Protein AF-A0A2B4RUG5-F1 (afdb_monomer)

Structure (mmCIF, N/CA/C/O backbone):
data_AF-A0A2B4RUG5-F1
#
_entry.id   AF-A0A2B4RUG5-F1
#
loop_
_atom_site.group_PDB
_atom_site.id
_atom_site.type_symbol
_atom_site.label_atom_id
_atom_site.label_alt_id
_atom_site.label_comp_id
_atom_site.label_asym_id
_atom_site.label_entity_id
_atom_site.label_seq_id
_atom_site.pdbx_PDB_ins_code
_atom_site.Cartn_x
_atom_site.Cartn_y
_atom_site.Cartn_z
_atom_site.occupancy
_atom_site.B_iso_or_equiv
_atom_site.auth_seq_id
_atom_site.auth_comp_id
_atom_site.auth_asym_id
_atom_site.auth_atom_id
_atom_site.pdbx_PDB_model_num
ATOM 1 N N . MET A 1 1 ? -8.613 -20.017 -27.153 1.00 46.03 1 MET A N 1
ATOM 2 C CA . MET A 1 1 ? -9.731 -19.204 -26.640 1.00 46.03 1 MET A CA 1
ATOM 3 C C . MET A 1 1 ? -10.917 -20.117 -26.547 1.00 46.03 1 MET A C 1
ATOM 5 O O . MET A 1 1 ? -11.247 -20.748 -27.547 1.00 46.03 1 MET A O 1
ATOM 9 N N . ASP A 1 2 ? -11.508 -20.179 -25.363 1.00 71.00 2 ASP A N 1
ATOM 10 C CA . ASP A 1 2 ? -12.310 -21.331 -24.962 1.00 71.00 2 ASP A CA 1
ATOM 11 C C . ASP A 1 2 ? -13.822 -21.094 -25.121 1.00 71.00 2 ASP A C 1
ATOM 13 O O . ASP A 1 2 ? -14.625 -21.973 -24.858 1.00 71.00 2 ASP A O 1
ATOM 17 N N . GLY A 1 3 ? -14.227 -19.924 -25.627 1.00 76.19 3 GLY A N 1
ATOM 18 C CA . GLY A 1 3 ? -15.633 -19.641 -25.939 1.00 76.19 3 GLY A CA 1
ATOM 19 C C . GLY A 1 3 ? -16.507 -19.273 -24.736 1.00 76.19 3 GLY A C 1
ATOM 20 O O . GLY A 1 3 ? -17.714 -19.441 -24.802 1.00 76.19 3 GLY A O 1
ATOM 21 N N . GLU A 1 4 ? -15.949 -18.739 -23.644 1.00 75.88 4 GLU A N 1
ATOM 22 C CA . GLU A 1 4 ? -16.747 -18.389 -22.450 1.00 75.88 4 GLU A CA 1
ATOM 23 C C . GLU A 1 4 ? -17.849 -17.346 -22.729 1.00 75.88 4 GLU A C 1
ATOM 25 O O . GLU A 1 4 ? -18.941 -17.408 -22.164 1.00 75.88 4 GLU A O 1
ATOM 30 N N . GLY A 1 5 ? -17.582 -16.402 -23.637 1.00 72.62 5 GLY A N 1
ATOM 31 C CA . GLY A 1 5 ? -18.569 -15.435 -24.115 1.00 72.62 5 GLY A CA 1
ATOM 32 C C . GLY A 1 5 ? -19.349 -15.910 -25.355 1.00 72.62 5 GLY A C 1
ATOM 33 O O . GLY A 1 5 ? -18.863 -16.751 -26.112 1.00 72.62 5 GLY A O 1
ATOM 34 N N . PRO A 1 6 ? -20.517 -15.308 -25.646 1.00 83.94 6 PRO A N 1
ATOM 35 C CA . PRO A 1 6 ? -21.197 -14.291 -24.844 1.00 83.94 6 PRO A CA 1
ATOM 36 C C . PRO A 1 6 ? -21.925 -14.884 -23.626 1.00 83.94 6 PRO A C 1
ATOM 38 O O . PRO A 1 6 ? -22.330 -16.052 -23.628 1.00 83.94 6 PRO A O 1
ATOM 41 N N . ALA A 1 7 ? -22.150 -14.034 -22.616 1.00 86.94 7 ALA A N 1
ATOM 42 C CA . ALA A 1 7 ? -23.112 -14.319 -21.556 1.00 86.94 7 ALA A CA 1
ATOM 43 C C . ALA A 1 7 ? -24.501 -14.552 -22.172 1.00 86.94 7 ALA A C 1
ATOM 45 O O . ALA A 1 7 ? -24.895 -13.873 -23.126 1.00 86.94 7 ALA A O 1
ATOM 46 N N . ARG A 1 8 ? -25.226 -15.539 -21.646 1.00 90.88 8 ARG A N 1
ATOM 47 C CA . ARG A 1 8 ? -26.496 -16.010 -22.204 1.00 90.88 8 ARG A CA 1
ATOM 48 C C . ARG A 1 8 ? -27.425 -16.472 -21.096 1.00 90.88 8 ARG A C 1
ATOM 50 O O . ARG A 1 8 ? -26.985 -17.082 -20.125 1.00 90.88 8 ARG A O 1
ATOM 57 N N . GLU A 1 9 ? -28.707 -16.183 -21.260 1.00 94.00 9 GLU A N 1
ATOM 58 C CA . GLU A 1 9 ? -29.734 -16.607 -20.318 1.00 94.00 9 GLU A CA 1
ATOM 59 C C . GLU A 1 9 ? -30.165 -18.044 -20.627 1.00 94.00 9 GLU A C 1
ATOM 61 O O . GLU A 1 9 ? -30.500 -18.381 -21.767 1.00 94.00 9 GLU A O 1
ATOM 66 N N . VAL A 1 10 ? -30.136 -18.901 -19.607 1.00 96.00 10 VAL A N 1
ATOM 67 C CA . VAL A 1 10 ? -30.484 -20.316 -19.728 1.00 96.00 10 VAL A CA 1
ATOM 68 C C . VAL A 1 10 ? -31.455 -20.697 -18.623 1.00 96.00 10 VAL A C 1
ATOM 70 O O . VAL A 1 10 ? -31.195 -20.459 -17.444 1.00 96.00 10 VAL A O 1
ATOM 73 N N . LYS A 1 11 ? -32.554 -21.344 -19.000 1.00 97.12 11 LYS A N 1
ATOM 74 C CA . LYS A 1 11 ? -33.492 -21.960 -18.064 1.00 97.12 11 LYS A CA 1
ATOM 75 C C . LYS A 1 11 ? -33.178 -23.443 -17.906 1.00 97.12 11 LYS A C 1
ATOM 77 O O . LYS A 1 11 ? -33.114 -24.175 -18.893 1.00 97.12 11 LYS A O 1
ATOM 82 N N . ILE A 1 12 ? -33.022 -23.874 -16.658 1.00 97.38 12 ILE A N 1
ATOM 83 C CA . ILE A 1 12 ? -32.727 -25.256 -16.270 1.00 97.38 12 ILE A CA 1
ATOM 84 C C . ILE A 1 12 ? -33.898 -25.797 -15.444 1.00 97.38 12 ILE A C 1
ATOM 86 O O . ILE A 1 12 ? -34.373 -25.133 -14.522 1.00 97.38 12 ILE A O 1
ATOM 90 N N . ASN A 1 13 ? -34.392 -26.982 -15.800 1.00 97.75 13 ASN A N 1
ATOM 91 C CA . ASN A 1 13 ? -35.421 -27.693 -15.040 1.00 97.75 13 ASN A CA 1
ATOM 92 C C . ASN A 1 13 ? -34.823 -28.308 -13.768 1.00 97.75 13 ASN A C 1
ATOM 94 O O . ASN A 1 13 ? -33.616 -28.485 -13.674 1.00 97.75 13 ASN A O 1
ATOM 98 N N . SER A 1 14 ? -35.656 -28.688 -12.797 1.00 97.06 14 SER A N 1
ATOM 99 C CA . SER A 1 14 ? -35.183 -29.401 -11.604 1.00 97.06 14 SER A CA 1
ATOM 100 C C . SER A 1 14 ? -34.505 -30.728 -11.966 1.00 97.06 14 SER A C 1
ATOM 102 O O . SER A 1 14 ? -35.029 -31.502 -12.768 1.00 97.06 14 SER A O 1
ATOM 104 N N . PHE A 1 15 ? -33.360 -30.997 -11.344 1.00 97.69 15 PHE A N 1
ATOM 105 C CA . PHE A 1 15 ? -32.566 -32.212 -11.518 1.00 97.69 15 PHE A CA 1
ATOM 106 C C . PHE A 1 15 ? -31.810 -32.534 -10.219 1.00 97.69 15 PHE A C 1
ATOM 108 O O . PHE A 1 15 ? -31.753 -31.702 -9.311 1.00 97.69 15 PHE A O 1
ATOM 115 N N . TYR A 1 16 ? -31.241 -33.736 -10.133 1.00 97.69 16 TYR A N 1
ATOM 116 C CA . TYR A 1 16 ? -30.339 -34.132 -9.050 1.00 97.69 16 TYR A CA 1
ATOM 117 C C . TYR A 1 16 ? -28.888 -34.054 -9.527 1.00 97.69 16 TYR A C 1
ATOM 119 O O . TYR A 1 16 ? -28.594 -34.451 -10.654 1.00 97.69 16 TYR A O 1
ATOM 127 N N . MET A 1 17 ? -28.004 -33.573 -8.657 1.00 97.94 17 MET A N 1
ATOM 128 C CA . MET A 1 17 ? -26.554 -33.580 -8.845 1.00 97.94 17 MET A CA 1
ATOM 129 C C . MET A 1 17 ? -25.923 -34.368 -7.700 1.00 97.94 17 MET A C 1
ATOM 131 O O . MET A 1 17 ? -26.399 -34.274 -6.565 1.00 97.94 17 MET A O 1
ATOM 135 N N . ASP A 1 18 ? -24.870 -35.126 -7.993 1.00 97.62 18 ASP A N 1
ATOM 136 C CA . ASP A 1 18 ? -24.087 -35.768 -6.942 1.00 97.62 18 ASP A CA 1
ATOM 137 C C . ASP A 1 18 ? -23.413 -34.706 -6.067 1.00 97.62 18 ASP A C 1
ATOM 139 O O . ASP A 1 18 ? -22.948 -33.676 -6.548 1.00 97.62 18 ASP A O 1
ATOM 143 N N . VAL A 1 19 ? -23.419 -34.945 -4.756 1.00 98.12 19 VAL A N 1
ATOM 144 C CA . VAL A 1 19 ? -22.899 -34.004 -3.749 1.00 98.12 19 VAL A CA 1
ATOM 145 C C . VAL A 1 19 ? -21.374 -33.869 -3.833 1.00 98.12 19 VAL A C 1
ATOM 147 O O . VAL A 1 19 ? -20.826 -32.819 -3.493 1.00 98.12 19 VAL A O 1
ATOM 150 N N . TYR A 1 20 ? -20.715 -34.932 -4.288 1.00 98.38 20 TYR A N 1
ATOM 151 C CA . TYR A 1 20 ? -19.272 -35.105 -4.328 1.00 98.38 20 TYR A CA 1
ATOM 152 C C . TYR A 1 20 ? -18.837 -35.569 -5.720 1.00 98.38 20 TYR A C 1
ATOM 154 O O . TYR A 1 20 ? -19.605 -36.222 -6.432 1.00 98.38 20 TYR A O 1
ATOM 162 N N . GLU A 1 21 ? -17.578 -35.311 -6.066 1.00 98.38 21 GLU A N 1
ATOM 163 C CA . GLU A 1 21 ? -16.895 -36.047 -7.130 1.00 98.38 21 GLU A CA 1
ATOM 164 C C . GLU A 1 21 ? -16.941 -37.557 -6.823 1.00 98.38 21 GLU A C 1
ATOM 166 O O . GLU A 1 21 ? -16.910 -37.966 -5.660 1.00 98.38 21 GLU A O 1
ATOM 171 N N . THR A 1 22 ? -16.982 -38.407 -7.854 1.00 98.00 22 THR A N 1
ATOM 172 C CA . THR A 1 22 ? -16.937 -39.864 -7.652 1.00 98.00 22 THR A CA 1
ATOM 173 C C . THR A 1 22 ? -15.615 -40.268 -7.005 1.00 98.00 22 THR A C 1
ATOM 175 O O . THR A 1 22 ? -14.540 -40.007 -7.546 1.00 98.00 22 THR A O 1
ATOM 178 N N . SER A 1 23 ? -15.691 -40.940 -5.860 1.00 98.38 23 SER A N 1
ATOM 179 C CA . SER A 1 23 ? -14.510 -41.381 -5.116 1.00 98.38 23 SER A CA 1
ATOM 180 C C . SER A 1 23 ? -13.891 -42.665 -5.680 1.00 98.38 23 SER A C 1
ATOM 182 O O . SER A 1 23 ? -14.543 -43.458 -6.368 1.00 98.38 23 SER A O 1
ATOM 184 N N . ASN A 1 24 ? -12.629 -42.923 -5.328 1.00 98.31 24 ASN A N 1
ATOM 185 C CA . ASN A 1 24 ? -11.965 -44.199 -5.605 1.00 98.31 24 ASN A CA 1
ATOM 186 C C . ASN A 1 24 ? -12.746 -45.401 -5.039 1.00 98.31 24 ASN A C 1
ATOM 188 O O . ASN A 1 24 ? -12.816 -46.439 -5.693 1.00 98.31 24 ASN A O 1
ATOM 192 N N . ALA A 1 25 ? -13.360 -45.266 -3.859 1.00 97.75 25 ALA A N 1
ATOM 193 C CA . ALA A 1 25 ? -14.169 -46.315 -3.238 1.00 97.75 25 ALA A CA 1
ATOM 194 C C . ALA A 1 25 ? -15.439 -46.640 -4.033 1.00 97.75 25 ALA A C 1
ATOM 196 O O . ALA A 1 25 ? -15.745 -47.811 -4.267 1.00 97.75 25 ALA A O 1
ATOM 197 N N . GLU A 1 26 ? -16.168 -45.619 -4.482 1.00 97.38 26 GLU A N 1
ATOM 198 C CA . GLU A 1 26 ? -17.372 -45.812 -5.295 1.00 97.38 26 GLU A CA 1
ATOM 199 C C . GLU A 1 26 ? -17.035 -46.417 -6.658 1.00 97.38 26 GLU A C 1
ATOM 201 O O . GLU A 1 26 ? -17.712 -47.340 -7.120 1.00 97.38 26 GLU A O 1
ATOM 206 N N . PHE A 1 27 ? -15.955 -45.948 -7.286 1.00 97.62 27 PHE A N 1
ATOM 207 C CA . PHE A 1 27 ? -15.513 -46.495 -8.562 1.00 97.62 27 PHE A CA 1
ATOM 208 C C . PHE A 1 27 ? -14.991 -47.932 -8.426 1.00 97.62 27 PHE A C 1
ATOM 210 O O . PHE A 1 27 ? -15.267 -48.774 -9.282 1.00 97.62 27 PHE A O 1
ATOM 217 N N . GLU A 1 28 ? -14.305 -48.262 -7.327 1.00 97.38 28 GLU A N 1
ATOM 218 C CA . GLU A 1 28 ? -13.903 -49.638 -7.034 1.00 97.38 28 GLU A CA 1
ATOM 219 C C . GLU A 1 28 ? -15.112 -50.558 -6.846 1.00 97.38 28 GLU A C 1
ATOM 221 O O . GLU A 1 28 ? -15.101 -51.699 -7.314 1.00 97.38 28 GLU A O 1
ATOM 226 N N . PHE A 1 29 ? -16.183 -50.064 -6.226 1.00 96.00 29 PHE A N 1
ATOM 227 C CA . PHE A 1 29 ? -17.422 -50.819 -6.109 1.00 96.00 29 PHE A CA 1
ATOM 228 C C . PHE A 1 29 ? -18.042 -51.105 -7.487 1.00 96.00 29 PHE A C 1
ATOM 230 O O . PHE A 1 29 ? -18.396 -52.252 -7.768 1.00 96.00 29 PHE A O 1
ATOM 237 N N . PHE A 1 30 ? -18.092 -50.123 -8.389 1.00 96.94 30 PHE A N 1
ATOM 238 C CA . PHE A 1 30 ? -18.498 -50.341 -9.784 1.00 96.94 30 PHE A CA 1
ATOM 239 C C . PHE A 1 30 ? -17.611 -51.374 -10.493 1.00 96.94 30 PHE A C 1
ATOM 241 O O . PHE A 1 30 ? -18.121 -52.322 -11.098 1.00 96.94 30 PHE A O 1
ATOM 248 N N . PHE A 1 31 ? -16.290 -51.230 -10.380 1.00 95.50 31 PHE A N 1
ATOM 249 C CA . PHE A 1 31 ? -15.317 -52.139 -10.979 1.00 95.50 31 PHE A CA 1
ATOM 250 C C . PHE A 1 31 ? -15.530 -53.583 -10.506 1.00 95.50 31 PHE A C 1
ATOM 252 O O . PHE A 1 31 ? -15.640 -54.495 -11.326 1.00 95.50 31 PHE A O 1
ATOM 259 N N . ASN A 1 32 ? -15.658 -53.794 -9.194 1.00 95.50 32 ASN A N 1
ATOM 260 C CA . ASN A 1 32 ? -15.821 -55.123 -8.605 1.00 95.50 32 ASN A CA 1
ATOM 261 C C . ASN A 1 32 ? -17.137 -55.802 -9.021 1.00 95.50 32 ASN A C 1
ATOM 263 O O . ASN A 1 32 ? -17.173 -57.023 -9.144 1.00 95.50 32 ASN A O 1
ATOM 267 N N . ASN A 1 33 ? -18.205 -55.032 -9.255 1.00 96.44 33 ASN A N 1
ATOM 268 C CA . ASN A 1 33 ? -19.509 -55.579 -9.647 1.00 96.44 33 ASN A CA 1
ATOM 269 C C . ASN A 1 33 ? -19.644 -55.844 -11.153 1.00 96.44 33 ASN A C 1
ATOM 271 O O . ASN A 1 33 ? -20.484 -56.646 -11.558 1.00 96.44 33 ASN A O 1
ATOM 275 N N . THR A 1 34 ? -18.860 -55.166 -11.989 1.00 96.25 34 THR A N 1
ATOM 276 C CA . THR A 1 34 ? -19.032 -55.207 -13.452 1.00 96.25 34 THR A CA 1
ATOM 277 C C . THR A 1 34 ? -17.859 -55.839 -14.193 1.00 96.25 34 THR A C 1
ATOM 279 O O . THR A 1 34 ? -18.019 -56.245 -15.343 1.00 96.25 34 THR A O 1
ATOM 282 N N . GLY A 1 35 ? -16.681 -55.914 -13.567 1.00 94.69 35 GLY A N 1
ATOM 283 C CA . GLY A 1 35 ? -15.435 -56.271 -14.246 1.00 94.69 35 GLY A CA 1
ATOM 284 C C . GLY A 1 35 ? -15.023 -55.249 -15.312 1.00 94.69 35 GLY A C 1
ATOM 285 O O . GLY A 1 35 ? -14.332 -55.610 -16.265 1.00 94.69 35 GLY A O 1
ATOM 286 N N . TYR A 1 36 ? -15.494 -54.001 -15.204 1.00 96.56 36 TYR A N 1
ATOM 287 C CA . TYR A 1 36 ? -15.239 -52.956 -16.190 1.00 96.56 36 TYR A CA 1
ATOM 288 C C . TYR A 1 36 ? -13.742 -52.640 -16.310 1.00 96.56 36 TYR A C 1
ATOM 290 O O . TYR A 1 36 ? -13.056 -52.482 -15.309 1.00 96.56 36 TYR A O 1
ATOM 298 N N . VAL A 1 37 ? -13.250 -52.504 -17.542 1.00 96.62 37 VAL A N 1
ATOM 299 C CA . VAL A 1 37 ? -11.856 -52.137 -17.843 1.00 96.62 37 VAL A CA 1
ATOM 300 C C . VAL A 1 37 ? -11.850 -50.736 -18.442 1.00 96.62 37 VAL A C 1
ATOM 302 O O . VAL A 1 37 ? -12.497 -50.520 -19.478 1.00 96.62 37 VAL A O 1
ATOM 305 N N . THR A 1 38 ? -11.137 -49.799 -17.811 1.00 97.50 38 THR A N 1
ATOM 306 C CA . THR A 1 38 ? -11.113 -48.398 -18.257 1.00 97.50 38 THR A CA 1
ATOM 307 C C . THR A 1 38 ? -10.365 -48.223 -19.574 1.00 97.50 38 THR A C 1
ATOM 309 O O . THR A 1 38 ? -9.627 -49.106 -20.022 1.00 97.50 38 THR A O 1
ATOM 312 N N . GLU A 1 39 ? -10.547 -47.082 -20.239 1.00 95.12 39 GLU A N 1
ATOM 313 C CA . GLU A 1 39 ? -9.800 -46.798 -21.469 1.00 95.12 39 GLU A CA 1
ATOM 314 C C . GLU A 1 39 ? -8.289 -46.703 -21.220 1.00 95.12 39 GLU A C 1
ATOM 316 O O . GLU A 1 39 ? -7.522 -47.249 -22.008 1.00 95.12 39 GLU A O 1
ATOM 321 N N . ALA A 1 40 ? -7.855 -46.121 -20.097 1.00 94.56 40 ALA A N 1
ATOM 322 C CA . ALA A 1 40 ? -6.440 -46.088 -19.713 1.00 94.56 40 ALA A CA 1
ATOM 323 C C . ALA A 1 40 ? -5.841 -47.502 -19.584 1.00 94.56 40 ALA A C 1
ATOM 325 O O . ALA A 1 40 ? -4.743 -47.767 -20.072 1.00 94.56 40 ALA A O 1
ATOM 326 N N . GLU A 1 41 ? -6.585 -48.448 -19.000 1.00 94.88 41 GLU A N 1
ATOM 327 C CA . GLU A 1 41 ? -6.157 -49.850 -18.903 1.00 94.88 41 GLU A CA 1
ATOM 328 C C . GLU A 1 41 ? -6.083 -50.536 -20.278 1.00 94.88 41 GLU A C 1
ATOM 330 O O . GLU A 1 41 ? -5.180 -51.338 -20.514 1.00 94.88 41 GLU A O 1
ATOM 335 N N . LYS A 1 42 ? -6.992 -50.206 -21.207 1.00 95.06 42 LYS A N 1
ATOM 336 C CA . LYS A 1 42 ? -6.987 -50.742 -22.583 1.00 95.06 42 LYS A CA 1
ATOM 337 C C . LYS A 1 42 ? -5.854 -50.171 -23.432 1.00 95.06 42 LYS A C 1
ATOM 339 O O . LYS A 1 42 ? -5.261 -50.910 -24.214 1.00 95.06 42 LYS A O 1
ATOM 344 N N . PHE A 1 43 ? -5.576 -48.874 -23.305 1.00 92.75 43 PHE A N 1
ATOM 345 C CA . PHE A 1 43 ? -4.472 -48.218 -24.006 1.00 92.75 43 PHE A CA 1
ATOM 346 C C . PHE A 1 43 ? -3.114 -48.622 -23.423 1.00 92.75 43 PHE A C 1
ATOM 348 O O . PHE A 1 43 ? -2.144 -48.751 -24.166 1.00 92.75 43 PHE A O 1
ATOM 355 N N . GLY A 1 44 ? -3.061 -48.901 -22.118 1.00 91.31 44 GLY A N 1
ATOM 356 C CA . GLY A 1 44 ? -1.857 -49.335 -21.415 1.00 91.31 44 GLY A CA 1
ATOM 357 C C . GLY A 1 44 ? -1.008 -48.188 -20.864 1.00 91.31 44 GLY A C 1
ATOM 358 O O . GLY A 1 44 ? 0.054 -48.447 -20.293 1.00 91.31 44 GLY A O 1
ATOM 359 N N . ASP A 1 45 ? -1.462 -46.943 -20.993 1.00 91.44 45 ASP A N 1
ATOM 360 C CA . ASP A 1 45 ? -0.847 -45.750 -20.417 1.00 91.44 45 ASP A CA 1
ATOM 361 C C . ASP A 1 45 ? -1.884 -44.648 -20.141 1.00 91.44 45 ASP A C 1
ATOM 363 O O . ASP A 1 45 ? -3.028 -44.698 -20.600 1.00 91.44 45 ASP A O 1
ATOM 367 N N . SER A 1 46 ? -1.476 -43.659 -19.345 1.00 92.56 46 SER A N 1
ATOM 368 C CA . SER A 1 46 ? -2.206 -42.408 -19.150 1.00 92.56 46 SER A CA 1
ATOM 369 C C . SER A 1 46 ? -1.236 -41.274 -18.813 1.00 92.56 46 SER A C 1
ATOM 371 O O . SER A 1 46 ? -0.124 -41.500 -18.337 1.00 92.56 46 SER A O 1
ATOM 373 N N . PHE A 1 47 ? -1.670 -40.029 -19.018 1.00 89.00 47 PHE A N 1
ATOM 374 C CA . PHE A 1 47 ? -0.889 -38.844 -18.660 1.00 89.00 47 PHE A CA 1
ATOM 375 C C . PHE A 1 47 ? -0.819 -38.617 -17.145 1.00 89.00 47 PHE A C 1
ATOM 377 O O . PHE A 1 47 ? -1.849 -38.645 -16.470 1.00 89.00 47 PHE A O 1
ATOM 384 N N . VAL A 1 48 ? 0.388 -38.343 -16.641 1.00 91.00 48 VAL A N 1
ATOM 385 C CA . VAL A 1 48 ? 0.688 -38.019 -15.236 1.00 91.00 48 VAL A CA 1
ATOM 386 C C . VAL A 1 48 ? 1.533 -36.743 -15.172 1.00 91.00 48 VAL A C 1
ATOM 388 O O . VAL A 1 48 ? 2.386 -36.506 -16.033 1.00 91.00 48 VAL A O 1
ATOM 391 N N . LEU A 1 49 ? 1.286 -35.905 -14.161 1.00 87.69 49 LEU A N 1
ATOM 392 C CA . LEU A 1 49 ? 2.072 -34.699 -13.908 1.00 87.69 49 LEU A CA 1
ATOM 393 C C . LEU A 1 49 ? 3.505 -35.071 -13.512 1.00 87.69 49 LEU A C 1
ATOM 395 O O . LEU A 1 49 ? 3.712 -35.831 -12.569 1.00 87.69 49 LEU A O 1
ATOM 399 N N . GLU A 1 50 ? 4.492 -34.468 -14.169 1.00 85.94 50 GLU A N 1
ATOM 400 C CA . GLU A 1 50 ? 5.919 -34.750 -13.995 1.00 85.94 50 GLU A CA 1
ATOM 401 C C . GLU A 1 50 ? 6.374 -34.744 -12.527 1.00 85.94 50 GLU A C 1
ATOM 403 O O . GLU A 1 50 ? 7.127 -35.623 -12.111 1.00 85.94 50 GLU A O 1
ATOM 408 N N . GLY A 1 51 ? 5.890 -33.789 -11.725 1.00 85.50 51 GLY A N 1
ATOM 409 C CA . GLY A 1 51 ? 6.228 -33.666 -10.303 1.00 85.50 51 GLY A CA 1
ATOM 410 C C . GLY A 1 51 ? 5.683 -34.786 -9.405 1.00 85.50 51 GLY A C 1
ATOM 411 O O . GLY A 1 51 ? 6.056 -34.855 -8.236 1.00 85.50 51 GLY A O 1
ATOM 412 N N . LYS A 1 52 ? 4.805 -35.654 -9.921 1.00 87.94 52 LYS A N 1
ATOM 413 C CA . LYS A 1 52 ? 4.203 -36.782 -9.190 1.00 87.94 52 LYS A CA 1
ATOM 414 C C . LYS A 1 52 ? 4.782 -38.143 -9.577 1.00 87.94 52 LYS A C 1
ATOM 416 O O . LYS A 1 52 ? 4.485 -39.129 -8.915 1.00 87.94 52 LYS A O 1
ATOM 421 N N . ILE A 1 53 ? 5.621 -38.204 -10.608 1.00 90.06 53 ILE A N 1
ATOM 422 C CA . ILE A 1 53 ? 6.199 -39.454 -11.112 1.00 90.06 53 ILE A CA 1
ATOM 423 C C . ILE A 1 53 ? 7.474 -39.782 -10.328 1.00 90.06 53 ILE A C 1
ATOM 425 O O . ILE A 1 53 ? 8.303 -38.902 -10.072 1.00 90.06 53 ILE A O 1
ATOM 429 N N . SER A 1 54 ? 7.661 -41.054 -9.967 1.00 89.56 54 SER A N 1
ATOM 430 C CA . SER A 1 54 ? 8.895 -41.513 -9.326 1.00 89.56 54 SER A CA 1
ATOM 431 C C . SER A 1 54 ? 10.111 -41.329 -10.241 1.00 89.56 54 SER A C 1
ATOM 433 O O . SER A 1 54 ? 10.020 -41.326 -11.474 1.00 89.56 54 SER A O 1
ATOM 435 N N . LYS A 1 55 ? 11.300 -41.173 -9.646 1.00 87.88 55 LYS A N 1
ATOM 436 C CA . LYS A 1 55 ? 12.538 -40.978 -10.420 1.00 87.88 55 LYS A CA 1
ATOM 437 C C . LYS A 1 55 ? 12.842 -42.182 -11.309 1.00 87.88 55 LYS A C 1
ATOM 439 O O . LYS A 1 55 ? 13.454 -42.018 -12.359 1.00 87.88 55 LYS A O 1
ATOM 444 N N . GLU A 1 56 ? 12.445 -43.370 -10.877 1.00 87.31 56 GLU A N 1
ATOM 445 C CA . GLU A 1 56 ? 12.636 -44.644 -11.554 1.00 87.31 56 GLU A CA 1
ATOM 446 C C . GLU A 1 56 ? 11.809 -44.707 -12.837 1.00 87.31 56 GLU A C 1
ATOM 448 O O . GLU A 1 56 ? 12.384 -44.914 -13.901 1.00 87.31 56 GLU A O 1
ATOM 453 N N . ILE A 1 57 ? 10.503 -44.429 -12.764 1.00 86.31 57 ILE A N 1
ATOM 454 C CA . ILE A 1 57 ? 9.616 -44.413 -13.938 1.00 86.31 57 ILE A CA 1
ATOM 455 C C . ILE A 1 57 ? 10.018 -43.308 -14.916 1.00 86.31 57 ILE A C 1
ATOM 457 O O . ILE A 1 57 ? 10.035 -43.514 -16.129 1.00 86.31 57 ILE A O 1
ATOM 461 N N . LYS A 1 58 ? 10.372 -42.127 -14.397 1.00 86.44 58 LYS A N 1
ATOM 462 C CA . LYS A 1 58 ? 10.685 -40.955 -15.220 1.00 86.44 58 LYS A CA 1
ATOM 463 C C . LYS A 1 58 ? 11.881 -41.169 -16.159 1.00 86.44 58 LYS A C 1
ATOM 465 O O . LYS A 1 58 ? 11.915 -40.562 -17.225 1.00 86.44 58 LYS A O 1
ATOM 470 N N . LYS A 1 59 ? 12.850 -42.019 -15.792 1.00 84.19 59 LYS A N 1
ATOM 471 C CA . LYS A 1 59 ? 14.050 -42.298 -16.611 1.00 84.19 59 LYS A CA 1
ATOM 472 C C . LYS A 1 59 ? 13.719 -42.888 -17.982 1.00 84.19 59 LYS A C 1
ATOM 474 O O . LYS A 1 59 ? 14.427 -42.593 -18.940 1.00 84.19 59 LYS A O 1
ATOM 479 N N . ASP A 1 60 ? 12.646 -43.669 -18.060 1.00 78.88 60 ASP A N 1
ATOM 480 C CA . ASP A 1 60 ? 12.266 -44.421 -19.259 1.00 78.88 60 ASP A CA 1
ATOM 481 C C . ASP A 1 60 ? 11.265 -43.659 -20.151 1.00 78.88 60 ASP A C 1
ATOM 483 O O . ASP A 1 60 ? 10.769 -44.197 -21.145 1.00 78.88 60 ASP A O 1
ATOM 487 N N . ILE A 1 61 ? 10.952 -42.399 -19.813 1.00 82.38 61 ILE A N 1
ATOM 488 C CA . ILE A 1 61 ? 10.023 -41.551 -20.565 1.00 82.38 61 ILE A CA 1
ATOM 489 C C . ILE A 1 61 ? 10.803 -40.481 -21.333 1.00 82.38 61 ILE A C 1
ATOM 491 O O . ILE A 1 61 ? 11.471 -39.625 -20.758 1.00 82.38 61 ILE A O 1
ATOM 495 N N . HIS A 1 62 ? 10.678 -40.505 -22.661 1.00 74.88 62 HIS A N 1
ATOM 496 C CA . HIS A 1 62 ? 11.332 -39.549 -23.569 1.00 74.88 62 HIS A CA 1
ATOM 497 C C . HIS A 1 62 ? 10.338 -38.701 -24.376 1.00 74.88 62 HIS A C 1
ATOM 499 O O . HIS A 1 62 ? 10.737 -37.955 -25.267 1.00 74.88 62 HIS A O 1
ATOM 505 N N . GLN A 1 63 ? 9.040 -38.838 -24.099 1.00 69.62 63 GLN A N 1
ATOM 506 C CA . GLN A 1 63 ? 7.961 -38.142 -24.798 1.00 69.62 63 GLN A CA 1
ATOM 507 C C . GLN A 1 63 ? 7.130 -37.349 -23.788 1.00 69.62 63 GLN A C 1
ATOM 509 O O . GLN A 1 63 ? 6.871 -37.831 -22.690 1.00 69.62 63 GLN A O 1
ATOM 514 N N . ALA A 1 64 ? 6.707 -36.147 -24.170 1.00 72.94 64 ALA A N 1
ATOM 515 C CA . ALA A 1 64 ? 5.846 -35.275 -23.377 1.00 72.94 64 ALA A CA 1
ATOM 516 C C . ALA A 1 64 ? 4.779 -34.645 -24.278 1.00 72.94 64 ALA A C 1
ATOM 518 O O . ALA A 1 64 ? 4.946 -34.578 -25.501 1.00 72.94 64 ALA A O 1
ATOM 519 N N . VAL A 1 65 ? 3.687 -34.158 -23.690 1.00 63.62 65 VAL A N 1
ATOM 520 C CA . VAL A 1 65 ? 2.669 -33.419 -24.448 1.00 63.62 65 VAL A CA 1
ATOM 521 C C . VAL A 1 65 ? 3.260 -32.086 -24.911 1.00 63.62 65 VAL A C 1
ATOM 523 O O . VAL A 1 65 ? 3.615 -31.246 -24.093 1.00 63.62 65 VAL A O 1
ATOM 526 N N . ALA A 1 66 ? 3.334 -31.858 -26.226 1.00 44.34 66 ALA A N 1
ATOM 527 C CA . ALA A 1 66 ? 3.981 -30.666 -26.792 1.00 44.34 66 ALA A CA 1
ATOM 528 C C . ALA A 1 66 ? 3.399 -29.338 -26.267 1.00 44.34 66 ALA A C 1
ATOM 530 O O . ALA A 1 66 ? 4.138 -28.388 -26.035 1.00 44.34 66 ALA A O 1
ATOM 531 N N . ALA A 1 67 ? 2.082 -29.282 -26.048 1.00 39.59 67 ALA A N 1
ATOM 532 C CA . ALA A 1 67 ? 1.402 -28.100 -25.518 1.00 39.59 67 ALA A CA 1
ATOM 533 C C . ALA A 1 67 ? 1.529 -27.937 -23.988 1.00 39.59 67 ALA A C 1
ATOM 535 O O . ALA A 1 67 ? 1.171 -26.891 -23.459 1.00 39.59 67 ALA A O 1
ATOM 536 N N . ALA A 1 68 ? 1.999 -28.965 -23.274 1.00 58.19 68 ALA A N 1
ATOM 537 C CA . ALA A 1 68 ? 2.130 -28.971 -21.820 1.00 58.19 68 ALA A CA 1
ATOM 538 C C . ALA A 1 68 ? 3.220 -29.981 -21.397 1.00 58.19 68 ALA A C 1
ATOM 540 O O . ALA A 1 68 ? 2.893 -31.106 -21.009 1.00 58.19 68 ALA A O 1
ATOM 541 N N . PRO A 1 69 ? 4.515 -29.607 -21.482 1.00 75.00 69 PRO A N 1
ATOM 542 C CA . PRO A 1 69 ? 5.644 -30.534 -21.319 1.00 75.00 69 PRO A CA 1
ATOM 543 C C . PRO A 1 69 ? 5.715 -31.246 -19.961 1.00 75.00 69 PRO A C 1
ATOM 545 O O . PRO A 1 69 ? 6.364 -32.279 -19.837 1.00 75.00 69 PRO A O 1
ATOM 548 N N . TRP A 1 70 ? 5.024 -30.720 -18.950 1.00 80.88 70 TRP A N 1
ATOM 549 C CA . TRP A 1 70 ? 4.889 -31.331 -17.628 1.00 80.88 70 TRP A CA 1
ATOM 550 C C . TRP A 1 70 ? 3.911 -32.521 -17.587 1.00 80.88 70 TRP A C 1
ATOM 552 O O . TRP A 1 70 ? 3.770 -33.139 -16.536 1.00 80.88 70 TRP A O 1
ATOM 562 N N . TRP A 1 71 ? 3.226 -32.860 -18.686 1.00 78.12 71 TRP A N 1
ATOM 563 C CA . TRP A 1 71 ? 2.414 -34.077 -18.803 1.00 78.12 71 TRP A CA 1
ATOM 564 C C . TRP A 1 71 ? 3.181 -35.180 -19.529 1.00 78.12 71 TRP A C 1
ATOM 566 O O . TRP A 1 71 ? 3.485 -35.063 -20.721 1.00 78.12 71 TRP A O 1
ATOM 576 N N . LEU A 1 72 ? 3.442 -36.274 -18.815 1.00 86.81 72 LEU A N 1
ATOM 577 C CA . LEU A 1 72 ? 4.180 -37.426 -19.323 1.00 86.81 72 LEU A CA 1
ATOM 578 C C . LEU A 1 72 ? 3.248 -38.642 -19.484 1.00 86.81 72 LEU A C 1
ATOM 580 O O . LEU A 1 72 ? 2.476 -38.922 -18.565 1.00 86.81 72 LEU A O 1
ATOM 584 N N . PRO A 1 73 ? 3.292 -39.372 -20.615 1.00 88.38 73 PRO A N 1
ATOM 585 C CA . PRO A 1 73 ? 2.551 -40.618 -20.785 1.00 88.38 73 PRO A CA 1
ATOM 586 C C . PRO A 1 73 ? 3.241 -41.739 -19.995 1.00 88.38 73 PRO A C 1
ATOM 588 O O . PRO A 1 73 ? 4.332 -42.191 -20.348 1.00 88.38 73 PRO A O 1
ATOM 591 N N . VAL A 1 74 ? 2.617 -42.185 -18.905 1.00 91.12 74 VAL A N 1
ATOM 592 C CA . VAL A 1 74 ? 3.167 -43.215 -18.018 1.00 91.12 74 VAL A CA 1
ATOM 593 C C . VAL A 1 74 ? 2.508 -44.557 -18.314 1.00 91.12 74 VAL A C 1
ATOM 595 O O . VAL A 1 74 ? 1.302 -44.735 -18.127 1.00 91.12 74 VAL A O 1
ATOM 598 N N . LYS A 1 75 ? 3.311 -45.538 -18.740 1.00 92.06 75 LYS A N 1
ATOM 599 C CA . LYS A 1 75 ? 2.838 -46.910 -18.963 1.00 92.06 75 LYS A CA 1
ATOM 600 C C . LYS A 1 75 ? 2.337 -47.535 -17.669 1.00 92.06 75 LYS A C 1
ATOM 602 O O . LYS A 1 75 ? 3.021 -47.500 -16.650 1.00 92.06 75 LYS A O 1
ATOM 607 N N . GLY A 1 76 ? 1.158 -48.143 -17.725 1.00 93.25 76 GLY A N 1
ATOM 608 C CA . GLY A 1 76 ? 0.501 -48.753 -16.575 1.00 93.25 76 GLY A CA 1
ATOM 609 C C . GLY A 1 76 ? -0.024 -47.751 -15.543 1.00 93.25 76 GLY A C 1
ATOM 610 O O . GLY A 1 76 ? -0.358 -48.180 -14.438 1.00 93.25 76 GLY A O 1
ATOM 611 N N . ALA A 1 77 ? -0.098 -46.455 -15.875 1.00 95.50 77 ALA A N 1
ATOM 612 C CA . ALA A 1 77 ? -0.866 -45.494 -15.093 1.00 95.50 77 ALA A CA 1
ATOM 613 C C . ALA A 1 77 ? -2.359 -45.627 -15.419 1.00 95.50 77 ALA A C 1
ATOM 615 O O . ALA A 1 77 ? -2.769 -45.547 -16.575 1.00 95.50 77 ALA A O 1
ATOM 616 N N . TYR A 1 78 ? -3.164 -45.849 -14.387 1.00 96.94 78 TYR A N 1
ATOM 617 C CA . TYR A 1 78 ? -4.624 -45.936 -14.455 1.00 96.94 78 TYR A CA 1
ATOM 618 C C . TYR A 1 78 ? -5.206 -45.665 -13.064 1.00 96.94 78 TYR A C 1
ATOM 620 O O . TYR A 1 78 ? -4.465 -45.426 -12.115 1.00 96.94 78 TYR A O 1
ATOM 628 N N . TRP A 1 79 ? -6.527 -45.726 -12.910 1.00 97.12 79 TRP A N 1
ATOM 629 C CA . TRP A 1 79 ? -7.206 -45.269 -11.696 1.00 97.12 79 TRP A CA 1
ATOM 630 C C . TRP A 1 79 ? -6.718 -45.918 -10.380 1.00 97.12 79 TRP A C 1
ATOM 632 O O . TRP A 1 79 ? -6.595 -45.208 -9.389 1.00 97.12 79 TRP A O 1
ATOM 642 N N . LYS A 1 80 ? -6.343 -47.214 -10.342 1.00 96.25 80 LYS A N 1
ATOM 643 C CA . LYS A 1 80 ? -5.765 -47.836 -9.119 1.00 96.25 80 LYS A CA 1
ATOM 644 C C . LYS A 1 80 ? -4.299 -47.476 -8.873 1.00 96.25 80 LYS A C 1
ATOM 646 O O . LYS A 1 80 ? -3.803 -47.687 -7.764 1.00 96.25 80 LYS A O 1
ATOM 651 N N . LYS A 1 81 ? -3.603 -47.000 -9.905 1.00 97.00 81 LYS A N 1
ATOM 652 C CA . LYS A 1 81 ? -2.167 -46.702 -9.932 1.00 97.00 81 LYS A CA 1
ATOM 653 C C . LYS A 1 81 ? -1.905 -45.363 -10.644 1.00 97.00 81 LYS A C 1
ATOM 655 O O . LYS A 1 81 ? -1.314 -45.355 -11.727 1.00 97.00 81 LYS A O 1
ATOM 660 N N . PRO A 1 82 ? -2.396 -44.241 -10.099 1.00 95.38 82 PRO A N 1
ATOM 661 C CA . PRO A 1 82 ? -2.503 -42.998 -10.858 1.00 95.38 82 PRO A CA 1
ATOM 662 C C . PRO A 1 82 ? -1.157 -42.312 -11.139 1.00 95.38 82 PRO A C 1
ATOM 664 O O . PRO A 1 82 ? -1.041 -41.591 -12.121 1.00 95.38 82 PRO A O 1
ATOM 667 N N . GLU A 1 83 ? -0.095 -42.576 -10.371 1.00 95.56 83 GLU A N 1
ATOM 668 C CA . GLU A 1 83 ? 1.248 -42.053 -10.687 1.00 95.56 83 GLU A CA 1
ATOM 669 C C . GLU A 1 83 ? 2.126 -43.038 -11.482 1.00 95.56 83 GLU A C 1
ATOM 671 O O . GLU A 1 83 ? 3.253 -42.707 -11.851 1.00 95.56 83 GLU A O 1
ATOM 676 N N . GLY A 1 84 ? 1.608 -44.234 -11.786 1.00 93.81 84 GLY A N 1
ATOM 677 C CA . GLY A 1 84 ? 2.330 -45.301 -12.480 1.00 93.81 84 GLY A CA 1
ATOM 678 C C . GLY A 1 84 ? 2.415 -46.611 -11.686 1.00 93.81 84 GLY A C 1
ATOM 679 O O . GLY A 1 84 ? 1.848 -46.715 -10.595 1.00 93.81 84 GLY A O 1
ATOM 680 N N . PRO A 1 85 ? 3.092 -47.649 -12.218 1.00 93.62 85 PRO A N 1
ATOM 681 C CA . PRO A 1 85 ? 3.021 -49.024 -11.710 1.00 93.62 85 PRO A CA 1
ATOM 682 C C . PRO A 1 85 ? 3.426 -49.244 -10.245 1.00 93.62 85 PRO A C 1
ATOM 684 O O . PRO A 1 85 ? 3.029 -50.266 -9.671 1.00 93.62 85 PRO A O 1
ATOM 687 N N . ASP A 1 86 ? 4.200 -48.327 -9.669 1.00 93.69 86 ASP A N 1
ATOM 688 C CA . ASP A 1 86 ? 4.692 -48.316 -8.287 1.00 93.69 86 ASP A CA 1
ATOM 689 C C . ASP A 1 86 ? 3.779 -47.550 -7.306 1.00 93.69 86 ASP A C 1
ATOM 691 O O . ASP A 1 86 ? 4.005 -47.593 -6.099 1.00 93.69 86 ASP A O 1
ATOM 695 N N . SER A 1 87 ? 2.721 -46.904 -7.801 1.00 95.44 87 SER A N 1
ATOM 696 C CA . SER A 1 87 ? 1.734 -46.174 -6.996 1.00 95.44 87 SER A CA 1
ATOM 697 C C . SER A 1 87 ? 0.501 -47.017 -6.638 1.00 95.44 87 SER A C 1
ATOM 699 O O . SER A 1 87 ? 0.257 -48.085 -7.211 1.00 95.44 87 SER A O 1
ATOM 701 N N . HIS A 1 88 ? -0.302 -46.541 -5.676 1.00 95.56 88 HIS A N 1
ATOM 702 C CA . HIS A 1 88 ? -1.581 -47.155 -5.298 1.00 95.56 88 HIS A CA 1
ATOM 703 C C . HIS A 1 88 ? -2.594 -46.154 -4.717 1.00 95.56 88 HIS A C 1
ATOM 705 O O . HIS A 1 88 ? -2.230 -45.066 -4.273 1.00 95.56 88 HIS A O 1
ATOM 711 N N . ILE A 1 89 ? -3.871 -46.542 -4.644 1.00 97.12 89 ILE A N 1
ATOM 712 C CA . ILE A 1 89 ? -4.967 -45.733 -4.063 1.00 97.12 89 ILE A CA 1
ATOM 713 C C . ILE A 1 89 ? -5.341 -46.064 -2.608 1.00 97.12 89 ILE A C 1
ATOM 715 O O . ILE A 1 89 ? -6.242 -45.438 -2.066 1.00 97.12 89 ILE A O 1
ATOM 719 N N . ARG A 1 90 ? -4.655 -47.015 -1.957 1.00 95.06 90 ARG A N 1
ATOM 720 C CA . ARG A 1 90 ? -5.045 -47.552 -0.633 1.00 95.06 90 ARG A CA 1
ATOM 721 C C . ARG A 1 90 ? -5.280 -46.488 0.445 1.00 95.06 90 ARG A C 1
ATOM 723 O O . ARG A 1 90 ? -6.230 -46.618 1.205 1.00 95.06 90 ARG A O 1
ATOM 730 N N . ASP A 1 91 ? -4.466 -45.436 0.456 1.00 94.69 91 ASP A N 1
ATOM 731 C CA . ASP A 1 91 ? -4.538 -44.358 1.453 1.00 94.69 91 ASP A CA 1
ATOM 732 C C . ASP A 1 91 ? -5.354 -43.143 0.975 1.00 94.69 91 ASP A C 1
ATOM 734 O O . ASP A 1 91 ? -5.268 -42.070 1.559 1.00 94.69 91 ASP A O 1
ATOM 738 N N . ARG A 1 92 ? -6.112 -43.289 -0.120 1.00 96.19 92 ARG A N 1
ATOM 739 C CA . ARG A 1 92 ? -6.900 -42.217 -0.755 1.00 96.19 92 ARG A CA 1
ATOM 740 C C . ARG A 1 92 ? -8.200 -42.739 -1.370 1.00 96.19 92 ARG A C 1
ATOM 742 O O . ARG A 1 92 ? -8.607 -42.336 -2.461 1.00 96.19 92 ARG A O 1
ATOM 749 N N . MET A 1 93 ? -8.837 -43.690 -0.692 1.00 98.00 93 MET A N 1
ATOM 750 C CA . MET A 1 93 ? -10.100 -44.288 -1.145 1.00 98.00 93 MET A CA 1
ATOM 751 C C . MET A 1 93 ? -11.257 -43.275 -1.177 1.00 98.00 93 MET A C 1
ATOM 753 O O . MET A 1 93 ? -12.189 -43.430 -1.958 1.00 98.00 93 MET A O 1
ATOM 757 N N . ASP A 1 94 ? -11.165 -42.220 -0.375 1.00 97.81 94 ASP A N 1
ATOM 758 C CA . ASP A 1 94 ? -12.084 -41.084 -0.275 1.00 97.81 94 ASP A CA 1
ATOM 759 C C . ASP A 1 94 ? -11.695 -39.884 -1.162 1.00 97.81 94 ASP A C 1
ATOM 761 O O . ASP A 1 94 ? -12.372 -38.859 -1.141 1.00 97.81 94 ASP A O 1
ATOM 765 N N . HIS A 1 95 ? -10.628 -39.990 -1.958 1.00 98.50 95 HIS A N 1
ATOM 766 C CA . HIS A 1 95 ? -10.257 -38.993 -2.971 1.00 98.50 95 HIS A CA 1
ATOM 767 C C . HIS A 1 95 ? -10.989 -39.255 -4.297 1.00 98.50 95 HIS A C 1
ATOM 769 O O . HIS A 1 95 ? -11.408 -40.396 -4.536 1.00 98.50 95 HIS A O 1
ATOM 775 N N . PRO A 1 96 ? -11.108 -38.247 -5.187 1.00 98.44 96 PRO A N 1
ATOM 776 C CA . PRO A 1 96 ? -11.729 -38.440 -6.490 1.00 98.44 96 PRO A CA 1
ATOM 777 C C . PRO A 1 96 ? -10.957 -39.469 -7.317 1.00 98.44 96 PRO A C 1
ATOM 779 O O . PRO A 1 96 ? -9.719 -39.511 -7.304 1.00 98.44 96 PRO A O 1
ATOM 782 N N . VAL A 1 97 ? -11.696 -40.297 -8.051 1.00 98.00 97 VAL A N 1
ATOM 783 C CA . VAL A 1 97 ? -11.107 -41.240 -9.001 1.00 98.00 97 VAL A CA 1
ATOM 784 C C . VAL A 1 97 ? -10.493 -40.484 -10.185 1.00 98.00 97 VAL A C 1
ATOM 786 O O . VAL A 1 97 ? -11.103 -39.581 -10.755 1.00 98.00 97 VAL A O 1
ATOM 789 N N . LEU A 1 98 ? -9.266 -40.846 -10.565 1.00 97.19 98 LEU A N 1
ATOM 790 C CA . LEU A 1 98 ? -8.519 -40.229 -11.670 1.00 97.19 98 LEU A CA 1
ATOM 791 C C . LEU A 1 98 ? -8.309 -41.217 -12.826 1.00 97.19 98 LEU A C 1
ATOM 793 O O . LEU A 1 98 ? -8.585 -42.406 -12.699 1.00 97.19 98 LEU A O 1
ATOM 797 N N . HIS A 1 99 ? -7.783 -40.734 -13.958 1.00 95.94 99 HIS A N 1
ATOM 798 C CA . HIS A 1 99 ? -7.541 -41.539 -15.173 1.00 95.94 99 HIS A CA 1
ATOM 799 C C . HIS A 1 99 ? -8.807 -42.201 -15.736 1.00 95.94 99 HIS A C 1
ATOM 801 O O . HIS A 1 99 ? -8.762 -43.299 -16.292 1.00 95.94 99 HIS A O 1
ATOM 807 N N . ILE A 1 100 ? -9.937 -41.509 -15.585 1.00 97.12 100 ILE A N 1
ATOM 808 C CA . ILE A 1 100 ? -11.248 -41.911 -16.086 1.00 97.12 100 ILE A CA 1
ATOM 809 C C . ILE A 1 100 ? -11.558 -41.082 -17.334 1.00 97.12 100 ILE A C 1
ATOM 811 O O . ILE A 1 100 ? -11.608 -39.847 -17.296 1.00 97.12 100 ILE A O 1
ATOM 815 N N . SER A 1 101 ? -11.738 -41.763 -18.464 1.00 94.56 101 SER A N 1
ATOM 816 C CA . SER A 1 101 ? -12.175 -41.122 -19.705 1.00 94.56 101 SER A CA 1
ATOM 817 C C . SER A 1 101 ? -13.641 -40.687 -19.619 1.00 94.56 101 SER A C 1
ATOM 819 O O . SER A 1 101 ? -14.393 -41.092 -18.729 1.00 94.56 101 SER A O 1
ATOM 821 N N . TRP A 1 102 ? -14.095 -39.916 -20.606 1.00 97.81 102 TRP A N 1
ATOM 822 C CA . TRP A 1 102 ? -15.518 -39.605 -20.734 1.00 97.81 102 TRP A CA 1
ATOM 823 C C . TRP A 1 102 ? -16.381 -40.873 -20.882 1.00 97.81 102 TRP A C 1
ATOM 825 O O . TRP A 1 102 ? -17.468 -40.952 -20.311 1.00 97.81 102 TRP A O 1
ATOM 835 N N . ASN A 1 103 ? -15.896 -41.885 -21.612 1.00 95.56 103 ASN A N 1
ATOM 836 C CA . ASN A 1 103 ? -16.618 -43.144 -21.810 1.00 95.56 103 ASN A CA 1
ATOM 837 C C . ASN A 1 103 ? -16.752 -43.931 -20.501 1.00 95.56 103 ASN A C 1
ATOM 839 O O . ASN A 1 103 ? -17.827 -44.457 -20.205 1.00 95.56 103 ASN A O 1
ATOM 843 N N . ASP A 1 104 ? -15.685 -43.955 -19.703 1.00 97.69 104 ASP A N 1
ATOM 844 C CA . ASP A 1 104 ? -15.662 -44.604 -18.393 1.00 97.69 104 ASP A CA 1
ATOM 845 C C . ASP A 1 104 ? -16.637 -43.922 -17.423 1.00 97.69 104 ASP A C 1
ATOM 847 O O . ASP A 1 104 ? -17.428 -44.598 -16.763 1.00 97.69 104 ASP A O 1
ATOM 851 N N . ALA A 1 105 ? -16.658 -42.586 -17.405 1.00 97.81 105 ALA A N 1
ATOM 852 C CA . ALA A 1 105 ? -17.586 -41.814 -16.583 1.00 97.81 105 ALA A CA 1
ATOM 853 C C . ALA A 1 105 ? -19.054 -42.070 -16.979 1.00 97.81 105 ALA A C 1
ATOM 855 O O . ALA A 1 105 ? -19.911 -42.287 -16.123 1.00 97.81 105 ALA A O 1
ATOM 856 N N . VAL A 1 106 ? -19.359 -42.130 -18.282 1.00 97.75 106 VAL A N 1
ATOM 857 C CA . VAL A 1 106 ? -20.709 -42.467 -18.767 1.00 97.75 106 VAL A CA 1
ATOM 858 C C . VAL A 1 106 ? -21.114 -43.890 -18.383 1.00 97.75 106 VAL A C 1
ATOM 860 O O . VAL A 1 106 ? -22.272 -44.106 -18.019 1.00 97.75 106 VAL A O 1
ATOM 863 N N . ALA A 1 107 ? -20.203 -44.861 -18.477 1.00 97.56 107 ALA A N 1
ATOM 864 C CA . ALA A 1 107 ? -20.471 -46.243 -18.085 1.00 97.56 107 ALA A CA 1
ATOM 865 C C . ALA A 1 107 ? -20.783 -46.348 -16.585 1.00 97.56 107 ALA A C 1
ATOM 867 O O . ALA A 1 107 ? -21.783 -46.969 -16.217 1.00 97.56 107 ALA A O 1
ATOM 868 N N . PHE A 1 108 ? -19.992 -45.671 -15.749 1.00 97.56 108 PHE A N 1
ATOM 869 C CA . PHE A 1 108 ? -20.210 -45.586 -14.307 1.00 97.56 108 PHE A CA 1
ATOM 870 C C . PHE A 1 108 ? -21.570 -44.960 -13.969 1.00 97.56 108 PHE A C 1
ATOM 872 O O . PHE A 1 108 ? -22.374 -45.571 -13.264 1.00 97.56 108 PHE A O 1
ATOM 879 N N . CYS A 1 109 ? -21.883 -43.786 -14.534 1.00 97.44 109 CYS A N 1
ATOM 880 C CA . CYS A 1 109 ? -23.164 -43.127 -14.285 1.00 97.44 109 CYS A CA 1
ATOM 881 C C . CYS A 1 109 ? -24.344 -44.009 -14.708 1.00 97.44 109 CYS A C 1
ATOM 883 O O . CYS A 1 109 ? -25.296 -44.142 -13.948 1.00 97.44 109 CYS A O 1
ATOM 885 N N . LYS A 1 110 ? -24.281 -44.648 -15.885 1.00 97.25 110 LYS A N 1
ATOM 886 C CA . LYS A 1 110 ? -25.350 -45.543 -16.358 1.00 97.25 110 LYS A CA 1
ATOM 887 C C . LYS A 1 110 ? -25.564 -46.735 -15.433 1.00 97.25 110 LYS A C 1
ATOM 889 O O . LYS A 1 110 ? -26.708 -47.114 -15.208 1.00 97.25 110 LYS A O 1
ATOM 894 N N . TRP A 1 111 ? -24.484 -47.324 -14.922 1.00 96.62 111 TRP A N 1
ATOM 895 C CA . TRP A 1 111 ? -24.565 -48.432 -13.974 1.00 96.62 111 TRP A CA 1
ATOM 896 C C . TRP A 1 111 ? -25.260 -48.017 -12.670 1.00 96.62 111 TRP A C 1
ATOM 898 O O . TRP A 1 111 ? -26.069 -48.775 -12.148 1.00 96.62 111 TRP A O 1
ATOM 908 N N . GLY A 1 112 ? -25.020 -46.791 -12.202 1.00 94.56 112 GLY A N 1
ATOM 909 C CA . GLY A 1 112 ? -25.710 -46.214 -11.047 1.00 94.56 112 GLY A CA 1
ATOM 910 C C . GLY A 1 112 ? -27.102 -45.634 -11.333 1.00 94.56 112 GLY A C 1
ATOM 911 O O . GLY A 1 112 ? -27.599 -44.891 -10.494 1.00 94.56 112 GLY A O 1
ATOM 912 N N . GLU A 1 113 ? -27.702 -45.896 -12.502 1.00 96.88 113 GLU A N 1
ATOM 913 C CA . GLU A 1 113 ? -28.972 -45.293 -12.963 1.00 96.88 113 GLU A CA 1
ATOM 914 C C . GLU A 1 113 ? -28.962 -43.746 -13.016 1.00 96.88 113 GLU A C 1
ATOM 916 O O . GLU A 1 113 ? -29.991 -43.078 -12.918 1.00 96.88 113 GLU A O 1
ATOM 921 N N . LYS A 1 114 ? -27.779 -43.160 -13.218 1.00 97.56 114 LYS A N 1
ATOM 922 C CA . LYS A 1 114 ? -27.521 -41.719 -13.355 1.00 97.56 114 LYS A CA 1
ATOM 923 C C . LYS A 1 114 ? -27.087 -41.363 -14.785 1.00 97.56 114 LYS A C 1
ATOM 925 O O . LYS A 1 114 ? -27.058 -42.186 -15.703 1.00 97.56 114 LYS A O 1
ATOM 930 N N . ARG A 1 115 ? -26.706 -40.100 -14.985 1.00 98.25 115 ARG A N 1
ATOM 931 C CA . ARG A 1 115 ? -26.042 -39.584 -16.192 1.00 98.25 115 ARG A CA 1
ATOM 932 C C . ARG A 1 115 ? -25.044 -38.491 -15.818 1.00 98.25 115 ARG A C 1
ATOM 934 O O . ARG A 1 115 ? -25.181 -37.888 -14.759 1.00 98.25 115 ARG A O 1
ATOM 941 N N . LEU A 1 116 ? -24.115 -38.188 -16.724 1.00 98.44 116 LEU A N 1
ATOM 942 C CA . LEU A 1 116 ? -23.337 -36.952 -16.631 1.00 98.44 116 LEU A CA 1
ATOM 943 C C . LEU A 1 116 ? -24.263 -35.721 -16.729 1.00 98.44 116 LEU A C 1
ATOM 945 O O . LEU A 1 116 ? -25.276 -35.776 -17.449 1.00 98.44 116 LEU A O 1
ATOM 949 N N . PRO A 1 117 ? -23.926 -34.616 -16.045 1.00 98.38 117 PRO A N 1
ATOM 950 C CA . PRO A 1 117 ? -24.649 -33.360 -16.188 1.00 98.38 117 PRO A CA 1
ATOM 951 C C . PRO A 1 117 ? -24.377 -32.736 -17.557 1.00 98.38 117 PRO A C 1
ATOM 953 O O . PRO A 1 117 ? -23.333 -32.990 -18.169 1.00 98.38 117 PRO A O 1
ATOM 956 N N . THR A 1 118 ? -25.293 -31.898 -18.041 1.00 98.44 118 THR A N 1
ATOM 957 C CA . THR A 1 118 ? -24.946 -30.992 -19.144 1.00 98.44 118 THR A CA 1
ATOM 958 C C . THR A 1 118 ? -24.013 -29.887 -18.645 1.00 98.44 118 THR A C 1
ATOM 960 O O . THR A 1 118 ? -23.954 -29.615 -17.444 1.00 98.44 118 THR A O 1
ATOM 963 N N . GLU A 1 119 ? -23.299 -29.209 -19.544 1.00 98.00 119 GLU A N 1
ATOM 964 C CA . GLU A 1 119 ? -22.449 -28.067 -19.173 1.00 98.00 119 GLU A CA 1
ATOM 965 C C . GLU A 1 119 ? -23.256 -27.000 -18.415 1.00 98.00 119 GLU A C 1
ATOM 967 O O . GLU A 1 119 ? -22.806 -26.462 -17.402 1.00 98.00 119 GLU A O 1
ATOM 972 N N . ALA A 1 120 ? -24.470 -26.712 -18.888 1.00 97.44 120 ALA A N 1
ATOM 973 C CA . ALA A 1 120 ? -25.323 -25.696 -18.289 1.00 97.44 120 ALA A CA 1
ATOM 974 C C . ALA A 1 120 ? -25.888 -26.123 -16.923 1.00 97.44 120 ALA A C 1
ATOM 976 O O . ALA A 1 120 ? -25.978 -25.291 -16.022 1.00 97.44 120 ALA A O 1
ATOM 977 N N . GLU A 1 121 ? -26.231 -27.404 -16.745 1.00 98.44 121 GLU A N 1
ATOM 978 C CA . GLU A 1 121 ? -26.604 -27.957 -15.435 1.00 98.44 121 GLU A CA 1
ATOM 979 C C . GLU A 1 121 ? -25.438 -27.868 -14.447 1.00 98.44 121 GLU A C 1
ATOM 981 O O . GLU A 1 121 ? -25.625 -27.428 -13.312 1.00 98.44 121 GLU A O 1
ATOM 986 N N . TRP A 1 122 ? -24.231 -28.227 -14.893 1.00 98.62 122 TRP A N 1
ATOM 987 C CA . TRP A 1 122 ? -23.018 -28.158 -14.086 1.00 98.62 122 TRP A CA 1
ATOM 988 C C . TRP A 1 122 ? -22.715 -26.723 -13.642 1.00 98.62 122 TRP A C 1
ATOM 990 O O . TRP A 1 122 ? -22.503 -26.468 -12.458 1.00 98.62 122 TRP A O 1
ATOM 1000 N N . GLU A 1 123 ? -22.762 -25.751 -14.559 1.00 97.62 123 GLU A N 1
ATOM 1001 C CA . GLU A 1 123 ? -22.469 -24.355 -14.219 1.00 97.62 123 GLU A CA 1
ATOM 1002 C C . GLU A 1 123 ? -23.548 -23.744 -13.314 1.00 97.62 123 GLU A C 1
ATOM 1004 O O . GLU A 1 123 ? -23.226 -23.016 -12.371 1.00 97.62 123 GLU A O 1
ATOM 1009 N N . TYR A 1 124 ? -24.821 -24.082 -13.541 1.00 97.44 124 TYR A N 1
ATOM 1010 C CA . TYR A 1 124 ? -25.916 -23.696 -12.652 1.00 97.44 124 TYR A CA 1
ATOM 1011 C C . TYR A 1 124 ? -25.708 -24.241 -11.230 1.00 97.44 124 TYR A C 1
ATOM 1013 O O . TYR A 1 124 ? -25.814 -23.492 -10.253 1.00 97.44 124 TYR A O 1
ATOM 1021 N N . ALA A 1 125 ? -25.358 -25.525 -11.119 1.00 97.88 125 ALA A N 1
ATOM 1022 C CA . ALA A 1 125 ? -25.069 -26.192 -9.856 1.00 97.88 125 ALA A CA 1
ATOM 1023 C C . ALA A 1 125 ? -23.851 -25.580 -9.146 1.00 97.88 125 ALA A C 1
ATOM 1025 O O . ALA A 1 125 ? -23.918 -25.301 -7.950 1.00 97.88 125 ALA A O 1
ATOM 1026 N N . CYS A 1 126 ? -22.777 -25.289 -9.886 1.00 97.62 126 CYS A N 1
ATOM 1027 C CA . CYS A 1 126 ? -21.574 -24.639 -9.371 1.00 97.62 126 CYS A CA 1
ATOM 1028 C C . CYS A 1 126 ? -21.885 -23.242 -8.810 1.00 97.62 126 CYS A C 1
ATOM 1030 O O . CYS A 1 126 ? -21.481 -22.917 -7.693 1.00 97.62 126 CYS A O 1
ATOM 1032 N N . ARG A 1 127 ? -22.654 -22.423 -9.542 1.00 95.94 127 ARG A N 1
ATOM 1033 C CA . ARG A 1 127 ? -23.013 -21.054 -9.128 1.00 95.94 127 ARG A CA 1
ATOM 1034 C C . ARG A 1 127 ? -23.951 -21.008 -7.923 1.00 95.94 127 ARG A C 1
ATOM 1036 O O . ARG A 1 127 ? -23.944 -20.011 -7.203 1.00 95.94 127 ARG A O 1
ATOM 1043 N N . ALA A 1 128 ? -24.765 -22.040 -7.704 1.00 95.56 128 ALA A N 1
ATOM 1044 C CA . ALA A 1 128 ? -25.627 -22.197 -6.529 1.00 95.56 128 ALA A CA 1
ATOM 1045 C C . ALA A 1 128 ? -26.441 -20.939 -6.152 1.00 95.56 128 ALA A C 1
ATOM 1047 O O . ALA A 1 128 ? -26.485 -20.500 -4.998 1.00 95.56 128 ALA A O 1
ATOM 1048 N N . GLY A 1 129 ? -27.060 -20.312 -7.157 1.00 91.31 129 GLY A N 1
ATOM 1049 C CA . GLY A 1 129 ? -27.877 -19.104 -6.996 1.00 91.31 129 GLY A CA 1
ATOM 1050 C C . GLY A 1 129 ? -27.098 -17.783 -6.921 1.00 91.31 129 GLY A C 1
ATOM 1051 O O . GLY A 1 129 ? -27.709 -16.734 -6.724 1.00 91.31 129 GLY A O 1
ATOM 1052 N N . LEU A 1 130 ? -25.771 -17.795 -7.079 1.00 91.50 130 LEU A N 1
ATOM 1053 C CA . LEU A 1 130 ? -24.974 -16.580 -7.245 1.00 91.50 130 LEU A CA 1
ATOM 1054 C C . LEU A 1 130 ? -24.978 -16.125 -8.709 1.00 91.50 130 LEU A C 1
ATOM 1056 O O . LEU A 1 130 ? -24.629 -16.880 -9.615 1.00 91.50 130 LEU A O 1
ATOM 1060 N N . GLN A 1 131 ? -25.335 -14.861 -8.928 1.00 90.56 131 GLN A N 1
ATOM 1061 C CA . GLN A 1 131 ? -25.299 -14.232 -10.245 1.00 90.56 131 GLN A CA 1
ATOM 1062 C C . GLN A 1 131 ? -23.957 -13.534 -10.472 1.00 90.56 131 GLN A C 1
ATOM 1064 O O . GLN A 1 131 ? -23.495 -12.786 -9.606 1.00 90.56 131 GLN A O 1
ATOM 1069 N N . ASP A 1 132 ? -23.364 -13.793 -11.639 1.00 85.00 132 ASP A N 1
ATOM 1070 C CA . ASP A 1 132 ? -22.162 -13.121 -12.149 1.00 85.00 132 ASP A CA 1
ATOM 1071 C C . ASP A 1 132 ? -21.006 -13.058 -11.132 1.00 85.00 132 ASP A C 1
ATOM 1073 O O . ASP A 1 132 ? -20.453 -12.005 -10.803 1.00 85.00 132 ASP A O 1
ATOM 1077 N N . LYS A 1 133 ? -20.703 -14.220 -10.539 1.00 84.44 133 LYS A N 1
ATOM 1078 C CA . LYS A 1 133 ? -19.551 -14.412 -9.648 1.00 84.44 133 LYS A CA 1
ATOM 1079 C C . LYS A 1 133 ? -18.501 -15.301 -10.293 1.00 84.44 133 LYS A C 1
ATOM 1081 O O . LYS A 1 133 ? -18.850 -16.201 -11.059 1.00 84.44 133 LYS A O 1
ATOM 1086 N N . LEU A 1 134 ? -17.239 -15.028 -9.957 1.00 79.00 134 LEU A N 1
ATOM 1087 C CA . LEU A 1 134 ? -16.075 -15.775 -10.445 1.00 79.00 134 LEU A CA 1
ATOM 1088 C C . LEU A 1 134 ? -16.030 -17.197 -9.872 1.00 79.00 134 LEU A C 1
ATOM 1090 O O . LEU A 1 134 ? -15.761 -18.142 -10.601 1.00 79.00 134 LEU A O 1
ATOM 1094 N N . TYR A 1 135 ? -16.328 -17.346 -8.580 1.00 88.94 135 TYR A N 1
ATOM 1095 C CA . TYR A 1 135 ? -16.303 -18.617 -7.858 1.00 88.94 135 TYR A CA 1
ATOM 1096 C C . TYR A 1 135 ? -17.676 -18.943 -7.259 1.00 88.94 135 TYR A C 1
ATOM 1098 O O . TYR A 1 135 ? -18.511 -18.056 -7.047 1.00 88.94 135 TYR A O 1
ATOM 1106 N N . SER A 1 136 ? -17.884 -20.209 -6.889 1.00 92.31 136 SER A N 1
ATOM 1107 C CA . SER A 1 136 ? -19.113 -20.700 -6.239 1.00 92.31 136 SER A CA 1
ATOM 1108 C C . SER A 1 136 ? -19.376 -20.081 -4.854 1.00 92.31 136 SER A C 1
ATOM 1110 O O . SER A 1 136 ? -20.476 -20.198 -4.312 1.00 92.31 136 SER A O 1
ATOM 1112 N N . TRP A 1 137 ? -18.393 -19.368 -4.294 1.00 91.81 137 TRP A N 1
ATOM 1113 C CA . TRP A 1 137 ? -18.474 -18.647 -3.018 1.00 91.81 137 TRP A CA 1
ATOM 1114 C C . TRP A 1 137 ? -18.309 -17.120 -3.135 1.00 91.81 137 TRP A C 1
ATOM 1116 O O . TRP A 1 137 ? -18.370 -16.432 -2.114 1.00 91.81 137 TRP A O 1
ATOM 1126 N N . GLY A 1 138 ? -18.112 -16.561 -4.337 1.00 87.75 138 GLY A N 1
ATOM 1127 C CA . GLY A 1 138 ? -17.955 -15.115 -4.552 1.00 87.75 138 GLY A CA 1
ATOM 1128 C C . GLY A 1 138 ? -16.832 -14.752 -5.526 1.00 87.75 138 GLY A C 1
ATOM 1129 O O . GLY A 1 138 ? -16.496 -15.526 -6.408 1.00 87.75 138 GLY A O 1
ATOM 1130 N N . ASN A 1 139 ? -16.255 -13.553 -5.382 1.00 81.44 139 ASN A N 1
ATOM 1131 C CA . ASN A 1 139 ? -15.221 -13.041 -6.301 1.00 81.44 139 ASN A CA 1
ATOM 1132 C C . ASN A 1 139 ? -13.794 -13.103 -5.742 1.00 81.44 139 ASN A C 1
ATOM 1134 O O . ASN A 1 139 ? -12.836 -12.864 -6.471 1.00 81.44 139 ASN A O 1
ATOM 1138 N N . LYS A 1 140 ? -13.633 -13.416 -4.453 1.00 76.44 140 LYS A N 1
ATOM 1139 C CA . LYS A 1 140 ? -12.316 -13.598 -3.835 1.00 76.44 140 LYS A CA 1
ATOM 1140 C C . LYS A 1 140 ? -11.963 -15.082 -3.830 1.00 76.44 140 LYS A C 1
ATOM 1142 O O . LYS A 1 140 ? -12.788 -15.900 -3.433 1.00 76.44 140 LYS A O 1
ATOM 1147 N N . LEU A 1 141 ? -10.738 -15.407 -4.245 1.00 78.75 141 LEU A N 1
ATOM 1148 C CA . LEU A 1 141 ? -10.242 -16.787 -4.272 1.00 78.75 141 LEU A CA 1
ATOM 1149 C C . LEU A 1 141 ? -10.196 -17.387 -2.857 1.00 78.75 141 LEU A C 1
ATOM 1151 O O . LEU A 1 141 ? -10.718 -18.473 -2.636 1.00 78.75 141 LEU A O 1
ATOM 1155 N N . LYS A 1 142 ? -9.644 -16.636 -1.893 1.00 83.81 142 LYS A N 1
ATOM 1156 C CA . LYS A 1 142 ? -9.715 -16.952 -0.459 1.00 83.81 142 LYS A CA 1
ATOM 1157 C C . LYS A 1 142 ? -10.873 -16.190 0.185 1.00 83.81 142 LYS A C 1
ATOM 1159 O O . LYS A 1 142 ? -11.007 -14.980 -0.029 1.00 83.81 142 LYS A O 1
ATOM 1164 N N . LYS A 1 143 ? -11.683 -16.871 0.994 1.00 81.69 143 LYS A N 1
ATOM 1165 C CA . LYS A 1 143 ? -12.763 -16.255 1.775 1.00 81.69 143 LYS A CA 1
ATOM 1166 C C . LYS A 1 143 ? -12.314 -16.154 3.227 1.00 81.69 143 LYS A C 1
ATOM 1168 O O . LYS A 1 143 ? -11.914 -17.152 3.811 1.00 81.69 143 LYS A O 1
ATOM 1173 N N . ASP A 1 144 ? -12.316 -14.940 3.773 1.00 81.12 144 ASP A N 1
ATOM 1174 C CA . ASP A 1 144 ? -11.869 -14.660 5.146 1.00 81.12 144 ASP A CA 1
ATOM 1175 C C . ASP A 1 144 ? -10.443 -15.176 5.439 1.00 81.12 144 ASP A C 1
ATOM 1177 O O . ASP A 1 144 ? -10.125 -15.613 6.536 1.00 81.12 144 ASP A O 1
ATOM 1181 N N . GLY A 1 145 ? -9.570 -15.145 4.421 1.00 77.81 145 GLY A N 1
ATOM 1182 C CA . GLY A 1 145 ? -8.196 -15.656 4.498 1.00 77.81 145 GLY A CA 1
ATOM 1183 C C . GLY A 1 145 ? -8.056 -17.171 4.305 1.00 77.81 145 GLY A C 1
ATOM 1184 O O . GLY A 1 145 ? -6.935 -17.649 4.159 1.00 77.81 145 GLY A O 1
ATOM 1185 N N . HIS A 1 146 ? -9.159 -17.915 4.224 1.00 85.62 146 HIS A N 1
ATOM 1186 C CA . HIS A 1 146 ? -9.165 -19.368 4.064 1.00 85.62 146 HIS A CA 1
ATOM 1187 C C . HIS A 1 146 ? -9.274 -19.794 2.595 1.00 85.62 146 HIS A C 1
ATOM 1189 O O . HIS A 1 146 ? -9.986 -19.174 1.798 1.00 85.62 146 HIS A O 1
ATOM 1195 N N . HIS A 1 147 ? -8.576 -20.876 2.242 1.00 91.00 147 HIS A N 1
ATOM 1196 C CA . HIS A 1 147 ? -8.741 -21.549 0.955 1.00 91.00 147 HIS A CA 1
ATOM 1197 C C . HIS A 1 147 ? -10.112 -22.224 0.884 1.00 91.00 147 HIS A C 1
ATOM 1199 O O . HIS A 1 147 ? -10.566 -22.834 1.850 1.00 91.00 147 HIS A O 1
ATOM 1205 N N . MET A 1 148 ? -10.766 -22.092 -0.267 1.00 94.38 148 MET A N 1
ATOM 1206 C CA . MET A 1 148 ? -12.129 -22.584 -0.502 1.00 94.38 148 MET A CA 1
ATOM 1207 C C . MET A 1 148 ? -12.187 -23.727 -1.522 1.00 94.38 148 MET A C 1
ATOM 1209 O O . MET A 1 148 ? -13.252 -24.289 -1.742 1.00 94.38 148 MET A O 1
ATOM 1213 N N . ALA A 1 149 ? -11.052 -24.044 -2.140 1.00 95.75 149 ALA A N 1
ATOM 1214 C CA . ALA A 1 149 ? -10.877 -25.107 -3.114 1.00 95.75 149 ALA A CA 1
ATOM 1215 C C . ALA A 1 149 ? -9.415 -25.558 -3.122 1.00 95.75 149 ALA A C 1
ATOM 1217 O O . ALA A 1 149 ? -8.523 -24.764 -2.807 1.00 95.75 149 ALA A O 1
ATOM 1218 N N . ASN A 1 150 ? -9.202 -26.803 -3.543 1.00 97.06 150 ASN A N 1
ATOM 1219 C CA . ASN A 1 150 ? -7.887 -27.381 -3.787 1.00 97.06 150 ASN A CA 1
ATOM 1220 C C . ASN A 1 150 ? -7.349 -26.931 -5.153 1.00 97.06 150 ASN A C 1
ATOM 1222 O O . ASN A 1 150 ? -7.914 -27.287 -6.191 1.00 97.06 150 ASN A O 1
ATOM 1226 N N . THR A 1 151 ? -6.279 -26.147 -5.162 1.00 93.56 151 THR A N 1
ATOM 1227 C CA . THR A 1 151 ? -5.648 -25.576 -6.365 1.00 93.56 151 THR A CA 1
ATOM 1228 C C . THR A 1 151 ? -4.134 -25.514 -6.155 1.00 93.56 151 THR A C 1
ATOM 1230 O O . THR A 1 151 ? -3.655 -25.794 -5.070 1.00 93.56 151 THR A O 1
ATOM 1233 N N . TRP A 1 152 ? -3.341 -25.113 -7.143 1.00 89.19 152 TRP A N 1
ATOM 1234 C CA . TRP A 1 152 ? -1.898 -24.996 -6.931 1.00 89.19 152 TRP A CA 1
ATOM 1235 C C . TRP A 1 152 ? -1.588 -23.739 -6.114 1.00 89.19 152 TRP A C 1
ATOM 1237 O O . TRP A 1 152 ? -2.215 -22.692 -6.316 1.00 89.19 152 TRP A O 1
ATOM 1247 N N . GLN A 1 153 ? -0.566 -23.791 -5.259 1.00 86.88 153 GLN A N 1
ATOM 1248 C CA . GLN A 1 153 ? 0.077 -22.595 -4.704 1.00 86.88 153 GLN A CA 1
ATOM 1249 C C . GLN A 1 153 ? 1.589 -22.658 -4.895 1.00 86.88 153 GLN A C 1
ATOM 1251 O O . GLN A 1 153 ? 2.214 -23.683 -4.662 1.00 86.88 153 GLN A O 1
ATOM 1256 N N . GLY A 1 154 ? 2.199 -21.555 -5.323 1.00 78.50 154 GLY A N 1
ATOM 1257 C CA . GLY A 1 154 ? 3.640 -21.489 -5.573 1.00 78.50 154 GLY A CA 1
ATOM 1258 C C . GLY A 1 154 ? 3.968 -21.432 -7.062 1.00 78.50 154 GLY A C 1
ATOM 1259 O O . GLY A 1 154 ? 3.204 -20.898 -7.860 1.00 78.50 154 GLY A O 1
ATOM 1260 N N . ARG A 1 155 ? 5.136 -21.944 -7.458 1.00 75.19 155 ARG A N 1
ATOM 1261 C CA . ARG A 1 155 ? 5.633 -21.823 -8.836 1.00 75.19 155 ARG A CA 1
ATOM 1262 C C . ARG A 1 155 ? 5.282 -23.058 -9.657 1.00 75.19 155 ARG A C 1
ATOM 1264 O O . ARG A 1 155 ? 6.086 -23.992 -9.746 1.00 75.19 155 ARG A O 1
ATOM 1271 N N . PHE A 1 156 ? 4.107 -23.054 -10.276 1.00 75.38 156 PHE A N 1
ATOM 1272 C CA . PHE A 1 156 ? 3.701 -24.092 -11.226 1.00 75.38 156 PHE A CA 1
ATOM 1273 C C . PHE A 1 156 ? 4.688 -24.187 -12.413 1.00 75.38 156 PHE A C 1
ATOM 1275 O O . PHE A 1 156 ? 5.178 -23.153 -12.861 1.00 75.38 156 PHE A O 1
ATOM 1282 N N . PRO A 1 157 ? 5.009 -25.384 -12.945 1.00 74.06 157 PRO A N 1
ATOM 1283 C CA . PRO A 1 157 ? 4.667 -26.728 -12.455 1.00 74.06 157 PRO A CA 1
ATOM 1284 C C . PRO A 1 157 ? 5.695 -27.295 -11.451 1.00 74.06 157 PRO A C 1
ATOM 1286 O O . PRO A 1 157 ? 5.688 -28.487 -11.159 1.00 74.06 157 PRO A O 1
ATOM 1289 N N . THR A 1 158 ? 6.633 -26.474 -10.967 1.00 75.19 158 THR A N 1
ATOM 1290 C CA . THR A 1 158 ? 7.852 -26.936 -10.273 1.00 75.19 158 THR A CA 1
ATOM 1291 C C . THR A 1 158 ? 7.747 -27.041 -8.752 1.00 75.19 158 THR A C 1
ATOM 1293 O O . THR A 1 158 ? 8.342 -27.944 -8.171 1.00 75.19 158 THR A O 1
ATOM 1296 N N . VAL A 1 159 ? 7.048 -26.112 -8.097 1.00 79.44 159 VAL A N 1
ATOM 1297 C CA . VAL A 1 159 ? 6.952 -26.029 -6.634 1.00 79.44 159 VAL A CA 1
ATOM 1298 C C . VAL A 1 159 ? 5.504 -25.783 -6.245 1.00 79.44 159 VAL A C 1
ATOM 1300 O O . VAL A 1 159 ? 4.971 -24.708 -6.525 1.00 79.44 159 VAL A O 1
ATOM 1303 N N . ASP A 1 160 ? 4.911 -26.778 -5.594 1.00 85.38 160 ASP A N 1
ATOM 1304 C CA . ASP A 1 160 ? 3.619 -26.680 -4.924 1.00 85.38 160 ASP A CA 1
ATOM 1305 C C . ASP A 1 160 ? 3.853 -26.547 -3.416 1.00 85.38 160 ASP A C 1
ATOM 1307 O O . ASP A 1 160 ? 4.468 -27.424 -2.802 1.00 85.38 160 ASP A O 1
ATOM 1311 N N . SER A 1 161 ? 3.427 -25.432 -2.824 1.00 85.31 161 SER A N 1
ATOM 1312 C CA . SER A 1 161 ? 3.593 -25.181 -1.394 1.00 85.31 161 SER A CA 1
ATOM 1313 C C . SER A 1 161 ? 2.564 -25.909 -0.530 1.00 85.31 161 SER A C 1
ATOM 1315 O O . SER A 1 161 ? 2.776 -25.974 0.680 1.00 85.31 161 SER A O 1
ATOM 1317 N N . GLY A 1 162 ? 1.467 -26.419 -1.110 1.00 89.50 162 GLY A N 1
ATOM 1318 C CA . GLY A 1 162 ? 0.378 -27.066 -0.370 1.00 89.50 162 GLY A CA 1
ATOM 1319 C C . GLY A 1 162 ? -0.244 -26.163 0.702 1.00 89.50 162 GLY A C 1
ATOM 1320 O O . GLY A 1 162 ? -0.524 -26.624 1.808 1.00 89.50 162 GLY A O 1
ATOM 1321 N N . GLU A 1 163 ? -0.401 -24.863 0.415 1.00 88.50 163 GLU A N 1
ATOM 1322 C CA . GLU A 1 163 ? -0.919 -23.875 1.381 1.00 88.50 163 GLU A CA 1
ATOM 1323 C C . GLU A 1 163 ? -2.394 -24.145 1.725 1.00 88.50 163 GLU A C 1
ATOM 1325 O O . GLU A 1 163 ? -2.841 -23.872 2.839 1.00 88.50 163 GLU A O 1
ATOM 1330 N N . ASP A 1 164 ? -3.141 -24.726 0.785 1.00 91.81 164 ASP A N 1
ATOM 1331 C CA . ASP A 1 164 ? -4.516 -25.186 0.983 1.00 91.81 164 ASP A CA 1
ATOM 1332 C C . ASP A 1 164 ? -4.631 -26.533 1.723 1.00 91.81 164 ASP A C 1
ATOM 1334 O O . ASP A 1 164 ? -5.741 -26.976 2.025 1.00 91.81 164 ASP A O 1
ATOM 1338 N N . GLY A 1 165 ? -3.493 -27.148 2.064 1.00 95.25 165 GLY A N 1
ATOM 1339 C CA . GLY A 1 165 ? -3.391 -28.421 2.770 1.00 95.25 165 GLY A CA 1
ATOM 1340 C C . GLY A 1 165 ? -3.116 -29.632 1.877 1.00 95.25 165 GLY A C 1
ATOM 1341 O O . GLY A 1 165 ? -2.845 -30.705 2.419 1.00 95.25 165 GLY A O 1
ATOM 1342 N N . TYR A 1 166 ? -3.136 -29.494 0.545 1.00 94.56 166 TYR A N 1
ATOM 1343 C CA . TYR A 1 166 ? -3.000 -30.619 -0.383 1.00 94.56 166 TYR A CA 1
ATOM 1344 C C . TYR A 1 166 ? -2.073 -30.276 -1.555 1.00 94.56 166 TYR A C 1
ATOM 1346 O O . TYR A 1 166 ? -2.250 -29.282 -2.233 1.00 94.56 166 TYR A O 1
ATOM 1354 N N . SER A 1 167 ? -1.088 -31.135 -1.843 1.00 88.94 167 SER A N 1
ATOM 1355 C CA . SER A 1 167 ? -0.226 -30.974 -3.038 1.00 88.94 167 SER A CA 1
ATOM 1356 C C . SER A 1 167 ? -0.702 -31.777 -4.258 1.00 88.94 167 SER A C 1
ATOM 1358 O O . SER A 1 167 ? -0.012 -31.907 -5.269 1.00 88.94 167 SER A O 1
ATOM 1360 N N . GLY A 1 168 ? -1.820 -32.478 -4.113 1.00 91.38 168 GLY A N 1
ATOM 1361 C CA . GLY A 1 168 ? -2.404 -33.402 -5.080 1.00 91.38 168 GLY A CA 1
ATOM 1362 C C . GLY A 1 168 ? -3.915 -33.339 -4.940 1.00 91.38 168 GLY A C 1
ATOM 1363 O O . GLY A 1 168 ? -4.440 -32.303 -4.556 1.00 91.38 168 GLY A O 1
ATOM 1364 N N . THR A 1 169 ? -4.633 -34.433 -5.176 1.00 96.62 169 THR A N 1
ATOM 1365 C CA . THR A 1 169 ? -6.062 -34.456 -4.837 1.00 96.62 169 THR A CA 1
ATOM 1366 C C . THR A 1 169 ? -6.276 -34.379 -3.323 1.00 96.62 169 THR A C 1
ATOM 1368 O O . THR A 1 169 ? -5.420 -34.789 -2.540 1.00 96.62 169 THR A O 1
ATOM 1371 N N . ALA A 1 170 ? -7.438 -33.875 -2.930 1.00 97.94 170 ALA A N 1
ATOM 1372 C CA . ALA A 1 170 ? -7.980 -33.870 -1.580 1.00 97.94 170 ALA A CA 1
ATOM 1373 C C . ALA A 1 170 ? -9.165 -34.855 -1.501 1.00 97.94 170 ALA A C 1
ATOM 1375 O O . ALA A 1 170 ? -9.732 -35.194 -2.551 1.00 97.94 170 ALA A O 1
ATOM 1376 N N . PRO A 1 171 ? -9.580 -35.289 -0.294 1.00 98.56 171 PRO A N 1
ATOM 1377 C CA . PRO A 1 171 ? -10.820 -36.038 -0.115 1.00 98.56 171 PRO A CA 1
ATOM 1378 C C . PRO A 1 171 ? -12.006 -35.314 -0.756 1.00 98.56 171 PRO A C 1
ATOM 1380 O O . PRO A 1 171 ? -12.094 -34.087 -0.686 1.00 98.56 171 PRO A O 1
ATOM 1383 N N . VAL A 1 172 ? -12.957 -36.051 -1.328 1.00 98.19 172 VAL A N 1
ATOM 1384 C CA . VAL A 1 172 ? -14.108 -35.458 -2.042 1.00 98.19 172 VAL A CA 1
ATOM 1385 C C . VAL A 1 172 ? -15.018 -34.621 -1.129 1.00 98.19 172 VAL A C 1
ATOM 1387 O O . VAL A 1 172 ? -15.796 -33.799 -1.606 1.00 98.19 172 VAL A O 1
ATOM 1390 N N . THR A 1 173 ? -14.887 -34.783 0.191 1.00 97.38 173 THR A N 1
ATOM 1391 C CA . THR A 1 173 ? -15.585 -34.016 1.235 1.00 97.38 173 THR A CA 1
ATOM 1392 C C . THR A 1 173 ? -14.798 -32.802 1.743 1.00 97.38 173 THR A C 1
ATOM 1394 O O . THR A 1 173 ? -15.239 -32.140 2.685 1.00 97.38 173 THR A O 1
ATOM 1397 N N . ALA A 1 174 ? -13.601 -32.546 1.210 1.00 95.38 174 ALA A N 1
ATOM 1398 C CA . ALA A 1 174 ? -12.770 -31.418 1.613 1.00 95.38 174 ALA A CA 1
ATOM 1399 C C . ALA A 1 174 ? -13.376 -30.083 1.152 1.00 95.38 174 ALA A C 1
ATOM 1401 O O . ALA A 1 174 ? -14.127 -30.035 0.181 1.00 95.38 174 ALA A O 1
ATOM 1402 N N . PHE A 1 175 ? -12.985 -29.007 1.843 1.00 97.06 175 PHE A N 1
ATOM 1403 C CA . PHE A 1 175 ? -13.458 -27.631 1.648 1.00 97.06 175 PHE A CA 1
ATOM 1404 C C . PHE A 1 175 ? -14.962 -27.421 1.927 1.00 97.06 175 PHE A C 1
ATOM 1406 O O . PHE A 1 175 ? -15.733 -28.374 2.031 1.00 97.06 175 PHE A O 1
ATOM 1413 N N . PRO A 1 176 ? -15.410 -26.172 2.151 1.00 96.25 176 PRO A N 1
ATOM 1414 C CA . PRO A 1 176 ? -16.823 -25.903 2.405 1.00 96.25 176 PRO A CA 1
ATOM 1415 C C . PRO A 1 176 ? -17.697 -26.140 1.160 1.00 96.25 176 PRO A C 1
ATOM 1417 O O . PRO A 1 176 ? -17.294 -25.754 0.061 1.00 96.25 176 PRO A O 1
ATOM 1420 N N . PRO A 1 177 ? -18.924 -26.671 1.315 1.00 97.25 177 PRO A N 1
ATOM 1421 C CA . PRO A 1 177 ? -19.852 -26.802 0.200 1.00 97.25 177 PRO A CA 1
ATOM 1422 C C . PRO A 1 177 ? -20.381 -25.444 -0.273 1.00 97.25 177 PRO A C 1
ATOM 1424 O O . PRO A 1 177 ? -20.446 -24.470 0.487 1.00 97.25 177 PRO A O 1
ATOM 1427 N N . ASN A 1 178 ? -20.849 -25.391 -1.521 1.00 96.38 178 ASN A N 1
ATOM 1428 C CA . ASN A 1 178 ? -21.612 -24.252 -2.026 1.00 96.38 178 ASN A CA 1
ATOM 1429 C C . ASN A 1 178 ? -23.042 -24.216 -1.435 1.00 96.38 178 ASN A C 1
ATOM 1431 O O . ASN A 1 178 ? -23.443 -25.074 -0.647 1.00 96.38 178 ASN A O 1
ATOM 1435 N N . LYS A 1 179 ? -23.858 -23.221 -1.813 1.00 95.50 179 LYS A N 1
ATOM 1436 C CA . LYS A 1 179 ? -25.219 -23.048 -1.255 1.00 95.50 179 LYS A CA 1
ATOM 1437 C C . LYS A 1 179 ? -26.188 -24.198 -1.556 1.00 95.50 179 LYS A C 1
ATOM 1439 O O . LYS A 1 179 ? -27.212 -24.294 -0.886 1.00 95.50 179 LYS A O 1
ATOM 1444 N N . PHE A 1 180 ? -25.897 -25.032 -2.551 1.00 97.25 180 PHE A N 1
ATOM 1445 C CA . PHE A 1 180 ? -26.683 -26.226 -2.868 1.00 97.25 180 PHE A CA 1
ATOM 1446 C C . PHE A 1 180 ? -26.172 -27.477 -2.140 1.00 97.25 180 PHE A C 1
ATOM 1448 O O . PHE A 1 180 ? -26.748 -28.546 -2.304 1.00 97.25 180 PHE A O 1
ATOM 1455 N N . GLY A 1 181 ? -25.133 -27.348 -1.308 1.00 97.50 181 GLY A N 1
ATOM 1456 C CA . GLY A 1 181 ? -24.534 -28.461 -0.577 1.00 97.50 181 GLY A CA 1
ATOM 1457 C C . GLY A 1 181 ? -23.472 -29.224 -1.367 1.00 97.50 181 GLY A C 1
ATOM 1458 O O . GLY A 1 181 ? -23.020 -30.249 -0.880 1.00 97.50 181 GLY A O 1
ATOM 1459 N N . LEU A 1 182 ? -23.072 -28.747 -2.552 1.00 98.25 182 LEU A N 1
ATOM 1460 C CA . LEU A 1 182 ? -22.123 -29.434 -3.433 1.00 98.25 182 LEU A CA 1
ATOM 1461 C C . LEU A 1 182 ? -20.679 -29.070 -3.079 1.00 98.25 182 LEU A C 1
ATOM 1463 O O . LEU A 1 182 ? -20.377 -27.892 -2.855 1.00 98.25 182 LEU A O 1
ATOM 1467 N N . TYR A 1 183 ? -19.799 -30.065 -3.056 1.00 98.25 183 TYR A N 1
ATOM 1468 C CA . TYR A 1 183 ? -18.388 -29.931 -2.693 1.00 98.25 183 TYR A CA 1
ATOM 1469 C C . TYR A 1 183 ? -17.495 -29.937 -3.930 1.00 98.25 183 TYR A C 1
ATOM 1471 O O . TYR A 1 183 ? -17.858 -30.509 -4.948 1.00 98.25 183 TYR A O 1
ATOM 1479 N N . ASN A 1 184 ? -16.328 -29.297 -3.829 1.00 97.12 184 ASN A N 1
ATOM 1480 C CA . ASN A 1 184 ? -15.243 -29.353 -4.819 1.00 97.12 184 ASN A CA 1
ATOM 1481 C C . ASN A 1 184 ? -15.613 -29.056 -6.287 1.00 97.12 184 ASN A C 1
ATOM 1483 O O . ASN A 1 184 ? -14.791 -29.276 -7.160 1.00 97.12 184 ASN A O 1
ATOM 1487 N N . MET A 1 185 ? -16.758 -28.405 -6.547 1.00 97.31 185 MET A N 1
ATOM 1488 C CA . MET A 1 185 ? -17.169 -27.945 -7.889 1.00 97.31 185 MET A CA 1
ATOM 1489 C C . MET A 1 185 ? -16.119 -27.062 -8.597 1.00 97.31 185 MET A C 1
ATOM 1491 O O . MET A 1 185 ? -16.235 -26.779 -9.783 1.00 97.31 185 MET A O 1
ATOM 1495 N N . LEU A 1 186 ? -15.141 -26.522 -7.865 1.00 96.12 186 LEU A N 1
ATOM 1496 C CA . LEU A 1 186 ? -13.990 -25.809 -8.407 1.00 96.12 186 LEU A CA 1
ATOM 1497 C C . LEU A 1 186 ? -12.724 -26.373 -7.757 1.00 96.12 186 LEU A C 1
ATOM 1499 O O . LEU A 1 186 ? -12.685 -26.515 -6.535 1.00 96.12 186 LEU A O 1
ATOM 1503 N N . GLY A 1 187 ? -11.676 -26.607 -8.548 1.00 95.19 187 GLY A N 1
ATOM 1504 C CA . GLY A 1 187 ? -10.432 -27.212 -8.064 1.00 95.19 187 GLY A CA 1
ATOM 1505 C C . GLY A 1 187 ? -10.498 -28.740 -7.991 1.00 95.19 187 GLY A C 1
ATOM 1506 O O . GLY A 1 187 ? -11.247 -29.357 -8.726 1.00 95.19 187 GLY A O 1
ATOM 1507 N N . ASN A 1 188 ? -9.651 -29.345 -7.158 1.00 97.31 188 ASN A N 1
ATOM 1508 C CA . ASN A 1 188 ? -9.527 -30.794 -6.951 1.00 97.31 188 ASN A CA 1
ATOM 1509 C C . ASN A 1 188 ? -9.321 -31.606 -8.250 1.00 97.31 188 ASN A C 1
ATOM 1511 O O . ASN A 1 188 ? -8.177 -31.681 -8.712 1.00 97.31 188 ASN A O 1
ATOM 1515 N N . ALA A 1 189 ? -10.358 -32.170 -8.873 1.00 96.62 189 ALA A N 1
ATOM 1516 C CA . ALA A 1 189 ? -10.275 -32.813 -10.181 1.00 96.62 189 ALA A CA 1
ATOM 1517 C C . ALA A 1 189 ? -11.127 -32.092 -11.243 1.00 96.62 189 ALA A C 1
ATOM 1519 O O . ALA A 1 189 ? -12.157 -31.494 -10.967 1.00 96.62 189 ALA A O 1
ATOM 1520 N N . TRP A 1 190 ? -10.704 -32.191 -12.508 1.00 93.25 190 TRP A N 1
ATOM 1521 C CA . TRP A 1 190 ? -11.555 -31.763 -13.620 1.00 93.25 190 TRP A CA 1
ATOM 1522 C C . TRP A 1 190 ? -12.767 -32.689 -13.740 1.00 93.25 190 TRP A C 1
ATOM 1524 O O . TRP A 1 190 ? -12.609 -33.910 -13.755 1.00 93.25 190 TRP A O 1
ATOM 1534 N N . GLU A 1 191 ? -13.948 -32.114 -13.955 1.00 97.88 191 GLU A N 1
ATOM 1535 C CA . GLU A 1 191 ? -15.197 -32.872 -14.035 1.00 97.88 191 GLU A CA 1
ATOM 1536 C C . GLU A 1 191 ? -15.727 -32.952 -15.474 1.00 97.88 191 GLU A C 1
ATOM 1538 O O . GLU A 1 191 ? -15.854 -31.939 -16.170 1.00 97.88 191 GLU A O 1
ATOM 1543 N N . TRP A 1 192 ? -16.047 -34.167 -15.936 1.00 98.19 192 TRP A N 1
ATOM 1544 C CA . TRP A 1 192 ? -16.641 -34.403 -17.254 1.00 98.19 192 TRP A CA 1
ATOM 1545 C C . TRP A 1 192 ? -18.116 -33.994 -17.301 1.00 98.19 192 TRP A C 1
ATOM 1547 O O . TRP A 1 192 ? -18.888 -34.276 -16.389 1.00 98.19 192 TRP A O 1
ATOM 1557 N N . THR A 1 193 ? -18.539 -33.427 -18.431 1.00 98.25 193 THR A N 1
ATOM 1558 C CA . THR A 1 193 ? -19.955 -33.145 -18.723 1.00 98.25 193 THR A CA 1
ATOM 1559 C C . THR A 1 193 ? -20.399 -33.871 -19.997 1.00 98.25 193 THR A C 1
ATOM 1561 O O . THR A 1 193 ? -19.590 -34.453 -20.726 1.00 98.25 193 THR A O 1
ATOM 1564 N N . GLN A 1 194 ? -21.700 -33.903 -20.274 1.00 97.44 194 GLN A N 1
ATOM 1565 C CA . GLN A 1 194 ? -22.255 -34.647 -21.406 1.00 97.44 194 GLN A CA 1
ATOM 1566 C C . GLN A 1 194 ? -21.941 -34.003 -22.776 1.00 97.44 194 GLN A C 1
ATOM 1568 O O . GLN A 1 194 ? -21.859 -34.705 -23.798 1.00 97.44 194 GLN A O 1
ATOM 1573 N N . ASP A 1 195 ? -21.763 -32.686 -22.793 1.00 97.44 195 ASP A N 1
ATOM 1574 C CA . ASP A 1 195 ? -21.756 -31.832 -23.977 1.00 97.44 195 ASP A CA 1
ATOM 1575 C C . ASP A 1 195 ? -20.510 -32.021 -24.854 1.00 97.44 195 ASP A C 1
ATOM 1577 O O . ASP A 1 195 ? -19.402 -32.315 -24.396 1.00 97.44 195 ASP A O 1
ATOM 1581 N N . TRP A 1 196 ? -20.697 -31.836 -26.160 1.00 96.12 196 TRP A N 1
ATOM 1582 C CA . TRP A 1 196 ? -19.591 -31.659 -27.098 1.00 96.12 196 TRP A CA 1
ATOM 1583 C C . TRP A 1 196 ? -19.027 -30.238 -26.995 1.00 96.12 196 TRP A C 1
ATOM 1585 O O . TRP A 1 196 ? -19.774 -29.270 -26.887 1.00 96.12 196 TRP A O 1
ATOM 1595 N N . TRP A 1 197 ? -17.707 -30.104 -27.071 1.00 91.06 197 TRP A N 1
ATOM 1596 C CA . TRP A 1 197 ? -17.020 -28.821 -27.005 1.00 91.06 197 TRP A CA 1
ATOM 1597 C C . TRP A 1 197 ? -17.217 -28.001 -28.285 1.00 91.06 197 TRP A C 1
ATOM 1599 O O . TRP A 1 197 ? -17.066 -28.499 -29.404 1.00 91.06 197 TRP A O 1
ATOM 1609 N N . SER A 1 198 ? -17.514 -26.714 -28.120 1.00 86.88 198 SER A N 1
ATOM 1610 C CA . SER A 1 198 ? -17.541 -25.705 -29.179 1.00 86.88 198 SER A CA 1
ATOM 1611 C C . SER A 1 198 ? -17.231 -24.354 -28.560 1.00 86.88 198 SER A C 1
ATOM 1613 O O . SER A 1 198 ? -17.631 -24.105 -27.436 1.00 86.88 198 SER A O 1
ATOM 1615 N N . ILE A 1 199 ? -16.580 -23.475 -29.319 1.00 84.56 199 ILE A N 1
ATOM 1616 C CA . ILE A 1 199 ? -16.305 -22.087 -28.913 1.00 84.56 199 ILE A CA 1
ATOM 1617 C C . ILE A 1 199 ? -17.337 -21.092 -29.466 1.00 84.56 199 ILE A C 1
ATOM 1619 O O . ILE A 1 199 ? -17.198 -19.879 -29.318 1.00 84.56 199 ILE A O 1
ATOM 1623 N N . ARG A 1 200 ? -18.327 -21.591 -30.217 1.00 83.00 200 ARG A N 1
ATOM 1624 C CA . ARG A 1 200 ? -19.364 -20.789 -30.875 1.00 83.00 200 ARG A CA 1
ATOM 1625 C C . ARG A 1 200 ? -20.670 -20.949 -30.114 1.00 83.00 200 ARG A C 1
ATOM 1627 O O . ARG A 1 200 ? -21.329 -21.981 -30.249 1.00 83.00 200 ARG A O 1
ATOM 1634 N N . HIS A 1 201 ? -21.054 -19.911 -29.377 1.00 84.38 201 HIS A N 1
ATOM 1635 C CA . HIS A 1 201 ? -22.306 -19.868 -28.624 1.00 84.38 201 HIS A CA 1
ATOM 1636 C C . HIS A 1 201 ? -23.181 -18.698 -29.071 1.00 84.38 201 HIS A C 1
ATOM 1638 O O . HIS A 1 201 ? -22.691 -17.638 -29.460 1.00 84.38 201 HIS A O 1
ATOM 1644 N N . SER A 1 202 ? -24.495 -18.905 -29.013 1.00 82.56 202 SER A N 1
ATOM 1645 C CA . SER A 1 202 ? -25.492 -17.859 -29.229 1.00 82.56 202 SER A CA 1
ATOM 1646 C C . SER A 1 202 ? -25.826 -17.159 -27.911 1.00 82.56 202 SER A C 1
ATOM 1648 O O . SER A 1 202 ? -25.861 -17.804 -26.864 1.00 82.56 202 SER A O 1
ATOM 1650 N N . SER A 1 203 ? -26.119 -15.858 -27.974 1.00 84.12 203 SER A N 1
ATOM 1651 C CA . SER A 1 203 ? -26.661 -15.076 -26.855 1.00 84.12 203 SER A CA 1
ATOM 1652 C C . SER A 1 203 ? -28.173 -15.249 -26.660 1.00 84.12 203 SER A C 1
ATOM 1654 O O . SER A 1 203 ? -28.727 -14.708 -25.706 1.00 84.12 203 SER A O 1
ATOM 1656 N N . HIS A 1 204 ? -28.861 -15.971 -27.553 1.00 88.69 204 HIS A N 1
ATOM 1657 C CA . HIS A 1 204 ? -30.297 -16.211 -27.427 1.00 88.69 204 HIS A CA 1
ATOM 1658 C C . HIS A 1 204 ? -30.623 -17.075 -26.207 1.00 88.69 204 HIS A C 1
ATOM 1660 O O . HIS A 1 204 ? -29.863 -17.980 -25.855 1.00 88.69 204 HIS A O 1
ATOM 1666 N N . PHE A 1 205 ? -31.790 -16.805 -25.620 1.00 92.56 205 PHE A N 1
ATOM 1667 C CA . PHE A 1 205 ? -32.368 -17.592 -24.537 1.00 92.56 205 PHE A CA 1
ATOM 1668 C C . PHE A 1 205 ? -32.496 -19.071 -24.926 1.00 92.56 205 PHE A C 1
ATOM 1670 O O . PHE A 1 205 ? -32.916 -19.393 -26.042 1.00 92.56 205 PHE A O 1
ATOM 1677 N N . GLN A 1 206 ? -32.149 -19.967 -24.000 1.00 93.81 206 GLN A N 1
ATOM 1678 C CA . GLN A 1 206 ? -32.194 -21.418 -24.200 1.00 93.81 206 GLN A CA 1
ATOM 1679 C C . GLN A 1 206 ? -32.844 -22.124 -23.006 1.00 93.81 206 GLN A C 1
ATOM 1681 O O . GLN A 1 206 ? -32.662 -21.722 -21.858 1.00 93.81 206 GLN A O 1
ATOM 1686 N N . GLU A 1 207 ? -33.552 -23.224 -23.266 1.00 96.56 207 GLU A N 1
ATOM 1687 C CA . GLU A 1 207 ? -34.089 -24.109 -22.226 1.00 96.56 207 GLU A CA 1
ATOM 1688 C C . GLU A 1 207 ? -33.371 -25.466 -22.268 1.00 96.56 207 GLU A C 1
ATOM 1690 O O . GLU A 1 207 ? -33.371 -26.132 -23.302 1.00 96.56 207 GLU A O 1
ATOM 1695 N N . ASN A 1 208 ? -32.775 -25.879 -21.144 1.00 96.00 208 ASN A N 1
ATOM 1696 C CA . ASN A 1 208 ? -32.054 -27.149 -20.960 1.00 96.00 208 ASN A CA 1
ATOM 1697 C C . ASN A 1 208 ? -31.100 -27.514 -22.123 1.00 96.00 208 ASN A C 1
ATOM 1699 O O . ASN A 1 208 ? -31.245 -28.586 -22.726 1.00 96.00 208 ASN A O 1
ATOM 1703 N N . PRO A 1 209 ? -30.141 -26.637 -22.480 1.00 96.50 209 PRO A N 1
ATOM 1704 C CA . PRO A 1 209 ? -29.239 -26.882 -23.596 1.00 96.50 209 PRO A CA 1
ATOM 1705 C C . PRO A 1 209 ? -28.350 -28.107 -23.342 1.00 96.50 209 PRO A C 1
ATOM 1707 O O . PRO A 1 209 ? -27.976 -28.401 -22.206 1.00 96.50 209 PRO A O 1
ATOM 1710 N N . LYS A 1 210 ? -28.020 -28.811 -24.430 1.00 95.00 210 LYS A N 1
ATOM 1711 C CA . LYS A 1 210 ? -27.214 -30.050 -24.445 1.00 95.00 210 LYS A CA 1
ATOM 1712 C C . LYS A 1 210 ? -25.951 -29.923 -25.307 1.00 95.00 210 LYS A C 1
ATOM 1714 O O . LYS A 1 210 ? -25.424 -30.924 -25.798 1.00 95.00 210 LYS A O 1
ATOM 1719 N N . GLY A 1 211 ? -25.545 -28.682 -25.574 1.00 92.94 211 GLY A N 1
ATOM 1720 C CA . GLY A 1 211 ? -24.423 -28.373 -26.448 1.00 92.94 211 GLY A CA 1
ATOM 1721 C C . GLY A 1 211 ? -24.713 -28.670 -27.928 1.00 92.94 211 GLY A C 1
ATOM 1722 O O . GLY A 1 211 ? -25.858 -28.925 -28.318 1.00 92.94 211 GLY A O 1
ATOM 1723 N N . PRO A 1 212 ? -23.691 -28.595 -28.794 1.00 92.69 212 PRO A N 1
ATOM 1724 C CA . PRO A 1 212 ? -23.813 -28.937 -30.205 1.00 92.69 212 PRO A CA 1
ATOM 1725 C C . PRO A 1 212 ? -24.030 -30.445 -30.404 1.00 92.69 212 PRO A C 1
ATOM 1727 O O . PRO A 1 212 ? -23.551 -31.274 -29.634 1.00 92.69 212 PRO A O 1
ATOM 1730 N N . ALA A 1 213 ? -24.707 -30.814 -31.496 1.00 91.25 213 ALA A N 1
ATOM 1731 C CA . ALA A 1 213 ? -25.039 -32.211 -31.797 1.00 91.25 213 ALA A CA 1
ATOM 1732 C C . ALA A 1 213 ? -23.808 -33.111 -32.047 1.00 91.25 213 ALA A C 1
ATOM 1734 O O . ALA A 1 213 ? -23.889 -34.328 -31.884 1.00 91.25 213 ALA A O 1
ATOM 1735 N N . SER A 1 214 ? -22.671 -32.528 -32.435 1.00 90.69 214 SER A N 1
ATOM 1736 C CA . SER A 1 214 ? -21.425 -33.239 -32.735 1.00 90.69 214 SER A CA 1
ATOM 1737 C C . SER A 1 214 ? -20.204 -32.377 -32.419 1.00 90.69 214 SER A C 1
ATOM 1739 O O . SER A 1 214 ? -20.256 -31.159 -32.590 1.00 90.69 214 SER A O 1
ATOM 1741 N N . GLY A 1 215 ? -19.089 -33.011 -32.063 1.00 90.00 215 GLY A N 1
ATOM 1742 C CA . GLY A 1 215 ? -17.797 -32.366 -31.837 1.00 90.00 215 GLY A CA 1
ATOM 1743 C C . GLY A 1 215 ? -16.657 -33.382 -31.875 1.00 90.00 215 GLY A C 1
ATOM 1744 O O . GLY A 1 215 ? -16.885 -34.560 -32.146 1.00 90.00 215 GLY A O 1
ATOM 1745 N N . ARG A 1 216 ? -15.430 -32.913 -31.634 1.00 86.31 216 ARG A N 1
ATOM 1746 C CA . ARG A 1 216 ? -14.249 -33.782 -31.466 1.00 86.31 216 ARG A CA 1
ATOM 1747 C C . ARG A 1 216 ? -13.944 -34.047 -29.995 1.00 86.31 216 ARG A C 1
ATOM 1749 O O . ARG A 1 216 ? -13.639 -35.177 -29.642 1.00 86.31 216 ARG A O 1
ATOM 1756 N N . ASP A 1 217 ? -14.110 -33.027 -29.160 1.00 87.50 217 ASP A N 1
ATOM 1757 C CA . ASP A 1 217 ? -13.763 -33.056 -27.740 1.00 87.50 217 ASP A CA 1
ATOM 1758 C C . ASP A 1 217 ? -15.011 -32.909 -26.869 1.00 87.50 217 ASP A C 1
ATOM 1760 O O . ASP A 1 217 ? -16.005 -32.305 -27.282 1.00 87.50 217 ASP A O 1
ATOM 1764 N N . LYS A 1 218 ? -14.966 -33.451 -25.654 1.00 95.25 218 LYS A N 1
ATOM 1765 C CA . LYS A 1 218 ? -16.030 -33.306 -24.655 1.00 95.25 218 LYS A CA 1
ATOM 1766 C C . LYS A 1 218 ? -15.723 -32.168 -23.693 1.00 95.25 218 LYS A C 1
ATOM 1768 O O . LYS A 1 218 ? -14.561 -31.898 -23.393 1.00 95.25 218 LYS A O 1
ATOM 1773 N N . VAL A 1 219 ? -16.769 -31.500 -23.218 1.00 92.62 219 VAL A N 1
ATOM 1774 C CA . VAL A 1 219 ? -16.639 -30.400 -22.260 1.00 92.62 219 VAL A CA 1
ATOM 1775 C C . VAL A 1 219 ? -16.256 -30.963 -20.884 1.00 92.62 219 VAL A C 1
ATOM 1777 O O . VAL A 1 219 ? -16.877 -31.910 -20.388 1.00 92.62 219 VAL A O 1
ATOM 1780 N N . LYS A 1 220 ? -15.260 -30.339 -20.252 1.00 91.31 220 LYS A N 1
ATOM 1781 C CA . LYS A 1 220 ? -14.889 -30.529 -18.844 1.00 91.31 220 LYS A CA 1
ATOM 1782 C C . LYS A 1 220 ? -14.890 -29.179 -18.126 1.00 91.31 220 LYS A C 1
ATOM 1784 O O . LYS A 1 220 ? -14.604 -28.162 -18.759 1.00 91.31 220 LYS A O 1
ATOM 1789 N N . LYS A 1 221 ? -15.215 -29.150 -16.835 1.00 95.56 221 LYS A N 1
ATOM 1790 C CA . LYS A 1 221 ? -15.362 -27.915 -16.040 1.00 95.56 221 LYS A CA 1
ATOM 1791 C C . LYS A 1 221 ? -14.657 -28.050 -14.676 1.00 95.56 221 LYS A C 1
ATOM 1793 O O . LYS A 1 221 ? -14.139 -29.116 -14.356 1.00 95.56 221 LYS A O 1
ATOM 1798 N N . GLY A 1 222 ? -14.591 -26.955 -13.916 1.00 93.50 222 GLY A N 1
ATOM 1799 C CA . GLY A 1 222 ? -14.127 -26.942 -12.517 1.00 93.50 222 GLY A CA 1
ATOM 1800 C C . GLY A 1 222 ? -12.681 -26.499 -12.296 1.00 93.50 222 GLY A C 1
ATOM 1801 O O . GLY A 1 222 ? -12.401 -25.730 -11.375 1.00 93.50 222 GLY A O 1
ATOM 1802 N N . GLY A 1 223 ? -11.760 -26.915 -13.162 1.00 91.06 223 GLY A N 1
ATOM 1803 C CA . GLY A 1 223 ? -10.331 -26.803 -12.864 1.00 91.06 223 GLY A CA 1
ATOM 1804 C C . GLY A 1 223 ? -9.840 -28.009 -12.061 1.00 91.06 223 GLY A C 1
ATOM 1805 O O . GLY A 1 223 ? -10.473 -29.050 -12.068 1.00 91.06 223 GLY A O 1
ATOM 1806 N N . SER A 1 224 ? -8.671 -27.911 -11.430 1.00 93.00 224 SER A N 1
ATOM 1807 C CA . SER A 1 224 ? -8.091 -29.007 -10.634 1.00 93.00 224 SER A CA 1
ATOM 1808 C C . SER A 1 224 ? -7.100 -28.471 -9.601 1.00 93.00 224 SER A C 1
ATOM 1810 O O . SER A 1 224 ? -6.772 -27.281 -9.632 1.00 93.00 224 SER A O 1
ATOM 1812 N N . TYR A 1 225 ? -6.530 -29.359 -8.783 1.00 91.75 225 TYR A N 1
ATOM 1813 C CA . TYR A 1 225 ? -5.409 -29.067 -7.879 1.00 91.75 225 TYR A CA 1
ATOM 1814 C C . TYR A 1 225 ? -4.181 -28.470 -8.597 1.00 91.75 225 TYR A C 1
ATOM 1816 O O . TYR A 1 225 ? -3.286 -27.923 -7.972 1.00 91.75 225 TYR A O 1
ATOM 1824 N N . MET A 1 226 ? -4.122 -28.544 -9.930 1.00 86.81 226 MET A N 1
ATOM 1825 C CA . MET A 1 226 ? -3.034 -27.985 -10.735 1.00 86.81 226 MET A CA 1
ATOM 1826 C C . MET A 1 226 ? -3.276 -26.544 -11.198 1.00 86.81 226 MET A C 1
ATOM 1828 O O . MET A 1 226 ? -2.377 -25.920 -11.758 1.00 86.81 226 MET A O 1
ATOM 1832 N N . CYS A 1 227 ? -4.489 -26.013 -11.038 1.00 83.12 227 CYS A N 1
ATOM 1833 C CA . CYS A 1 227 ? -4.806 -24.661 -11.486 1.00 83.12 227 CYS A CA 1
ATOM 1834 C C . CYS A 1 227 ? -4.106 -23.641 -10.586 1.00 83.12 227 CYS A C 1
ATOM 1836 O O . CYS A 1 227 ? -4.288 -23.677 -9.377 1.00 83.12 227 CYS A O 1
ATOM 1838 N N . HIS A 1 228 ? -3.347 -22.707 -11.156 1.00 72.38 228 HIS A N 1
ATOM 1839 C CA . HIS A 1 228 ? -2.725 -21.617 -10.407 1.00 72.38 228 HIS A CA 1
ATOM 1840 C C . HIS A 1 228 ? -3.191 -20.266 -10.948 1.00 72.38 228 HIS A C 1
ATOM 1842 O O . HIS A 1 228 ? -3.359 -20.101 -12.156 1.00 72.38 228 HIS A O 1
ATOM 1848 N N . ASN A 1 229 ? -3.348 -19.279 -10.067 1.00 61.78 229 ASN A N 1
ATOM 1849 C CA . ASN A 1 229 ? -3.562 -17.895 -10.474 1.00 61.78 229 ASN A CA 1
ATOM 1850 C C . ASN A 1 229 ? -2.209 -17.180 -10.551 1.00 61.78 229 ASN A C 1
ATOM 1852 O O . ASN A 1 229 ? -1.676 -16.756 -9.525 1.00 61.78 229 ASN A O 1
ATOM 1856 N N . VAL A 1 230 ? -1.626 -17.056 -11.744 1.00 54.00 230 VAL A N 1
ATOM 1857 C CA . VAL A 1 230 ? -0.491 -16.149 -11.940 1.00 54.00 230 VAL A CA 1
ATOM 1858 C C . VAL A 1 230 ? -0.860 -15.109 -12.986 1.00 54.00 230 VAL A C 1
ATOM 1860 O O . VAL A 1 230 ? -1.091 -15.428 -14.143 1.00 54.00 230 VAL A O 1
ATOM 1863 N N . THR A 1 231 ? -0.913 -13.844 -12.588 1.00 66.19 231 THR A N 1
ATOM 1864 C CA . THR A 1 231 ? -0.876 -12.736 -13.554 1.00 66.19 231 THR A CA 1
ATOM 1865 C C . THR A 1 231 ? 0.276 -11.806 -13.234 1.00 66.19 231 THR A C 1
ATOM 1867 O O . THR A 1 231 ? 1.049 -11.469 -14.117 1.00 66.19 231 THR A O 1
ATOM 1870 N N . LYS A 1 232 ? 0.477 -11.439 -11.962 1.00 79.25 232 LYS A N 1
ATOM 1871 C CA . LYS A 1 232 ? 1.552 -10.506 -11.602 1.00 79.25 232 LYS A CA 1
ATOM 1872 C C . LYS A 1 232 ? 2.974 -11.092 -11.738 1.00 79.25 232 LYS A C 1
ATOM 1874 O O . LYS A 1 232 ? 3.767 -10.444 -12.412 1.00 79.25 232 LYS A O 1
ATOM 1879 N N . PRO A 1 233 ? 3.330 -12.246 -11.134 1.00 82.12 233 PRO A N 1
ATOM 1880 C CA . PRO A 1 233 ? 4.659 -12.834 -11.340 1.00 82.12 233 PRO A CA 1
ATOM 1881 C C . PRO A 1 233 ? 4.950 -13.138 -12.815 1.00 82.12 233 PRO A C 1
ATOM 1883 O O . PRO A 1 233 ? 5.973 -12.698 -13.312 1.00 82.12 233 PRO A O 1
ATOM 1886 N N . ASP A 1 234 ? 4.001 -13.733 -13.542 1.00 84.56 234 ASP A N 1
ATOM 1887 C CA . ASP A 1 234 ? 4.138 -14.006 -14.980 1.00 84.56 234 ASP A CA 1
ATOM 1888 C C . ASP A 1 234 ? 4.381 -12.748 -15.818 1.00 84.56 234 ASP A C 1
ATOM 1890 O O . ASP A 1 234 ? 5.156 -12.779 -16.767 1.00 84.56 234 ASP A O 1
ATOM 1894 N N . VAL A 1 235 ? 3.726 -11.629 -15.489 1.00 88.62 235 VAL A N 1
ATOM 1895 C CA . VAL A 1 235 ? 3.961 -10.345 -16.167 1.00 88.62 235 VAL A CA 1
ATOM 1896 C C . VAL A 1 235 ? 5.369 -9.825 -15.880 1.00 88.62 235 VAL A C 1
ATOM 1898 O O . VAL A 1 235 ? 6.018 -9.311 -16.792 1.00 88.62 235 VAL A O 1
ATOM 1901 N N . ILE A 1 236 ? 5.845 -9.950 -14.637 1.00 89.81 236 ILE A N 1
ATOM 1902 C CA . ILE A 1 236 ? 7.200 -9.544 -14.241 1.00 89.81 236 ILE A CA 1
ATOM 1903 C C . ILE A 1 236 ? 8.237 -10.412 -14.963 1.00 89.81 236 ILE A C 1
ATOM 1905 O O . ILE A 1 236 ? 9.162 -9.869 -15.562 1.00 89.81 236 ILE A O 1
ATOM 1909 N N . ASP A 1 237 ? 8.049 -11.731 -14.964 1.00 88.81 237 ASP A N 1
ATOM 1910 C CA . ASP A 1 237 ? 8.932 -12.694 -15.624 1.00 88.81 237 ASP A CA 1
ATOM 1911 C C . ASP A 1 237 ? 8.960 -12.472 -17.144 1.00 88.81 237 ASP A C 1
ATOM 1913 O O . ASP A 1 237 ? 10.033 -12.413 -17.743 1.00 88.81 237 ASP A O 1
ATOM 1917 N N . ALA A 1 238 ? 7.795 -12.261 -17.768 1.00 91.00 238 ALA A N 1
ATOM 1918 C CA . ALA A 1 238 ? 7.682 -12.000 -19.203 1.00 91.00 238 ALA A CA 1
ATOM 1919 C C . ALA A 1 238 ? 8.292 -10.655 -19.626 1.00 91.00 238 ALA A C 1
ATOM 1921 O O . ALA A 1 238 ? 8.787 -10.534 -20.746 1.00 91.00 238 ALA A O 1
ATOM 1922 N N . SER A 1 239 ? 8.248 -9.644 -18.754 1.00 91.69 239 SER A N 1
ATOM 1923 C CA . SER A 1 239 ? 8.844 -8.324 -19.018 1.00 91.69 239 SER A CA 1
ATOM 1924 C C . SER A 1 239 ? 10.340 -8.271 -18.693 1.00 91.69 239 SER A C 1
ATOM 1926 O O . SER A 1 239 ? 11.044 -7.388 -19.175 1.00 91.69 239 SER A O 1
ATOM 1928 N N . GLY A 1 240 ? 10.827 -9.196 -17.864 1.00 91.94 240 GLY A N 1
ATOM 1929 C CA . GLY A 1 240 ? 12.211 -9.266 -17.411 1.00 91.94 240 GLY A CA 1
ATOM 1930 C C . GLY A 1 240 ? 12.652 -8.103 -16.514 1.00 91.94 240 GLY A C 1
ATOM 1931 O O . GLY A 1 240 ? 11.891 -7.188 -16.195 1.00 91.94 240 GLY A O 1
ATOM 1932 N N . SER A 1 241 ? 13.912 -8.129 -16.076 1.00 94.56 241 SER A N 1
ATOM 1933 C CA . SER A 1 241 ? 14.493 -7.117 -15.171 1.00 94.56 241 SER A CA 1
ATOM 1934 C C . SER A 1 241 ? 14.847 -5.779 -15.820 1.00 94.56 241 SER A C 1
ATOM 1936 O O . SER A 1 241 ? 15.070 -4.809 -15.098 1.00 94.56 241 SER A O 1
ATOM 1938 N N . LEU A 1 242 ? 14.910 -5.705 -17.153 1.00 96.25 242 LEU A N 1
ATOM 1939 C CA . LEU A 1 242 ? 15.288 -4.475 -17.863 1.00 96.25 242 LEU A CA 1
ATOM 1940 C C . LEU A 1 242 ? 14.102 -3.545 -18.131 1.00 96.25 242 LEU A C 1
ATOM 1942 O O . LEU A 1 242 ? 14.329 -2.368 -18.387 1.00 96.25 242 LEU A O 1
ATOM 1946 N N . GLN A 1 243 ? 12.863 -4.041 -18.037 1.00 95.12 243 GLN A N 1
ATOM 1947 C CA . GLN A 1 243 ? 11.642 -3.240 -18.109 1.00 95.12 243 GLN A CA 1
ATOM 1948 C C . GLN A 1 243 ? 10.995 -3.147 -16.723 1.00 95.12 243 GLN A C 1
ATOM 1950 O O . GLN A 1 243 ? 10.202 -3.991 -16.300 1.00 95.12 243 GLN A O 1
ATOM 1955 N N . VAL A 1 244 ? 11.333 -2.090 -15.988 1.00 93.94 244 VAL A N 1
ATOM 1956 C CA . VAL A 1 244 ? 11.010 -1.983 -14.560 1.00 93.94 244 VAL A CA 1
ATOM 1957 C C . VAL A 1 244 ? 9.570 -1.532 -14.277 1.00 93.94 244 VAL A C 1
ATOM 1959 O O . VAL A 1 244 ? 9.124 -1.586 -13.129 1.00 93.94 244 VAL A O 1
ATOM 1962 N N . CYS A 1 245 ? 8.801 -1.130 -15.296 1.00 90.06 245 CYS A N 1
ATOM 1963 C CA . CYS A 1 245 ? 7.416 -0.677 -15.116 1.00 90.06 245 CYS A CA 1
ATOM 1964 C C . CYS A 1 245 ? 6.390 -1.821 -14.969 1.00 90.06 245 CYS A C 1
ATOM 1966 O O . CYS A 1 245 ? 5.236 -1.572 -14.619 1.00 90.06 245 CYS A O 1
ATOM 1968 N N . ALA A 1 246 ? 6.807 -3.078 -15.164 1.00 84.25 246 ALA A N 1
ATOM 1969 C CA . ALA A 1 246 ? 5.953 -4.271 -15.131 1.00 84.25 246 ALA A CA 1
ATOM 1970 C C . ALA A 1 246 ? 5.532 -4.735 -13.718 1.00 84.25 246 ALA A C 1
ATOM 1972 O O . ALA A 1 246 ? 5.106 -5.871 -13.521 1.00 84.25 246 ALA A O 1
ATOM 1973 N N . GLY A 1 247 ? 5.642 -3.864 -12.709 1.00 82.56 247 GLY A N 1
ATOM 1974 C CA . GLY A 1 247 ? 5.270 -4.168 -11.324 1.00 82.56 247 GLY A CA 1
ATOM 1975 C C . GLY A 1 247 ? 6.424 -4.623 -10.426 1.00 82.56 247 GLY A C 1
ATOM 1976 O O . GLY A 1 247 ? 6.161 -5.093 -9.310 1.00 82.56 247 GLY A O 1
ATOM 1977 N N . HIS A 1 248 ? 7.672 -4.445 -10.879 1.00 87.31 248 HIS A N 1
ATOM 1978 C CA . HIS A 1 248 ? 8.876 -4.588 -10.058 1.00 87.31 248 HIS A CA 1
ATOM 1979 C C . HIS A 1 248 ? 8.810 -3.679 -8.827 1.00 87.31 248 HIS A C 1
ATOM 1981 O O . HIS A 1 248 ? 8.448 -2.501 -8.906 1.00 87.31 248 HIS A O 1
ATOM 1987 N N . ARG A 1 249 ? 9.167 -4.215 -7.657 1.00 86.12 249 ARG A N 1
ATOM 1988 C CA . ARG A 1 249 ? 9.180 -3.436 -6.410 1.00 86.12 249 ARG A CA 1
ATOM 1989 C C . ARG A 1 249 ? 10.304 -2.401 -6.471 1.00 86.12 249 ARG A C 1
ATOM 1991 O O . ARG A 1 249 ? 11.454 -2.773 -6.667 1.00 86.12 249 ARG A O 1
ATOM 1998 N N . SER A 1 250 ? 9.966 -1.124 -6.278 1.00 87.94 250 SER A N 1
ATOM 1999 C CA . SER A 1 250 ? 10.919 -0.001 -6.350 1.00 87.94 250 SER A CA 1
ATOM 2000 C C . SER A 1 250 ? 11.695 0.064 -7.678 1.00 87.94 250 SER A C 1
ATOM 2002 O O . SER A 1 250 ? 12.863 0.440 -7.700 1.00 87.94 250 SER A O 1
ATOM 2004 N N . GLY A 1 251 ? 11.045 -0.299 -8.791 1.00 92.62 251 GLY A N 1
ATOM 2005 C CA . GLY A 1 251 ? 11.679 -0.385 -10.109 1.00 92.62 251 GLY A CA 1
ATOM 2006 C C . GLY A 1 251 ? 12.326 0.917 -10.598 1.00 92.62 251 GLY A C 1
ATOM 2007 O O . GLY A 1 251 ? 13.451 0.885 -11.087 1.00 92.62 251 GLY A O 1
ATOM 2008 N N . SER A 1 252 ? 11.667 2.067 -10.419 1.00 94.19 252 SER A N 1
ATOM 2009 C CA . SER A 1 252 ? 12.235 3.372 -10.799 1.00 94.19 252 SER A CA 1
ATOM 2010 C C . SER A 1 252 ? 13.468 3.743 -9.971 1.00 94.19 252 SER A C 1
ATOM 2012 O O . SER A 1 252 ? 14.460 4.192 -10.536 1.00 94.19 252 SER A O 1
ATOM 2014 N N . GLU A 1 253 ? 13.442 3.499 -8.653 1.00 95.88 253 GLU A N 1
ATOM 2015 C CA . GLU A 1 253 ? 14.609 3.684 -7.777 1.00 95.88 253 GLU A CA 1
ATOM 2016 C C . GLU A 1 253 ? 15.779 2.811 -8.265 1.00 95.88 253 GLU A C 1
ATOM 2018 O O . GLU A 1 253 ? 16.890 3.304 -8.433 1.00 95.88 253 GLU A O 1
ATOM 2023 N N . ALA A 1 254 ? 15.522 1.534 -8.577 1.00 96.69 254 ALA A N 1
ATOM 2024 C CA . ALA A 1 254 ? 16.544 0.615 -9.081 1.00 96.69 254 ALA A CA 1
ATOM 2025 C C . ALA A 1 254 ? 17.140 1.062 -10.426 1.00 96.69 254 ALA A C 1
ATOM 2027 O O . ALA A 1 254 ? 18.353 0.989 -10.605 1.00 96.69 254 ALA A O 1
ATOM 2028 N N . ALA A 1 255 ? 16.309 1.546 -11.355 1.00 96.81 255 ALA A N 1
ATOM 2029 C CA . ALA A 1 255 ? 16.769 2.072 -12.637 1.00 96.81 255 ALA A CA 1
ATOM 2030 C C . ALA A 1 255 ? 17.701 3.280 -12.453 1.00 96.81 255 ALA A C 1
ATOM 2032 O O . ALA A 1 255 ? 18.778 3.307 -13.046 1.00 96.81 255 ALA A O 1
ATOM 2033 N N . ILE A 1 256 ? 17.335 4.223 -11.575 1.00 97.06 256 ILE A N 1
ATOM 2034 C CA . ILE A 1 256 ? 18.154 5.405 -11.268 1.00 97.06 256 ILE A CA 1
ATOM 2035 C C . ILE A 1 256 ? 19.498 4.998 -10.659 1.00 97.06 256 ILE A C 1
ATOM 2037 O O . ILE A 1 256 ? 20.542 5.448 -11.133 1.00 97.06 256 ILE A O 1
ATOM 2041 N N . HIS A 1 257 ? 19.481 4.133 -9.638 1.00 97.62 257 HIS A N 1
ATOM 2042 C CA . HIS A 1 257 ? 20.701 3.667 -8.971 1.00 97.62 257 HIS A CA 1
ATOM 2043 C C . HIS A 1 257 ? 21.636 2.954 -9.952 1.00 97.62 257 HIS A C 1
ATOM 2045 O O . HIS A 1 257 ? 22.821 3.273 -10.007 1.00 97.62 257 HIS A O 1
ATOM 2051 N N . ALA A 1 258 ? 21.094 2.055 -10.781 1.00 97.38 258 ALA A N 1
ATOM 2052 C CA . ALA A 1 258 ? 21.869 1.313 -11.770 1.00 97.38 258 ALA A CA 1
ATOM 2053 C C . ALA A 1 258 ? 22.469 2.221 -12.853 1.00 97.38 258 ALA A C 1
ATOM 2055 O O . ALA A 1 258 ? 23.649 2.096 -13.169 1.00 97.38 258 ALA A O 1
ATOM 2056 N N . MET A 1 259 ? 21.686 3.146 -13.422 1.00 96.44 259 MET A N 1
ATOM 2057 C CA . MET A 1 259 ? 22.172 4.030 -14.490 1.00 96.44 259 MET A CA 1
ATOM 2058 C C . MET A 1 259 ? 23.222 5.018 -13.993 1.00 96.44 259 MET A C 1
ATOM 2060 O O . MET A 1 259 ? 24.167 5.321 -14.721 1.00 96.44 259 MET A O 1
ATOM 2064 N N . ARG A 1 260 ? 23.096 5.482 -12.746 1.00 95.38 260 ARG A N 1
ATOM 2065 C CA . ARG A 1 260 ? 24.122 6.305 -12.110 1.00 95.38 260 ARG A CA 1
ATOM 2066 C C . ARG A 1 260 ? 25.416 5.524 -11.907 1.00 95.38 260 ARG A C 1
ATOM 2068 O O . ARG A 1 260 ? 26.464 6.013 -12.303 1.00 95.38 260 ARG A O 1
ATOM 2075 N N . GLU A 1 261 ? 25.340 4.318 -11.345 1.00 96.06 261 GLU A N 1
ATOM 2076 C CA . GLU A 1 261 ? 26.512 3.452 -11.151 1.00 96.06 261 GLU A CA 1
ATOM 2077 C C . GLU A 1 261 ? 27.220 3.158 -12.483 1.00 96.06 261 GLU A C 1
ATOM 2079 O O . GLU A 1 261 ? 28.427 3.352 -12.601 1.00 96.06 261 GLU A O 1
ATOM 2084 N N . LEU A 1 262 ? 26.457 2.799 -13.521 1.00 96.69 262 LEU A N 1
ATOM 2085 C CA . LEU A 1 262 ? 26.994 2.524 -14.855 1.00 96.69 262 LEU A CA 1
ATOM 2086 C C . LEU A 1 262 ? 27.668 3.739 -15.502 1.00 96.69 262 LEU A C 1
ATOM 2088 O O . LEU A 1 262 ? 28.653 3.571 -16.216 1.00 96.69 262 LEU A O 1
ATOM 2092 N N . PHE A 1 263 ? 27.149 4.951 -15.293 1.00 95.81 263 PHE A N 1
ATOM 2093 C CA . PHE A 1 263 ? 27.738 6.161 -15.871 1.00 95.81 263 PHE A CA 1
ATOM 2094 C C . PHE A 1 263 ? 29.082 6.534 -15.228 1.00 95.81 263 PHE A C 1
ATOM 2096 O O . PHE A 1 263 ? 29.974 7.044 -15.909 1.00 95.81 263 PHE A O 1
ATOM 2103 N N . GLU A 1 264 ? 29.255 6.231 -13.940 1.00 93.81 264 GLU A N 1
ATOM 2104 C CA . GLU A 1 264 ? 30.514 6.464 -13.222 1.00 93.81 264 GLU A CA 1
ATOM 2105 C C . GLU A 1 264 ? 31.634 5.505 -13.662 1.00 93.81 264 GLU A C 1
ATOM 2107 O O . GLU A 1 264 ? 32.808 5.819 -13.483 1.00 93.81 264 GLU A O 1
ATOM 2112 N N . HIS A 1 265 ? 31.319 4.359 -14.278 1.00 94.12 265 HIS A N 1
ATOM 2113 C CA . HIS A 1 265 ? 32.343 3.422 -14.744 1.00 94.12 265 HIS A CA 1
ATOM 2114 C C . HIS A 1 265 ? 33.268 4.038 -15.813 1.00 94.12 265 HIS A C 1
ATOM 2116 O O . HIS A 1 265 ? 32.820 4.735 -16.726 1.00 94.12 265 HIS A O 1
ATOM 2122 N N . ASP A 1 266 ? 34.565 3.716 -15.758 1.00 88.69 266 ASP A N 1
ATOM 2123 C CA . ASP A 1 266 ? 35.587 4.237 -16.686 1.00 88.69 266 ASP A CA 1
ATOM 2124 C C . ASP A 1 266 ? 35.346 3.851 -18.153 1.00 88.69 266 ASP A C 1
ATOM 2126 O O . ASP A 1 266 ? 35.754 4.564 -19.067 1.00 88.69 266 ASP A O 1
ATOM 2130 N N . ASN A 1 267 ? 34.682 2.719 -18.393 1.00 90.12 267 ASN A N 1
ATOM 2131 C CA . ASN A 1 267 ? 34.339 2.235 -19.731 1.00 90.12 267 ASN A CA 1
ATOM 2132 C C . ASN A 1 267 ? 33.034 2.833 -20.287 1.00 90.12 267 ASN A C 1
ATOM 2134 O O . ASN A 1 267 ? 32.659 2.517 -21.418 1.00 90.12 267 ASN A O 1
ATOM 2138 N N . SER A 1 268 ? 32.344 3.668 -19.509 1.00 94.94 268 SER A N 1
ATOM 2139 C CA . SER A 1 268 ? 31.170 4.408 -19.952 1.00 94.94 268 SER A CA 1
ATOM 2140 C C . SER A 1 268 ? 31.562 5.834 -20.325 1.00 94.94 268 SER A C 1
ATOM 2142 O O . SER A 1 268 ? 32.139 6.568 -19.523 1.00 94.94 268 SER A O 1
ATOM 2144 N N . ASP A 1 269 ? 31.247 6.225 -21.556 1.00 97.12 269 ASP A N 1
ATOM 2145 C CA . ASP A 1 269 ? 31.483 7.574 -22.072 1.00 97.12 269 ASP A CA 1
ATOM 2146 C C . ASP A 1 269 ? 30.221 8.443 -21.983 1.00 97.12 269 ASP A C 1
ATOM 2148 O O . ASP A 1 269 ? 30.316 9.672 -21.878 1.00 97.12 269 ASP A O 1
ATOM 2152 N N . ALA A 1 270 ? 29.044 7.816 -22.092 1.00 97.25 270 ALA A N 1
ATOM 2153 C CA . ALA A 1 270 ? 27.780 8.513 -22.266 1.00 97.25 270 ALA A CA 1
ATOM 2154 C C . ALA A 1 270 ? 26.557 7.711 -21.801 1.00 97.25 270 ALA A C 1
ATOM 2156 O O . ALA A 1 270 ? 26.546 6.478 -21.818 1.00 97.25 270 ALA A O 1
ATOM 2157 N N . VAL A 1 271 ? 25.491 8.446 -21.481 1.00 97.94 271 VAL A N 1
ATOM 2158 C CA . VAL A 1 271 ? 24.131 7.939 -21.263 1.00 97.94 271 VAL A CA 1
ATOM 2159 C C . VAL A 1 271 ? 23.184 8.637 -22.233 1.00 97.94 271 VAL A C 1
ATOM 2161 O O . VAL A 1 271 ? 23.113 9.862 -22.268 1.00 97.94 271 VAL A O 1
ATOM 2164 N N . LEU A 1 272 ? 22.422 7.865 -22.997 1.00 98.25 272 LEU A N 1
ATOM 2165 C CA . LEU A 1 272 ? 21.374 8.341 -23.889 1.00 98.25 272 LEU A CA 1
ATOM 2166 C C . LEU A 1 272 ? 20.001 8.118 -23.251 1.00 98.25 272 LEU A C 1
ATOM 2168 O O . LEU A 1 272 ? 19.611 6.981 -22.995 1.00 98.25 272 LEU A O 1
ATOM 2172 N N . LEU A 1 273 ? 19.273 9.209 -23.026 1.00 97.88 273 LEU A N 1
ATOM 2173 C CA . LEU A 1 273 ? 17.891 9.225 -22.554 1.00 97.88 273 LEU A CA 1
ATOM 2174 C C . LEU A 1 273 ? 16.944 9.371 -23.747 1.00 97.88 273 LEU A C 1
ATOM 2176 O O . LEU A 1 273 ? 17.066 10.329 -24.520 1.00 97.88 273 LEU A O 1
ATOM 2180 N N . ILE A 1 274 ? 16.001 8.440 -23.880 1.00 97.00 274 ILE A N 1
ATOM 2181 C CA . ILE A 1 274 ? 15.022 8.410 -24.967 1.00 97.00 274 ILE A CA 1
ATOM 2182 C C . ILE A 1 274 ? 13.672 8.944 -24.499 1.00 97.00 274 ILE A C 1
ATOM 2184 O O . ILE A 1 274 ? 13.187 8.563 -23.441 1.00 97.00 274 ILE A O 1
ATOM 2188 N N . ASP A 1 275 ? 13.052 9.772 -25.339 1.00 92.50 275 ASP A N 1
ATOM 2189 C CA . ASP A 1 275 ? 11.654 10.197 -25.223 1.00 92.50 275 ASP A CA 1
ATOM 2190 C C . ASP A 1 275 ? 10.915 9.712 -26.479 1.00 92.50 275 ASP A C 1
ATOM 2192 O O . ASP A 1 275 ? 11.289 10.053 -27.610 1.00 92.50 275 ASP A O 1
ATOM 2196 N N . ALA A 1 276 ? 9.911 8.853 -26.297 1.00 91.94 276 ALA A N 1
ATOM 2197 C CA . ALA A 1 276 ? 9.145 8.281 -27.398 1.00 91.94 276 ALA A CA 1
ATOM 2198 C C . ALA A 1 276 ? 7.868 9.087 -27.672 1.00 91.94 276 ALA A C 1
ATOM 2200 O O . ALA A 1 276 ? 7.137 9.514 -26.780 1.00 91.94 276 ALA A O 1
ATOM 2201 N N . SER A 1 277 ? 7.536 9.262 -28.949 1.00 91.12 277 SER A N 1
ATOM 2202 C CA . SER A 1 277 ? 6.349 10.015 -29.346 1.00 91.12 277 SER A CA 1
ATOM 2203 C C . SER A 1 277 ? 5.073 9.203 -29.141 1.00 91.12 277 SER A C 1
ATOM 2205 O O . SER A 1 277 ? 4.822 8.222 -29.844 1.00 91.12 277 SER A O 1
ATOM 2207 N N . ASN A 1 278 ? 4.208 9.694 -28.247 1.00 86.56 278 ASN A N 1
ATOM 2208 C CA . ASN A 1 278 ? 2.837 9.204 -28.077 1.00 86.56 278 ASN A CA 1
ATOM 2209 C C . ASN A 1 278 ? 2.772 7.697 -27.749 1.00 86.56 278 ASN A C 1
ATOM 2211 O O . ASN A 1 278 ? 1.898 6.981 -28.227 1.00 86.56 278 ASN A O 1
ATOM 2215 N N . ALA A 1 279 ? 3.718 7.222 -26.939 1.00 84.19 279 ALA A N 1
ATOM 2216 C CA . ALA A 1 279 ? 4.105 5.818 -26.845 1.00 84.19 279 ALA A CA 1
ATOM 2217 C C . ALA A 1 279 ? 2.933 4.843 -26.601 1.00 84.19 279 ALA A C 1
ATOM 2219 O O . ALA A 1 279 ? 2.719 3.919 -27.384 1.00 84.19 279 ALA A O 1
ATOM 2220 N N . PHE A 1 280 ? 2.097 5.104 -25.589 1.00 87.62 280 PHE A N 1
ATOM 2221 C CA . PHE A 1 280 ? 0.941 4.254 -25.266 1.00 87.62 280 PHE A CA 1
ATOM 2222 C C . PHE A 1 280 ? -0.070 4.170 -26.409 1.00 87.62 280 PHE A C 1
ATOM 2224 O O . PHE A 1 280 ? -0.595 3.096 -26.672 1.00 87.62 280 PHE A O 1
ATOM 2231 N N . ASN A 1 281 ? -0.323 5.276 -27.107 1.00 89.50 281 ASN A N 1
ATOM 2232 C CA . ASN A 1 281 ? -1.298 5.328 -28.197 1.00 89.50 281 ASN A CA 1
ATOM 2233 C C . ASN A 1 281 ? -0.715 4.840 -29.536 1.00 89.50 281 ASN A C 1
ATOM 2235 O O . ASN A 1 281 ? -1.476 4.484 -30.432 1.00 89.50 281 ASN A O 1
ATOM 2239 N N . SER A 1 282 ? 0.613 4.854 -29.679 1.00 92.06 282 SER A N 1
ATOM 2240 C CA . SER A 1 282 ? 1.327 4.465 -30.900 1.00 92.06 282 SER A CA 1
ATOM 2241 C C . SER A 1 282 ? 1.711 2.986 -30.937 1.00 92.06 282 SER A C 1
ATOM 2243 O O . SER A 1 282 ? 2.045 2.505 -32.016 1.00 92.06 282 SER A O 1
ATOM 2245 N N . LEU A 1 283 ? 1.680 2.273 -29.799 1.00 93.94 283 LEU A N 1
ATOM 2246 C CA . LEU A 1 283 ? 2.045 0.854 -29.720 1.00 93.94 283 LEU A CA 1
ATOM 2247 C C . LEU A 1 283 ? 1.288 0.045 -30.782 1.00 93.94 283 LEU A C 1
ATOM 2249 O O . LEU A 1 283 ? 0.059 0.073 -30.814 1.00 93.94 283 LEU A O 1
ATOM 2253 N N . ASN A 1 284 ? 2.015 -0.710 -31.608 1.00 95.00 284 ASN A N 1
ATOM 2254 C CA . ASN A 1 284 ? 1.404 -1.547 -32.634 1.00 95.00 284 ASN A CA 1
ATOM 2255 C C . ASN A 1 284 ? 0.600 -2.656 -31.955 1.00 95.00 284 ASN A C 1
ATOM 2257 O O . ASN A 1 284 ? 1.167 -3.597 -31.391 1.00 95.00 284 ASN A O 1
ATOM 2261 N N . ARG A 1 285 ? -0.728 -2.554 -32.004 1.00 93.56 285 ARG A N 1
ATOM 2262 C CA . ARG A 1 285 ? -1.596 -3.416 -31.202 1.00 93.56 285 ARG A CA 1
ATOM 2263 C C . ARG A 1 285 ? -1.572 -4.866 -31.673 1.00 93.56 285 ARG A C 1
ATOM 2265 O O . ARG A 1 285 ? -1.614 -5.783 -30.855 1.00 93.56 285 ARG A O 1
ATOM 2272 N N . ALA A 1 286 ? -1.475 -5.088 -32.981 1.00 93.00 286 ALA A N 1
ATOM 2273 C CA . ALA A 1 286 ? -1.389 -6.433 -33.536 1.00 93.00 286 ALA A CA 1
ATOM 2274 C C . ALA A 1 286 ? -0.094 -7.133 -33.093 1.00 93.00 286 ALA A C 1
ATOM 2276 O O . ALA A 1 286 ? -0.136 -8.279 -32.639 1.00 93.00 286 ALA A O 1
ATOM 2277 N N . ALA A 1 287 ? 1.040 -6.427 -33.160 1.00 94.50 287 ALA A N 1
ATOM 2278 C CA . ALA A 1 287 ? 2.319 -6.934 -32.670 1.00 94.50 287 ALA A CA 1
ATOM 2279 C C . ALA A 1 287 ? 2.293 -7.158 -31.151 1.00 94.50 287 ALA A C 1
ATOM 2281 O O . ALA A 1 287 ? 2.727 -8.206 -30.683 1.00 94.50 287 ALA A O 1
ATOM 2282 N N . ALA A 1 288 ? 1.719 -6.224 -30.391 1.00 93.94 288 ALA A N 1
ATOM 2283 C CA . ALA A 1 288 ? 1.562 -6.322 -28.942 1.00 93.94 288 ALA A CA 1
ATOM 2284 C C . ALA A 1 288 ? 0.790 -7.581 -28.519 1.00 93.94 288 ALA A C 1
ATOM 2286 O O . ALA A 1 288 ? 1.263 -8.373 -27.703 1.00 93.94 288 ALA A O 1
ATOM 2287 N N . LEU A 1 289 ? -0.381 -7.812 -29.123 1.00 93.56 289 LEU A N 1
ATOM 2288 C CA . LEU A 1 289 ? -1.211 -8.983 -28.836 1.00 93.56 289 LEU A CA 1
ATOM 2289 C C . LEU A 1 289 ? -0.533 -10.295 -29.241 1.00 93.56 289 LEU A C 1
ATOM 2291 O O . LEU A 1 289 ? -0.659 -11.290 -28.526 1.00 93.56 289 LEU A O 1
ATOM 2295 N N . HIS A 1 290 ? 0.210 -10.298 -30.351 1.00 93.56 290 HIS A N 1
ATOM 2296 C CA . HIS A 1 290 ? 1.019 -11.448 -30.744 1.00 93.56 290 HIS A CA 1
ATOM 2297 C C . HIS A 1 290 ? 2.128 -11.732 -29.724 1.00 93.56 290 HIS A C 1
ATOM 2299 O O . HIS A 1 290 ? 2.226 -12.853 -29.226 1.00 93.56 290 HIS A O 1
ATOM 2305 N N . ASN A 1 291 ? 2.914 -10.712 -29.370 1.00 92.88 291 ASN A N 1
ATOM 2306 C CA . ASN A 1 291 ? 4.020 -10.824 -28.423 1.00 92.88 291 ASN A CA 1
ATOM 2307 C C . ASN A 1 291 ? 3.532 -11.340 -27.071 1.00 92.88 291 ASN A C 1
ATOM 2309 O O . ASN A 1 291 ? 4.138 -12.244 -26.516 1.00 92.88 291 ASN A O 1
ATOM 2313 N N . ILE A 1 292 ? 2.403 -10.847 -26.568 1.00 90.38 292 ILE A N 1
ATOM 2314 C CA . ILE A 1 292 ? 1.830 -11.331 -25.305 1.00 90.38 292 ILE A CA 1
ATOM 2315 C C . ILE A 1 292 ? 1.338 -12.768 -25.413 1.00 90.38 292 ILE A C 1
ATOM 2317 O O . ILE A 1 292 ? 1.546 -13.542 -24.483 1.00 90.38 292 ILE A O 1
ATOM 2321 N N . GLY A 1 293 ? 0.739 -13.149 -26.544 1.00 87.94 293 GLY A N 1
ATOM 2322 C CA . GLY A 1 293 ? 0.363 -14.538 -26.804 1.00 87.94 293 GLY A CA 1
ATOM 2323 C C . GLY A 1 293 ? 1.539 -15.513 -26.700 1.00 87.94 293 GLY A C 1
ATOM 2324 O O . GLY A 1 293 ? 1.334 -16.667 -26.333 1.00 87.94 293 GLY A O 1
ATOM 2325 N N . VAL A 1 294 ? 2.757 -15.044 -26.987 1.00 87.81 294 VAL A N 1
ATOM 2326 C CA . VAL A 1 294 ? 3.994 -15.831 -26.895 1.00 87.81 294 VAL A CA 1
ATOM 2327 C C . VAL A 1 294 ? 4.653 -15.705 -25.518 1.00 87.81 294 VAL A C 1
ATOM 2329 O O . VAL A 1 294 ? 5.024 -16.712 -24.923 1.00 87.81 294 VAL A O 1
ATOM 2332 N N . LEU A 1 295 ? 4.818 -14.480 -25.021 1.00 87.81 295 LEU A N 1
ATOM 2333 C CA . LEU A 1 295 ? 5.659 -14.161 -23.865 1.00 87.81 295 LEU A CA 1
ATOM 2334 C C . LEU A 1 295 ? 4.928 -14.282 -22.529 1.00 87.81 295 LEU A C 1
ATOM 2336 O O . LEU A 1 295 ? 5.553 -14.613 -21.529 1.00 87.81 295 LEU A O 1
ATOM 2340 N N . CYS A 1 296 ? 3.620 -14.018 -22.493 1.00 87.50 296 CYS A N 1
ATOM 2341 C CA . CYS A 1 296 ? 2.828 -14.082 -21.265 1.00 87.50 296 CYS A CA 1
ATOM 2342 C C . CYS A 1 296 ? 1.447 -14.714 -21.530 1.00 87.50 296 CYS A C 1
ATOM 2344 O O . CYS A 1 296 ? 0.417 -14.025 -21.494 1.00 87.50 296 CYS A O 1
ATOM 2346 N N . PRO A 1 297 ? 1.393 -16.035 -21.809 1.00 82.50 297 PRO A N 1
ATOM 2347 C CA . PRO A 1 297 ? 0.149 -16.716 -22.168 1.00 82.50 297 PRO A CA 1
ATOM 2348 C C . PRO A 1 297 ? -0.958 -16.593 -21.113 1.00 82.50 297 PRO A C 1
ATOM 2350 O O . PRO A 1 297 ? -2.138 -16.614 -21.464 1.00 82.50 297 PRO A O 1
ATOM 2353 N N . SER A 1 298 ? -0.598 -16.422 -19.836 1.00 80.06 298 SER A N 1
ATOM 2354 C CA . SER A 1 298 ? -1.547 -16.319 -18.722 1.00 80.06 298 SER A CA 1
ATOM 2355 C C . SER A 1 298 ? -2.461 -15.099 -18.800 1.00 80.06 298 SER A C 1
ATOM 2357 O O . SER A 1 298 ? -3.628 -15.195 -18.422 1.00 80.06 298 SER A O 1
ATOM 2359 N N . ILE A 1 299 ? -1.990 -13.974 -19.351 1.00 83.94 299 ILE A N 1
ATOM 2360 C CA . ILE A 1 299 ? -2.826 -12.779 -19.563 1.00 83.94 299 ILE A CA 1
ATOM 2361 C C . ILE A 1 299 ? -3.324 -12.639 -21.004 1.00 83.94 299 ILE A C 1
ATOM 2363 O O . ILE A 1 299 ? -4.178 -11.792 -21.274 1.00 83.94 299 ILE A O 1
ATOM 2367 N N . ALA A 1 300 ? -2.812 -13.447 -21.938 1.00 84.75 300 ALA A N 1
ATOM 2368 C CA . ALA A 1 300 ? -3.047 -13.272 -23.368 1.00 84.75 300 ALA A CA 1
ATOM 2369 C C . ALA A 1 300 ? -4.531 -13.305 -23.737 1.00 84.75 300 ALA A C 1
ATOM 2371 O O . ALA A 1 300 ? -4.994 -12.444 -24.479 1.00 84.75 300 ALA A O 1
ATOM 2372 N N . THR A 1 301 ? -5.301 -14.243 -23.181 1.00 81.12 301 THR A N 1
ATOM 2373 C CA . THR A 1 301 ? -6.747 -14.331 -23.442 1.00 81.12 301 THR A CA 1
ATOM 2374 C C . THR A 1 301 ? -7.472 -13.048 -23.042 1.00 81.12 301 THR A C 1
ATOM 2376 O O . THR A 1 301 ? -8.275 -12.527 -23.818 1.00 81.12 301 THR A O 1
ATOM 2379 N N . TYR A 1 302 ? -7.168 -12.516 -21.856 1.00 82.94 302 TYR A N 1
ATOM 2380 C CA . TYR A 1 302 ? -7.775 -11.280 -21.372 1.00 82.94 302 TYR A CA 1
ATOM 2381 C C . TYR A 1 302 ? -7.339 -10.085 -22.227 1.00 82.94 302 TYR A C 1
ATOM 2383 O O . TYR A 1 302 ? -8.189 -9.364 -22.742 1.00 82.94 302 TYR A O 1
ATOM 2391 N N . ALA A 1 303 ? -6.034 -9.931 -22.476 1.00 87.50 303 ALA A N 1
ATOM 2392 C CA . ALA A 1 303 ? -5.496 -8.862 -23.314 1.00 87.50 303 ALA A CA 1
ATOM 2393 C C . ALA A 1 303 ? -6.113 -8.868 -24.722 1.00 87.50 303 ALA A C 1
ATOM 2395 O O . ALA A 1 303 ? -6.597 -7.841 -25.189 1.00 87.50 303 ALA A O 1
ATOM 2396 N N . ILE A 1 304 ? -6.170 -10.031 -25.377 1.00 87.31 304 ILE A N 1
ATOM 2397 C CA . ILE A 1 304 ? -6.754 -10.183 -26.714 1.00 87.31 304 ILE A CA 1
ATOM 2398 C C . ILE A 1 304 ? -8.236 -9.817 -26.693 1.00 87.31 304 ILE A C 1
ATOM 2400 O O . ILE A 1 304 ? -8.682 -9.074 -27.558 1.00 87.31 304 ILE A O 1
ATOM 2404 N N . ASN A 1 305 ? -9.013 -10.285 -25.718 1.00 85.19 305 ASN A N 1
ATOM 2405 C CA . ASN A 1 305 ? -10.438 -9.957 -25.662 1.00 85.19 305 ASN A CA 1
ATOM 2406 C C . ASN A 1 305 ? -10.704 -8.470 -25.451 1.00 85.19 305 ASN A C 1
ATOM 2408 O O . ASN A 1 305 ? -11.639 -7.942 -26.054 1.00 85.19 305 ASN A O 1
ATOM 2412 N N . THR A 1 306 ? -9.873 -7.812 -24.648 1.00 85.56 306 THR A N 1
ATOM 2413 C CA . THR A 1 306 ? -9.984 -6.381 -24.364 1.00 85.56 306 THR A CA 1
ATOM 2414 C C . THR A 1 306 ? -9.567 -5.526 -25.560 1.00 85.56 306 THR A C 1
ATOM 2416 O O . THR A 1 306 ? -10.223 -4.532 -25.855 1.00 85.56 306 THR A O 1
ATOM 2419 N N . TYR A 1 307 ? -8.510 -5.917 -26.278 1.00 88.62 307 TYR A N 1
ATOM 2420 C CA . TYR A 1 307 ? -7.837 -5.046 -27.247 1.00 88.62 307 TYR A CA 1
ATOM 2421 C C . TYR A 1 307 ? -8.012 -5.447 -28.723 1.00 88.62 307 TYR A C 1
ATOM 2423 O O . TYR A 1 307 ? -7.721 -4.640 -29.602 1.00 88.62 307 TYR A O 1
ATOM 2431 N N . ARG A 1 308 ? -8.496 -6.654 -29.050 1.00 87.12 308 ARG A N 1
ATOM 2432 C CA . ARG A 1 308 ? -8.589 -7.122 -30.455 1.00 87.12 308 ARG A CA 1
ATOM 2433 C C . ARG A 1 308 ? -9.465 -6.252 -31.356 1.00 87.12 308 ARG A C 1
ATOM 2435 O O . ARG A 1 308 ? -9.195 -6.172 -32.548 1.00 87.12 308 ARG A O 1
ATOM 2442 N N . GLU A 1 309 ? -10.501 -5.626 -30.800 1.00 88.69 309 GLU A N 1
ATOM 2443 C CA . GLU A 1 309 ? -11.389 -4.733 -31.544 1.00 88.69 309 GLU A CA 1
ATOM 2444 C C . GLU A 1 309 ? -11.011 -3.264 -31.307 1.00 88.69 309 GLU A C 1
ATOM 2446 O O . GLU A 1 309 ? -10.536 -2.912 -30.223 1.00 88.69 309 GLU A O 1
ATOM 2451 N N . PRO A 1 310 ? -11.251 -2.366 -32.279 1.00 89.06 310 PRO A N 1
ATOM 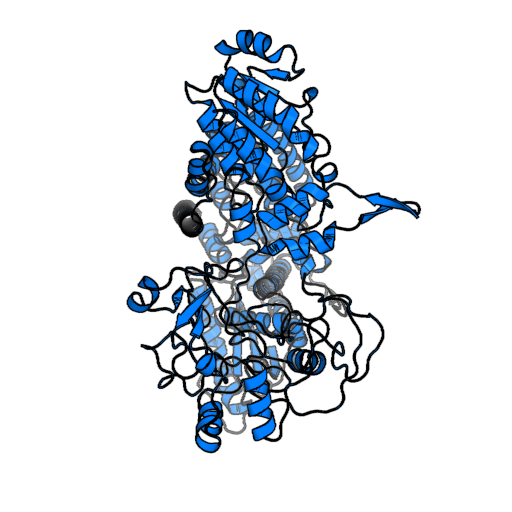2452 C CA . PRO A 1 310 ? -11.050 -0.940 -32.072 1.00 89.06 310 PRO A CA 1
ATOM 2453 C C . PRO A 1 310 ? -11.891 -0.392 -30.909 1.00 89.06 310 PRO A C 1
ATOM 2455 O O . PRO A 1 310 ? -13.115 -0.544 -30.883 1.00 89.06 310 PRO A O 1
ATOM 2458 N N . ALA A 1 311 ? -11.244 0.304 -29.972 1.00 86.56 311 ALA A N 1
ATOM 2459 C CA . ALA A 1 311 ? -11.916 0.915 -28.832 1.00 86.56 311 ALA A CA 1
ATOM 2460 C C . ALA A 1 311 ? -12.709 2.154 -29.272 1.00 86.56 311 ALA A C 1
ATOM 2462 O O . ALA A 1 311 ? -12.218 2.972 -30.055 1.00 86.56 311 ALA A O 1
ATOM 2463 N N . ARG A 1 312 ? -13.931 2.310 -28.755 1.00 88.50 312 ARG A N 1
ATOM 2464 C CA . ARG A 1 312 ? -14.788 3.474 -29.020 1.00 88.50 312 ARG A CA 1
ATOM 2465 C C . ARG A 1 312 ? -14.425 4.597 -28.053 1.00 88.50 312 ARG A C 1
ATOM 2467 O O . ARG A 1 312 ? -14.561 4.435 -26.844 1.00 88.50 312 ARG A O 1
ATOM 2474 N N . LEU A 1 313 ? -13.977 5.726 -28.586 1.00 87.12 313 LEU A N 1
ATOM 2475 C CA . LEU A 1 313 ? -13.644 6.925 -27.824 1.00 87.12 313 LEU A CA 1
ATOM 2476 C C . LEU A 1 313 ? -14.732 7.973 -28.045 1.00 87.12 313 LEU A C 1
ATOM 2478 O O . LEU A 1 313 ? -15.029 8.330 -29.186 1.00 87.12 313 LEU A O 1
ATOM 2482 N N . PHE A 1 314 ? -15.312 8.477 -26.959 1.00 88.44 314 PHE A N 1
ATOM 2483 C CA . PHE A 1 314 ? -16.353 9.501 -27.004 1.00 88.44 314 PHE A CA 1
ATOM 2484 C C . PHE A 1 314 ? -15.747 10.872 -26.721 1.00 88.44 314 PHE A C 1
ATOM 2486 O O . PHE A 1 314 ? -15.169 11.101 -25.659 1.00 88.44 314 PHE A O 1
ATOM 2493 N N . ILE A 1 315 ? -15.895 11.790 -27.670 1.00 87.38 315 ILE A N 1
ATOM 2494 C CA . ILE A 1 315 ? -15.466 13.178 -27.524 1.00 87.38 315 ILE A CA 1
ATOM 2495 C C . ILE A 1 315 ? -16.624 13.986 -26.937 1.00 87.38 315 ILE A C 1
ATOM 2497 O O . ILE A 1 315 ? -17.787 13.816 -27.319 1.00 87.38 315 ILE A O 1
ATOM 2501 N N . ILE A 1 316 ? -16.301 14.904 -26.023 1.00 84.94 316 ILE A N 1
ATOM 2502 C CA . ILE A 1 316 ? -17.250 15.894 -25.503 1.00 84.94 316 ILE A CA 1
ATOM 2503 C C . ILE A 1 316 ? -17.883 16.634 -26.692 1.00 84.94 316 ILE A C 1
ATOM 2505 O O . ILE A 1 316 ? -17.182 17.252 -27.487 1.00 84.94 316 ILE A O 1
ATOM 2509 N N . GLY A 1 317 ? -19.210 16.548 -26.820 1.00 84.06 317 GLY A N 1
ATOM 2510 C CA . GLY A 1 317 ? -19.945 17.041 -27.993 1.00 84.06 317 GLY A CA 1
ATOM 2511 C C . GLY A 1 317 ? -20.566 15.946 -28.869 1.00 84.06 317 GLY A C 1
ATOM 2512 O O . GLY A 1 317 ? -21.233 16.271 -29.845 1.00 84.06 317 GLY A O 1
ATOM 2513 N N . GLY A 1 318 ? -20.404 14.665 -28.512 1.00 85.75 318 GLY A N 1
ATOM 2514 C CA . GLY A 1 318 ? -21.154 13.545 -29.103 1.00 85.75 318 GLY A CA 1
ATOM 2515 C C . GLY A 1 318 ? -20.496 12.883 -30.315 1.00 85.75 318 GLY A C 1
ATOM 2516 O O . GLY A 1 318 ? -21.108 12.021 -30.943 1.00 85.75 318 GLY A O 1
ATOM 2517 N N . GLN A 1 319 ? -19.260 13.259 -30.648 1.00 92.06 319 GLN A N 1
ATOM 2518 C CA . GLN A 1 319 ? -18.493 12.624 -31.718 1.00 92.06 319 GLN A CA 1
ATOM 2519 C C . GLN A 1 319 ? -17.825 11.335 -31.214 1.00 92.06 319 GLN A C 1
ATOM 2521 O O . GLN A 1 319 ? -17.354 11.272 -30.078 1.00 92.06 319 GLN A O 1
ATOM 2526 N N . GLU A 1 320 ? -17.764 10.312 -32.066 1.00 90.94 320 GLU A N 1
ATOM 2527 C CA . GLU A 1 320 ? -17.128 9.025 -31.767 1.00 90.94 320 GLU A CA 1
ATOM 2528 C C . GLU A 1 320 ? -15.889 8.825 -32.653 1.00 90.94 320 GLU A C 1
ATOM 2530 O O . GLU A 1 320 ? -15.955 9.001 -33.871 1.00 90.94 320 GLU A O 1
ATOM 2535 N N . LEU A 1 321 ? -14.768 8.428 -32.045 1.00 89.50 321 LEU A N 1
ATOM 2536 C CA . LEU A 1 321 ? -13.566 7.950 -32.731 1.00 89.50 321 LEU A CA 1
ATOM 2537 C C . LEU A 1 321 ? -13.339 6.468 -32.430 1.00 89.50 321 LEU A C 1
ATOM 2539 O O . LEU A 1 321 ? -13.738 5.964 -31.381 1.00 89.50 321 LEU A O 1
ATOM 2543 N N . ARG A 1 322 ? -12.652 5.769 -33.336 1.00 89.44 322 ARG A N 1
ATOM 2544 C CA . ARG A 1 322 ? -12.218 4.383 -33.129 1.00 89.44 322 ARG A CA 1
ATOM 2545 C C . ARG A 1 322 ? -10.702 4.327 -33.002 1.00 89.44 322 ARG A C 1
ATOM 2547 O O . ARG A 1 322 ? -9.998 4.748 -33.913 1.00 89.44 322 ARG A O 1
ATOM 2554 N N . SER A 1 323 ? -10.211 3.804 -31.883 1.00 88.50 323 SER A N 1
ATOM 2555 C CA . SER A 1 323 ? -8.785 3.579 -31.639 1.00 88.50 323 SER A CA 1
ATOM 2556 C C . SER A 1 323 ? -8.413 2.147 -32.020 1.00 88.50 323 SER A C 1
ATOM 2558 O O . SER A 1 323 ? -8.797 1.195 -31.333 1.00 88.50 323 SER A O 1
ATOM 2560 N N . SER A 1 324 ? -7.655 1.999 -33.107 1.00 89.31 324 SER A N 1
ATOM 2561 C CA . SER A 1 324 ? -7.160 0.705 -33.607 1.00 89.31 324 SER A CA 1
ATOM 2562 C C . SER A 1 324 ? -5.738 0.366 -33.145 1.00 89.31 324 SER A C 1
ATOM 2564 O O . SER A 1 324 ? -5.363 -0.798 -33.185 1.00 89.31 324 SER A O 1
ATOM 2566 N N . GLU A 1 325 ? -4.980 1.359 -32.677 1.00 90.06 325 GLU A N 1
ATOM 2567 C CA . GLU A 1 325 ? -3.600 1.217 -32.195 1.00 90.06 325 GLU A CA 1
ATOM 2568 C C . GLU A 1 325 ? -3.484 1.606 -30.722 1.00 90.06 325 GLU A C 1
ATOM 2570 O O . GLU A 1 325 ? -4.375 2.248 -30.154 1.00 90.06 325 GLU A O 1
ATOM 2575 N N . GLY A 1 326 ? -2.392 1.195 -30.093 1.00 89.44 326 GLY A N 1
ATOM 2576 C CA . GLY A 1 326 ? -2.085 1.556 -28.725 1.00 89.44 326 GLY A CA 1
ATOM 2577 C C . GLY A 1 326 ? -2.845 0.765 -27.669 1.00 89.44 326 GLY A C 1
ATOM 2578 O O . GLY A 1 326 ? -3.685 -0.098 -27.955 1.00 89.44 326 GLY A O 1
ATOM 2579 N N . THR A 1 327 ? -2.538 1.103 -26.425 1.00 87.75 327 THR A N 1
ATOM 2580 C CA . THR A 1 327 ? -3.217 0.657 -25.214 1.00 87.75 327 THR A CA 1
ATOM 2581 C C . THR A 1 327 ? -4.157 1.762 -24.717 1.00 87.75 327 THR A C 1
ATOM 2583 O O . THR A 1 327 ? -4.024 2.931 -25.084 1.00 87.75 327 THR A O 1
ATOM 2586 N N . THR A 1 328 ? -5.152 1.421 -23.897 1.00 84.75 328 THR A N 1
ATOM 2587 C CA . THR A 1 328 ? -6.099 2.412 -23.377 1.00 84.75 328 THR A CA 1
ATOM 2588 C C . THR A 1 328 ? -5.524 3.022 -22.105 1.00 84.75 328 THR A C 1
ATOM 2590 O O . THR A 1 328 ? -5.454 2.365 -21.072 1.00 84.75 328 THR A O 1
ATOM 2593 N N . GLN A 1 329 ? -5.097 4.287 -22.161 1.00 79.69 329 GLN A N 1
ATOM 2594 C CA . GLN A 1 329 ? -4.579 4.980 -20.978 1.00 79.69 329 GLN A CA 1
ATOM 2595 C C . GLN A 1 329 ? -5.636 5.022 -19.864 1.00 79.69 329 GLN A C 1
ATOM 2597 O O . GLN A 1 329 ? -6.763 5.464 -20.079 1.00 79.69 329 GLN A O 1
ATOM 2602 N N . GLY A 1 330 ? -5.257 4.552 -18.674 1.00 76.44 330 GLY A N 1
ATOM 2603 C CA . GLY A 1 330 ? -6.162 4.382 -17.534 1.00 76.44 330 GLY A CA 1
ATOM 2604 C C . GLY A 1 330 ? -6.728 2.966 -17.379 1.00 76.44 330 GLY A C 1
ATOM 2605 O O . GLY A 1 330 ? -7.275 2.666 -16.320 1.00 76.44 330 GLY A O 1
ATOM 2606 N N . ASP A 1 331 ? -6.557 2.080 -18.366 1.00 83.19 331 ASP A N 1
ATOM 2607 C CA . ASP A 1 331 ? -6.814 0.647 -18.191 1.00 83.19 331 ASP A CA 1
ATOM 2608 C C . ASP A 1 331 ? -5.742 0.037 -17.263 1.00 83.19 331 ASP A C 1
ATOM 2610 O O . ASP A 1 331 ? -4.544 0.186 -17.539 1.00 83.19 331 ASP A O 1
ATOM 2614 N N . PRO A 1 332 ? -6.132 -0.681 -16.191 1.00 79.38 332 PRO A N 1
ATOM 2615 C CA . PRO A 1 332 ? -5.205 -1.416 -15.331 1.00 79.38 332 PRO A CA 1
ATOM 2616 C C . PRO A 1 332 ? -4.218 -2.343 -16.064 1.00 79.38 332 PRO A C 1
ATOM 2618 O O . PRO A 1 332 ? -3.125 -2.579 -15.552 1.00 79.38 332 PRO A O 1
ATOM 2621 N N . LEU A 1 333 ? -4.567 -2.861 -17.248 1.00 84.56 333 LEU A N 1
ATOM 2622 C CA . LEU A 1 333 ? -3.709 -3.745 -18.045 1.00 84.56 333 LEU A CA 1
ATOM 2623 C C . LEU A 1 333 ? -2.701 -2.990 -18.926 1.00 84.56 333 LEU A C 1
ATOM 2625 O O . LEU A 1 333 ? -1.722 -3.587 -19.375 1.00 84.56 333 LEU A O 1
ATOM 2629 N N . ALA A 1 334 ? -2.911 -1.696 -19.186 1.00 88.25 334 ALA A N 1
ATOM 2630 C CA . ALA A 1 334 ? -2.171 -0.954 -20.208 1.00 88.25 334 ALA A CA 1
ATOM 2631 C C . ALA A 1 334 ? -0.650 -0.988 -19.996 1.00 88.25 334 ALA A C 1
ATOM 2633 O O . ALA A 1 334 ? 0.094 -1.187 -20.954 1.00 88.25 334 ALA A O 1
ATOM 2634 N N . MET A 1 335 ? -0.190 -0.847 -18.748 1.00 88.94 335 MET A N 1
ATOM 2635 C CA . MET A 1 335 ? 1.237 -0.887 -18.404 1.00 88.94 335 MET A CA 1
ATOM 2636 C C . MET A 1 335 ? 1.856 -2.261 -18.664 1.00 88.94 335 MET A C 1
ATOM 2638 O O . MET A 1 335 ? 2.920 -2.349 -19.268 1.00 88.94 335 MET A O 1
ATOM 2642 N N . SER A 1 336 ? 1.187 -3.335 -18.237 1.00 89.81 336 SER A N 1
ATOM 2643 C CA . SER A 1 336 ? 1.660 -4.710 -18.428 1.00 89.81 336 SER A CA 1
ATOM 2644 C C . SER A 1 336 ? 1.690 -5.089 -19.906 1.00 89.81 336 SER A C 1
ATOM 2646 O O . SER A 1 336 ? 2.682 -5.631 -20.385 1.00 89.81 336 SER A O 1
ATOM 2648 N N . LEU A 1 337 ? 0.626 -4.741 -20.637 1.00 90.06 337 LEU A N 1
ATOM 2649 C CA . LEU A 1 337 ? 0.524 -4.906 -22.085 1.00 90.06 337 LEU A CA 1
ATOM 2650 C C . LEU A 1 337 ? 1.697 -4.202 -22.777 1.00 90.06 337 LEU A C 1
ATOM 2652 O O . LEU A 1 337 ? 2.393 -4.818 -23.578 1.00 90.06 337 LEU A O 1
ATOM 2656 N N . TYR A 1 338 ? 1.957 -2.943 -22.425 1.00 91.69 338 TYR A N 1
ATOM 2657 C CA . TYR A 1 338 ? 3.043 -2.157 -23.002 1.00 91.69 338 TYR A CA 1
ATOM 2658 C C . TYR A 1 338 ? 4.427 -2.751 -22.696 1.00 91.69 338 TYR A C 1
ATOM 2660 O O . TYR A 1 338 ? 5.215 -2.978 -23.613 1.00 91.69 338 TYR A O 1
ATOM 2668 N N . ALA A 1 339 ? 4.695 -3.067 -21.426 1.00 92.94 339 ALA A N 1
ATOM 2669 C CA . ALA A 1 339 ? 5.966 -3.622 -20.965 1.00 92.94 339 ALA A CA 1
ATOM 2670 C C . ALA A 1 339 ? 6.347 -4.913 -21.706 1.00 92.94 339 ALA A C 1
ATOM 2672 O O . ALA A 1 339 ? 7.428 -4.996 -22.287 1.00 92.94 339 ALA A O 1
ATOM 2673 N N . ILE A 1 340 ? 5.432 -5.887 -21.747 1.00 93.88 340 ILE A N 1
ATOM 2674 C CA . ILE A 1 340 ? 5.666 -7.189 -22.389 1.00 93.88 340 ILE A CA 1
ATOM 2675 C C . ILE A 1 340 ? 5.823 -7.025 -23.903 1.00 93.88 340 ILE A C 1
ATOM 2677 O O . ILE A 1 340 ? 6.658 -7.679 -24.527 1.00 93.88 340 ILE A O 1
ATOM 2681 N N . SER A 1 341 ? 5.042 -6.129 -24.511 1.00 94.06 341 SER A N 1
ATOM 2682 C CA . SER A 1 341 ? 5.051 -5.932 -25.964 1.00 94.06 341 SER A CA 1
ATOM 2683 C C . SER A 1 341 ? 6.391 -5.438 -26.497 1.00 94.06 341 SER A C 1
ATOM 2685 O O . SER A 1 341 ? 6.743 -5.773 -27.629 1.00 94.06 341 SER A O 1
ATOM 2687 N N . LEU A 1 342 ? 7.140 -4.672 -25.699 1.00 94.62 342 LEU A N 1
ATOM 2688 C CA . LEU A 1 342 ? 8.457 -4.154 -26.072 1.00 94.62 342 LEU A CA 1
ATOM 2689 C C . LEU A 1 342 ? 9.610 -5.104 -25.747 1.00 94.62 342 LEU A C 1
ATOM 2691 O O . LEU A 1 342 ? 10.735 -4.852 -26.172 1.00 94.62 342 LEU A O 1
ATOM 2695 N N . GLN A 1 343 ? 9.364 -6.216 -25.061 1.00 95.06 343 GLN A N 1
ATOM 2696 C CA . GLN A 1 343 ? 10.436 -7.121 -24.663 1.00 95.06 343 GLN A CA 1
ATOM 2697 C C . GLN A 1 343 ? 11.279 -7.655 -25.844 1.00 95.06 343 GLN A C 1
ATOM 2699 O O . GLN A 1 343 ? 12.509 -7.655 -25.740 1.00 95.06 343 GLN A O 1
ATOM 2704 N N . PRO A 1 344 ? 10.701 -8.002 -27.018 1.00 95.25 344 PRO A N 1
ATOM 2705 C CA . PRO A 1 344 ? 11.501 -8.380 -28.185 1.00 95.25 344 PRO A CA 1
ATOM 2706 C C . PRO A 1 344 ? 12.437 -7.270 -28.685 1.00 95.25 344 PRO A C 1
ATOM 2708 O O . PRO A 1 344 ? 13.523 -7.569 -29.183 1.00 95.25 344 PRO A O 1
ATOM 2711 N N . LEU A 1 345 ? 12.044 -5.997 -28.543 1.00 96.75 345 LEU A N 1
ATOM 2712 C CA . LEU A 1 345 ? 12.896 -4.851 -28.877 1.00 96.75 345 LEU A CA 1
ATOM 2713 C C . LEU A 1 345 ? 14.094 -4.784 -27.931 1.00 96.75 345 LEU A C 1
ATOM 2715 O O . LEU A 1 345 ? 15.228 -4.706 -28.394 1.00 96.75 345 LEU A O 1
ATOM 2719 N N . ILE A 1 346 ? 13.845 -4.887 -26.624 1.00 96.88 346 ILE A N 1
ATOM 2720 C CA . ILE A 1 346 ? 14.880 -4.855 -25.582 1.00 96.88 346 ILE A CA 1
ATOM 2721 C C . ILE A 1 346 ? 15.912 -5.964 -25.824 1.00 96.88 346 ILE A C 1
ATOM 2723 O O . ILE A 1 346 ? 17.115 -5.692 -25.889 1.00 96.88 346 ILE A O 1
ATOM 2727 N N . THR A 1 347 ? 15.453 -7.203 -26.040 1.00 95.62 347 THR A N 1
ATOM 2728 C CA . THR A 1 347 ? 16.332 -8.343 -26.351 1.00 95.62 347 THR A CA 1
ATOM 2729 C C . THR A 1 347 ? 17.132 -8.111 -27.631 1.00 95.62 347 THR A C 1
ATOM 2731 O O . THR A 1 347 ? 18.328 -8.391 -27.684 1.00 95.62 347 THR A O 1
ATOM 2734 N N . ARG A 1 348 ? 16.500 -7.571 -28.677 1.00 96.44 348 ARG A N 1
ATOM 2735 C CA . ARG A 1 348 ? 17.177 -7.305 -29.948 1.00 96.44 348 ARG A CA 1
ATOM 2736 C C . ARG A 1 348 ? 18.287 -6.267 -29.804 1.00 96.44 348 ARG A C 1
ATOM 2738 O O . ARG A 1 348 ? 19.372 -6.471 -30.344 1.00 96.44 348 ARG A O 1
ATOM 2745 N N . LEU A 1 349 ? 18.034 -5.194 -29.065 1.00 97.69 349 LEU A N 1
ATOM 2746 C CA . LEU A 1 349 ? 19.028 -4.159 -28.788 1.00 97.69 349 LEU A CA 1
ATOM 2747 C C . LEU A 1 349 ? 20.224 -4.717 -28.012 1.00 97.69 349 LEU A C 1
ATOM 2749 O O . LEU A 1 349 ? 21.364 -4.405 -28.346 1.00 97.69 349 LEU A O 1
ATOM 2753 N N . GLN A 1 350 ? 19.967 -5.611 -27.055 1.00 95.62 350 GLN A N 1
ATOM 2754 C CA . GLN A 1 350 ? 21.003 -6.278 -26.267 1.00 95.62 350 GLN A CA 1
ATOM 2755 C C . GLN A 1 350 ? 21.925 -7.165 -27.120 1.00 95.62 350 GLN A C 1
ATOM 2757 O O . GLN A 1 350 ? 23.112 -7.284 -26.842 1.00 95.62 350 GLN A O 1
ATOM 2762 N N . VAL A 1 351 ? 21.393 -7.793 -28.173 1.00 96.19 351 VAL A N 1
ATOM 2763 C CA . VAL A 1 351 ? 22.197 -8.595 -29.114 1.00 96.19 351 VAL A CA 1
ATOM 2764 C C . VAL A 1 351 ? 23.038 -7.707 -30.036 1.00 96.19 351 VAL A C 1
ATOM 2766 O O . VAL A 1 351 ? 24.090 -8.125 -30.516 1.00 96.19 351 VAL A O 1
ATOM 2769 N N . LYS A 1 352 ? 22.558 -6.497 -30.334 1.00 97.31 352 LYS A N 1
ATOM 2770 C CA . LYS A 1 352 ? 23.140 -5.606 -31.344 1.00 97.31 352 LYS A CA 1
ATOM 2771 C C . LYS A 1 352 ? 24.186 -4.646 -30.800 1.00 97.31 352 LYS A C 1
ATOM 2773 O O . LYS A 1 352 ? 25.045 -4.223 -31.567 1.00 97.31 352 LYS A O 1
ATOM 2778 N N . SER A 1 353 ? 24.121 -4.313 -29.518 1.00 97.19 353 SER A N 1
ATOM 2779 C CA . SER A 1 353 ? 25.046 -3.391 -28.871 1.00 97.19 353 SER A CA 1
ATOM 2780 C C . SER A 1 353 ? 25.465 -3.906 -27.498 1.00 97.19 353 SER A C 1
ATOM 2782 O O . SER A 1 353 ? 24.670 -4.523 -26.794 1.00 97.19 353 SER A O 1
ATOM 2784 N N . ALA A 1 354 ? 26.706 -3.609 -27.105 1.00 96.19 354 ALA A N 1
ATOM 2785 C CA . ALA A 1 354 ? 27.194 -3.836 -25.748 1.00 96.19 354 ALA A CA 1
ATOM 2786 C C . ALA A 1 354 ? 26.741 -2.745 -24.755 1.00 96.19 354 ALA A C 1
ATOM 2788 O O . ALA A 1 354 ? 27.070 -2.823 -23.570 1.00 96.19 354 ALA A O 1
ATOM 2789 N N . ALA A 1 355 ? 25.997 -1.731 -25.216 1.00 97.38 355 ALA A N 1
ATOM 2790 C CA . ALA A 1 355 ? 25.430 -0.709 -24.350 1.00 97.38 355 ALA A CA 1
ATOM 2791 C C . ALA A 1 355 ? 24.496 -1.351 -23.318 1.00 97.38 355 ALA A C 1
ATOM 2793 O O . ALA A 1 355 ? 23.594 -2.123 -23.651 1.00 97.38 355 ALA A O 1
ATOM 2794 N N . SER A 1 356 ? 24.703 -0.996 -22.055 1.00 97.88 356 SER A N 1
ATOM 2795 C CA . SER A 1 356 ? 23.783 -1.364 -20.988 1.00 97.88 356 SER A CA 1
ATOM 2796 C C . SER A 1 356 ? 22.498 -0.566 -21.136 1.00 97.88 356 SER A C 1
ATOM 2798 O O . SER A 1 356 ? 22.545 0.629 -21.410 1.00 97.88 356 SER A O 1
ATOM 2800 N N . GLN A 1 357 ? 21.351 -1.203 -20.937 1.00 97.56 357 GLN A N 1
ATOM 2801 C CA . GLN A 1 357 ? 20.050 -0.559 -21.043 1.00 97.56 357 GLN A CA 1
ATOM 2802 C C . GLN A 1 357 ? 19.150 -0.824 -19.837 1.00 97.56 357 GLN A C 1
ATOM 2804 O O . GLN A 1 357 ? 19.301 -1.819 -19.127 1.00 97.56 357 GLN A O 1
ATOM 2809 N N . CYS A 1 358 ? 18.206 0.084 -19.614 1.00 97.00 358 CYS A N 1
ATOM 2810 C CA . CYS A 1 358 ? 17.097 -0.060 -18.676 1.00 97.00 358 CYS A CA 1
ATOM 2811 C C . CYS A 1 358 ? 15.928 0.790 -19.169 1.00 97.00 358 CYS A C 1
ATOM 2813 O O . CYS A 1 358 ? 16.129 1.822 -19.808 1.00 97.00 358 CYS A O 1
ATOM 2815 N N . TRP A 1 359 ? 14.717 0.332 -18.892 1.00 96.56 359 TRP A N 1
ATOM 2816 C CA . TRP A 1 359 ? 13.484 0.891 -19.413 1.00 96.56 359 TRP A CA 1
ATOM 2817 C C . TRP A 1 359 ? 12.483 1.073 -18.281 1.00 96.56 359 TRP A C 1
ATOM 2819 O O . TRP A 1 359 ? 12.281 0.169 -17.469 1.00 96.56 359 TRP A O 1
ATOM 2829 N N . TYR A 1 360 ? 11.813 2.221 -18.258 1.00 93.75 360 TYR A N 1
ATOM 2830 C CA . TYR A 1 360 ? 10.603 2.431 -17.475 1.00 93.75 360 TYR A CA 1
ATOM 2831 C C . TYR A 1 360 ? 9.483 2.826 -18.433 1.00 93.75 360 TYR A C 1
ATOM 2833 O O . TYR A 1 360 ? 9.381 3.972 -18.855 1.00 93.75 360 TYR A O 1
ATOM 2841 N N . ALA A 1 361 ? 8.642 1.858 -18.789 1.00 90.31 361 ALA A N 1
ATOM 2842 C CA . ALA A 1 361 ? 7.671 2.002 -19.865 1.00 90.31 361 ALA A CA 1
ATOM 2843 C C . ALA A 1 361 ? 8.364 2.447 -21.155 1.00 90.31 361 ALA A C 1
ATOM 2845 O O . ALA A 1 361 ? 9.136 1.668 -21.717 1.00 90.31 361 ALA A O 1
ATOM 2846 N N . ASP A 1 362 ? 8.065 3.650 -21.637 1.00 91.00 362 ASP A N 1
ATOM 2847 C CA . ASP A 1 362 ? 8.645 4.214 -22.841 1.00 91.00 362 ASP A CA 1
ATOM 2848 C C . ASP A 1 362 ? 9.959 4.969 -22.624 1.00 91.00 362 ASP A C 1
ATOM 2850 O O . ASP A 1 362 ? 10.703 5.135 -23.589 1.00 91.00 362 ASP A O 1
ATOM 2854 N N . ASP A 1 363 ? 10.286 5.347 -21.387 1.00 93.19 363 ASP A N 1
ATOM 2855 C CA . ASP A 1 363 ? 11.568 5.961 -21.043 1.00 93.19 363 ASP A CA 1
ATOM 2856 C C . ASP A 1 363 ? 12.678 4.902 -21.119 1.00 93.19 363 ASP A C 1
ATOM 2858 O O . ASP A 1 363 ? 12.913 4.150 -20.166 1.00 93.19 363 ASP A O 1
ATOM 2862 N N . ALA A 1 364 ? 13.353 4.826 -22.267 1.00 95.69 364 ALA A N 1
ATOM 2863 C CA . ALA A 1 364 ? 14.501 3.953 -22.486 1.00 95.69 364 ALA A CA 1
ATOM 2864 C C . ALA A 1 364 ? 15.811 4.691 -22.204 1.00 95.69 364 ALA A C 1
ATOM 2866 O O . ALA A 1 364 ? 15.973 5.864 -22.549 1.00 95.69 364 ALA A O 1
ATOM 2867 N N . ILE A 1 365 ? 16.767 3.987 -21.605 1.00 97.00 365 ILE A N 1
ATOM 2868 C CA . ILE A 1 365 ? 18.090 4.515 -21.291 1.00 97.00 365 ILE A CA 1
ATOM 2869 C C . ILE A 1 365 ? 19.139 3.548 -21.817 1.00 97.00 365 ILE A C 1
ATOM 2871 O O . ILE A 1 365 ? 19.058 2.358 -21.523 1.00 97.00 365 ILE A O 1
ATOM 2875 N N . GLY A 1 366 ? 20.118 4.062 -22.563 1.00 97.38 366 GLY A N 1
ATOM 2876 C CA . GLY A 1 366 ? 21.304 3.326 -23.007 1.00 97.38 366 GLY A CA 1
ATOM 2877 C C . GLY A 1 366 ? 22.581 3.958 -22.450 1.00 97.38 366 GLY A C 1
ATOM 2878 O O . GLY A 1 366 ? 22.726 5.173 -22.497 1.00 97.38 366 GLY A O 1
ATOM 2879 N N . CYS A 1 367 ? 23.510 3.165 -21.927 1.00 98.19 367 CYS A N 1
ATOM 2880 C CA . CYS A 1 367 ? 24.734 3.624 -21.265 1.00 98.19 367 CYS A CA 1
ATOM 2881 C C . CYS A 1 367 ? 25.944 2.791 -21.715 1.00 98.19 367 CYS A C 1
ATOM 2883 O O . CYS A 1 367 ? 25.854 1.565 -21.804 1.00 98.19 367 CYS A O 1
ATOM 2885 N N . GLY A 1 368 ? 27.076 3.437 -22.002 1.00 97.81 368 GLY A N 1
ATOM 2886 C CA . GLY A 1 368 ? 28.302 2.754 -22.425 1.00 97.81 368 GLY A CA 1
ATOM 2887 C C . GLY A 1 368 ? 29.255 3.649 -23.213 1.00 97.81 368 GLY A C 1
ATOM 2888 O O . GLY A 1 368 ? 29.228 4.875 -23.089 1.00 97.81 368 GLY A O 1
ATOM 2889 N N . SER A 1 369 ? 30.112 3.037 -24.036 1.00 98.12 369 SER A N 1
ATOM 2890 C CA . SER A 1 369 ? 30.993 3.777 -24.948 1.00 98.12 369 SER A CA 1
ATOM 2891 C C . SER A 1 369 ? 30.180 4.525 -26.015 1.00 98.12 369 SER A C 1
ATOM 2893 O O . SER A 1 369 ? 29.079 4.098 -26.377 1.00 98.12 369 SER A O 1
ATOM 2895 N N . LEU A 1 370 ? 30.715 5.617 -26.577 1.00 98.06 370 LEU A N 1
ATOM 2896 C CA . LEU A 1 370 ? 29.992 6.374 -27.617 1.00 98.06 370 LEU A CA 1
ATOM 2897 C C . LEU A 1 370 ? 29.607 5.504 -28.826 1.00 98.06 370 LEU A C 1
ATOM 2899 O O . LEU A 1 370 ? 28.533 5.690 -29.399 1.00 98.06 370 LEU A O 1
ATOM 2903 N N . GLY A 1 371 ? 30.464 4.550 -29.203 1.00 97.62 371 GLY A N 1
ATOM 2904 C CA . GLY A 1 371 ? 30.211 3.630 -30.314 1.00 97.62 371 GLY A CA 1
ATOM 2905 C C . GLY A 1 371 ? 29.087 2.636 -30.017 1.00 97.62 371 GLY A C 1
ATOM 2906 O O . GLY A 1 371 ? 28.206 2.430 -30.856 1.00 97.62 371 GLY A O 1
ATOM 2907 N N . ASP A 1 372 ? 29.070 2.069 -28.809 1.00 98.12 372 ASP A N 1
ATOM 2908 C CA . ASP A 1 372 ? 28.019 1.139 -28.388 1.00 98.12 372 ASP A CA 1
ATOM 2909 C C . ASP A 1 372 ? 26.670 1.852 -28.270 1.00 98.12 372 ASP A C 1
ATOM 2911 O O . ASP A 1 372 ? 25.661 1.365 -28.785 1.00 98.12 372 ASP A O 1
ATOM 2915 N N . VAL A 1 373 ? 26.647 3.043 -27.661 1.00 98.25 373 VAL A N 1
ATOM 2916 C CA . VAL A 1 373 ? 25.427 3.854 -27.530 1.00 98.25 373 VAL A CA 1
ATOM 2917 C C . VAL A 1 373 ? 24.898 4.278 -28.903 1.00 98.25 373 VAL A C 1
ATOM 2919 O O . VAL A 1 373 ? 23.691 4.215 -29.135 1.00 98.25 373 VAL A O 1
ATOM 2922 N N . LYS A 1 374 ? 25.774 4.641 -29.852 1.00 98.06 374 LYS A N 1
ATOM 2923 C CA . LYS A 1 374 ? 25.365 4.956 -31.231 1.00 98.06 374 LYS A CA 1
ATOM 2924 C C . LYS A 1 374 ? 24.770 3.741 -31.942 1.00 98.06 374 LYS A C 1
ATOM 2926 O O . LYS A 1 374 ? 23.711 3.857 -32.550 1.00 98.06 374 LYS A O 1
ATOM 2931 N N . THR A 1 375 ? 25.410 2.578 -31.819 1.00 98.38 375 THR A N 1
ATOM 2932 C CA . THR A 1 375 ? 24.918 1.317 -32.400 1.00 98.38 375 THR A CA 1
ATOM 2933 C C . THR A 1 375 ? 23.554 0.937 -31.822 1.00 98.38 375 THR A C 1
ATOM 2935 O O . THR A 1 375 ? 22.653 0.527 -32.553 1.00 98.38 375 THR A O 1
ATOM 2938 N N . TRP A 1 376 ? 23.383 1.119 -30.510 1.00 98.38 376 TRP A N 1
ATOM 2939 C CA . TRP A 1 376 ? 22.118 0.894 -29.816 1.00 98.38 376 TRP A CA 1
ATOM 2940 C C . TRP A 1 376 ? 21.018 1.839 -30.323 1.00 98.38 376 TRP A C 1
ATOM 2942 O O . TRP A 1 376 ? 19.928 1.384 -30.660 1.00 98.38 376 TRP A O 1
ATOM 2952 N N . TRP A 1 377 ? 21.317 3.136 -30.453 1.00 98.25 377 TRP A N 1
ATOM 2953 C CA . TRP A 1 377 ? 20.395 4.138 -30.998 1.00 98.25 377 TRP A CA 1
ATOM 2954 C C . TRP A 1 377 ? 19.972 3.841 -32.442 1.00 98.25 377 TRP A C 1
ATOM 2956 O O . TRP A 1 377 ? 18.785 3.903 -32.764 1.00 98.25 377 TRP A O 1
ATOM 2966 N N . ASP A 1 378 ? 20.921 3.497 -33.312 1.00 97.81 378 ASP A N 1
ATOM 2967 C CA . ASP A 1 378 ? 20.631 3.222 -34.721 1.00 97.81 378 ASP A CA 1
ATOM 2968 C C . ASP A 1 378 ? 19.718 2.004 -34.878 1.00 97.81 378 ASP A C 1
ATOM 2970 O O . ASP A 1 378 ? 18.756 2.033 -35.647 1.00 97.81 378 ASP A O 1
ATOM 2974 N N . GLU A 1 379 ? 19.964 0.947 -34.101 1.00 98.25 379 GLU A N 1
ATOM 2975 C CA . GLU A 1 379 ? 19.086 -0.219 -34.083 1.00 98.25 379 GLU A CA 1
ATOM 2976 C C . GLU A 1 379 ? 17.705 0.120 -33.501 1.00 98.25 379 GLU A C 1
ATOM 2978 O O . GLU A 1 379 ? 16.695 -0.358 -34.022 1.00 98.25 379 GLU A O 1
ATOM 2983 N N . LEU A 1 380 ? 17.632 0.971 -32.472 1.00 97.81 380 LEU A N 1
ATOM 2984 C CA . LEU A 1 380 ? 16.366 1.425 -31.891 1.00 97.81 380 LEU A CA 1
ATOM 2985 C C . LEU A 1 380 ? 15.514 2.188 -32.915 1.00 97.81 380 LEU A C 1
ATOM 2987 O O . LEU A 1 380 ? 14.310 1.945 -33.010 1.00 97.81 380 LEU A O 1
ATOM 2991 N N . MET A 1 381 ? 16.132 3.054 -33.721 1.00 97.31 381 MET A N 1
ATOM 2992 C CA . MET A 1 381 ? 15.453 3.814 -34.777 1.00 97.31 381 MET A CA 1
ATOM 2993 C C . MET A 1 381 ? 14.902 2.928 -35.900 1.00 97.31 381 MET A C 1
ATOM 2995 O O . MET A 1 381 ? 13.909 3.288 -36.533 1.00 97.31 381 MET A O 1
ATOM 2999 N N . VAL A 1 382 ? 15.513 1.766 -36.142 1.00 97.31 382 VAL A N 1
ATOM 3000 C CA . VAL A 1 382 ? 15.056 0.804 -37.157 1.00 97.31 382 VAL A CA 1
ATOM 3001 C C . VAL A 1 382 ? 14.001 -0.150 -36.594 1.00 97.31 382 VAL A C 1
ATOM 3003 O O . VAL A 1 382 ? 12.979 -0.397 -37.234 1.00 97.31 382 VAL A O 1
ATOM 3006 N N . SER A 1 383 ? 14.237 -0.691 -35.400 1.00 97.12 383 SER A N 1
ATOM 3007 C CA . SER A 1 383 ? 13.440 -1.787 -34.835 1.00 97.12 383 SER A CA 1
ATOM 3008 C C . SER A 1 383 ? 12.297 -1.338 -33.929 1.00 97.12 383 SER A C 1
ATOM 3010 O O . SER A 1 383 ? 11.358 -2.105 -33.719 1.00 97.12 383 SER A O 1
ATOM 3012 N N . GLY A 1 384 ? 12.340 -0.110 -33.411 1.00 96.62 384 GLY A N 1
ATOM 3013 C CA . GLY A 1 384 ? 11.268 0.466 -32.601 1.00 96.62 384 GLY A CA 1
ATOM 3014 C C . GLY A 1 384 ? 9.972 0.719 -33.385 1.00 96.62 384 GLY A C 1
ATOM 3015 O O . GLY A 1 384 ? 8.924 0.197 -32.986 1.00 96.62 384 GLY A O 1
ATOM 3016 N N . PRO A 1 385 ? 9.998 1.472 -34.508 1.00 96.25 385 PRO A N 1
ATOM 3017 C CA . PRO A 1 385 ? 8.780 1.902 -35.198 1.00 96.25 385 PRO A CA 1
ATOM 3018 C C . PRO A 1 385 ? 7.832 0.776 -35.641 1.00 96.25 385 PRO A C 1
ATOM 3020 O O . PRO A 1 385 ? 6.623 0.952 -35.489 1.00 96.25 385 PRO A O 1
ATOM 3023 N N . PRO A 1 386 ? 8.301 -0.402 -36.109 1.00 95.62 386 PRO A N 1
ATOM 3024 C CA . PRO A 1 386 ? 7.416 -1.533 -36.407 1.00 95.62 386 PRO A CA 1
ATOM 3025 C C . PRO A 1 386 ? 6.568 -2.007 -35.217 1.00 95.62 386 PRO A C 1
ATOM 3027 O O . PRO A 1 386 ? 5.466 -2.522 -35.411 1.00 95.62 386 PRO A O 1
ATOM 3030 N N . LEU A 1 387 ? 7.063 -1.818 -33.991 1.00 95.81 387 LEU A N 1
ATOM 3031 C CA . LEU A 1 387 ? 6.367 -2.145 -32.744 1.00 95.81 387 LEU A CA 1
ATOM 3032 C C . LEU A 1 387 ? 5.557 -0.964 -32.191 1.00 95.81 387 LEU A C 1
ATOM 3034 O O . LEU A 1 387 ? 4.914 -1.092 -31.153 1.00 95.81 387 LEU A O 1
ATOM 3038 N N . GLY A 1 388 ? 5.559 0.183 -32.873 1.00 94.38 388 GLY A N 1
ATOM 3039 C CA . GLY A 1 388 ? 4.910 1.405 -32.402 1.00 94.38 388 GLY A CA 1
ATOM 3040 C C . GLY A 1 388 ? 5.726 2.201 -31.381 1.00 94.38 388 GLY A C 1
ATOM 3041 O O . GLY A 1 388 ? 5.217 3.162 -30.807 1.00 94.38 388 GLY A O 1
ATOM 3042 N N . TYR A 1 389 ? 6.995 1.835 -31.167 1.00 96.50 389 TYR A N 1
ATOM 3043 C CA . TYR A 1 389 ? 7.932 2.609 -30.357 1.00 96.50 389 TYR A CA 1
ATOM 3044 C C . TYR A 1 389 ? 8.698 3.583 -31.254 1.00 96.50 389 TYR A C 1
ATOM 3046 O O . TYR A 1 389 ? 9.574 3.178 -32.013 1.00 96.50 389 TYR A O 1
ATOM 3054 N N . ILE A 1 390 ? 8.353 4.867 -31.205 1.00 95.81 390 ILE A N 1
ATOM 3055 C CA . ILE A 1 390 ? 8.886 5.871 -32.136 1.00 95.81 390 ILE A CA 1
ATOM 3056 C C . ILE A 1 390 ? 9.704 6.898 -31.344 1.00 95.81 390 ILE A C 1
ATOM 3058 O O . ILE A 1 390 ? 9.107 7.816 -30.772 1.00 95.81 390 ILE A O 1
ATOM 3062 N N . PRO A 1 391 ? 11.045 6.778 -31.293 1.00 95.44 391 PRO A N 1
ATOM 3063 C CA . PRO A 1 391 ? 11.882 7.766 -30.621 1.00 95.44 391 PRO A CA 1
ATOM 3064 C C . PRO A 1 391 ? 11.720 9.156 -31.244 1.00 95.44 391 PRO A C 1
ATOM 3066 O O . PRO A 1 391 ? 11.582 9.286 -32.462 1.00 95.44 391 PRO A O 1
ATOM 3069 N N . ASN A 1 392 ? 11.760 10.203 -30.419 1.00 95.25 392 ASN A N 1
ATOM 3070 C CA . ASN A 1 392 ? 11.787 11.592 -30.867 1.00 95.25 392 ASN A CA 1
ATOM 3071 C C . ASN A 1 392 ? 13.191 12.183 -30.670 1.00 95.25 392 ASN A C 1
ATOM 3073 O O . ASN A 1 392 ? 13.491 12.661 -29.574 1.00 95.25 392 ASN A O 1
ATOM 3077 N N . PRO A 1 393 ? 14.047 12.223 -31.710 1.00 95.56 393 PRO A N 1
ATOM 3078 C CA . PRO A 1 393 ? 15.441 12.628 -31.540 1.00 95.56 393 PRO A CA 1
ATOM 3079 C C . PRO A 1 393 ? 15.605 14.020 -30.917 1.00 95.56 393 PRO A C 1
ATOM 3081 O O . PRO A 1 393 ? 16.466 14.210 -30.066 1.00 95.56 393 PRO A O 1
ATOM 3084 N N . GLN A 1 394 ? 14.717 14.964 -31.249 1.00 95.00 394 GLN A N 1
ATOM 3085 C CA . GLN A 1 394 ? 14.753 16.337 -30.729 1.00 95.00 394 GLN A CA 1
ATOM 3086 C C . GLN A 1 394 ? 14.430 16.435 -29.233 1.00 95.00 394 GLN A C 1
ATOM 3088 O O . GLN A 1 394 ? 14.720 17.456 -28.608 1.00 95.00 394 GLN A O 1
ATOM 3093 N N . LYS A 1 395 ? 13.807 15.404 -28.658 1.00 94.50 395 LYS A N 1
ATOM 3094 C CA . LYS A 1 395 ? 13.528 15.303 -27.223 1.00 94.50 395 LYS A CA 1
ATOM 3095 C C . LYS A 1 395 ? 14.486 14.363 -26.497 1.00 94.50 395 LYS A C 1
ATOM 3097 O O . LYS A 1 395 ? 14.566 14.439 -25.274 1.00 94.50 395 LYS A O 1
ATOM 3102 N N . CYS A 1 396 ? 15.229 13.534 -27.226 1.00 97.06 396 CYS A N 1
ATOM 3103 C CA . CYS A 1 396 ? 16.283 12.695 -26.674 1.00 97.06 396 CYS A CA 1
ATOM 3104 C C . CYS A 1 396 ? 17.495 13.535 -26.243 1.00 97.06 396 CYS A C 1
ATOM 3106 O O . CYS A 1 396 ? 17.800 14.580 -26.833 1.00 97.06 396 CYS A O 1
ATOM 3108 N N . TRP A 1 397 ? 18.201 13.051 -25.221 1.00 98.00 397 TRP A N 1
ATOM 3109 C CA . TRP A 1 397 ? 19.387 13.703 -24.663 1.00 98.00 397 TRP A CA 1
ATOM 3110 C C . TRP A 1 397 ? 20.518 12.703 -24.452 1.00 98.00 397 TRP A C 1
ATOM 3112 O O . TRP A 1 397 ? 20.345 11.712 -23.749 1.00 98.00 397 TRP A O 1
ATOM 3122 N N . LEU A 1 398 ? 21.686 13.002 -25.011 1.00 98.19 398 LEU A N 1
ATOM 3123 C CA . LEU A 1 398 ? 22.940 12.311 -24.749 1.00 98.19 398 LEU A CA 1
ATOM 3124 C C . LEU A 1 398 ? 23.732 13.100 -23.698 1.00 98.19 398 LEU A C 1
ATOM 3126 O O . LEU A 1 398 ? 24.225 14.197 -23.968 1.00 98.19 398 LEU A O 1
ATOM 3130 N N . ILE A 1 399 ? 23.846 12.540 -22.498 1.00 98.06 399 ILE A N 1
ATOM 3131 C CA . ILE A 1 399 ? 24.711 13.043 -21.430 1.00 98.06 399 ILE A CA 1
ATOM 3132 C C . ILE A 1 399 ? 26.089 12.420 -21.635 1.00 98.06 399 ILE A C 1
ATOM 3134 O O . ILE A 1 399 ? 26.206 11.197 -21.667 1.00 98.06 399 ILE A O 1
ATOM 3138 N N . VAL A 1 400 ? 27.125 13.238 -21.782 1.00 97.38 400 VAL A N 1
ATOM 3139 C CA . VAL A 1 400 ? 28.489 12.780 -22.084 1.00 97.38 400 VAL A CA 1
ATOM 3140 C C . VAL A 1 400 ? 29.471 13.279 -21.041 1.00 97.38 400 VAL A C 1
ATOM 3142 O O . VAL A 1 400 ? 29.323 14.384 -20.518 1.00 97.38 400 VAL A O 1
ATOM 3145 N N . LYS A 1 401 ? 30.511 12.492 -20.759 1.00 95.31 401 LYS A N 1
ATOM 3146 C CA . LYS A 1 401 ? 31.631 12.985 -19.950 1.00 95.31 401 LYS A CA 1
ATOM 3147 C C . LYS A 1 401 ? 32.310 14.173 -20.662 1.00 95.31 401 LYS A C 1
ATOM 3149 O O . LYS A 1 401 ? 32.402 14.147 -21.896 1.00 95.31 401 LYS A O 1
ATOM 3154 N N . PRO A 1 402 ? 32.782 15.212 -19.944 1.00 94.88 402 PRO A N 1
ATOM 3155 C CA . PRO A 1 402 ? 33.331 16.429 -20.556 1.00 94.88 402 PRO A CA 1
ATOM 3156 C C . PRO A 1 402 ? 34.412 16.171 -21.616 1.00 94.88 402 PRO A C 1
ATOM 3158 O O . PRO A 1 402 ? 34.404 16.766 -22.692 1.00 94.88 402 PRO A O 1
ATOM 3161 N N . GLU A 1 403 ? 35.304 15.216 -21.368 1.00 94.81 403 GLU A N 1
ATOM 3162 C CA . GLU A 1 403 ? 36.383 14.820 -22.274 1.00 94.81 403 GLU A CA 1
ATOM 3163 C C . GLU A 1 403 ? 35.904 14.101 -23.551 1.00 94.81 403 GLU A C 1
ATOM 3165 O O . GLU A 1 403 ? 36.665 13.966 -24.513 1.00 94.81 403 GLU A O 1
ATOM 3170 N N . LYS A 1 404 ? 34.640 13.665 -23.594 1.00 96.56 404 LYS A N 1
ATOM 3171 C CA . LYS A 1 404 ? 34.007 12.965 -24.722 1.00 96.56 404 LYS A CA 1
ATOM 3172 C C . LYS A 1 404 ? 33.078 13.856 -25.547 1.00 96.56 404 LYS A C 1
ATOM 3174 O O . LYS A 1 404 ? 32.547 13.394 -26.556 1.00 96.56 404 LYS A O 1
ATOM 3179 N N . GLU A 1 405 ? 32.926 15.134 -25.192 1.00 96.62 405 GLU A N 1
ATOM 3180 C CA . GLU A 1 405 ? 31.982 16.049 -25.846 1.00 96.62 405 GLU A CA 1
ATOM 3181 C C . GLU A 1 405 ? 32.226 16.196 -27.353 1.00 96.62 405 GLU A C 1
ATOM 3183 O O . GLU A 1 405 ? 31.301 16.070 -28.159 1.00 96.62 405 GLU A O 1
ATOM 3188 N N . ARG A 1 406 ? 33.476 16.452 -27.756 1.00 97.06 406 ARG A N 1
ATOM 3189 C CA . ARG A 1 406 ? 33.816 16.631 -29.171 1.00 97.06 406 ARG A CA 1
ATOM 3190 C C . ARG A 1 406 ? 33.593 15.345 -29.987 1.00 97.06 406 ARG A C 1
ATOM 3192 O O . ARG A 1 406 ? 32.854 15.428 -30.968 1.00 97.06 406 ARG A O 1
ATOM 3199 N N . PRO A 1 407 ? 34.142 14.176 -29.596 1.00 97.00 407 PRO A N 1
ATOM 3200 C CA . PRO A 1 407 ? 33.836 12.912 -30.267 1.00 97.00 407 PRO A CA 1
ATOM 3201 C C . PRO A 1 407 ? 32.334 12.610 -30.342 1.00 97.00 407 PRO A C 1
ATOM 3203 O O . PRO A 1 407 ? 31.857 12.131 -31.367 1.00 97.00 407 PRO A O 1
ATOM 3206 N N . ALA A 1 408 ? 31.565 12.930 -29.297 1.00 96.88 408 ALA A N 1
ATOM 3207 C CA . ALA A 1 408 ? 30.121 12.722 -29.299 1.00 96.88 408 ALA A CA 1
ATOM 3208 C C . ALA A 1 408 ? 29.411 13.585 -30.351 1.00 96.88 408 ALA A C 1
ATOM 3210 O O . ALA A 1 408 ? 28.588 13.070 -31.1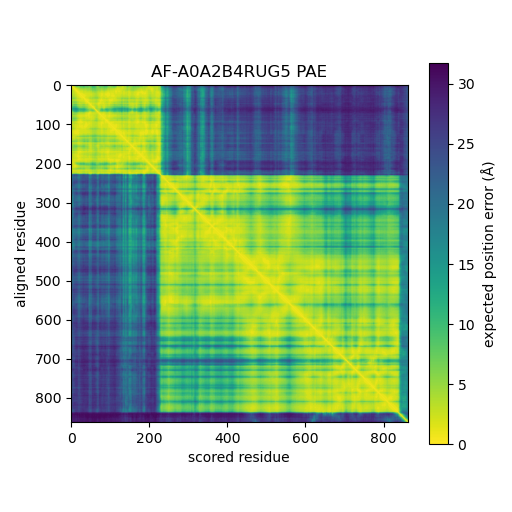06 1.00 96.88 408 ALA A O 1
ATOM 3211 N N . LYS A 1 409 ? 29.760 14.876 -30.458 1.00 96.75 409 LYS A N 1
ATOM 3212 C CA . LYS A 1 409 ? 29.209 15.773 -31.490 1.00 96.75 409 LYS A CA 1
ATOM 3213 C C . LYS A 1 409 ? 29.526 15.296 -32.905 1.00 96.75 409 LYS A C 1
ATOM 3215 O O . LYS A 1 409 ? 28.689 15.448 -33.787 1.00 96.75 409 LYS A O 1
ATOM 3220 N N . GLU A 1 410 ? 30.700 14.708 -33.119 1.00 96.50 410 GLU A N 1
ATOM 3221 C CA . GLU A 1 410 ? 31.082 14.132 -34.411 1.00 96.50 410 GLU A CA 1
ATOM 3222 C C . GLU A 1 410 ? 30.240 12.875 -34.723 1.00 96.50 410 GLU A C 1
ATOM 3224 O O . GLU A 1 410 ? 29.586 12.822 -35.766 1.00 96.50 410 GLU A O 1
ATOM 3229 N N . ILE A 1 411 ? 30.166 11.915 -33.790 1.00 97.19 411 ILE A N 1
ATOM 3230 C CA . ILE A 1 411 ? 29.459 10.627 -33.961 1.00 97.19 411 ILE A CA 1
ATOM 3231 C C . ILE A 1 411 ? 27.936 10.797 -34.105 1.00 97.19 411 ILE A C 1
ATOM 3233 O O . ILE A 1 411 ? 27.298 10.070 -34.869 1.00 97.19 411 ILE A O 1
ATOM 3237 N N . PHE A 1 412 ? 27.337 11.739 -33.375 1.00 96.94 412 PHE A N 1
ATOM 3238 C CA . PHE A 1 412 ? 25.883 11.943 -33.331 1.00 96.94 412 PHE A CA 1
ATOM 3239 C C . PHE A 1 412 ? 25.394 13.110 -34.203 1.00 96.94 412 PHE A C 1
ATOM 3241 O O . PHE A 1 412 ? 24.202 13.420 -34.180 1.00 96.94 412 PHE A O 1
ATOM 3248 N N . SER A 1 413 ? 26.271 13.724 -35.002 1.00 93.06 413 SER A N 1
ATOM 3249 C CA . SER A 1 413 ? 25.973 14.902 -35.836 1.00 93.06 413 SER A CA 1
ATOM 3250 C C . SER A 1 413 ? 24.728 14.756 -36.725 1.00 93.06 413 SER A C 1
ATOM 3252 O O . SER A 1 413 ? 23.967 15.709 -36.872 1.00 93.06 413 SER A O 1
ATOM 3254 N N . GLU A 1 414 ? 24.472 13.563 -37.266 1.00 92.25 414 GLU A N 1
ATOM 3255 C CA . GLU A 1 414 ? 23.340 13.294 -38.171 1.00 92.25 414 GLU A CA 1
ATOM 3256 C C . GLU A 1 414 ? 22.043 12.875 -37.453 1.00 92.25 414 GLU A C 1
ATOM 3258 O O . GLU A 1 414 ? 21.015 12.651 -38.090 1.00 92.25 414 GLU A O 1
ATOM 3263 N N . THR A 1 415 ? 22.060 12.748 -36.122 1.00 91.56 415 THR A N 1
ATOM 3264 C CA . THR A 1 415 ? 20.942 12.150 -35.365 1.00 91.56 415 THR A CA 1
ATOM 3265 C C . THR A 1 415 ? 19.893 13.151 -34.883 1.00 91.56 415 THR A C 1
ATOM 3267 O O . THR A 1 415 ? 18.792 12.737 -34.535 1.00 91.56 415 THR A O 1
ATOM 3270 N N . ASN A 1 416 ? 20.201 14.454 -34.862 1.00 94.06 416 ASN A N 1
ATOM 3271 C CA . ASN A 1 416 ? 19.396 15.509 -34.219 1.00 94.06 416 ASN A CA 1
ATOM 3272 C C . ASN A 1 416 ? 19.153 15.313 -32.704 1.00 94.06 416 ASN A C 1
ATOM 3274 O O . ASN A 1 416 ? 18.250 15.943 -32.153 1.00 94.06 416 ASN A O 1
ATOM 3278 N N . ILE A 1 417 ? 19.937 14.459 -32.034 1.00 96.81 417 ILE A N 1
ATOM 3279 C CA . ILE A 1 417 ? 19.900 14.294 -30.575 1.00 96.81 417 ILE A CA 1
ATOM 3280 C C . ILE A 1 417 ? 20.598 15.478 -29.896 1.00 96.81 417 ILE A C 1
ATOM 3282 O O . ILE A 1 417 ? 21.643 15.945 -30.352 1.00 96.81 417 ILE A O 1
ATOM 3286 N N . ASN A 1 418 ? 20.046 15.944 -28.774 1.00 97.62 418 ASN A N 1
ATOM 3287 C CA . ASN A 1 418 ? 20.687 16.971 -27.955 1.00 97.62 418 ASN A CA 1
ATOM 3288 C C . ASN A 1 418 ? 21.854 16.375 -27.156 1.00 97.62 418 ASN A C 1
ATOM 3290 O O . ASN A 1 418 ? 21.711 15.307 -26.569 1.00 97.62 418 ASN A O 1
ATOM 3294 N N . ILE A 1 419 ? 22.983 17.078 -27.073 1.00 97.62 419 ILE A N 1
ATOM 3295 C CA . ILE A 1 419 ? 24.174 16.625 -26.336 1.00 97.62 419 ILE A CA 1
ATOM 3296 C C . ILE A 1 419 ? 24.461 17.606 -25.199 1.00 97.62 419 ILE A C 1
ATOM 3298 O O . ILE A 1 419 ? 24.467 18.816 -25.423 1.00 97.62 419 ILE A O 1
ATOM 3302 N N . THR A 1 420 ? 24.714 17.094 -23.994 1.00 97.19 420 THR A N 1
ATOM 3303 C CA . THR A 1 420 ? 25.081 17.895 -22.817 1.00 97.19 420 THR A CA 1
ATOM 3304 C C . THR A 1 420 ? 26.205 17.241 -22.019 1.00 97.19 420 THR A C 1
ATOM 3306 O O . THR A 1 420 ? 26.244 16.021 -21.876 1.00 97.19 420 THR A O 1
ATOM 3309 N N . THR A 1 421 ? 27.109 18.057 -21.482 1.00 96.25 421 THR A N 1
ATOM 3310 C CA . THR A 1 421 ? 28.139 17.651 -20.510 1.00 96.25 421 THR A CA 1
ATOM 3311 C C . THR A 1 421 ? 27.714 17.911 -19.064 1.00 96.25 421 THR A C 1
ATOM 3313 O O . THR A 1 421 ? 28.343 17.413 -18.132 1.00 96.25 421 THR A O 1
ATOM 3316 N N . GLU A 1 422 ? 26.643 18.680 -18.860 1.00 94.56 422 GLU A N 1
ATOM 3317 C CA . GLU A 1 422 ? 26.175 19.075 -17.534 1.00 94.56 422 GLU A CA 1
ATOM 3318 C C . GLU A 1 422 ? 25.314 17.984 -16.909 1.00 94.56 422 GLU A C 1
ATOM 3320 O O . GLU A 1 422 ? 25.608 17.538 -15.806 1.00 94.56 422 GLU A O 1
ATOM 3325 N N . GLY A 1 423 ? 24.279 17.511 -17.602 1.00 94.50 423 GLY A N 1
ATOM 3326 C CA . GLY A 1 423 ? 23.372 16.490 -17.082 1.00 94.50 423 GLY A CA 1
ATOM 3327 C C . GLY A 1 423 ? 21.925 16.671 -17.520 1.00 94.50 423 GLY A C 1
ATOM 3328 O O . GLY A 1 423 ? 21.567 17.605 -18.240 1.00 94.50 423 GLY A O 1
ATOM 3329 N N . ARG A 1 424 ? 21.073 15.731 -17.105 1.00 96.50 424 ARG A N 1
ATOM 3330 C CA . ARG A 1 424 ? 19.629 15.770 -17.357 1.00 96.50 424 ARG A CA 1
ATOM 3331 C C . ARG A 1 424 ? 18.864 15.022 -16.268 1.00 96.50 424 ARG A C 1
ATOM 3333 O O . ARG A 1 424 ? 19.400 14.179 -15.552 1.00 96.50 424 ARG A O 1
ATOM 3340 N N . LYS A 1 425 ? 17.570 15.321 -16.161 1.00 94.50 425 LYS A N 1
ATOM 3341 C CA . LYS A 1 425 ? 16.638 14.572 -15.316 1.00 94.50 425 LYS A CA 1
ATOM 3342 C C . LYS A 1 425 ? 16.366 13.191 -15.923 1.00 94.50 425 LYS A C 1
ATOM 3344 O O . LYS A 1 425 ? 15.894 13.107 -17.053 1.00 94.50 425 LYS A O 1
ATOM 3349 N N . HIS A 1 426 ? 16.571 12.142 -15.137 1.00 91.50 426 HIS A N 1
ATOM 3350 C CA . HIS A 1 426 ? 16.251 10.750 -15.439 1.00 91.50 426 HIS A CA 1
ATOM 3351 C C . HIS A 1 426 ? 15.277 10.219 -14.375 1.00 91.50 426 HIS A C 1
ATOM 3353 O O . HIS A 1 426 ? 15.598 10.208 -13.189 1.00 91.50 426 HIS A O 1
ATOM 3359 N N . LEU A 1 427 ? 14.052 9.855 -14.779 1.00 91.44 427 LEU A N 1
ATOM 3360 C CA . LEU A 1 427 ? 12.990 9.343 -13.891 1.00 91.44 427 LEU A CA 1
ATOM 3361 C C . LEU A 1 427 ? 12.752 10.193 -12.623 1.00 91.44 427 LEU A C 1
ATOM 3363 O O . LEU A 1 427 ? 12.432 9.682 -11.552 1.00 91.44 427 LEU A O 1
ATOM 3367 N N . GLY A 1 428 ? 12.907 11.515 -12.731 1.00 90.88 428 GLY A N 1
ATOM 3368 C CA . GLY A 1 428 ? 12.718 12.442 -11.608 1.00 90.88 428 GLY A CA 1
ATOM 3369 C C . GLY A 1 428 ? 13.948 12.667 -10.718 1.00 90.88 428 GLY A C 1
ATOM 3370 O O . GLY A 1 428 ? 13.851 13.439 -9.766 1.00 90.88 428 GLY A O 1
ATOM 3371 N N . ALA A 1 429 ? 15.096 12.065 -11.034 1.00 93.88 429 ALA A N 1
ATOM 3372 C CA . ALA A 1 429 ? 16.375 12.284 -10.361 1.00 93.88 429 ALA A CA 1
ATOM 3373 C C . ALA A 1 429 ? 17.411 12.915 -11.309 1.00 93.88 429 ALA A C 1
ATOM 3375 O O . ALA A 1 429 ? 17.320 12.772 -12.527 1.00 93.88 429 ALA A O 1
ATOM 3376 N N . ALA A 1 430 ? 18.393 13.630 -10.762 1.00 95.50 430 ALA A N 1
ATOM 3377 C CA . ALA A 1 430 ? 19.495 14.189 -11.542 1.00 95.50 430 ALA A CA 1
ATOM 3378 C C . ALA A 1 430 ? 20.526 13.111 -11.921 1.00 95.50 430 ALA A C 1
ATOM 3380 O O . ALA A 1 430 ? 20.957 12.335 -11.064 1.00 95.50 430 ALA A O 1
ATOM 3381 N N . LEU A 1 431 ? 20.951 13.116 -13.187 1.00 95.31 431 LEU A N 1
ATOM 3382 C CA . LEU A 1 431 ? 22.052 12.315 -13.723 1.00 95.31 431 LEU A CA 1
ATOM 3383 C C . LEU A 1 431 ? 23.004 13.229 -14.509 1.00 95.31 431 LEU A C 1
ATOM 3385 O O . LEU A 1 431 ? 22.555 13.978 -15.376 1.00 95.31 431 LEU A O 1
ATOM 3389 N N . GLY A 1 432 ? 24.304 13.168 -14.218 1.00 93.56 432 GLY A N 1
ATOM 3390 C CA . GLY A 1 432 ? 25.324 13.997 -14.863 1.00 93.56 432 GLY A CA 1
ATOM 3391 C C . GLY A 1 432 ? 26.336 14.567 -13.871 1.00 93.56 432 GLY A C 1
ATOM 3392 O O . GLY A 1 432 ? 26.633 13.956 -12.847 1.00 93.56 432 GLY A O 1
ATOM 3393 N N . SER A 1 433 ? 26.862 15.745 -14.192 1.00 93.19 433 SER A N 1
ATOM 3394 C CA . SER A 1 433 ? 27.866 16.468 -13.417 1.00 93.19 433 SER A CA 1
ATOM 3395 C C . SER A 1 433 ? 27.379 16.882 -12.026 1.00 93.19 433 SER A C 1
ATOM 3397 O O . SER A 1 433 ? 26.183 17.020 -11.749 1.00 93.19 433 SER A O 1
ATOM 3399 N N . ARG A 1 434 ? 28.348 17.168 -11.151 1.00 92.69 434 ARG A N 1
ATOM 3400 C CA . ARG A 1 434 ? 28.080 17.701 -9.815 1.00 92.69 434 ARG A CA 1
ATOM 3401 C C . ARG A 1 434 ? 27.370 19.058 -9.854 1.00 92.69 434 ARG A C 1
ATOM 3403 O O . ARG A 1 434 ? 26.470 19.262 -9.052 1.00 92.69 434 ARG A O 1
ATOM 3410 N N . ALA A 1 435 ? 27.734 19.938 -10.788 1.00 94.31 435 ALA A N 1
ATOM 3411 C CA . ALA A 1 435 ? 27.122 21.261 -10.918 1.00 94.31 435 ALA A CA 1
ATOM 3412 C C . ALA A 1 435 ? 25.626 21.162 -11.260 1.00 94.31 435 ALA A C 1
ATOM 3414 O O . ALA A 1 435 ? 24.804 21.760 -10.576 1.00 94.31 435 ALA A O 1
ATOM 3415 N N . PHE A 1 436 ? 25.267 20.319 -12.236 1.00 95.75 436 PHE A N 1
ATOM 3416 C CA . PHE A 1 436 ? 23.863 20.072 -12.583 1.00 95.75 436 PHE A CA 1
ATOM 3417 C C . PHE A 1 436 ? 23.078 19.446 -11.424 1.00 95.75 436 PHE A C 1
ATOM 3419 O O . PHE A 1 436 ? 21.916 19.775 -11.202 1.00 95.75 436 PHE A O 1
ATOM 3426 N N . PHE A 1 437 ? 23.704 18.531 -10.673 1.00 95.31 437 PHE A N 1
ATOM 3427 C CA . PHE A 1 437 ? 23.095 17.967 -9.471 1.00 95.31 437 PHE A CA 1
ATOM 3428 C C . PHE A 1 437 ? 22.760 19.054 -8.440 1.00 95.31 437 PHE A C 1
ATOM 3430 O O . PHE A 1 437 ? 21.650 19.046 -7.919 1.00 95.31 437 PHE A O 1
ATOM 3437 N N . GLU A 1 438 ? 23.697 19.961 -8.150 1.00 96.06 438 GLU A N 1
ATOM 3438 C CA . GLU A 1 438 ? 23.501 21.041 -7.174 1.00 96.06 438 GLU A CA 1
ATOM 3439 C C . GLU A 1 438 ? 22.406 22.008 -7.637 1.00 96.06 438 GLU A C 1
ATOM 3441 O O . GLU A 1 438 ? 21.454 22.225 -6.896 1.00 96.06 438 GLU A O 1
ATOM 3446 N N . GLU A 1 439 ? 22.450 22.457 -8.896 1.00 96.56 439 GLU A N 1
ATOM 3447 C CA . GLU A 1 439 ? 21.419 23.323 -9.486 1.00 96.56 439 GLU A CA 1
ATOM 3448 C C . GLU A 1 439 ? 20.019 22.687 -9.432 1.00 96.56 439 GLU A C 1
ATOM 3450 O O . GLU A 1 439 ? 19.059 23.311 -8.979 1.00 96.56 439 GLU A O 1
ATOM 3455 N N . TYR A 1 440 ? 19.896 21.417 -9.835 1.00 96.31 440 TYR A N 1
ATOM 3456 C CA . TYR A 1 440 ? 18.622 20.693 -9.811 1.00 96.31 440 TYR A CA 1
ATOM 3457 C C . TYR A 1 440 ? 18.054 20.553 -8.394 1.00 96.31 440 TYR A C 1
ATOM 3459 O O . TYR A 1 440 ? 16.840 20.633 -8.182 1.00 96.31 440 TYR A O 1
ATOM 3467 N N . VAL A 1 441 ? 18.927 20.279 -7.423 1.00 96.06 441 VAL A N 1
ATOM 3468 C CA . VAL A 1 441 ? 18.546 20.102 -6.021 1.00 96.06 441 VAL A CA 1
ATOM 3469 C C . VAL A 1 441 ? 18.126 21.437 -5.412 1.00 96.06 441 VAL A C 1
ATOM 3471 O O . VAL A 1 441 ? 17.070 21.484 -4.776 1.00 96.06 441 VAL A O 1
ATOM 3474 N N . ASP A 1 442 ? 18.874 22.509 -5.666 1.00 96.56 442 ASP A N 1
ATOM 3475 C CA . ASP A 1 442 ? 18.551 23.856 -5.195 1.00 96.56 442 ASP A CA 1
ATOM 3476 C C . ASP A 1 442 ? 17.204 24.334 -5.758 1.00 96.56 442 ASP A C 1
ATOM 3478 O O . ASP A 1 442 ? 16.337 24.734 -4.979 1.00 96.56 442 ASP A O 1
ATOM 3482 N N . GLU A 1 443 ? 16.945 24.166 -7.064 1.00 96.81 443 GLU A N 1
ATOM 3483 C CA . GLU A 1 443 ? 15.649 24.506 -7.682 1.00 96.81 443 GLU A CA 1
ATOM 3484 C C . GLU A 1 443 ? 14.483 23.774 -6.987 1.00 96.81 443 GLU A C 1
ATOM 3486 O O . GLU A 1 443 ? 13.430 24.352 -6.694 1.00 96.81 443 GLU A O 1
ATOM 3491 N N . LYS A 1 444 ? 14.660 22.481 -6.684 1.00 96.31 444 LYS A N 1
ATOM 3492 C CA . LYS A 1 444 ? 13.639 21.671 -6.001 1.00 96.31 444 LYS A CA 1
ATOM 3493 C C . LYS A 1 444 ? 13.418 22.119 -4.562 1.00 96.31 444 LYS A C 1
ATOM 3495 O O . LYS A 1 444 ? 12.273 22.156 -4.109 1.00 96.31 444 LYS A O 1
ATOM 3500 N N . ILE A 1 445 ? 14.481 22.459 -3.844 1.00 96.81 445 ILE A N 1
ATOM 3501 C CA . ILE A 1 445 ? 14.390 22.925 -2.460 1.00 96.81 445 ILE A CA 1
ATOM 3502 C C . ILE A 1 445 ? 13.735 24.297 -2.398 1.00 96.81 445 ILE A C 1
ATOM 3504 O O . ILE A 1 445 ? 12.857 24.486 -1.559 1.00 96.81 445 ILE A O 1
ATOM 3508 N N . GLU A 1 446 ? 14.075 25.220 -3.296 1.00 97.88 446 GLU A N 1
ATOM 3509 C CA . GLU A 1 446 ? 13.397 26.513 -3.411 1.00 97.88 446 GLU A CA 1
ATOM 3510 C C . GLU A 1 446 ? 11.893 26.337 -3.664 1.00 97.88 446 GLU A C 1
ATOM 3512 O O . GLU A 1 446 ? 11.067 26.945 -2.974 1.00 97.88 446 GLU A O 1
ATOM 3517 N N . GLU A 1 447 ? 11.522 25.435 -4.581 1.00 97.50 447 GLU A N 1
ATOM 3518 C CA . GLU A 1 447 ? 10.125 25.083 -4.854 1.00 97.50 447 GLU A CA 1
ATOM 3519 C C . GLU A 1 447 ? 9.412 24.582 -3.583 1.00 97.50 447 GLU A C 1
ATOM 3521 O O . GLU A 1 447 ? 8.297 25.015 -3.264 1.00 97.50 447 GLU A O 1
ATOM 3526 N N . TRP A 1 448 ? 10.043 23.680 -2.826 1.00 97.31 448 TRP A N 1
ATOM 3527 C CA . TRP A 1 448 ? 9.459 23.117 -1.607 1.00 97.31 448 TRP A CA 1
ATOM 3528 C C . TRP A 1 448 ? 9.409 24.113 -0.452 1.00 97.31 448 TRP A C 1
ATOM 3530 O O . TRP A 1 448 ? 8.408 24.144 0.262 1.00 97.31 448 TRP A O 1
ATOM 3540 N N . VAL A 1 449 ? 10.426 24.959 -0.286 1.00 98.38 449 VAL A N 1
ATOM 3541 C CA . VAL A 1 449 ? 10.433 26.049 0.699 1.00 98.38 449 VAL A CA 1
ATOM 3542 C C . VAL A 1 449 ? 9.271 26.999 0.419 1.00 98.38 449 VAL A C 1
ATOM 3544 O O . VAL A 1 449 ? 8.510 27.322 1.335 1.00 98.38 449 VAL A O 1
ATOM 3547 N N . ALA A 1 450 ? 9.053 27.376 -0.845 1.00 98.31 450 ALA A N 1
ATOM 3548 C CA . ALA A 1 450 ? 7.914 28.200 -1.240 1.00 98.31 450 ALA A CA 1
ATOM 3549 C C . ALA A 1 450 ? 6.569 27.513 -0.931 1.00 98.31 450 ALA A C 1
ATOM 3551 O O . ALA A 1 450 ? 5.649 28.147 -0.409 1.00 98.31 450 ALA A O 1
ATOM 3552 N N . GLN A 1 451 ? 6.454 26.206 -1.191 1.00 97.69 451 GLN A N 1
ATOM 3553 C CA . GLN A 1 451 ? 5.253 25.420 -0.874 1.00 97.69 451 GLN A CA 1
ATOM 3554 C C . GLN A 1 451 ? 4.996 25.319 0.639 1.00 97.69 451 GLN A C 1
ATOM 3556 O O . GLN A 1 451 ? 3.855 25.491 1.069 1.00 97.69 451 GLN A O 1
ATOM 3561 N N . VAL A 1 452 ? 6.031 25.089 1.454 1.00 98.25 452 VAL A N 1
ATOM 3562 C CA . VAL A 1 452 ? 5.937 25.057 2.925 1.00 98.25 452 VAL A CA 1
ATOM 3563 C C . VAL A 1 452 ? 5.558 26.430 3.477 1.00 98.25 452 VAL A C 1
ATOM 3565 O O . VAL A 1 452 ? 4.684 26.523 4.337 1.00 98.25 452 VAL A O 1
ATOM 3568 N N . THR A 1 453 ? 6.139 27.498 2.931 1.00 98.31 453 THR A N 1
ATOM 3569 C CA . THR A 1 453 ? 5.827 28.883 3.314 1.00 98.31 453 THR A CA 1
ATOM 3570 C C . THR A 1 453 ? 4.363 29.206 3.029 1.00 98.31 453 THR A C 1
ATOM 3572 O O . THR A 1 453 ? 3.633 29.645 3.915 1.00 98.31 453 THR A O 1
ATOM 3575 N N . ARG A 1 454 ? 3.883 28.871 1.826 1.00 98.00 454 ARG A N 1
ATOM 3576 C CA . ARG A 1 454 ? 2.466 28.990 1.455 1.00 98.00 454 ARG A CA 1
ATOM 3577 C C . ARG A 1 454 ? 1.564 28.197 2.407 1.00 98.00 454 ARG A C 1
ATOM 3579 O O . ARG A 1 454 ? 0.480 28.642 2.778 1.00 98.00 454 ARG A O 1
ATOM 3586 N N . LEU A 1 455 ? 1.996 27.003 2.809 1.00 97.50 455 LEU A N 1
ATOM 3587 C CA . LEU A 1 455 ? 1.240 26.158 3.727 1.00 97.50 455 LEU A CA 1
ATOM 3588 C C . LEU A 1 455 ? 1.154 26.760 5.138 1.00 97.50 455 LEU A C 1
ATOM 3590 O O . LEU A 1 455 ? 0.103 26.655 5.780 1.00 97.50 455 LEU A O 1
ATOM 3594 N N . ALA A 1 456 ? 2.224 27.423 5.587 1.00 98.25 456 ALA A N 1
ATOM 3595 C CA . ALA A 1 456 ? 2.272 28.174 6.837 1.00 98.25 456 ALA A CA 1
ATOM 3596 C C . ALA A 1 456 ? 1.313 29.376 6.806 1.00 98.25 456 ALA A C 1
ATOM 3598 O O . ALA A 1 456 ? 0.553 29.578 7.754 1.00 98.25 456 ALA A O 1
ATOM 3599 N N . GLU A 1 457 ? 1.244 30.109 5.688 1.00 98.06 457 GLU A N 1
ATOM 3600 C CA . GLU A 1 457 ? 0.253 31.179 5.496 1.00 98.06 457 GLU A CA 1
ATOM 3601 C C . GLU A 1 457 ? -1.179 30.648 5.653 1.00 98.06 457 GLU A C 1
ATOM 3603 O O . GLU A 1 457 ? -1.978 31.213 6.404 1.00 98.06 457 GLU A O 1
ATOM 3608 N N . PHE A 1 458 ? -1.507 29.517 5.017 1.00 97.62 458 PHE A N 1
ATOM 3609 C CA . PHE A 1 458 ? -2.820 28.884 5.176 1.00 97.62 458 PHE A CA 1
ATOM 3610 C C . PHE A 1 458 ? -3.081 28.408 6.611 1.00 97.62 458 PHE A C 1
ATOM 3612 O O . PHE A 1 458 ? -4.218 28.505 7.088 1.00 97.62 458 PHE A O 1
ATOM 3619 N N . ALA A 1 459 ? -2.047 27.962 7.330 1.00 97.75 459 ALA A N 1
ATOM 3620 C CA . ALA A 1 459 ? -2.181 27.445 8.691 1.00 97.75 459 ALA A CA 1
ATOM 3621 C C . ALA A 1 459 ? -2.676 28.511 9.683 1.00 97.75 459 ALA A C 1
ATOM 3623 O O . ALA A 1 459 ? -3.312 28.176 10.682 1.00 97.75 459 ALA A O 1
ATOM 3624 N N . THR A 1 460 ? -2.491 29.799 9.373 1.00 95.69 460 THR A N 1
ATOM 3625 C CA . THR A 1 460 ? -3.032 30.909 10.177 1.00 95.69 460 THR A CA 1
ATOM 3626 C C . THR A 1 460 ? -4.563 30.879 10.296 1.00 95.69 460 THR A C 1
ATOM 3628 O O . THR A 1 460 ? -5.118 31.262 11.331 1.00 95.69 460 THR A O 1
ATOM 3631 N N . THR A 1 461 ? -5.261 30.397 9.262 1.00 96.38 461 THR A N 1
ATOM 3632 C CA . THR A 1 461 ? -6.732 30.334 9.213 1.00 96.38 461 THR A CA 1
ATOM 3633 C C . THR A 1 461 ? -7.268 28.905 9.245 1.00 96.38 461 THR A C 1
ATOM 3635 O O . THR A 1 461 ? -8.344 28.680 9.803 1.00 96.38 461 THR A O 1
ATOM 3638 N N . GLN A 1 462 ? -6.524 27.942 8.693 1.00 96.88 462 GLN A N 1
ATOM 3639 C CA . GLN A 1 462 ? -6.928 26.543 8.520 1.00 96.88 462 GLN A CA 1
ATOM 3640 C C . GLN A 1 462 ? -5.821 25.565 8.976 1.00 96.88 462 GLN A C 1
ATOM 3642 O O . GLN A 1 462 ? -5.335 24.763 8.176 1.00 96.88 462 GLN A O 1
ATOM 3647 N N . PRO A 1 463 ? -5.417 25.584 10.262 1.00 97.81 463 PRO A N 1
ATOM 3648 C CA . PRO A 1 463 ? -4.249 24.835 10.739 1.00 97.81 463 PRO A CA 1
ATOM 3649 C C . PRO A 1 463 ? -4.387 23.314 10.580 1.00 97.81 463 PRO A C 1
ATOM 3651 O O . PRO A 1 463 ? -3.419 22.656 10.210 1.00 97.81 463 PRO A O 1
ATOM 3654 N N . GLN A 1 464 ? -5.587 22.752 10.776 1.00 97.62 464 GLN A N 1
ATOM 3655 C CA . GLN A 1 464 ? -5.824 21.316 10.578 1.00 97.62 464 GLN A CA 1
ATOM 3656 C C . GLN A 1 464 ? -5.634 20.901 9.112 1.00 97.62 464 GLN A C 1
ATOM 3658 O O . GLN A 1 464 ? -4.990 19.890 8.836 1.00 97.62 464 GLN A O 1
ATOM 3663 N N . SER A 1 465 ? -6.181 21.677 8.172 1.00 96.38 465 SER A N 1
ATOM 3664 C CA . SER A 1 465 ? -6.043 21.411 6.738 1.00 96.38 465 SER A CA 1
ATOM 3665 C C . SER A 1 465 ? -4.587 21.531 6.297 1.00 96.38 465 SER A C 1
ATOM 3667 O O . SER A 1 465 ? -4.108 20.670 5.564 1.00 96.38 465 SER A O 1
ATOM 3669 N N . SER A 1 466 ? -3.864 22.546 6.787 1.00 97.56 466 SER A N 1
ATOM 3670 C CA . SER A 1 466 ? -2.432 22.700 6.515 1.00 97.56 466 SER A CA 1
ATOM 3671 C C . SER A 1 466 ? -1.611 21.531 7.060 1.00 97.56 466 SER A C 1
ATOM 3673 O O . SER A 1 466 ? -0.781 20.979 6.341 1.00 97.56 466 SER A O 1
ATOM 3675 N N . TYR A 1 467 ? -1.880 21.098 8.295 1.00 97.75 467 TYR A N 1
ATOM 3676 C CA . TYR A 1 467 ? -1.253 19.912 8.879 1.00 97.75 467 TYR A CA 1
ATOM 3677 C C . TYR A 1 467 ? -1.508 18.654 8.033 1.00 97.75 467 TYR A C 1
ATOM 3679 O O . TYR A 1 467 ? -0.569 17.942 7.674 1.00 97.75 467 TYR A O 1
ATOM 3687 N N . ALA A 1 468 ? -2.764 18.408 7.649 1.00 96.12 468 ALA A N 1
ATOM 3688 C CA . ALA A 1 468 ? -3.132 17.258 6.828 1.00 96.12 468 ALA A CA 1
ATOM 3689 C C . ALA A 1 468 ? -2.461 17.300 5.443 1.00 96.12 468 ALA A C 1
ATOM 3691 O O . ALA A 1 468 ? -1.908 16.297 4.996 1.00 96.12 468 ALA A O 1
ATOM 3692 N N . ALA A 1 469 ? -2.441 18.460 4.783 1.00 96.00 469 ALA A N 1
ATOM 3693 C CA . ALA A 1 469 ? -1.779 18.631 3.491 1.00 96.00 469 ALA A CA 1
ATOM 3694 C C . ALA A 1 469 ? -0.263 18.382 3.570 1.00 96.00 469 ALA A C 1
ATOM 3696 O O . ALA A 1 469 ? 0.311 17.814 2.638 1.00 96.00 469 ALA A O 1
ATOM 3697 N N . PHE A 1 470 ? 0.384 18.735 4.687 1.00 95.81 470 PHE A N 1
ATOM 3698 C CA . PHE A 1 470 ? 1.785 18.387 4.919 1.00 95.81 470 PHE A CA 1
ATOM 3699 C C . PHE A 1 470 ? 1.977 16.870 5.069 1.00 95.81 470 PHE A C 1
ATOM 3701 O O . PHE A 1 470 ? 2.783 16.270 4.355 1.00 95.81 470 PHE A O 1
ATOM 3708 N N . VAL A 1 471 ? 1.229 16.251 5.989 1.00 93.50 471 VAL A N 1
ATOM 3709 C CA . VAL A 1 471 ? 1.419 14.852 6.412 1.00 93.50 471 VAL A CA 1
ATOM 3710 C C . VAL A 1 471 ? 0.985 13.844 5.349 1.00 93.50 471 VAL A C 1
ATOM 3712 O O . VAL A 1 471 ? 1.639 12.814 5.194 1.00 93.50 471 VAL A O 1
ATOM 3715 N N . PHE A 1 472 ? -0.093 14.111 4.615 1.00 89.88 472 PHE A N 1
ATOM 3716 C CA . PHE A 1 472 ? -0.622 13.181 3.610 1.00 89.88 472 PHE A CA 1
ATOM 3717 C C . PHE A 1 472 ? -0.182 13.510 2.182 1.00 89.88 472 PHE A C 1
ATOM 3719 O O . PHE A 1 472 ? -0.340 12.671 1.305 1.00 89.88 472 PHE A O 1
ATOM 3726 N N . GLY A 1 473 ? 0.391 14.694 1.945 1.00 90.12 473 GLY A N 1
ATOM 3727 C CA . GLY A 1 473 ? 0.763 15.145 0.605 1.00 90.12 473 GLY A CA 1
ATOM 3728 C C . GLY A 1 473 ? 2.208 15.614 0.512 1.00 90.12 473 GLY A C 1
ATOM 3729 O O . GLY A 1 473 ? 3.077 14.890 0.028 1.00 90.12 473 GLY A O 1
ATOM 3730 N N . LEU A 1 474 ? 2.462 16.847 0.955 1.00 90.44 474 LEU A N 1
ATOM 3731 C CA . LEU A 1 474 ? 3.670 17.604 0.616 1.00 90.44 474 LEU A CA 1
ATOM 3732 C C . LEU A 1 474 ? 4.965 16.850 0.954 1.00 90.44 474 LEU A C 1
ATOM 3734 O O . LEU A 1 474 ? 5.851 16.766 0.104 1.00 90.44 474 LEU A O 1
ATOM 3738 N N . ARG A 1 475 ? 5.041 16.206 2.129 1.00 90.06 475 ARG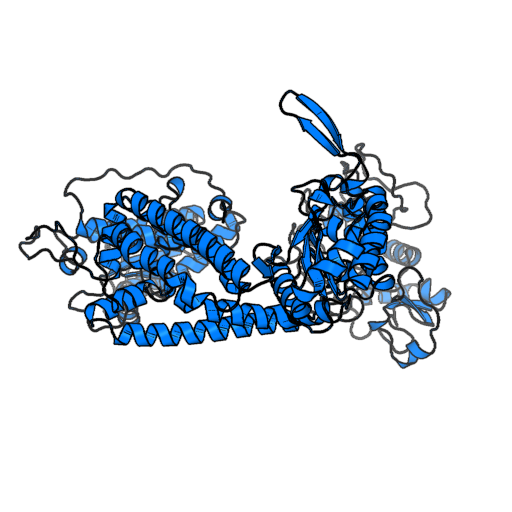 A N 1
ATOM 3739 C CA . ARG A 1 475 ? 6.254 15.484 2.550 1.00 90.06 475 ARG A CA 1
ATOM 3740 C C . ARG A 1 475 ? 6.664 14.325 1.642 1.00 90.06 475 ARG A C 1
ATOM 3742 O O . ARG A 1 475 ? 7.838 13.955 1.583 1.00 90.06 475 ARG A O 1
ATOM 3749 N N . HIS A 1 476 ? 5.710 13.733 0.924 1.00 87.81 476 HIS A N 1
ATOM 3750 C CA . HIS A 1 476 ? 5.982 12.599 0.046 1.00 87.81 476 HIS A CA 1
ATOM 3751 C C . HIS A 1 476 ? 6.724 13.023 -1.230 1.00 87.81 476 HIS A C 1
ATOM 3753 O O . HIS A 1 476 ? 7.395 12.189 -1.834 1.00 87.81 476 HIS A O 1
ATOM 3759 N N . ARG A 1 477 ? 6.693 14.317 -1.594 1.00 85.50 477 ARG A N 1
ATOM 3760 C CA . ARG A 1 477 ? 7.391 14.847 -2.776 1.00 85.50 477 ARG A CA 1
ATOM 3761 C C . ARG A 1 477 ? 8.908 14.734 -2.667 1.00 85.50 477 ARG A C 1
ATOM 3763 O O . ARG A 1 477 ? 9.540 14.221 -3.585 1.00 85.50 477 ARG A O 1
ATOM 3770 N N . TRP A 1 478 ? 9.492 15.166 -1.550 1.00 92.56 478 TRP A N 1
ATOM 3771 C CA . TRP A 1 478 ? 10.938 15.043 -1.353 1.00 92.56 478 TRP A CA 1
ATOM 3772 C C . TRP A 1 478 ? 11.356 13.646 -0.924 1.00 92.56 478 TRP A C 1
ATOM 3774 O O . TRP A 1 478 ? 12.466 13.250 -1.250 1.00 92.56 478 TRP A O 1
ATOM 3784 N N . THR A 1 479 ? 10.477 12.865 -0.279 1.00 91.19 479 THR A N 1
ATOM 3785 C CA . THR A 1 479 ? 10.779 11.468 0.096 1.00 91.19 479 THR A CA 1
ATOM 3786 C C . THR A 1 479 ? 11.298 10.658 -1.097 1.00 91.19 479 THR A C 1
ATOM 3788 O O . THR A 1 479 ? 12.244 9.897 -0.940 1.00 91.19 479 THR A O 1
ATOM 3791 N N . TYR A 1 480 ? 10.734 10.848 -2.296 1.00 91.44 480 TYR A N 1
ATOM 3792 C CA . TYR A 1 480 ? 11.241 10.199 -3.508 1.00 91.44 480 TYR A CA 1
ATOM 3793 C C . TYR A 1 480 ? 12.699 10.587 -3.806 1.00 91.44 480 TYR A C 1
ATOM 3795 O O . TYR A 1 480 ? 13.540 9.707 -3.959 1.00 91.44 480 TYR A O 1
ATOM 3803 N N . LEU A 1 481 ? 13.025 11.887 -3.784 1.00 93.94 481 LEU A N 1
ATOM 3804 C CA . LEU A 1 481 ? 14.389 12.378 -4.015 1.00 93.94 481 LEU A CA 1
ATOM 3805 C C . LEU A 1 481 ? 15.369 11.878 -2.946 1.00 93.94 481 LEU A C 1
ATOM 3807 O O . LEU A 1 481 ? 16.469 11.462 -3.303 1.00 93.94 481 LEU A O 1
ATOM 3811 N N . LEU A 1 482 ? 14.957 11.842 -1.670 1.00 95.56 482 LEU A N 1
ATOM 3812 C CA . LEU A 1 482 ? 15.767 11.286 -0.574 1.00 95.56 482 LEU A CA 1
ATOM 3813 C C . LEU A 1 482 ? 16.147 9.824 -0.824 1.00 95.56 482 LEU A C 1
ATOM 3815 O O . LEU A 1 482 ? 17.202 9.383 -0.391 1.00 95.56 482 LEU A O 1
ATOM 3819 N N . ARG A 1 483 ? 15.298 9.069 -1.524 1.00 95.94 483 ARG A N 1
ATOM 3820 C CA . ARG A 1 483 ? 15.525 7.653 -1.829 1.00 95.94 483 ARG A CA 1
ATOM 3821 C C . ARG A 1 483 ? 16.362 7.438 -3.089 1.00 95.94 483 ARG A C 1
ATOM 3823 O O . ARG A 1 483 ? 17.000 6.401 -3.210 1.00 95.94 483 ARG A O 1
ATOM 3830 N N . THR A 1 484 ? 16.391 8.398 -4.012 1.00 95.12 484 THR A N 1
ATOM 3831 C CA . THR A 1 484 ? 17.055 8.248 -5.320 1.00 95.12 484 THR A CA 1
ATOM 3832 C C . THR A 1 484 ? 18.379 9.000 -5.450 1.00 95.12 484 THR A C 1
ATOM 3834 O O . THR A 1 484 ? 19.160 8.697 -6.347 1.00 95.12 484 THR A O 1
ATOM 3837 N N . LEU A 1 485 ? 18.640 10.004 -4.606 1.00 94.94 485 LEU A N 1
ATOM 3838 C CA . LEU A 1 485 ? 19.822 10.863 -4.705 1.00 94.94 485 LEU A CA 1
ATOM 3839 C C . LEU A 1 485 ? 20.676 10.812 -3.420 1.00 94.94 485 LEU A C 1
ATOM 3841 O O . LEU A 1 485 ? 20.158 11.072 -2.334 1.00 94.94 485 LEU A O 1
ATOM 3845 N N . PRO A 1 486 ? 21.991 10.536 -3.523 1.00 94.25 486 PRO A N 1
ATOM 3846 C CA . PRO A 1 486 ? 22.909 10.552 -2.395 1.00 94.25 486 PRO A CA 1
ATOM 3847 C C . PRO A 1 486 ? 23.255 11.982 -1.975 1.00 94.25 486 PRO A C 1
ATOM 3849 O O . PRO A 1 486 ? 23.273 12.906 -2.789 1.00 94.25 486 PRO A O 1
ATOM 3852 N N . GLY A 1 487 ? 23.631 12.145 -0.705 1.00 94.19 487 GLY A N 1
ATOM 3853 C CA . GLY A 1 487 ? 24.266 13.373 -0.218 1.00 94.19 487 GLY A CA 1
ATOM 3854 C C . GLY A 1 487 ? 23.358 14.604 -0.173 1.00 94.19 487 GLY A C 1
ATOM 3855 O O . GLY A 1 487 ? 23.869 15.719 -0.195 1.00 94.19 487 GLY A O 1
ATOM 3856 N N . LEU A 1 488 ? 22.033 14.424 -0.106 1.00 95.44 488 LEU A N 1
ATOM 3857 C CA . LEU A 1 488 ? 21.073 15.533 -0.046 1.00 95.44 488 LEU A CA 1
ATOM 3858 C C . LEU A 1 488 ? 21.013 16.247 1.311 1.00 95.44 488 LEU A C 1
ATOM 3860 O O . LEU A 1 488 ? 20.575 17.391 1.356 1.00 95.44 488 LEU A O 1
ATOM 3864 N N . ALA A 1 489 ? 21.441 15.603 2.403 1.00 95.12 489 ALA A N 1
ATOM 3865 C CA . ALA A 1 489 ? 21.273 16.130 3.762 1.00 95.12 489 ALA A CA 1
ATOM 3866 C C . ALA A 1 489 ? 21.707 17.607 3.929 1.00 95.12 489 ALA A C 1
ATOM 3868 O O . ALA A 1 489 ? 20.894 18.381 4.427 1.00 95.12 489 ALA A O 1
ATOM 3869 N N . PRO A 1 490 ? 22.895 18.048 3.454 1.00 95.38 490 PRO A N 1
ATOM 3870 C CA . PRO A 1 490 ? 23.339 19.435 3.632 1.00 95.38 490 PRO A CA 1
ATOM 3871 C C . PRO A 1 490 ? 22.490 20.469 2.881 1.00 95.38 490 PRO A C 1
ATOM 3873 O O . PRO A 1 490 ? 22.403 21.617 3.308 1.00 95.38 490 PRO A O 1
ATOM 3876 N N . PHE A 1 491 ? 21.862 20.075 1.771 1.00 96.38 491 PHE A N 1
ATOM 3877 C CA . PHE A 1 491 ? 21.044 20.970 0.952 1.00 96.38 491 PHE A CA 1
ATOM 3878 C C . PHE A 1 491 ? 19.668 21.210 1.577 1.00 96.38 491 PHE A C 1
ATOM 3880 O O . PHE A 1 491 ? 19.054 22.238 1.337 1.00 96.38 491 PHE A O 1
ATOM 3887 N N . LEU A 1 492 ? 19.174 20.291 2.409 1.00 97.31 492 LEU A N 1
ATOM 3888 C CA . LEU A 1 492 ? 17.804 20.323 2.936 1.00 97.31 492 LEU A CA 1
ATOM 3889 C C . LEU A 1 492 ? 17.617 21.268 4.131 1.00 97.31 492 LEU A C 1
ATOM 3891 O O . LEU A 1 492 ? 16.488 21.467 4.578 1.00 97.31 492 LEU A O 1
ATOM 3895 N N . GLU A 1 493 ? 18.685 21.887 4.629 1.00 96.75 493 GLU A N 1
ATOM 3896 C CA . GLU A 1 493 ? 18.642 22.785 5.786 1.00 96.75 493 GLU A CA 1
ATOM 3897 C C . GLU A 1 493 ? 17.717 24.011 5.612 1.00 96.75 493 GLU A C 1
ATOM 3899 O O . GLU A 1 493 ? 17.033 24.391 6.564 1.00 96.75 493 GLU A O 1
ATOM 3904 N N . PRO A 1 494 ? 17.628 24.666 4.434 1.00 98.06 494 PRO A N 1
ATOM 3905 C CA . PRO A 1 494 ? 16.629 25.705 4.183 1.00 98.06 494 PRO A CA 1
ATOM 3906 C C . PRO A 1 494 ? 15.190 25.179 4.269 1.00 98.06 494 PRO A C 1
ATOM 3908 O O . PRO A 1 494 ? 14.318 25.875 4.788 1.00 98.06 494 PRO A O 1
ATOM 3911 N N . LEU A 1 495 ? 14.938 23.949 3.802 1.00 97.75 495 LEU A N 1
ATOM 3912 C CA . LEU A 1 495 ? 13.620 23.320 3.894 1.00 97.75 495 LEU A CA 1
ATOM 3913 C C . LEU A 1 495 ? 13.259 22.998 5.345 1.00 97.75 495 LEU A C 1
ATOM 3915 O O . LEU A 1 495 ? 12.141 23.287 5.766 1.00 97.75 495 LEU A O 1
ATOM 3919 N N . GLU A 1 496 ? 14.199 22.449 6.117 1.00 96.81 496 GLU A N 1
ATOM 3920 C CA . GLU A 1 496 ? 13.993 22.216 7.548 1.00 96.81 496 GLU A CA 1
ATOM 3921 C C . GLU A 1 496 ? 13.700 23.524 8.288 1.00 96.81 496 GLU A C 1
ATOM 3923 O O . GLU A 1 496 ? 12.727 23.582 9.034 1.00 96.81 496 GLU A O 1
ATOM 3928 N N . ARG A 1 497 ? 14.453 24.599 8.023 1.00 97.00 497 ARG A N 1
ATOM 3929 C CA . ARG A 1 497 ? 14.174 25.920 8.609 1.00 97.00 497 ARG A CA 1
ATOM 3930 C C . ARG A 1 497 ? 12.784 26.436 8.246 1.00 97.00 497 ARG A C 1
ATOM 3932 O O . ARG A 1 497 ? 12.062 26.903 9.116 1.00 97.00 497 ARG A O 1
ATOM 3939 N N . ALA A 1 498 ? 12.339 26.286 6.998 1.00 98.12 498 ALA A N 1
ATOM 3940 C CA . ALA A 1 498 ? 10.973 26.659 6.625 1.00 98.12 498 ALA A CA 1
ATOM 3941 C C . ALA A 1 498 ? 9.910 25.845 7.395 1.00 98.12 498 ALA A C 1
ATOM 3943 O O . ALA A 1 498 ? 8.865 26.378 7.775 1.00 98.12 498 ALA A O 1
ATOM 3944 N N . ILE A 1 499 ? 10.164 24.559 7.656 1.00 97.81 499 ILE A N 1
ATOM 3945 C CA . ILE A 1 499 ? 9.268 23.713 8.454 1.00 97.81 499 ILE A CA 1
ATOM 3946 C C . ILE A 1 499 ? 9.277 24.158 9.923 1.00 97.81 499 ILE A C 1
ATOM 3948 O O . ILE A 1 499 ? 8.207 24.388 10.489 1.00 97.81 499 ILE A O 1
ATOM 3952 N N . ALA A 1 500 ? 10.459 24.283 10.527 1.00 97.44 500 ALA A N 1
ATOM 3953 C CA . ALA A 1 500 ? 10.647 24.565 11.947 1.00 97.44 500 ALA A CA 1
ATOM 3954 C C . ALA A 1 500 ? 10.268 26.000 12.332 1.00 97.44 500 ALA A C 1
ATOM 3956 O O . ALA A 1 500 ? 9.595 26.197 13.339 1.00 97.44 500 ALA A O 1
ATOM 3957 N N . ASP A 1 501 ? 10.639 26.986 11.516 1.00 96.69 501 ASP A N 1
ATOM 3958 C CA . ASP A 1 501 ? 10.530 28.403 11.872 1.00 96.69 501 ASP A CA 1
ATOM 3959 C C . ASP A 1 501 ? 9.235 29.043 11.354 1.00 96.69 501 ASP A C 1
ATOM 3961 O O . ASP A 1 501 ? 8.767 30.035 11.914 1.00 96.69 501 ASP A O 1
ATOM 3965 N N . LEU A 1 502 ? 8.630 28.490 10.292 1.00 97.44 502 LEU A N 1
ATOM 3966 C CA . LEU A 1 502 ? 7.415 29.048 9.680 1.00 97.44 502 LEU A CA 1
ATOM 3967 C C . LEU A 1 502 ? 6.203 28.140 9.886 1.00 97.44 502 LEU A C 1
ATOM 3969 O O . LEU A 1 502 ? 5.195 28.560 10.458 1.00 97.44 502 LEU A O 1
ATOM 3973 N N . LEU A 1 503 ? 6.274 26.892 9.415 1.00 98.12 503 LEU A N 1
ATOM 3974 C CA . LEU A 1 503 ? 5.106 26.010 9.383 1.00 98.12 503 LEU A CA 1
ATOM 3975 C C . LEU A 1 503 ? 4.690 25.538 10.778 1.00 98.12 503 LEU A C 1
ATOM 3977 O O . LEU A 1 503 ? 3.506 25.621 11.113 1.00 98.12 503 LEU A O 1
ATOM 3981 N N . VAL A 1 504 ? 5.638 25.049 11.581 1.00 98.00 504 VAL A N 1
ATOM 3982 C CA . VAL A 1 504 ? 5.375 24.545 12.935 1.00 98.00 504 VAL A CA 1
ATOM 3983 C C . VAL A 1 504 ? 4.698 25.629 13.791 1.00 98.00 504 VAL A C 1
ATOM 3985 O O . VAL A 1 504 ? 3.567 25.379 14.219 1.00 98.00 504 VA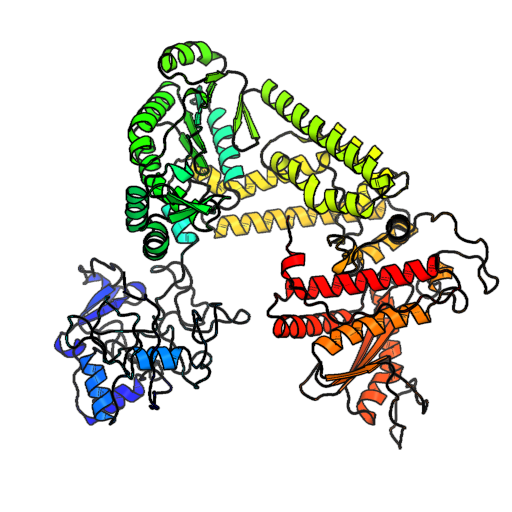L A O 1
ATOM 3988 N N . PRO A 1 505 ? 5.258 26.848 13.955 1.00 97.19 505 PRO A N 1
ATOM 3989 C CA . PRO A 1 505 ? 4.616 27.906 14.732 1.00 97.19 505 PRO A CA 1
ATOM 3990 C C . PRO A 1 505 ? 3.259 28.338 14.172 1.00 97.19 505 PRO A C 1
ATOM 3992 O O . PRO A 1 505 ? 2.348 28.646 14.940 1.00 97.19 505 PRO A O 1
ATOM 3995 N N . ALA A 1 506 ? 3.070 28.338 12.847 1.00 97.62 506 ALA A N 1
ATOM 3996 C CA . ALA A 1 506 ? 1.790 28.711 12.243 1.00 97.62 506 ALA A CA 1
ATOM 3997 C C . ALA A 1 506 ? 0.673 27.683 12.521 1.00 97.62 506 ALA A C 1
ATOM 3999 O O . ALA A 1 506 ? -0.490 28.058 12.735 1.00 97.62 506 ALA A O 1
ATOM 4000 N N . ILE A 1 507 ? 1.021 26.390 12.546 1.00 97.62 507 ILE A N 1
ATOM 4001 C CA . ILE A 1 507 ? 0.108 25.292 12.888 1.00 97.62 507 ILE A CA 1
ATOM 4002 C C . ILE A 1 507 ? -0.226 25.317 14.384 1.00 97.62 507 ILE A C 1
ATOM 4004 O O . ILE A 1 507 ? -1.404 25.235 14.745 1.00 97.62 507 ILE A O 1
ATOM 4008 N N . THR A 1 508 ? 0.789 25.421 15.246 1.00 96.06 508 THR A N 1
ATOM 4009 C CA . THR A 1 508 ? 0.652 25.220 16.698 1.00 96.06 508 THR A CA 1
ATOM 4010 C C . THR A 1 508 ? 0.284 26.488 17.467 1.00 96.06 508 THR A C 1
ATOM 4012 O O . THR A 1 508 ? -0.330 26.390 18.531 1.00 96.06 508 THR A O 1
ATOM 4015 N N . GLU A 1 509 ? 0.625 27.669 16.939 1.00 94.56 509 GLU A N 1
ATOM 4016 C CA . GLU A 1 509 ? 0.613 28.941 17.676 1.00 94.56 509 GLU A CA 1
ATOM 4017 C C . GLU A 1 509 ? 1.409 28.836 18.989 1.00 94.56 509 GLU A C 1
ATOM 4019 O O . GLU A 1 509 ? 0.942 29.212 20.070 1.00 94.56 509 GLU A O 1
ATOM 4024 N N . HIS A 1 510 ? 2.596 28.235 18.874 1.00 93.38 510 HIS A N 1
ATOM 4025 C CA . HIS A 1 510 ? 3.560 28.010 19.945 1.00 93.38 510 HIS A CA 1
ATOM 4026 C C . HIS A 1 510 ? 4.978 28.114 19.377 1.00 93.38 510 HIS A C 1
ATOM 4028 O O . HIS A 1 510 ? 5.267 27.532 18.331 1.00 93.38 510 HIS A O 1
ATOM 4034 N N . ALA A 1 511 ? 5.846 28.865 20.054 1.00 90.44 511 ALA A N 1
ATOM 4035 C CA . ALA A 1 511 ? 7.260 28.941 19.703 1.00 90.44 511 ALA A CA 1
ATOM 4036 C C . ALA A 1 511 ? 7.969 27.715 20.286 1.00 90.44 511 ALA A C 1
ATOM 4038 O O . ALA A 1 511 ? 8.077 27.592 21.503 1.00 90.44 511 ALA A O 1
ATOM 4039 N N . THR A 1 512 ? 8.410 26.805 19.421 1.00 91.06 512 THR A N 1
ATOM 4040 C CA . THR A 1 512 ? 8.976 25.519 19.837 1.00 91.06 512 THR A CA 1
ATOM 4041 C C . THR A 1 512 ? 10.455 25.624 20.182 1.00 91.06 512 THR A C 1
ATOM 4043 O O . THR A 1 512 ? 11.220 26.202 19.408 1.00 91.06 512 THR A O 1
ATOM 4046 N N . THR A 1 513 ? 10.876 25.014 21.293 1.00 93.31 513 THR A N 1
ATOM 4047 C CA . THR A 1 513 ? 12.308 24.786 21.569 1.00 93.31 513 THR A CA 1
ATOM 4048 C C . THR A 1 513 ? 12.882 23.697 20.655 1.00 93.31 513 THR A C 1
ATOM 4050 O O . THR A 1 513 ? 12.143 23.030 19.924 1.00 93.31 513 THR A O 1
ATOM 4053 N N . GLN A 1 514 ? 14.201 23.485 20.695 1.00 93.62 514 GLN A N 1
ATOM 4054 C CA . GLN A 1 514 ? 14.839 22.421 19.916 1.00 93.62 514 GLN A CA 1
ATOM 4055 C C . GLN A 1 514 ? 14.346 21.028 20.346 1.00 93.62 514 GLN A C 1
ATOM 4057 O O . GLN A 1 514 ? 14.022 20.200 19.499 1.00 93.62 514 GLN A O 1
ATOM 4062 N N . GLU A 1 515 ? 14.200 20.795 21.650 1.00 94.12 515 GLU A N 1
ATOM 4063 C CA . GLU A 1 515 ? 13.706 19.534 22.214 1.00 94.12 515 GLU A CA 1
ATOM 4064 C C . GLU A 1 515 ? 12.248 19.276 21.802 1.00 94.12 515 GLU A C 1
ATOM 4066 O O . GLU A 1 515 ? 11.868 18.156 21.454 1.00 94.12 515 GLU A O 1
ATOM 4071 N N . GLU A 1 516 ? 11.418 20.326 21.780 1.00 95.19 516 GLU A N 1
ATOM 4072 C CA . GLU A 1 516 ? 10.045 20.237 21.282 1.00 95.19 516 GLU A CA 1
ATOM 4073 C C . GLU A 1 516 ? 10.016 19.969 19.775 1.00 95.19 516 GLU A C 1
ATOM 4075 O O . GLU A 1 516 ? 9.237 19.133 19.320 1.00 95.19 516 GLU A O 1
ATOM 4080 N N . ARG A 1 517 ? 10.881 20.614 18.984 1.00 96.00 517 ARG A N 1
ATOM 4081 C CA . ARG A 1 517 ? 10.998 20.356 17.542 1.00 96.00 517 ARG A CA 1
ATOM 4082 C C . ARG A 1 517 ? 11.372 18.900 17.257 1.00 96.00 517 ARG A C 1
ATOM 4084 O O . ARG A 1 517 ? 10.766 18.301 16.360 1.00 96.00 517 ARG A O 1
ATOM 4091 N N . ASP A 1 518 ? 12.305 18.337 18.023 1.00 96.12 518 ASP A N 1
ATOM 4092 C CA . ASP A 1 518 ? 12.702 16.928 17.939 1.00 96.12 518 ASP A CA 1
ATOM 4093 C C . ASP A 1 518 ? 11.537 15.991 18.323 1.00 96.12 518 ASP A C 1
ATOM 4095 O O . ASP A 1 518 ? 11.304 14.979 17.661 1.00 96.12 518 ASP A O 1
ATOM 4099 N N . LEU A 1 519 ? 10.715 16.362 19.312 1.00 96.50 519 LEU A N 1
ATOM 4100 C CA . LEU A 1 519 ? 9.470 15.654 19.635 1.00 96.50 519 LEU A CA 1
ATOM 4101 C C . LEU A 1 519 ? 8.440 15.709 18.497 1.00 96.50 519 LEU A C 1
ATOM 4103 O O . LEU A 1 519 ? 7.833 14.687 18.168 1.00 96.50 519 LEU A O 1
ATOM 4107 N N . LEU A 1 520 ? 8.221 16.874 17.884 1.00 97.12 520 LEU A N 1
ATOM 4108 C CA . LEU A 1 520 ? 7.246 17.028 16.797 1.00 97.12 520 LEU A CA 1
ATOM 4109 C C . LEU A 1 520 ? 7.646 16.253 15.531 1.00 97.12 520 LEU A C 1
ATOM 4111 O O . LEU A 1 520 ? 6.763 15.857 14.758 1.00 97.12 520 LEU A O 1
ATOM 4115 N N . GLU A 1 521 ? 8.946 16.001 15.343 1.00 95.62 521 GLU A N 1
ATOM 4116 C CA . GLU A 1 521 ? 9.484 15.149 14.278 1.00 95.62 521 GLU A CA 1
ATOM 4117 C C . GLU A 1 521 ? 8.972 13.708 14.374 1.00 95.62 521 GLU A C 1
ATOM 4119 O O . GLU A 1 521 ? 8.654 13.084 13.353 1.00 95.62 521 GLU A O 1
ATOM 4124 N N . LEU A 1 522 ? 8.858 13.185 15.600 1.00 96.00 522 LEU A N 1
ATOM 4125 C CA . LEU A 1 522 ? 8.501 11.793 15.838 1.00 96.00 522 LEU A CA 1
ATOM 4126 C C . LEU A 1 522 ? 7.126 11.446 15.235 1.00 96.00 522 LEU A C 1
ATOM 4128 O O . LEU A 1 522 ? 6.213 12.279 15.178 1.00 96.00 522 LEU A O 1
ATOM 4132 N N . PRO A 1 523 ? 6.914 10.185 14.817 1.00 94.94 523 PRO A N 1
ATOM 4133 C CA . PRO A 1 523 ? 5.607 9.717 14.385 1.00 94.94 523 PRO A CA 1
ATOM 4134 C C . PRO A 1 523 ? 4.526 9.927 15.448 1.00 94.94 523 PRO A C 1
ATOM 4136 O O . PRO A 1 523 ? 4.760 9.754 16.643 1.00 94.94 523 PRO A O 1
ATOM 4139 N N . VAL A 1 524 ? 3.294 10.151 14.991 1.00 95.19 524 VAL A N 1
ATOM 4140 C CA . VAL A 1 524 ? 2.111 10.343 15.848 1.00 95.19 524 VAL A CA 1
ATOM 4141 C C . VAL A 1 524 ? 1.932 9.222 16.885 1.00 95.19 524 VAL A C 1
ATOM 4143 O O . VAL A 1 524 ? 1.589 9.491 18.034 1.00 95.19 524 VAL A O 1
ATOM 4146 N N . ARG A 1 525 ? 2.231 7.967 16.512 1.00 92.69 525 ARG A N 1
ATOM 4147 C CA . ARG A 1 525 ? 2.167 6.792 17.407 1.00 92.69 525 ARG A CA 1
ATOM 4148 C C . ARG A 1 525 ? 3.177 6.816 18.565 1.00 92.69 525 ARG A C 1
ATOM 4150 O O . ARG A 1 525 ? 3.020 6.047 19.500 1.00 92.69 525 ARG A O 1
ATOM 4157 N N . LEU A 1 526 ? 4.220 7.641 18.473 1.00 94.06 526 LEU A N 1
ATOM 4158 C CA . LEU A 1 526 ? 5.238 7.831 19.512 1.00 94.06 526 LEU A CA 1
ATOM 4159 C C . LEU A 1 526 ? 5.034 9.145 20.285 1.00 94.06 526 LEU A C 1
ATOM 4161 O O . LEU A 1 526 ? 5.864 9.498 21.115 1.00 94.06 526 LEU A O 1
ATOM 4165 N N . GLY A 1 527 ? 3.928 9.855 20.029 1.00 93.81 527 GLY A N 1
ATOM 4166 C CA . GLY A 1 527 ? 3.572 11.110 20.692 1.00 93.81 527 GLY A CA 1
ATOM 4167 C C . GLY A 1 527 ? 3.911 12.377 19.897 1.00 93.81 527 GLY A C 1
ATOM 4168 O O . GLY A 1 527 ? 3.382 13.436 20.224 1.00 93.81 527 GLY A O 1
ATOM 4169 N N . GLY A 1 528 ? 4.677 12.293 18.806 1.00 96.12 528 GLY A N 1
ATOM 4170 C CA . GLY A 1 528 ? 4.976 13.446 17.943 1.00 96.12 528 GLY A CA 1
ATOM 4171 C C . GLY A 1 528 ? 3.821 13.866 17.020 1.00 96.12 528 GLY A C 1
ATOM 4172 O O . GLY A 1 528 ? 2.675 13.435 17.203 1.00 96.12 528 GLY A O 1
ATOM 4173 N N . LEU A 1 529 ? 4.127 14.705 16.021 1.00 96.88 529 LEU A N 1
ATOM 4174 C CA . LEU A 1 529 ? 3.188 15.159 14.980 1.00 96.88 529 LEU A CA 1
ATOM 4175 C C . LEU A 1 529 ? 3.524 14.614 13.583 1.00 96.88 529 LEU A C 1
ATOM 4177 O O . LEU A 1 529 ? 2.723 14.773 12.661 1.00 96.88 529 LEU A O 1
ATOM 4181 N N . GLY A 1 530 ? 4.668 13.950 13.403 1.00 95.06 530 GLY A N 1
ATOM 4182 C CA . GLY A 1 530 ? 5.138 13.485 12.098 1.00 95.06 530 GLY A CA 1
ATOM 4183 C C . GLY A 1 530 ? 5.580 14.617 11.164 1.00 95.06 530 GLY A C 1
ATOM 4184 O O . GLY A 1 530 ? 5.557 14.434 9.941 1.00 95.06 530 GLY A O 1
ATOM 4185 N N . LEU A 1 531 ? 5.962 15.767 11.731 1.00 95.81 531 LEU A N 1
ATOM 4186 C CA . LEU A 1 531 ? 6.563 16.898 11.019 1.00 95.81 531 LEU A CA 1
ATOM 4187 C C . LEU A 1 531 ? 8.063 16.622 10.842 1.00 95.81 531 LEU A C 1
ATOM 4189 O O . LEU A 1 531 ? 8.910 17.164 11.550 1.00 95.81 531 LEU A O 1
ATOM 4193 N N . ILE A 1 532 ? 8.362 15.672 9.954 1.00 93.25 532 ILE A N 1
ATOM 4194 C CA . ILE A 1 532 ? 9.697 15.086 9.768 1.00 93.25 532 ILE A CA 1
ATOM 4195 C C . ILE A 1 532 ? 10.768 16.135 9.444 1.00 93.25 532 ILE A C 1
ATOM 4197 O O . ILE A 1 532 ? 10.475 17.108 8.752 1.00 93.25 532 ILE A O 1
ATOM 4201 N N . ASN A 1 533 ? 12.002 15.904 9.897 1.00 94.94 533 ASN A N 1
ATOM 4202 C CA . ASN A 1 533 ? 13.167 16.674 9.482 1.00 94.94 533 ASN A CA 1
ATOM 4203 C C . ASN A 1 533 ? 13.776 16.005 8.233 1.00 94.94 533 ASN A C 1
ATOM 4205 O O . ASN A 1 533 ? 14.309 14.888 8.320 1.00 94.94 533 ASN A O 1
ATOM 4209 N N . PRO A 1 534 ? 13.672 16.628 7.044 1.00 94.88 534 PRO A N 1
ATOM 4210 C CA . PRO A 1 534 ? 14.155 16.017 5.812 1.00 94.88 534 PRO A CA 1
ATOM 4211 C C . PRO A 1 534 ? 15.684 15.886 5.789 1.00 94.88 534 PRO A C 1
ATOM 4213 O O . PRO A 1 534 ? 16.186 14.888 5.279 1.00 94.88 534 PRO A O 1
ATOM 4216 N N . ALA A 1 535 ? 16.426 16.826 6.385 1.00 95.12 535 ALA A N 1
ATOM 4217 C CA . ALA A 1 535 ? 17.888 16.784 6.433 1.00 95.12 535 ALA A CA 1
ATOM 4218 C C . ALA A 1 535 ? 18.396 15.597 7.270 1.00 95.12 535 ALA A C 1
ATOM 4220 O O . ALA A 1 535 ? 19.304 14.879 6.851 1.00 95.12 535 ALA A O 1
ATOM 4221 N N . ARG A 1 536 ? 17.749 15.323 8.411 1.00 92.06 536 ARG A N 1
ATOM 4222 C CA . ARG A 1 536 ? 18.095 14.207 9.311 1.00 92.06 536 ARG A CA 1
ATOM 4223 C C . ARG A 1 536 ? 17.755 12.833 8.726 1.00 92.06 536 ARG A C 1
ATOM 4225 O O . ARG A 1 536 ? 18.457 11.859 8.986 1.00 92.06 536 ARG A O 1
ATOM 4232 N N . THR A 1 537 ? 16.685 12.746 7.937 1.00 91.62 537 THR A N 1
ATOM 4233 C CA . THR A 1 537 ? 16.185 11.475 7.377 1.00 91.62 537 THR A CA 1
ATOM 4234 C C . THR A 1 537 ? 16.781 11.116 6.011 1.00 91.62 537 THR A C 1
ATOM 4236 O O . THR A 1 537 ? 16.730 9.949 5.621 1.00 91.62 537 THR A O 1
ATOM 4239 N N . ALA A 1 538 ? 17.394 12.076 5.307 1.00 94.81 538 ALA A N 1
ATOM 4240 C CA . ALA A 1 538 ? 17.905 11.916 3.943 1.00 94.81 538 ALA A CA 1
ATOM 4241 C C . ALA A 1 538 ? 18.828 10.702 3.754 1.00 94.81 538 ALA A C 1
ATOM 4243 O O . ALA A 1 538 ? 18.551 9.845 2.917 1.00 94.81 538 ALA A O 1
ATOM 4244 N N . SER A 1 539 ? 19.901 10.601 4.546 1.00 93.62 539 SER A N 1
ATOM 4245 C CA . SER A 1 539 ? 20.887 9.521 4.394 1.00 93.62 539 SER A CA 1
ATOM 4246 C C . SER A 1 539 ? 20.268 8.143 4.630 1.00 93.62 539 SER A C 1
ATOM 4248 O O . SER A 1 539 ? 20.525 7.209 3.876 1.00 93.62 539 SER A O 1
ATOM 4250 N N . GLN A 1 540 ? 19.393 8.029 5.632 1.00 92.88 540 GLN A N 1
ATOM 4251 C CA . GLN A 1 540 ? 18.740 6.767 5.966 1.00 92.88 540 GLN A CA 1
ATOM 4252 C C . GLN A 1 540 ? 17.787 6.302 4.857 1.00 92.88 540 GLN A C 1
ATOM 4254 O O . GLN A 1 540 ? 17.749 5.114 4.535 1.00 92.88 540 GLN A O 1
ATOM 4259 N N . GLU A 1 541 ? 17.004 7.216 4.277 1.00 94.75 541 GLU A N 1
ATOM 4260 C CA . GLU A 1 541 ? 16.083 6.879 3.187 1.00 94.75 541 GLU A CA 1
ATOM 4261 C C . GLU A 1 541 ? 16.836 6.430 1.926 1.00 94.75 541 GLU A C 1
ATOM 4263 O O . GLU A 1 541 ? 16.432 5.444 1.299 1.00 94.75 541 GLU A O 1
ATOM 4268 N N . TYR A 1 542 ? 17.961 7.080 1.607 1.00 96.38 542 TYR A N 1
ATOM 4269 C CA . TYR A 1 542 ? 18.837 6.681 0.506 1.00 96.38 542 TYR A CA 1
ATOM 4270 C C . TYR A 1 542 ? 19.443 5.290 0.735 1.00 96.38 542 TYR A C 1
ATOM 4272 O O . TYR A 1 542 ? 19.291 4.397 -0.099 1.00 96.38 542 TYR A O 1
ATOM 4280 N N . GLU A 1 543 ? 20.073 5.062 1.891 1.00 95.62 543 GLU A N 1
ATOM 4281 C CA . GLU A 1 543 ? 20.688 3.772 2.232 1.00 95.62 543 GLU A CA 1
ATOM 4282 C C . GLU A 1 543 ? 19.670 2.626 2.217 1.00 95.62 543 GLU A C 1
ATOM 4284 O O . GLU A 1 543 ? 19.945 1.541 1.697 1.00 95.62 543 GLU A O 1
ATOM 4289 N N . ALA A 1 544 ? 18.469 2.864 2.751 1.00 95.50 544 ALA A N 1
ATOM 4290 C CA . ALA A 1 544 ? 17.392 1.886 2.717 1.00 95.50 544 ALA A CA 1
ATOM 4291 C C . ALA A 1 544 ? 16.950 1.575 1.279 1.00 95.50 544 ALA A C 1
ATOM 4293 O O . ALA A 1 544 ? 16.696 0.411 0.967 1.00 95.50 544 ALA A O 1
ATOM 4294 N N . SER A 1 545 ? 16.857 2.585 0.404 1.00 96.62 545 SER A N 1
ATOM 4295 C CA . SER A 1 545 ? 16.553 2.382 -1.016 1.00 96.62 545 SER A CA 1
ATOM 4296 C C . SER A 1 545 ? 17.607 1.508 -1.690 1.00 96.62 545 SER A C 1
ATOM 4298 O O . SER A 1 545 ? 17.253 0.437 -2.179 1.00 96.62 545 SER A O 1
ATOM 4300 N N . VAL A 1 546 ? 18.890 1.878 -1.596 1.00 96.94 546 VAL A N 1
ATOM 4301 C CA . VAL A 1 546 ? 20.011 1.138 -2.203 1.00 96.94 546 VAL A CA 1
ATOM 4302 C C . VAL A 1 546 ? 20.026 -0.330 -1.766 1.00 96.94 546 VAL A C 1
ATOM 4304 O O . VAL A 1 546 ? 20.154 -1.227 -2.603 1.00 96.94 546 VAL A O 1
ATOM 4307 N N . LYS A 1 547 ? 19.833 -0.606 -0.466 1.00 96.00 547 LYS A N 1
ATOM 4308 C CA . LYS A 1 547 ? 19.744 -1.983 0.053 1.00 96.00 547 LYS A CA 1
ATOM 4309 C C . LYS A 1 547 ? 18.572 -2.754 -0.565 1.00 96.00 547 LYS A C 1
ATOM 4311 O O . LYS A 1 547 ? 18.753 -3.892 -0.986 1.00 96.00 547 LYS A O 1
ATOM 4316 N N . ILE A 1 548 ? 17.377 -2.156 -0.607 1.00 95.88 548 ILE A N 1
ATOM 4317 C CA . ILE A 1 548 ? 16.149 -2.809 -1.096 1.00 95.88 548 ILE A CA 1
ATOM 4318 C C . ILE A 1 548 ? 16.212 -3.063 -2.606 1.00 95.88 548 ILE A C 1
ATOM 4320 O O . ILE A 1 548 ? 15.773 -4.118 -3.062 1.00 95.88 548 ILE A O 1
ATOM 4324 N N . THR A 1 549 ? 16.746 -2.118 -3.382 1.00 96.88 549 THR A N 1
ATOM 4325 C CA . THR A 1 549 ? 16.833 -2.221 -4.845 1.00 96.88 549 THR A CA 1
ATOM 4326 C C . THR A 1 549 ? 18.024 -3.042 -5.319 1.00 96.88 549 THR A C 1
ATOM 4328 O O . THR A 1 549 ? 18.038 -3.458 -6.475 1.00 96.88 549 THR A O 1
ATOM 4331 N N . GLY A 1 550 ? 19.007 -3.301 -4.450 1.00 97.25 550 GLY A N 1
ATOM 4332 C CA . GLY A 1 550 ? 20.252 -4.003 -4.766 1.00 97.25 550 GLY A CA 1
ATOM 4333 C C . GLY A 1 550 ? 20.094 -5.258 -5.637 1.00 97.25 550 GLY A C 1
ATOM 4334 O O . GLY A 1 550 ? 20.814 -5.374 -6.628 1.00 97.25 550 GLY A O 1
ATOM 4335 N N . PRO A 1 551 ? 19.155 -6.184 -5.351 1.00 96.69 551 PRO A N 1
ATOM 4336 C CA . PRO A 1 551 ? 18.930 -7.352 -6.202 1.00 96.69 551 PRO A CA 1
ATOM 4337 C C . PRO A 1 551 ? 18.574 -7.003 -7.649 1.00 96.69 551 PRO A C 1
ATOM 4339 O O . PRO A 1 551 ? 19.166 -7.565 -8.567 1.00 96.69 551 PRO A O 1
ATOM 4342 N N . LEU A 1 552 ? 17.665 -6.047 -7.860 1.00 96.38 552 LEU A N 1
ATOM 4343 C CA . LEU A 1 552 ? 17.257 -5.612 -9.197 1.00 96.38 552 LEU A CA 1
ATOM 4344 C C . LEU A 1 552 ? 18.361 -4.801 -9.889 1.00 96.38 552 LEU A C 1
ATOM 4346 O O . LEU A 1 552 ? 18.634 -5.034 -11.062 1.00 96.38 552 LEU A O 1
ATOM 4350 N N . VAL A 1 553 ? 19.051 -3.920 -9.154 1.00 97.75 553 VAL A N 1
ATOM 4351 C CA . VAL A 1 553 ? 20.212 -3.158 -9.656 1.00 97.75 553 VAL A CA 1
ATOM 4352 C C . VAL A 1 553 ? 21.279 -4.104 -10.207 1.00 97.75 553 VAL A C 1
ATOM 4354 O O . VAL A 1 553 ? 21.750 -3.908 -11.324 1.00 97.75 553 VAL A O 1
ATOM 4357 N N . ARG A 1 554 ? 21.600 -5.191 -9.489 1.00 97.25 554 ARG A N 1
ATOM 4358 C CA . ARG A 1 554 ? 22.551 -6.209 -9.968 1.00 97.25 554 ARG A CA 1
ATOM 4359 C C . ARG A 1 554 ? 22.109 -6.856 -11.280 1.00 97.25 554 ARG A C 1
ATOM 4361 O O . ARG A 1 554 ? 22.969 -7.125 -12.114 1.00 97.25 554 ARG A O 1
ATOM 4368 N N . GLN A 1 555 ? 20.812 -7.116 -11.468 1.00 96.75 555 GLN A N 1
ATOM 4369 C CA . GLN A 1 555 ? 20.312 -7.682 -12.726 1.00 96.75 555 GLN A CA 1
ATOM 4370 C C . GLN A 1 555 ? 20.379 -6.672 -13.870 1.00 96.75 555 GLN A C 1
ATOM 4372 O O . GLN A 1 555 ? 20.821 -7.031 -14.960 1.00 96.75 555 GLN A O 1
ATOM 4377 N N . ILE A 1 556 ? 20.035 -5.406 -13.611 1.00 97.19 556 ILE A N 1
ATOM 4378 C CA . ILE A 1 556 ? 20.152 -4.328 -14.599 1.00 97.19 556 ILE A CA 1
ATOM 4379 C C . ILE A 1 556 ? 21.615 -4.160 -15.020 1.00 97.19 556 ILE A C 1
ATOM 4381 O O . ILE A 1 556 ? 21.911 -4.200 -16.206 1.00 97.19 556 ILE A O 1
ATOM 4385 N N . ILE A 1 557 ? 22.559 -4.058 -14.085 1.00 96.94 557 ILE A N 1
ATOM 4386 C CA . ILE A 1 557 ? 23.987 -3.885 -14.411 1.00 96.94 557 ILE A CA 1
ATOM 4387 C C . ILE A 1 557 ? 24.537 -5.078 -15.200 1.00 96.94 557 ILE A C 1
ATOM 4389 O O . ILE A 1 557 ? 25.285 -4.899 -16.156 1.00 96.94 557 ILE A O 1
ATOM 4393 N N . LYS A 1 558 ? 24.133 -6.304 -14.848 1.00 96.38 558 LYS A N 1
ATOM 4394 C CA . LYS A 1 558 ? 24.512 -7.518 -15.590 1.00 96.38 558 LYS A CA 1
ATOM 4395 C C . LYS A 1 558 ? 23.802 -7.666 -16.934 1.00 96.38 558 LYS A C 1
ATOM 4397 O O . LYS A 1 558 ? 24.132 -8.587 -17.676 1.00 96.38 558 LYS A O 1
ATOM 4402 N N . GLN A 1 559 ? 22.815 -6.816 -17.221 1.00 95.81 559 GLN A N 1
ATOM 4403 C CA . GLN A 1 559 ? 21.915 -6.948 -18.363 1.00 95.81 559 GLN A CA 1
ATOM 4404 C C . GLN A 1 559 ? 21.191 -8.311 -18.378 1.00 95.81 559 GLN A C 1
ATOM 4406 O O . GLN A 1 559 ? 20.904 -8.876 -19.429 1.00 95.81 559 GLN A O 1
ATOM 4411 N N . ALA A 1 560 ? 20.907 -8.881 -17.206 1.00 94.38 560 ALA A N 1
ATOM 4412 C CA . ALA A 1 560 ? 20.165 -10.132 -17.110 1.00 94.38 560 ALA A CA 1
ATOM 4413 C C . ALA A 1 560 ? 18.681 -9.899 -17.427 1.00 94.38 560 ALA A C 1
ATOM 4415 O O . ALA A 1 560 ? 18.147 -8.819 -17.167 1.00 94.38 560 ALA A O 1
ATOM 4416 N N . GLN A 1 561 ? 18.020 -10.917 -17.982 1.00 88.75 561 GLN A N 1
ATOM 4417 C CA . GLN A 1 561 ? 16.573 -10.894 -18.222 1.00 88.75 561 GLN A CA 1
ATOM 4418 C C . GLN A 1 561 ? 15.781 -11.406 -17.017 1.00 88.75 561 GLN A C 1
ATOM 4420 O O . GLN A 1 561 ? 14.658 -10.968 -16.792 1.00 88.75 561 GLN A O 1
ATOM 4425 N N . GLU A 1 562 ? 16.365 -12.313 -16.235 1.00 89.19 562 GLU A N 1
ATOM 4426 C CA . GLU A 1 562 ? 15.692 -12.939 -15.101 1.00 89.19 562 GLU A CA 1
ATOM 4427 C C . GLU A 1 562 ? 15.470 -11.936 -13.957 1.00 89.19 562 GLU A C 1
ATOM 4429 O O . GLU A 1 562 ? 16.434 -11.328 -13.470 1.00 89.19 562 GLU A O 1
ATOM 4434 N N . PRO A 1 563 ? 14.221 -11.770 -13.485 1.00 88.88 563 PRO A N 1
ATOM 4435 C CA . PRO A 1 563 ? 13.944 -10.905 -12.353 1.00 88.88 563 PRO A CA 1
ATOM 4436 C C . PRO A 1 563 ? 14.577 -11.451 -11.060 1.00 88.88 563 PRO A C 1
ATOM 4438 O O . PRO A 1 563 ? 14.824 -12.651 -10.922 1.00 88.88 563 PRO A O 1
ATOM 4441 N N . PRO A 1 564 ? 14.861 -10.576 -10.082 1.00 88.94 564 PRO A N 1
ATOM 4442 C CA . PRO A 1 564 ? 15.367 -10.993 -8.775 1.00 88.94 564 PRO A CA 1
ATOM 4443 C C . PRO A 1 564 ? 14.341 -11.823 -7.986 1.00 88.94 564 PRO A C 1
ATOM 4445 O O . PRO A 1 564 ? 13.132 -11.654 -8.145 1.00 88.94 564 PRO A O 1
ATOM 4448 N N . ASP A 1 565 ? 14.828 -12.659 -7.062 1.00 84.88 565 ASP A N 1
ATOM 4449 C CA . ASP A 1 565 ? 13.973 -13.434 -6.154 1.00 84.88 565 ASP A CA 1
ATOM 4450 C C . ASP A 1 565 ? 13.131 -12.503 -5.262 1.00 84.88 565 ASP A C 1
ATOM 4452 O O . ASP A 1 565 ? 13.645 -11.692 -4.481 1.00 84.88 565 ASP A O 1
ATOM 4456 N N . GLU A 1 566 ? 11.805 -12.638 -5.345 1.00 81.81 566 GLU A N 1
ATOM 4457 C CA . GLU A 1 566 ? 10.870 -11.835 -4.557 1.00 81.81 566 GLU A CA 1
ATOM 4458 C C . GLU A 1 566 ? 11.042 -12.061 -3.042 1.00 81.81 566 GLU A C 1
ATOM 4460 O O . GLU A 1 566 ? 10.766 -11.161 -2.240 1.00 81.81 566 GLU A O 1
ATOM 4465 N N . THR A 1 567 ? 11.506 -13.243 -2.632 1.00 83.50 567 THR A N 1
ATOM 4466 C CA . THR A 1 567 ? 11.744 -13.597 -1.225 1.00 83.50 567 THR A CA 1
ATOM 4467 C C . THR A 1 567 ? 12.923 -12.816 -0.651 1.00 83.50 567 THR A C 1
ATOM 4469 O O . THR A 1 567 ? 12.832 -12.294 0.468 1.00 83.50 567 THR A O 1
ATOM 4472 N N . GLU A 1 568 ? 13.999 -12.658 -1.431 1.00 89.06 568 GLU A N 1
ATOM 4473 C CA . GLU A 1 568 ? 15.144 -11.813 -1.073 1.00 89.06 568 GLU A CA 1
ATOM 4474 C C . GLU A 1 568 ? 14.679 -10.364 -0.863 1.00 89.06 568 GLU A C 1
ATOM 4476 O O . GLU A 1 568 ? 14.932 -9.771 0.189 1.00 89.06 568 GLU A O 1
ATOM 4481 N N . ILE A 1 569 ? 13.900 -9.819 -1.806 1.00 87.06 569 ILE A N 1
ATOM 4482 C CA . ILE A 1 569 ? 13.389 -8.441 -1.727 1.00 87.06 569 ILE A CA 1
ATOM 4483 C C . ILE A 1 569 ? 12.499 -8.243 -0.494 1.00 87.06 569 ILE A C 1
ATOM 4485 O O . ILE A 1 569 ? 12.672 -7.269 0.244 1.00 87.06 569 ILE A O 1
ATOM 4489 N N . LYS A 1 570 ? 11.553 -9.155 -0.233 1.00 86.06 570 LYS A N 1
ATOM 4490 C CA . LYS A 1 570 ? 10.680 -9.086 0.955 1.00 86.06 570 LYS A CA 1
ATOM 4491 C C . LYS A 1 570 ? 11.494 -9.106 2.252 1.00 86.06 570 LYS A C 1
ATOM 4493 O O . LYS A 1 570 ? 11.180 -8.355 3.177 1.00 86.06 570 LYS A O 1
ATOM 4498 N N . THR A 1 571 ? 12.555 -9.909 2.301 1.00 91.62 571 THR A N 1
ATOM 4499 C CA . THR A 1 571 ? 13.457 -9.997 3.458 1.00 91.62 571 THR A CA 1
ATOM 4500 C C . THR A 1 571 ? 14.214 -8.688 3.679 1.00 91.62 571 THR A C 1
ATOM 4502 O O . THR A 1 571 ? 14.236 -8.167 4.795 1.00 91.62 571 THR A O 1
ATOM 4505 N N . LEU A 1 572 ? 14.767 -8.096 2.617 1.00 93.50 572 LEU A N 1
ATOM 4506 C CA . LEU A 1 572 ? 15.457 -6.803 2.678 1.00 93.50 572 LEU A CA 1
ATOM 4507 C C . LEU A 1 572 ? 14.518 -5.673 3.127 1.00 93.50 572 LEU A C 1
ATOM 4509 O O . LEU A 1 572 ? 14.890 -4.863 3.974 1.00 93.50 572 LEU A O 1
ATOM 4513 N N . GLN A 1 573 ? 13.275 -5.656 2.635 1.00 89.19 573 GLN A N 1
ATOM 4514 C CA . GLN A 1 573 ? 12.255 -4.697 3.070 1.00 89.19 573 GLN A CA 1
ATOM 4515 C C . GLN A 1 573 ? 11.897 -4.855 4.552 1.00 89.19 573 GLN A C 1
ATOM 4517 O O . GLN A 1 573 ? 11.757 -3.855 5.260 1.00 89.19 573 GLN A O 1
ATOM 4522 N N . ALA A 1 574 ? 11.747 -6.091 5.036 1.00 90.12 574 ALA A N 1
ATOM 4523 C CA . ALA A 1 574 ? 11.475 -6.358 6.446 1.00 90.12 574 ALA A CA 1
ATOM 4524 C C . ALA A 1 574 ? 12.641 -5.906 7.342 1.00 90.12 574 ALA A C 1
ATOM 4526 O O . ALA A 1 574 ? 12.413 -5.248 8.358 1.00 90.12 574 ALA A O 1
ATOM 4527 N N . ASN A 1 575 ? 13.882 -6.178 6.929 1.00 93.44 575 ASN A N 1
ATOM 4528 C CA . ASN A 1 575 ? 15.082 -5.742 7.643 1.00 93.44 575 ASN A CA 1
ATOM 4529 C C . ASN A 1 575 ? 15.199 -4.214 7.690 1.00 93.44 575 ASN A C 1
ATOM 4531 O O . ASN A 1 575 ? 15.387 -3.663 8.770 1.00 93.44 575 ASN A O 1
ATOM 4535 N N . ALA A 1 576 ? 15.002 -3.520 6.564 1.00 91.94 576 ALA A N 1
ATOM 4536 C CA . ALA A 1 576 ? 15.034 -2.057 6.517 1.00 91.94 576 ALA A CA 1
ATOM 4537 C C . ALA A 1 576 ? 13.955 -1.418 7.414 1.00 91.94 576 ALA A C 1
ATOM 4539 O O . ALA A 1 576 ? 14.212 -0.423 8.091 1.00 91.94 576 ALA A O 1
ATOM 4540 N N . ARG A 1 577 ? 12.750 -2.009 7.474 1.00 91.38 577 ARG A N 1
ATOM 4541 C CA . ARG A 1 577 ? 11.694 -1.572 8.406 1.00 91.38 577 ARG A CA 1
ATOM 4542 C C . ARG A 1 577 ? 12.112 -1.758 9.863 1.00 91.38 577 ARG A C 1
ATOM 4544 O O . ARG A 1 577 ? 11.926 -0.837 10.651 1.00 91.38 577 ARG A O 1
ATOM 4551 N N . ARG A 1 578 ? 12.709 -2.906 10.204 1.00 93.56 578 ARG A N 1
ATOM 4552 C CA . ARG A 1 578 ? 13.208 -3.184 11.559 1.00 93.56 578 ARG A CA 1
ATOM 4553 C C . ARG A 1 578 ? 14.312 -2.206 11.970 1.00 93.56 578 ARG A C 1
ATOM 4555 O O . ARG A 1 578 ? 14.214 -1.622 13.041 1.00 93.56 578 ARG A O 1
ATOM 4562 N N . GLU A 1 579 ? 15.306 -1.977 11.110 1.00 92.75 579 GLU A N 1
ATOM 4563 C CA . GLU A 1 579 ? 16.385 -1.001 11.348 1.00 92.75 579 GLU A CA 1
ATOM 4564 C C . GLU A 1 579 ? 15.819 0.408 11.600 1.00 92.75 579 GLU A C 1
ATOM 4566 O O . GLU A 1 579 ? 16.238 1.107 12.525 1.00 92.75 579 GLU A O 1
ATOM 4571 N N . LYS A 1 580 ? 14.815 0.813 10.809 1.00 90.81 580 LYS A N 1
ATOM 4572 C CA . LYS A 1 580 ? 14.121 2.095 10.979 1.00 90.81 580 LYS A CA 1
ATOM 4573 C C . LYS A 1 580 ? 13.362 2.175 12.303 1.00 90.81 580 LYS A C 1
ATOM 4575 O O . LYS A 1 580 ? 13.475 3.183 12.995 1.00 90.81 580 LYS A O 1
ATOM 4580 N N . ASP A 1 581 ? 12.622 1.131 12.672 1.00 92.00 581 ASP A N 1
ATOM 4581 C CA . ASP A 1 581 ? 11.891 1.071 13.943 1.00 92.00 581 ASP A CA 1
ATOM 4582 C C . ASP A 1 581 ? 12.834 1.107 15.160 1.00 92.00 581 ASP A C 1
ATOM 4584 O O . ASP A 1 581 ? 12.542 1.791 16.141 1.00 92.00 581 ASP A O 1
ATOM 4588 N N . GLU A 1 582 ? 13.985 0.433 15.097 1.00 93.12 582 GLU A N 1
ATOM 4589 C CA . GLU A 1 582 ? 15.009 0.466 16.152 1.00 93.12 582 GLU A CA 1
ATOM 4590 C C . GLU A 1 582 ? 15.654 1.850 16.302 1.00 93.12 582 GLU A C 1
ATOM 4592 O O . GLU A 1 582 ? 15.924 2.294 17.421 1.00 93.12 582 GLU A O 1
ATOM 4597 N N . LEU A 1 583 ? 15.902 2.556 15.193 1.00 91.19 583 LEU A N 1
ATOM 4598 C CA . LEU A 1 583 ? 16.395 3.934 15.235 1.00 91.19 583 LEU A CA 1
ATOM 4599 C C . LEU A 1 583 ? 15.352 4.880 15.839 1.00 91.19 583 LEU A C 1
ATOM 4601 O O . LEU A 1 583 ? 15.672 5.628 16.759 1.00 91.19 583 LEU A O 1
ATOM 4605 N N . LEU A 1 584 ? 14.105 4.795 15.371 1.00 92.62 584 LEU A N 1
ATOM 4606 C CA . LEU A 1 584 ? 12.982 5.580 15.888 1.00 92.62 584 LEU A CA 1
ATOM 4607 C C . LEU A 1 584 ? 12.773 5.358 17.387 1.00 92.62 584 LEU A C 1
ATOM 4609 O O . LEU A 1 584 ? 12.468 6.302 18.110 1.00 92.62 584 LEU A O 1
ATOM 4613 N N . LYS A 1 585 ? 12.946 4.120 17.866 1.00 92.94 585 LYS A N 1
ATOM 4614 C CA . LYS A 1 585 ? 12.848 3.804 19.292 1.00 92.94 585 LYS A CA 1
ATOM 4615 C C . LYS A 1 585 ? 13.936 4.518 20.099 1.00 92.94 585 LYS A C 1
ATOM 4617 O O . LYS A 1 585 ? 13.606 5.183 21.074 1.00 92.94 585 LYS A O 1
ATOM 4622 N N . ARG A 1 586 ? 15.196 4.443 19.655 1.00 93.44 586 ARG A N 1
ATOM 4623 C CA . ARG A 1 586 ? 16.322 5.140 20.303 1.00 93.44 586 ARG A CA 1
ATOM 4624 C C . ARG A 1 586 ? 16.138 6.658 20.303 1.00 93.44 586 ARG A C 1
ATOM 4626 O O . ARG A 1 586 ? 16.339 7.292 21.329 1.00 93.44 586 ARG A O 1
ATOM 4633 N N . GLN A 1 587 ? 15.706 7.228 19.178 1.00 93.19 587 GLN A N 1
ATOM 4634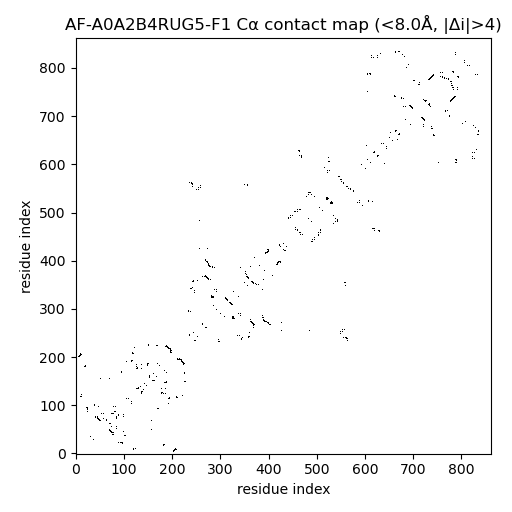 C CA . GLN A 1 587 ? 15.389 8.656 19.078 1.00 93.19 587 GLN A CA 1
ATOM 4635 C C . GLN A 1 587 ? 14.261 9.051 20.037 1.00 93.19 587 GLN A C 1
ATOM 4637 O O . GLN A 1 587 ? 14.359 10.058 20.724 1.00 93.19 587 GLN A O 1
ATOM 4642 N N . CYS A 1 588 ? 13.203 8.243 20.126 1.00 94.56 588 CYS A N 1
ATOM 4643 C CA . CYS A 1 588 ? 12.098 8.497 21.043 1.00 94.56 588 CYS A CA 1
ATOM 4644 C C . CYS A 1 588 ? 12.540 8.471 22.513 1.00 94.56 588 CYS A C 1
ATOM 4646 O O . CYS A 1 588 ? 12.048 9.279 23.293 1.00 94.56 588 CYS A O 1
ATOM 4648 N N . GLU A 1 589 ? 13.428 7.552 22.897 1.00 94.06 589 GLU A N 1
ATOM 4649 C CA . GLU A 1 589 ? 13.985 7.482 24.255 1.00 94.06 589 GLU A CA 1
ATOM 4650 C C . GLU A 1 589 ? 14.819 8.735 24.566 1.00 94.06 589 GLU A C 1
ATOM 4652 O O . GLU A 1 589 ? 14.545 9.411 25.552 1.00 94.06 589 GLU A O 1
ATOM 4657 N N . GLN A 1 590 ? 15.730 9.121 23.665 1.00 94.50 590 GLN A N 1
ATOM 4658 C CA . GLN A 1 590 ? 16.553 10.331 23.812 1.00 94.50 590 GLN A CA 1
ATOM 4659 C C . GLN A 1 590 ? 15.716 11.608 23.930 1.00 94.50 590 GLN A C 1
ATOM 4661 O O . GLN A 1 590 ? 15.969 12.436 24.800 1.00 94.50 590 GLN A O 1
ATOM 4666 N N . VAL A 1 591 ? 14.699 11.756 23.075 1.00 95.19 591 VAL A N 1
ATOM 4667 C CA . VAL A 1 591 ? 13.793 12.907 23.132 1.00 95.19 591 VAL A CA 1
ATOM 4668 C C . VAL A 1 591 ? 13.032 12.918 24.451 1.00 95.19 591 VAL A C 1
ATOM 4670 O O . VAL A 1 591 ? 12.923 13.967 25.068 1.00 95.19 591 VAL A O 1
ATOM 4673 N N . ARG A 1 592 ? 12.520 11.775 24.926 1.00 93.44 592 ARG A N 1
ATOM 4674 C CA . ARG A 1 592 ? 11.788 11.721 26.204 1.00 93.44 592 ARG A CA 1
ATOM 4675 C C . ARG A 1 592 ? 12.648 12.157 27.385 1.00 93.44 592 ARG A C 1
ATOM 4677 O O . ARG A 1 592 ? 12.166 12.932 28.200 1.00 93.44 592 ARG A O 1
ATOM 4684 N N . GLU A 1 593 ? 13.909 11.734 27.425 1.00 93.56 593 GLU A N 1
ATOM 4685 C CA . GLU A 1 593 ? 14.861 12.112 28.478 1.00 93.56 593 GLU A CA 1
ATOM 4686 C C . GLU A 1 593 ? 15.188 13.615 28.495 1.00 93.56 593 GLU A C 1
ATOM 4688 O O . GLU A 1 593 ? 15.539 14.148 29.547 1.00 93.56 593 GLU A O 1
ATOM 4693 N N . SER A 1 594 ? 15.061 14.314 27.360 1.00 94.12 594 SER A N 1
ATOM 4694 C CA . SER A 1 594 ? 15.284 15.763 27.286 1.00 94.12 594 SER A CA 1
ATOM 4695 C C . SER A 1 594 ? 14.048 16.607 27.615 1.00 94.12 594 SER A C 1
ATOM 4697 O O . SER A 1 594 ? 14.159 17.826 27.742 1.00 94.12 594 SER A O 1
ATOM 4699 N N . LEU A 1 595 ? 12.860 16.001 27.720 1.00 93.50 595 LEU A N 1
ATOM 4700 C CA . LEU A 1 595 ? 11.618 16.728 27.991 1.00 93.50 595 LEU A CA 1
ATOM 4701 C C . LEU A 1 595 ? 11.451 17.037 29.483 1.00 93.50 595 LEU A C 1
ATOM 4703 O O . LEU A 1 595 ? 11.961 16.348 30.363 1.00 93.50 595 LEU A O 1
ATOM 4707 N N . SER A 1 596 ? 10.655 18.067 29.783 1.00 92.06 596 SER A N 1
ATOM 4708 C CA . SER A 1 596 ? 10.172 18.272 31.150 1.00 92.06 596 SER A CA 1
ATOM 4709 C C . SER A 1 596 ? 9.302 17.087 31.589 1.00 92.06 596 SER A C 1
ATOM 4711 O O . SER A 1 596 ? 8.573 16.526 30.770 1.00 92.06 596 SER A O 1
ATOM 4713 N N . SER A 1 597 ? 9.288 16.759 32.884 1.00 90.56 597 SER A N 1
ATOM 4714 C CA . SER A 1 597 ? 8.472 15.653 33.422 1.00 90.56 597 SER A CA 1
ATOM 4715 C C . SER A 1 597 ? 6.982 15.773 33.069 1.00 90.56 597 SER A C 1
ATOM 4717 O O . SER A 1 597 ? 6.300 14.778 32.823 1.00 90.56 597 SER A O 1
ATOM 4719 N N . LYS A 1 598 ? 6.476 17.009 32.989 1.00 89.50 598 LYS A N 1
ATOM 4720 C CA . LYS A 1 598 ? 5.102 17.329 32.587 1.00 89.50 598 LYS A CA 1
ATOM 4721 C C . LYS A 1 598 ? 4.844 16.966 31.119 1.00 89.50 598 LYS A C 1
ATOM 4723 O O . LYS A 1 598 ? 3.883 16.259 30.814 1.00 89.50 598 LYS A O 1
ATOM 4728 N N . THR A 1 599 ? 5.722 17.403 30.216 1.00 91.56 599 THR A N 1
ATOM 4729 C CA . THR A 1 599 ? 5.614 17.119 28.776 1.00 91.56 599 THR A CA 1
ATOM 4730 C C . THR A 1 599 ? 5.849 15.641 28.480 1.00 91.56 599 THR A C 1
ATOM 4732 O O . THR A 1 599 ? 5.115 15.057 27.688 1.00 91.56 599 THR A O 1
ATOM 4735 N N . GLU A 1 600 ? 6.815 15.006 29.146 1.00 93.81 600 GLU A N 1
ATOM 4736 C CA . GLU A 1 600 ? 7.085 13.572 29.017 1.00 93.81 600 GLU A CA 1
ATOM 4737 C C . GLU A 1 600 ? 5.836 12.741 29.349 1.00 93.81 600 GLU A C 1
ATOM 4739 O O . GLU A 1 600 ? 5.422 11.887 28.558 1.00 93.81 600 GLU A O 1
ATOM 4744 N N . ARG A 1 601 ? 5.161 13.053 30.465 1.00 92.94 601 ARG A N 1
ATOM 4745 C CA . ARG A 1 601 ? 3.897 12.413 30.856 1.00 92.94 601 ARG A CA 1
ATOM 4746 C C . ARG A 1 601 ? 2.793 12.619 29.815 1.00 92.94 601 ARG A C 1
ATOM 4748 O O . ARG A 1 601 ? 2.059 11.681 29.497 1.00 92.94 601 ARG A O 1
ATOM 4755 N N . ALA A 1 602 ? 2.669 13.827 29.265 1.00 93.50 602 ALA A N 1
ATOM 4756 C CA . ALA A 1 602 ? 1.695 14.125 28.216 1.00 93.50 602 ALA A CA 1
ATOM 4757 C C . ALA A 1 602 ? 1.968 13.310 26.935 1.00 93.50 602 ALA A C 1
ATOM 4759 O O . ALA A 1 602 ? 1.048 12.732 26.351 1.00 93.50 602 ALA A O 1
ATOM 4760 N N . VAL A 1 603 ? 3.242 13.176 26.554 1.00 93.75 603 VAL A N 1
ATOM 4761 C CA . VAL A 1 603 ? 3.705 12.367 25.416 1.00 93.75 603 VAL A CA 1
ATOM 4762 C C . VAL A 1 603 ? 3.448 10.875 25.635 1.00 93.75 603 VAL A C 1
ATOM 4764 O O . VAL A 1 603 ? 3.004 10.196 24.707 1.00 93.75 603 VAL A O 1
ATOM 4767 N N . GLU A 1 604 ? 3.666 10.355 26.846 1.00 93.56 604 GLU A N 1
ATOM 4768 C CA . GLU A 1 604 ? 3.323 8.975 27.210 1.00 93.56 604 GLU A CA 1
ATOM 4769 C C . GLU A 1 604 ? 1.823 8.710 26.998 1.00 93.56 604 GLU A C 1
ATOM 4771 O O . GLU A 1 604 ? 1.446 7.760 26.311 1.00 93.56 604 GLU A O 1
ATOM 4776 N N . LEU A 1 605 ? 0.966 9.599 27.509 1.00 94.19 605 LEU A N 1
ATOM 4777 C CA . LEU A 1 605 ? -0.488 9.509 27.353 1.00 94.19 605 LEU A CA 1
ATOM 4778 C C . LEU A 1 605 ? -0.938 9.641 25.893 1.00 94.19 605 LEU A C 1
ATOM 4780 O O . LEU A 1 605 ? -1.896 8.988 25.482 1.00 94.19 605 LEU A O 1
ATOM 4784 N N . ALA A 1 606 ? -0.259 10.473 25.107 1.00 94.19 606 ALA A N 1
ATOM 4785 C CA . ALA A 1 606 ? -0.517 10.655 23.685 1.00 94.19 606 ALA A CA 1
ATOM 4786 C C . ALA A 1 606 ? -0.090 9.441 22.836 1.00 94.19 606 ALA A C 1
ATOM 4788 O O . ALA A 1 606 ? -0.682 9.183 21.784 1.00 94.19 606 ALA A O 1
ATOM 4789 N N . ALA A 1 607 ? 0.919 8.687 23.276 1.00 93.38 607 ALA A N 1
ATOM 4790 C CA . ALA A 1 607 ? 1.391 7.477 22.604 1.00 93.38 607 ALA A CA 1
ATOM 4791 C C . ALA A 1 607 ? 0.474 6.258 22.832 1.00 93.38 607 ALA A C 1
ATOM 4793 O O . ALA A 1 607 ? 0.616 5.244 22.143 1.00 93.38 607 ALA A O 1
ATOM 4794 N N . GLU A 1 608 ? -0.495 6.345 23.751 1.00 92.19 608 GLU A N 1
ATOM 4795 C CA . GLU A 1 608 ? -1.472 5.282 23.973 1.00 92.19 608 GLU A CA 1
ATOM 4796 C C . GLU A 1 608 ? -2.277 4.970 22.704 1.00 92.19 608 GLU A C 1
ATOM 4798 O O . GLU A 1 608 ? -2.699 5.840 21.932 1.00 92.19 608 GLU A O 1
ATOM 4803 N N . LYS A 1 609 ? -2.530 3.678 22.490 1.00 85.19 609 LYS A N 1
ATOM 4804 C CA . LYS A 1 609 ? -3.261 3.198 21.314 1.00 85.19 609 LYS A CA 1
ATOM 4805 C C . LYS A 1 609 ? -4.666 3.807 21.297 1.00 85.19 609 LYS A C 1
ATOM 4807 O O . LYS A 1 609 ? -5.445 3.556 22.209 1.00 85.19 609 LYS A O 1
ATOM 4812 N N . GLY A 1 610 ? -5.001 4.548 20.240 1.00 82.50 610 GLY A N 1
ATOM 4813 C CA . GLY A 1 610 ? -6.294 5.235 20.109 1.00 82.50 610 GLY A CA 1
ATOM 4814 C C . GLY A 1 610 ? -6.242 6.744 20.365 1.00 82.50 610 GLY A C 1
ATOM 4815 O O . GLY A 1 610 ? -7.036 7.487 19.787 1.00 82.50 610 GLY A O 1
ATOM 4816 N N . ALA A 1 611 ? -5.275 7.217 21.160 1.00 90.12 611 ALA A N 1
ATOM 4817 C CA . ALA A 1 611 ? -5.252 8.598 21.647 1.00 90.12 611 ALA A CA 1
ATOM 4818 C C . ALA A 1 611 ? -5.072 9.633 20.534 1.00 90.12 611 ALA A C 1
ATOM 4820 O O . ALA A 1 611 ? -5.625 10.730 20.579 1.00 90.12 611 ALA A O 1
ATOM 4821 N N . SER A 1 612 ? -4.334 9.257 19.495 1.00 91.81 612 SER A N 1
ATOM 4822 C CA . SER A 1 612 ? -3.872 10.183 18.463 1.00 91.81 612 SER A CA 1
ATOM 4823 C C . SER A 1 612 ? -4.517 9.982 17.092 1.00 91.81 612 SER A C 1
ATOM 4825 O O . SER A 1 612 ? -4.059 10.563 16.111 1.00 91.81 612 SER A O 1
ATOM 4827 N N . ASN A 1 613 ? -5.561 9.156 16.984 1.00 92.69 613 ASN A N 1
ATOM 4828 C CA . ASN A 1 613 ? -6.171 8.824 15.692 1.00 92.69 613 ASN A CA 1
ATOM 4829 C C . ASN A 1 613 ? -6.803 10.033 14.980 1.00 92.69 613 ASN A C 1
ATOM 4831 O O . ASN A 1 613 ? -6.908 10.031 13.756 1.00 92.69 613 ASN A O 1
ATOM 4835 N N . TRP A 1 614 ? -7.159 11.091 15.711 1.00 94.38 614 TRP A N 1
ATOM 4836 C CA . TRP A 1 614 ? -7.632 12.353 15.137 1.00 94.38 614 TRP A CA 1
ATOM 4837 C C . TRP A 1 614 ? -6.586 13.090 14.272 1.00 94.38 614 TRP A C 1
ATOM 4839 O O . TRP A 1 614 ? -6.961 13.906 13.433 1.00 94.38 614 TRP A O 1
ATOM 4849 N N . LEU A 1 615 ? -5.290 12.784 14.432 1.00 95.25 615 LEU A N 1
ATOM 4850 C CA . LEU A 1 615 ? -4.190 13.309 13.604 1.00 95.25 615 LEU A CA 1
ATOM 4851 C C . LEU A 1 615 ? -3.876 12.419 12.390 1.00 95.25 615 LEU A C 1
ATOM 4853 O O . LEU A 1 615 ? -3.115 12.816 11.513 1.00 95.25 615 LEU A O 1
ATOM 4857 N N . THR A 1 616 ? -4.429 11.205 12.329 1.00 90.25 616 THR A N 1
ATOM 4858 C CA . THR A 1 616 ? -4.101 10.212 11.292 1.00 90.25 616 THR A CA 1
ATOM 4859 C C . THR A 1 616 ? -5.177 10.091 10.214 1.00 90.25 616 THR A C 1
ATOM 4861 O O . THR A 1 616 ? -5.196 9.097 9.493 1.00 90.25 616 THR A O 1
ATOM 4864 N N . VAL A 1 617 ? -6.083 11.067 10.106 1.00 90.62 617 VAL A N 1
ATOM 4865 C CA . VAL A 1 617 ? -7.161 11.079 9.107 1.00 90.62 617 VAL A CA 1
ATOM 4866 C C . VAL A 1 617 ? -7.267 12.431 8.406 1.00 90.62 617 VAL A C 1
ATOM 4868 O O . VAL A 1 617 ? -6.901 13.468 8.959 1.00 90.62 617 VAL A O 1
ATOM 4871 N N . ILE A 1 618 ? -7.802 12.416 7.186 1.00 91.12 618 ILE A N 1
ATOM 4872 C CA . ILE A 1 618 ? -8.111 13.627 6.418 1.00 91.12 618 ILE A CA 1
ATOM 4873 C C . ILE A 1 618 ? -9.324 14.330 7.066 1.00 91.12 618 ILE A C 1
ATOM 4875 O O . ILE A 1 618 ? -10.277 13.645 7.454 1.00 91.12 618 ILE A O 1
ATOM 4879 N N . PRO A 1 619 ? -9.334 15.675 7.190 1.00 92.25 619 PRO A N 1
ATOM 4880 C CA . PRO A 1 619 ? -10.399 16.429 7.858 1.00 92.25 619 PRO A CA 1
ATOM 4881 C C . PRO A 1 619 ? -11.684 16.539 7.014 1.00 92.25 619 PRO A C 1
ATOM 4883 O O . PRO A 1 619 ? -12.102 17.623 6.610 1.00 92.25 619 PRO A O 1
ATOM 4886 N N . ILE A 1 620 ? -12.323 15.401 6.746 1.00 88.62 620 ILE A N 1
ATOM 4887 C CA . ILE A 1 620 ? -13.562 15.296 5.967 1.00 88.62 620 ILE A CA 1
ATOM 4888 C C . ILE A 1 620 ? -14.752 15.701 6.847 1.00 88.62 620 ILE A C 1
ATOM 4890 O O . ILE A 1 620 ? -14.987 15.126 7.917 1.00 88.62 620 ILE A O 1
ATOM 4894 N N . LYS A 1 621 ? -15.521 16.699 6.397 1.00 88.06 621 LYS A N 1
ATOM 4895 C CA . LYS A 1 621 ? -16.637 17.283 7.157 1.00 88.06 621 LYS A CA 1
ATOM 4896 C C . LYS A 1 621 ? -17.811 16.315 7.288 1.00 88.06 621 LYS A C 1
ATOM 4898 O O . LYS A 1 621 ? -18.410 16.230 8.355 1.00 88.06 621 LYS A O 1
ATOM 4903 N N . GLU A 1 622 ? -18.101 15.556 6.238 1.00 85.75 622 GLU A N 1
ATOM 4904 C CA . GLU A 1 622 ? -19.164 14.546 6.173 1.00 85.75 622 GLU A CA 1
ATOM 4905 C C . GLU A 1 622 ? -18.920 13.428 7.194 1.00 85.75 622 GLU A C 1
ATOM 4907 O O . GLU A 1 622 ? -19.846 12.915 7.816 1.00 85.75 622 GLU A O 1
ATOM 4912 N N . MET A 1 623 ? -17.648 13.105 7.447 1.00 82.81 623 MET A N 1
ATOM 4913 C CA . MET A 1 623 ? -17.251 12.154 8.487 1.00 82.81 623 MET A CA 1
ATOM 4914 C C . MET A 1 623 ? -17.168 12.784 9.881 1.00 82.81 623 MET A C 1
ATOM 4916 O O . MET A 1 623 ? -16.978 12.066 10.867 1.00 82.81 623 MET A O 1
ATOM 4920 N N . ASN A 1 624 ? -17.375 14.098 9.986 1.00 87.56 624 ASN A N 1
ATOM 4921 C CA . ASN A 1 624 ? -17.252 14.887 11.204 1.00 87.56 624 ASN A CA 1
ATOM 4922 C C . ASN A 1 624 ? -15.821 14.879 11.786 1.00 87.56 624 ASN A C 1
ATOM 4924 O O . ASN A 1 624 ? -15.651 14.941 13.004 1.00 87.56 624 ASN A O 1
ATOM 4928 N N . PHE A 1 625 ? -14.803 14.806 10.917 1.00 94.00 625 PHE A N 1
ATOM 4929 C CA . PHE A 1 625 ? -13.371 14.821 11.268 1.00 94.00 625 PHE A CA 1
ATOM 4930 C C . PHE A 1 625 ? -12.731 16.215 11.165 1.00 94.00 625 PHE A C 1
ATOM 4932 O O . PHE A 1 625 ? -11.518 16.373 11.290 1.00 94.00 625 PHE A O 1
ATOM 4939 N N . ASN A 1 626 ? -13.533 17.253 10.944 1.00 93.31 626 ASN A N 1
ATOM 4940 C CA . ASN A 1 626 ? -13.070 18.634 10.900 1.00 93.31 626 ASN A CA 1
ATOM 4941 C C . ASN A 1 626 ? -13.116 19.288 12.296 1.00 93.31 626 ASN A C 1
ATOM 4943 O O . ASN A 1 626 ? -14.096 19.171 13.032 1.00 93.31 626 ASN A O 1
ATOM 4947 N N . LEU A 1 627 ? -12.076 20.033 12.640 1.00 94.44 627 LEU A N 1
ATOM 4948 C CA . LEU A 1 627 ? -11.975 20.884 13.821 1.00 94.44 627 LEU A CA 1
ATOM 4949 C C . LEU A 1 627 ? -11.844 22.328 13.355 1.00 94.44 627 LEU A C 1
ATOM 4951 O O . LEU A 1 627 ? -11.200 22.617 12.344 1.00 94.44 627 LEU A O 1
ATOM 4955 N N . ASN A 1 628 ? -12.447 23.258 14.088 1.00 93.62 628 ASN A N 1
ATOM 4956 C CA . ASN A 1 628 ? -12.170 24.666 13.832 1.00 93.62 628 ASN A CA 1
ATOM 4957 C C . ASN A 1 628 ? -10.745 25.029 14.293 1.00 93.62 628 ASN A C 1
ATOM 4959 O O . ASN A 1 628 ? -10.112 24.298 15.057 1.00 93.62 628 ASN A O 1
ATOM 4963 N N . LYS A 1 629 ? -10.236 26.186 13.849 1.00 94.94 629 LYS A N 1
ATOM 4964 C CA . LYS A 1 629 ? -8.849 26.600 14.120 1.00 94.94 629 LYS A CA 1
ATOM 4965 C C . LYS A 1 629 ? -8.474 26.586 15.608 1.00 94.94 629 LYS A C 1
ATOM 4967 O O . LYS A 1 629 ? -7.364 26.191 15.947 1.00 94.94 629 LYS A O 1
ATOM 4972 N N . ARG A 1 630 ? -9.397 26.992 16.491 1.00 93.38 630 ARG A N 1
ATOM 4973 C CA . ARG A 1 630 ? -9.160 27.057 17.938 1.00 93.38 630 ARG A CA 1
ATOM 4974 C C . ARG A 1 630 ? -9.199 25.666 18.554 1.00 93.38 630 ARG A C 1
ATOM 4976 O O . ARG A 1 630 ? -8.311 25.337 19.323 1.00 93.38 630 ARG A O 1
ATOM 4983 N N . GLU A 1 631 ? -10.177 24.846 18.167 1.00 95.12 631 GLU A N 1
ATOM 4984 C CA . GLU A 1 631 ? -10.274 23.447 18.604 1.00 95.12 631 GLU A CA 1
ATOM 4985 C C . GLU A 1 631 ? -9.004 22.664 18.264 1.00 95.12 631 GLU A C 1
ATOM 4987 O O . GLU A 1 631 ? -8.477 21.961 19.117 1.00 95.12 631 GLU A O 1
ATOM 4992 N N . PHE A 1 632 ? -8.481 22.817 17.044 1.00 97.12 632 PHE A N 1
ATOM 4993 C CA . PHE A 1 632 ? -7.268 22.123 16.616 1.00 97.12 632 PHE A CA 1
ATOM 4994 C C . PHE A 1 632 ? -6.022 22.570 17.401 1.00 97.12 632 PHE A C 1
ATOM 4996 O O . PHE A 1 632 ? -5.234 21.733 17.836 1.00 97.12 632 PHE A O 1
ATOM 5003 N N . ARG A 1 633 ? -5.852 23.877 17.635 1.00 96.31 633 ARG A N 1
ATOM 5004 C CA . ARG A 1 633 ? -4.715 24.402 18.411 1.00 96.31 633 ARG A CA 1
ATOM 5005 C C . ARG A 1 633 ? -4.804 24.045 19.891 1.00 96.31 633 ARG A C 1
ATOM 5007 O O . ARG A 1 633 ? -3.818 23.587 20.459 1.00 96.31 633 ARG A O 1
ATOM 5014 N N . ASP A 1 634 ? -5.981 24.185 20.498 1.00 95.75 634 ASP A N 1
ATOM 5015 C CA . ASP A 1 634 ? -6.216 23.751 21.878 1.00 95.75 634 ASP A CA 1
ATOM 5016 C C . ASP A 1 634 ? -5.978 22.233 22.011 1.00 95.75 634 ASP A C 1
ATOM 5018 O O . ASP A 1 634 ? -5.394 21.797 22.997 1.00 95.75 634 ASP A O 1
ATOM 5022 N N . ALA A 1 635 ? -6.344 21.424 21.007 1.00 96.00 635 ALA A N 1
ATOM 5023 C CA . ALA A 1 635 ? -6.073 19.984 20.988 1.00 96.00 635 ALA A CA 1
ATOM 5024 C C . ALA A 1 635 ? -4.573 19.654 20.989 1.00 96.00 635 ALA A C 1
ATOM 5026 O O . ALA A 1 635 ? -4.138 18.778 21.737 1.00 96.00 635 ALA A O 1
ATOM 5027 N N . ILE A 1 636 ? -3.775 20.360 20.179 1.00 96.75 636 ILE A N 1
ATOM 5028 C CA . ILE A 1 636 ? -2.310 20.220 20.183 1.00 96.75 636 ILE A CA 1
ATOM 5029 C C . ILE A 1 636 ? -1.737 20.645 21.538 1.00 96.75 636 ILE A C 1
ATOM 5031 O O . ILE A 1 636 ? -0.897 19.946 22.099 1.00 96.75 636 ILE A O 1
ATOM 5035 N N . LYS A 1 637 ? -2.213 21.757 22.101 1.00 95.44 637 LYS A N 1
ATOM 5036 C CA . LYS A 1 637 ? -1.727 22.252 23.394 1.00 95.44 637 LYS A CA 1
ATOM 5037 C C . LYS A 1 637 ? -2.073 21.300 24.538 1.00 95.44 637 LYS A C 1
ATOM 5039 O O . LYS A 1 637 ? -1.209 21.006 25.351 1.00 95.44 637 LYS A O 1
ATOM 5044 N N . LEU A 1 638 ? -3.278 20.723 24.544 1.00 93.94 638 LEU A N 1
ATOM 5045 C CA . LEU A 1 638 ? -3.662 19.659 25.481 1.00 93.94 638 LEU A CA 1
ATOM 5046 C C . LEU A 1 638 ? -2.786 18.409 25.335 1.00 93.94 638 LEU A C 1
ATOM 5048 O O . LEU A 1 638 ? -2.455 17.775 26.332 1.00 93.94 638 LEU A O 1
ATOM 5052 N N . ARG A 1 639 ? -2.415 18.047 24.102 1.00 94.38 639 ARG A N 1
ATOM 5053 C CA . ARG A 1 639 ? -1.577 16.877 23.814 1.00 94.38 639 ARG A CA 1
ATOM 5054 C C . ARG A 1 639 ? -0.177 16.986 24.420 1.00 94.38 639 ARG A C 1
ATOM 5056 O O . ARG A 1 639 ? 0.342 15.971 24.869 1.00 94.38 639 ARG A O 1
ATOM 5063 N N . TYR A 1 640 ? 0.420 18.176 24.398 1.00 94.62 640 TYR A N 1
ATOM 5064 C CA . TYR A 1 640 ? 1.781 18.424 24.897 1.00 94.62 640 TYR A CA 1
ATOM 5065 C C . TYR A 1 640 ? 1.821 19.107 26.265 1.00 94.62 640 TYR A C 1
ATOM 5067 O O . TYR A 1 640 ? 2.896 19.374 26.795 1.00 94.62 640 TYR A O 1
ATOM 5075 N N . ASP A 1 641 ? 0.643 19.363 26.835 1.00 91.94 641 ASP A N 1
ATOM 5076 C CA . ASP A 1 641 ? 0.451 20.100 28.079 1.00 91.94 641 ASP A CA 1
ATOM 5077 C C . ASP A 1 641 ? 1.096 21.505 28.067 1.00 91.94 641 ASP A C 1
ATOM 5079 O O . ASP A 1 641 ? 1.664 21.989 29.055 1.00 91.94 641 ASP A O 1
ATOM 5083 N N . TRP A 1 642 ? 0.992 22.155 26.904 1.00 93.62 642 TRP A N 1
ATOM 5084 C CA . TRP A 1 642 ? 1.391 23.538 26.656 1.00 93.62 642 TRP A CA 1
ATOM 5085 C C . TRP A 1 642 ? 0.358 24.535 27.183 1.00 93.62 642 TRP A C 1
ATOM 5087 O O . TRP A 1 642 ? -0.815 24.213 27.387 1.00 93.62 642 TRP A O 1
ATOM 5097 N N . GLU A 1 643 ? 0.785 25.784 27.367 1.00 91.06 643 GLU A N 1
ATOM 5098 C CA . GLU A 1 643 ? -0.082 26.842 27.874 1.00 91.06 643 GLU A CA 1
ATOM 5099 C C . GLU A 1 643 ? -1.229 27.164 26.904 1.00 91.06 643 GLU A C 1
ATOM 5101 O O . GLU A 1 643 ? -1.038 27.410 25.708 1.00 91.06 643 GLU A O 1
ATOM 5106 N N . ILE A 1 644 ? -2.447 27.200 27.446 1.00 92.25 644 ILE A N 1
ATOM 5107 C CA . ILE A 1 644 ? -3.661 27.533 26.708 1.00 92.25 644 ILE A CA 1
ATOM 5108 C C . ILE A 1 644 ? -4.138 28.923 27.130 1.00 92.25 644 ILE A C 1
ATOM 5110 O O . ILE A 1 644 ? -4.566 29.129 28.263 1.00 92.25 644 ILE A O 1
ATOM 5114 N N . ALA A 1 645 ? -4.115 29.865 26.188 1.00 88.00 645 ALA A N 1
ATOM 5115 C CA . ALA A 1 645 ? -4.552 31.241 26.410 1.00 88.00 645 ALA A CA 1
ATOM 5116 C C . ALA A 1 645 ? -6.076 31.363 26.611 1.00 88.00 645 ALA A C 1
ATOM 5118 O O . ALA A 1 645 ? -6.855 30.485 26.217 1.00 88.00 645 ALA A O 1
ATOM 5119 N N . ASP A 1 646 ? -6.514 32.494 27.169 1.00 87.69 646 ASP A N 1
ATOM 5120 C CA . ASP A 1 646 ? -7.922 32.879 27.366 1.00 87.69 646 ASP A CA 1
ATOM 5121 C C . ASP A 1 646 ? -8.750 31.892 28.206 1.00 87.69 646 ASP A C 1
ATOM 5123 O O . ASP A 1 646 ? -9.935 31.657 27.932 1.00 87.69 646 ASP A O 1
ATOM 5127 N N . LEU A 1 647 ? -8.133 31.251 29.196 1.00 88.00 647 LEU A N 1
ATOM 5128 C CA . LEU A 1 647 ? -8.875 30.500 30.204 1.00 88.00 647 LEU A CA 1
ATOM 5129 C C . LEU A 1 647 ? -9.438 31.466 31.260 1.00 88.00 647 LEU A C 1
ATOM 5131 O O . LEU A 1 647 ? -8.790 32.460 31.594 1.00 88.00 647 LEU A O 1
ATOM 5135 N N . PRO A 1 648 ? -10.653 31.222 31.786 1.00 86.38 648 PRO A N 1
ATOM 5136 C CA . PRO A 1 648 ? -11.154 32.001 32.913 1.00 86.38 648 PRO A CA 1
ATOM 5137 C C . PRO A 1 648 ? -10.232 31.809 34.124 1.00 86.38 648 PRO A C 1
ATOM 5139 O O . PRO A 1 648 ? -9.654 30.746 34.292 1.00 86.38 648 PRO A O 1
ATOM 5142 N N . ALA A 1 649 ? -10.117 32.808 35.001 1.00 87.06 649 ALA A N 1
ATOM 5143 C CA . ALA A 1 649 ? -9.315 32.654 36.220 1.00 87.06 649 ALA A CA 1
ATOM 5144 C C . ALA A 1 649 ? -9.969 31.689 37.230 1.00 87.06 649 ALA A C 1
ATOM 5146 O O . ALA A 1 649 ? -9.281 30.943 37.924 1.00 87.06 649 ALA A O 1
ATOM 5147 N N . MET A 1 650 ? -11.307 31.692 37.294 1.00 88.75 650 MET A N 1
ATOM 5148 C CA . MET A 1 650 ? -12.099 30.975 38.298 1.00 88.75 650 MET A CA 1
ATOM 5149 C C . MET A 1 650 ? -13.184 30.100 37.664 1.00 88.75 650 MET A C 1
ATOM 5151 O O . MET A 1 650 ? -13.854 30.492 36.703 1.00 88.75 650 MET A O 1
ATOM 5155 N N . CYS A 1 651 ? -13.402 28.928 38.254 1.00 87.19 651 CYS A N 1
ATOM 5156 C CA . CYS A 1 651 ? -14.475 28.004 37.920 1.00 87.19 651 CYS A CA 1
ATOM 5157 C C . CYS A 1 651 ? -15.783 28.363 38.647 1.00 87.19 651 CYS A C 1
ATOM 5159 O O . CYS A 1 651 ? -15.794 29.048 39.666 1.00 87.19 651 CYS A O 1
ATOM 5161 N N . THR A 1 652 ? -16.916 27.830 38.181 1.00 85.31 652 THR A N 1
ATOM 5162 C CA . THR A 1 652 ? -18.215 27.934 38.875 1.00 85.31 652 THR A CA 1
ATOM 5163 C C . THR A 1 652 ? -18.260 27.303 40.255 1.00 85.31 652 THR A C 1
ATOM 5165 O O . THR A 1 652 ? -19.139 27.661 41.030 1.00 85.31 652 THR A O 1
ATOM 5168 N N . CYS A 1 653 ? -17.378 26.348 40.553 1.00 87.69 653 CYS A N 1
ATOM 5169 C CA . CYS A 1 653 ? -17.290 25.775 41.896 1.00 87.69 653 CYS A CA 1
ATOM 5170 C C . CYS A 1 653 ? -16.547 26.683 42.885 1.00 87.69 653 CYS A C 1
ATOM 5172 O O . CYS A 1 653 ? -16.586 26.400 44.075 1.00 87.69 653 CYS A O 1
ATOM 5174 N N . GLY A 1 654 ? -15.901 27.756 42.411 1.00 86.56 654 GLY A N 1
ATOM 5175 C CA . GLY A 1 654 ? -15.112 28.662 43.244 1.00 86.56 654 GLY A CA 1
ATOM 5176 C C . GLY A 1 654 ? -13.612 28.363 43.291 1.00 86.56 654 GLY A C 1
ATOM 5177 O O . GLY A 1 654 ? -12.901 29.110 43.951 1.00 86.56 654 GLY A O 1
ATOM 5178 N N . ASP A 1 655 ? -13.117 27.347 42.578 1.00 89.62 655 ASP A N 1
ATOM 5179 C CA . ASP A 1 655 ? -11.679 27.042 42.475 1.00 89.62 655 ASP A CA 1
ATOM 5180 C C . ASP A 1 655 ? -11.019 27.719 41.261 1.00 89.62 655 ASP A C 1
ATOM 5182 O O . ASP A 1 655 ? -11.701 28.172 40.335 1.00 89.62 655 ASP A O 1
ATOM 5186 N N . PHE A 1 656 ? -9.683 27.733 41.225 1.00 90.69 656 PHE A N 1
ATOM 5187 C CA . PHE A 1 656 ? -8.912 28.172 40.058 1.00 90.69 656 PHE A CA 1
ATOM 5188 C C . PHE A 1 656 ? -9.146 27.260 38.849 1.00 90.69 656 PHE A C 1
ATOM 5190 O O . PHE A 1 656 ? -9.116 26.032 38.956 1.00 90.69 656 PHE A O 1
ATOM 5197 N N . PHE A 1 657 ? -9.360 27.858 37.678 1.00 89.38 657 PHE A N 1
ATOM 5198 C CA . PHE A 1 657 ? -9.672 27.101 36.467 1.00 89.38 657 PHE A CA 1
ATOM 5199 C C . PHE A 1 657 ? -8.402 26.748 35.685 1.00 89.38 657 PHE A C 1
ATOM 5201 O O . PHE A 1 657 ? -7.929 27.496 34.833 1.00 89.38 657 PHE A O 1
ATOM 5208 N N . THR A 1 658 ? -7.852 25.574 35.983 1.00 90.88 658 THR A N 1
ATOM 5209 C CA . THR A 1 658 ? -6.747 24.956 35.236 1.00 90.88 658 THR A CA 1
ATOM 5210 C C . THR A 1 658 ? -7.266 23.915 34.239 1.00 90.88 658 THR A C 1
ATOM 5212 O O . THR A 1 658 ? -8.431 23.516 34.300 1.00 90.88 658 THR A O 1
ATOM 5215 N N . VAL A 1 659 ? -6.401 23.436 33.334 1.00 91.00 659 VAL A N 1
ATOM 5216 C CA . VAL A 1 659 ? -6.724 22.318 32.424 1.00 91.00 659 VAL A CA 1
ATOM 5217 C C . VAL A 1 659 ? -7.162 21.087 33.220 1.00 91.00 659 VAL A C 1
ATOM 5219 O O . VAL A 1 659 ? -8.253 20.569 32.985 1.00 91.00 659 VAL A O 1
ATOM 5222 N N . ASP A 1 660 ? -6.369 20.671 34.209 1.00 91.19 660 ASP A N 1
ATOM 5223 C CA . ASP A 1 660 ? -6.697 19.522 35.058 1.00 91.19 660 ASP A CA 1
ATOM 5224 C C . ASP A 1 660 ? -8.035 19.736 35.786 1.00 91.19 660 ASP A C 1
ATOM 5226 O O . ASP A 1 660 ? -8.899 18.855 35.771 1.00 91.19 660 ASP A O 1
ATOM 5230 N N . HIS A 1 661 ? -8.262 20.934 36.346 1.00 90.88 661 HIS A N 1
ATOM 5231 C CA . HIS A 1 661 ? -9.519 21.274 37.017 1.00 90.88 661 HIS A CA 1
ATOM 5232 C C . HIS A 1 661 ? -10.722 21.170 36.068 1.00 90.88 661 HIS A C 1
ATOM 5234 O O . HIS A 1 661 ? -11.746 20.581 36.426 1.00 90.88 661 HIS A O 1
ATOM 5240 N N . ALA A 1 662 ? -10.603 21.684 34.841 1.00 90.50 662 ALA A N 1
ATOM 5241 C CA . ALA A 1 662 ? -11.651 21.596 33.829 1.00 90.50 662 ALA A CA 1
ATOM 5242 C C . ALA A 1 662 ? -12.039 20.137 33.526 1.00 90.50 662 ALA A C 1
ATOM 5244 O O . ALA A 1 662 ? -13.213 19.843 33.301 1.00 90.50 662 ALA A O 1
ATOM 5245 N N . MET A 1 663 ? -11.087 19.202 33.586 1.00 91.69 663 MET A N 1
ATOM 5246 C CA . MET A 1 663 ? -11.321 17.788 33.276 1.00 91.69 663 MET A CA 1
ATOM 5247 C C . MET A 1 663 ? -11.947 16.980 34.426 1.00 91.69 663 MET A C 1
ATOM 5249 O O . MET A 1 663 ? -12.503 15.903 34.159 1.00 91.69 663 MET A O 1
ATOM 5253 N N . VAL A 1 664 ? -11.874 17.474 35.672 1.00 91.19 664 VAL A N 1
ATOM 5254 C CA . VAL A 1 664 ? -12.330 16.769 36.895 1.00 91.19 664 VAL A CA 1
ATOM 5255 C C . VAL A 1 664 ? -13.441 17.480 37.672 1.00 91.19 664 VAL A C 1
ATOM 5257 O O . VAL A 1 664 ? -14.057 16.873 38.553 1.00 91.19 664 VAL A O 1
ATOM 5260 N N . CYS A 1 665 ? -13.756 18.737 37.354 1.00 88.88 665 CYS A N 1
ATOM 5261 C CA . CYS A 1 665 ? -14.769 19.501 38.077 1.00 88.88 665 CYS A CA 1
ATOM 5262 C C . CYS A 1 665 ? -16.200 19.025 37.772 1.00 88.88 665 CYS A C 1
ATOM 5264 O O . CYS A 1 665 ? -16.679 19.107 36.641 1.00 88.88 665 CYS A O 1
ATOM 5266 N N . ARG A 1 666 ? -16.940 18.598 38.805 1.00 84.88 666 ARG A N 1
ATOM 5267 C CA . ARG A 1 666 ? -18.341 18.145 38.670 1.00 84.88 666 ARG A CA 1
ATOM 5268 C C . ARG A 1 666 ? -19.332 19.273 38.378 1.00 84.88 666 ARG A C 1
ATOM 5270 O O . ARG A 1 666 ? -20.389 19.014 37.816 1.00 84.88 666 ARG A O 1
ATOM 5277 N N . HIS A 1 667 ? -18.995 20.507 38.751 1.00 79.88 667 HIS A N 1
ATOM 5278 C CA . HIS A 1 667 ? -19.861 21.671 38.550 1.00 79.88 667 HIS A CA 1
ATOM 5279 C C . HIS A 1 667 ? -19.573 22.383 37.225 1.00 79.88 667 HIS A C 1
ATOM 5281 O O . HIS A 1 667 ? -20.496 22.733 36.498 1.00 79.88 667 HIS A O 1
ATOM 5287 N N . GLY A 1 668 ? -18.294 22.622 36.921 1.00 72.62 668 GLY A N 1
ATOM 5288 C CA . GLY A 1 668 ? -17.861 23.390 35.751 1.00 72.62 668 GLY A CA 1
ATOM 5289 C C . GLY A 1 668 ? -17.348 22.560 34.575 1.00 72.62 668 GLY A C 1
ATOM 5290 O O . GLY A 1 668 ? -17.364 23.057 33.457 1.00 72.62 668 GLY A O 1
ATOM 5291 N N . GLY A 1 669 ? -16.928 21.312 34.799 1.00 76.25 669 GLY A N 1
ATOM 5292 C CA . GLY A 1 669 ? -16.207 20.498 33.814 1.00 76.25 669 GLY A CA 1
ATOM 5293 C C . GLY A 1 669 ? -17.074 19.636 32.896 1.00 76.25 669 GLY A C 1
ATOM 5294 O O . GLY A 1 669 ? -16.532 18.841 32.142 1.00 76.25 669 GLY A O 1
ATOM 5295 N N . LEU A 1 670 ? -18.411 19.735 32.960 1.00 83.56 670 LEU A N 1
ATOM 5296 C CA . LEU A 1 670 ? -19.352 19.003 32.084 1.00 83.56 670 LEU A CA 1
ATOM 5297 C C . LEU A 1 670 ? -19.065 17.486 31.956 1.00 83.56 670 LEU A C 1
ATOM 5299 O O . LEU A 1 670 ? -19.307 16.875 30.917 1.00 83.56 670 LEU A O 1
ATOM 5303 N N . ILE A 1 671 ? -18.571 16.854 33.027 1.00 85.25 671 ILE A N 1
ATOM 5304 C CA . ILE A 1 671 ? -18.077 15.463 33.014 1.00 85.25 671 ILE A CA 1
ATOM 5305 C C . ILE A 1 671 ? -19.138 14.469 32.539 1.00 85.25 671 ILE A C 1
ATOM 5307 O O . ILE A 1 671 ? -18.815 13.528 31.817 1.00 85.25 671 ILE A O 1
ATOM 5311 N N . ILE A 1 672 ? -20.398 14.680 32.927 1.00 86.69 672 ILE A N 1
ATOM 5312 C CA . ILE A 1 672 ? -21.523 13.829 32.517 1.00 86.69 672 ILE A CA 1
ATOM 5313 C C . ILE A 1 672 ? -21.681 13.868 30.996 1.00 86.69 672 ILE A C 1
ATOM 5315 O O . ILE A 1 672 ? -21.776 12.828 30.358 1.00 86.69 672 ILE A O 1
ATOM 5319 N N . GLN A 1 673 ? -21.611 15.058 30.394 1.00 86.38 673 GLN A N 1
ATOM 5320 C CA . GLN A 1 673 ? -21.722 15.202 28.946 1.00 86.38 673 GLN A CA 1
ATOM 5321 C C . GLN A 1 673 ? -20.586 14.481 28.211 1.00 86.38 673 GLN A C 1
ATOM 5323 O O . GLN A 1 673 ? -20.828 13.876 27.175 1.00 86.38 673 GLN A O 1
ATOM 5328 N N . ARG A 1 674 ? -19.367 14.484 28.769 1.00 89.12 674 ARG A N 1
ATOM 5329 C CA . ARG A 1 674 ? -18.236 13.728 28.210 1.00 89.12 674 ARG A CA 1
ATOM 5330 C C . ARG A 1 674 ? -18.492 12.221 28.173 1.00 89.12 674 ARG A C 1
ATOM 5332 O O . ARG A 1 674 ? -18.119 11.578 27.203 1.00 89.12 674 ARG A O 1
ATOM 5339 N N . HIS A 1 675 ? -19.110 11.664 29.211 1.00 91.69 675 HIS A N 1
ATOM 5340 C CA . HIS A 1 675 ? -19.459 10.241 29.230 1.00 91.69 675 HIS A CA 1
ATOM 5341 C C . HIS A 1 675 ? -20.585 9.944 28.236 1.00 91.69 675 HIS A C 1
ATOM 5343 O O . HIS A 1 675 ? -20.473 9.004 27.452 1.00 91.69 675 HIS A O 1
ATOM 5349 N N . ASN A 1 676 ? -21.615 10.794 28.220 1.00 92.38 676 ASN A N 1
ATOM 5350 C CA . ASN A 1 676 ? -22.770 10.632 27.343 1.00 92.38 676 ASN A CA 1
ATOM 5351 C C . ASN A 1 676 ? -22.385 10.690 25.861 1.00 92.38 676 ASN A C 1
ATOM 5353 O O . ASN A 1 676 ? -22.867 9.868 25.100 1.00 92.38 676 ASN A O 1
ATOM 5357 N N . GLU A 1 677 ? -21.477 11.585 25.458 1.00 93.06 677 GLU A N 1
ATOM 5358 C CA . GLU A 1 677 ? -21.017 11.677 24.062 1.00 93.06 677 GLU A CA 1
ATOM 5359 C C . GLU A 1 677 ? -20.416 10.351 23.566 1.00 93.06 677 GLU A C 1
ATOM 5361 O O . GLU A 1 677 ? -20.696 9.910 22.454 1.00 93.06 677 GLU A O 1
ATOM 5366 N N . ILE A 1 678 ? -19.608 9.692 24.404 1.00 95.12 678 ILE A N 1
ATOM 5367 C CA . ILE A 1 678 ? -19.009 8.399 24.060 1.00 95.12 678 ILE A CA 1
ATOM 5368 C C . ILE A 1 678 ? -20.066 7.301 24.075 1.00 95.12 678 ILE A C 1
ATOM 5370 O O . ILE A 1 678 ? -20.153 6.543 23.116 1.00 95.12 678 ILE A O 1
ATOM 5374 N N . ARG A 1 679 ? -20.908 7.238 25.112 1.00 96.69 679 ARG A N 1
ATOM 5375 C CA . ARG A 1 679 ? -22.014 6.274 25.177 1.00 96.69 679 ARG A CA 1
ATOM 5376 C C . ARG A 1 679 ? -22.905 6.352 23.942 1.00 96.69 679 ARG A C 1
ATOM 5378 O O . ARG A 1 679 ? -23.205 5.321 23.349 1.00 96.69 679 ARG A O 1
ATOM 5385 N N . ASP A 1 680 ? -23.344 7.552 23.585 1.00 96.38 680 ASP A N 1
ATOM 5386 C CA . ASP A 1 680 ? -24.293 7.761 22.498 1.00 96.38 680 ASP A CA 1
ATOM 5387 C C . ASP A 1 680 ? -23.664 7.346 21.157 1.00 96.38 680 ASP A C 1
ATOM 5389 O O . ASP A 1 680 ? -24.318 6.666 20.369 1.00 96.38 680 ASP A O 1
ATOM 5393 N N . LEU A 1 681 ? -22.374 7.641 20.944 1.00 95.81 681 LEU A N 1
ATOM 5394 C CA . LEU A 1 681 ? -21.623 7.198 19.766 1.00 95.81 681 LEU A CA 1
ATOM 5395 C C . LEU A 1 681 ? -21.450 5.670 19.706 1.00 95.81 681 LEU A C 1
ATOM 5397 O O . LEU A 1 681 ? -21.654 5.065 18.653 1.00 95.81 681 LEU A O 1
ATOM 5401 N N . GLU A 1 682 ? -21.085 5.025 20.816 1.00 97.38 682 GLU A N 1
ATOM 5402 C CA . GLU A 1 682 ? -20.966 3.560 20.872 1.00 97.38 682 GLU A CA 1
ATOM 5403 C C . GLU A 1 682 ? -22.323 2.891 20.610 1.00 97.38 682 GLU A C 1
ATOM 5405 O O . GLU A 1 682 ? -22.414 1.935 19.836 1.00 97.38 682 GLU A O 1
ATOM 5410 N N . ALA A 1 683 ? -23.402 3.428 21.189 1.00 97.38 683 ALA A N 1
ATOM 5411 C CA . ALA A 1 683 ? -24.761 2.951 20.963 1.00 97.38 683 ALA A CA 1
ATOM 5412 C C . ALA A 1 683 ? -25.212 3.157 19.507 1.00 97.38 683 ALA A C 1
ATOM 5414 O O . ALA A 1 683 ? -25.849 2.271 18.938 1.00 97.38 683 ALA A O 1
ATOM 5415 N N . GLU A 1 684 ? -24.872 4.287 18.879 1.00 95.88 684 GLU A N 1
ATOM 5416 C CA . GLU A 1 684 ? -25.142 4.548 17.460 1.00 95.88 684 GLU A CA 1
ATOM 5417 C C . GLU A 1 684 ? -24.467 3.496 16.572 1.00 95.88 684 GLU A C 1
ATOM 5419 O O . GLU A 1 684 ? -25.130 2.869 15.743 1.00 95.88 684 GLU A O 1
ATOM 5424 N N . MET A 1 685 ? -23.175 3.229 16.788 1.00 96.12 685 MET A N 1
ATOM 5425 C CA . MET A 1 685 ? -22.453 2.210 16.022 1.00 96.12 685 MET A CA 1
ATOM 5426 C C . MET A 1 685 ? -23.004 0.799 16.273 1.00 96.12 685 MET A C 1
ATOM 5428 O O . MET A 1 685 ? -23.113 0.011 15.333 1.00 96.12 685 MET A O 1
ATOM 5432 N N . LEU A 1 686 ? -23.414 0.479 17.505 1.00 97.00 686 LEU A N 1
ATOM 5433 C CA . LEU A 1 686 ? -24.073 -0.792 17.825 1.00 97.00 686 LEU A CA 1
ATOM 5434 C C . LEU A 1 686 ? -25.413 -0.944 17.098 1.00 97.00 686 LEU A C 1
ATOM 5436 O O . LEU A 1 686 ? -25.670 -2.011 16.542 1.00 97.00 686 LEU A O 1
ATOM 5440 N N . ARG A 1 687 ? -26.241 0.110 17.021 1.00 96.19 687 ARG A N 1
ATOM 5441 C CA . ARG A 1 687 ? -27.518 0.098 16.270 1.00 96.19 687 ARG A CA 1
ATOM 5442 C C . ARG A 1 687 ? -27.321 -0.204 14.788 1.00 96.19 687 ARG A C 1
ATOM 5444 O O . ARG A 1 687 ? -28.229 -0.721 14.141 1.00 96.19 687 ARG A O 1
ATOM 5451 N N . MET A 1 688 ? -26.138 0.077 14.239 1.00 93.75 688 MET A N 1
ATOM 5452 C CA . MET A 1 688 ? -25.838 -0.270 12.854 1.00 93.75 688 MET A CA 1
ATOM 5453 C C . MET A 1 688 ? -25.733 -1.779 12.632 1.00 93.75 688 MET A C 1
ATOM 5455 O O . MET A 1 688 ? -25.916 -2.197 11.497 1.00 93.75 688 MET A O 1
ATOM 5459 N N . VAL A 1 689 ? -25.433 -2.606 13.637 1.00 92.88 689 VAL A N 1
ATOM 5460 C CA . VAL A 1 689 ? -25.145 -4.046 13.441 1.00 92.88 689 VAL A CA 1
ATOM 5461 C C . VAL A 1 689 ? -25.916 -4.987 14.357 1.00 92.88 689 VAL A C 1
ATOM 5463 O O . VAL A 1 689 ? -26.072 -6.157 14.019 1.00 92.88 689 VAL A O 1
ATOM 5466 N N . CYS A 1 690 ? -26.413 -4.494 15.484 1.00 92.31 690 CYS A N 1
ATOM 5467 C CA . CYS A 1 690 ? -27.126 -5.277 16.481 1.00 92.31 690 CYS A CA 1
ATOM 5468 C C . CYS A 1 690 ? -28.598 -4.873 16.574 1.00 92.31 690 CYS A C 1
ATOM 5470 O O . CYS A 1 690 ? -29.019 -3.812 16.116 1.00 92.31 690 CYS A O 1
ATOM 5472 N N . THR A 1 691 ? -29.379 -5.742 17.205 1.00 88.44 691 THR A N 1
ATOM 5473 C CA . THR A 1 691 ? -30.790 -5.514 17.524 1.00 88.44 691 THR A CA 1
ATOM 5474 C C . THR A 1 691 ? -30.951 -5.186 19.002 1.00 88.44 691 THR A C 1
ATOM 5476 O O . THR A 1 691 ? -30.088 -5.551 19.799 1.00 88.44 691 THR A O 1
ATOM 5479 N N . ASP A 1 692 ? -32.083 -4.580 19.369 1.00 93.38 692 ASP A N 1
ATOM 5480 C CA . ASP A 1 692 ? -32.448 -4.357 20.777 1.00 93.38 692 ASP A CA 1
ATOM 5481 C C . ASP A 1 692 ? -31.390 -3.525 21.526 1.00 93.38 692 ASP A C 1
ATOM 5483 O O . ASP A 1 692 ? -30.870 -3.933 22.556 1.00 93.38 692 ASP A O 1
ATOM 5487 N N . VAL A 1 693 ? -30.977 -2.401 20.921 1.00 96.56 693 VAL A N 1
ATOM 5488 C CA . VAL A 1 693 ? -29.998 -1.485 21.522 1.00 96.56 693 VAL A CA 1
ATOM 5489 C C . VAL A 1 693 ? -30.725 -0.426 22.342 1.00 96.56 693 VAL A C 1
ATOM 5491 O O . VAL A 1 693 ? -31.421 0.436 21.786 1.00 96.56 693 VAL A O 1
ATOM 5494 N N . GLU A 1 694 ? -30.500 -0.448 23.650 1.00 96.81 694 GLU A N 1
ATOM 5495 C CA . GLU A 1 694 ? -31.064 0.495 24.612 1.00 96.81 694 GLU A CA 1
ATOM 5496 C C . GLU A 1 694 ? -29.963 1.321 25.284 1.00 96.81 694 GLU A C 1
ATOM 5498 O O . GLU A 1 694 ? -28.887 0.818 25.604 1.00 96.81 694 GLU A O 1
ATOM 5503 N N . THR A 1 695 ? -30.232 2.608 25.501 1.00 96.81 695 THR A N 1
ATOM 5504 C CA . THR A 1 695 ? -29.353 3.523 26.245 1.00 96.81 695 THR A CA 1
ATOM 5505 C C . THR A 1 695 ? -29.949 3.794 27.618 1.00 96.81 695 THR A C 1
ATOM 5507 O O . THR A 1 695 ? -31.146 4.062 27.712 1.00 96.81 695 THR A O 1
ATOM 5510 N N . GLU A 1 696 ? -29.117 3.783 28.656 1.00 94.56 696 GLU A N 1
ATOM 5511 C CA . GLU A 1 696 ? -29.532 3.900 30.063 1.00 94.56 696 GLU A CA 1
ATOM 5512 C C . GLU A 1 696 ? -30.572 2.848 30.539 1.00 94.56 696 GLU A C 1
ATOM 5514 O O . GLU A 1 696 ? -31.522 3.226 31.245 1.00 94.56 696 GLU A O 1
ATOM 5519 N N . PRO A 1 697 ? -30.439 1.545 30.190 1.00 95.25 697 PRO A N 1
ATOM 5520 C CA . PRO A 1 697 ? -31.366 0.499 30.631 1.00 95.25 697 PRO A CA 1
ATOM 5521 C C . PRO A 1 697 ? -31.435 0.400 32.161 1.00 95.25 697 PRO A C 1
ATOM 5523 O O . PRO A 1 697 ? -30.419 0.496 32.858 1.00 95.25 697 PRO A O 1
ATOM 5526 N N . VAL A 1 698 ? -32.645 0.186 32.684 1.00 93.38 698 VAL A N 1
ATOM 5527 C CA . VAL A 1 698 ? -32.876 -0.091 34.111 1.00 93.38 698 VAL A CA 1
ATOM 5528 C C . VAL A 1 698 ? -32.598 -1.566 34.370 1.00 93.38 698 VAL A C 1
ATOM 5530 O O . VAL A 1 698 ? -33.129 -2.420 33.665 1.00 93.38 698 VAL A O 1
ATOM 5533 N N . LEU A 1 699 ? -31.777 -1.857 35.378 1.00 93.38 699 LEU A N 1
ATOM 5534 C CA . LEU A 1 699 ? -31.520 -3.227 35.812 1.00 93.38 699 LEU A CA 1
ATOM 5535 C C . LEU A 1 699 ? -32.707 -3.779 36.608 1.00 93.38 699 LEU A C 1
ATOM 5537 O O . LEU A 1 699 ? -33.343 -3.055 37.374 1.00 93.38 699 LEU A O 1
ATOM 5541 N N . GLN A 1 700 ? -32.953 -5.078 36.478 1.00 91.12 700 GLN A N 1
ATOM 5542 C CA . GLN A 1 700 ? -33.929 -5.824 37.259 1.00 91.12 700 GLN A CA 1
ATOM 5543 C C . GLN A 1 700 ? -33.656 -5.696 38.765 1.00 91.12 700 GLN A C 1
ATOM 5545 O O . GLN A 1 700 ? -32.516 -5.502 39.227 1.00 91.12 700 GLN A O 1
ATOM 5550 N N . GLU A 1 701 ? -34.737 -5.784 39.540 1.00 89.00 701 GLU A N 1
ATOM 5551 C CA . GLU A 1 701 ? -34.675 -5.801 40.997 1.00 89.00 701 GLU A CA 1
ATOM 5552 C C . GLU A 1 701 ? -34.000 -7.083 41.495 1.00 89.00 701 GLU A C 1
ATOM 5554 O O . GLU A 1 701 ? -34.115 -8.149 40.897 1.00 89.00 701 GLU A O 1
ATOM 5559 N N . ILE A 1 702 ? -33.287 -6.971 42.614 1.00 88.88 702 ILE A N 1
ATOM 5560 C CA . ILE A 1 702 ? -32.620 -8.107 43.254 1.00 88.88 702 ILE A CA 1
ATOM 5561 C C . ILE A 1 702 ? -33.671 -8.842 44.089 1.00 88.88 702 ILE A C 1
ATOM 5563 O O . ILE A 1 702 ? -34.246 -8.259 45.010 1.00 88.88 702 ILE A O 1
ATOM 5567 N N . THR A 1 703 ? -33.902 -10.117 43.786 1.00 84.50 703 THR A N 1
ATOM 5568 C CA . THR A 1 703 ? -34.958 -10.952 44.384 1.00 84.50 703 THR A CA 1
ATOM 5569 C C . THR A 1 703 ? -34.424 -12.080 45.271 1.00 84.50 703 THR A C 1
ATOM 5571 O O . THR A 1 703 ? -35.150 -13.008 45.616 1.00 84.50 703 THR A O 1
ATOM 5574 N N . GLY A 1 704 ? -33.164 -11.984 45.704 1.00 79.56 704 GLY A N 1
ATOM 5575 C CA . GLY A 1 704 ? -32.557 -12.905 46.676 1.00 79.56 704 GLY A CA 1
ATOM 5576 C C . GLY A 1 704 ? -31.115 -13.306 46.364 1.00 79.56 704 GLY A C 1
ATOM 5577 O O . GLY A 1 704 ? -30.539 -14.114 47.086 1.00 79.56 704 GLY A O 1
ATOM 5578 N N . GLU A 1 705 ? -30.523 -12.753 45.308 1.00 87.12 705 GLU A N 1
ATOM 5579 C CA . GLU A 1 705 ? -29.184 -13.078 44.828 1.00 87.12 705 GLU A CA 1
ATOM 5580 C C . GLU A 1 705 ? -28.085 -12.533 45.765 1.00 87.12 705 GLU A C 1
ATOM 5582 O O . GLU A 1 705 ? -28.075 -11.360 46.162 1.00 87.12 705 GLU A O 1
ATOM 5587 N N . GLU A 1 706 ? -27.100 -13.372 46.103 1.00 85.19 706 GLU A N 1
ATOM 5588 C CA . GLU A 1 706 ? -25.973 -12.991 46.962 1.00 85.19 706 GLU A CA 1
ATOM 5589 C C . GLU A 1 706 ? -24.840 -12.316 46.175 1.00 85.19 706 GLU A C 1
ATOM 5591 O O . GLU A 1 706 ? -23.834 -12.924 45.804 1.00 85.19 706 GLU A O 1
ATOM 5596 N N . LEU A 1 707 ? -24.955 -11.003 45.975 1.00 85.69 707 LEU A N 1
ATOM 5597 C CA . LEU A 1 707 ? -23.926 -10.236 45.271 1.00 85.69 707 LEU A CA 1
ATOM 5598 C C . LEU A 1 707 ? -22.666 -9.989 46.121 1.00 85.69 707 LEU A C 1
ATOM 5600 O O . LEU A 1 707 ? -22.725 -9.774 47.335 1.00 85.69 707 LEU A O 1
ATOM 5604 N N . ASN A 1 708 ? -21.506 -9.918 45.462 1.00 84.12 708 ASN A N 1
ATOM 5605 C CA . ASN A 1 708 ? -20.207 -9.632 46.076 1.00 84.12 708 ASN A CA 1
ATOM 5606 C C . ASN A 1 708 ? -20.173 -8.268 46.795 1.00 84.12 708 ASN A C 1
ATOM 5608 O O . ASN A 1 708 ? -20.913 -7.333 46.477 1.00 84.12 708 ASN A O 1
ATOM 5612 N N . ARG A 1 709 ? -19.260 -8.128 47.766 1.00 83.12 709 ARG A N 1
ATOM 5613 C CA . ARG A 1 709 ? -19.045 -6.862 48.482 1.00 83.12 709 ARG A CA 1
ATOM 5614 C C . ARG A 1 709 ? -18.610 -5.768 47.495 1.00 83.12 709 ARG A C 1
ATOM 5616 O O . ARG A 1 709 ? -17.594 -5.911 46.817 1.00 83.12 709 ARG A O 1
ATOM 5623 N N . GLY A 1 710 ? -19.370 -4.673 47.445 1.00 84.31 710 GLY A N 1
ATOM 5624 C CA . GLY A 1 710 ? -19.148 -3.554 46.520 1.00 84.31 710 GLY A CA 1
ATOM 5625 C C . GLY A 1 710 ? -19.984 -3.594 45.236 1.00 84.31 710 GLY A C 1
ATOM 5626 O O . GLY A 1 710 ? -19.861 -2.668 44.438 1.00 84.31 710 GLY A O 1
ATOM 5627 N N . ALA A 1 711 ? -20.833 -4.611 45.046 1.00 89.62 711 ALA A N 1
ATOM 5628 C CA . ALA A 1 711 ? -21.833 -4.613 43.982 1.00 89.62 711 ALA A CA 1
ATOM 5629 C C . ALA A 1 711 ? -22.861 -3.488 44.184 1.00 89.62 711 ALA A C 1
ATOM 5631 O O . ALA A 1 711 ? -23.262 -3.204 45.318 1.00 89.62 711 ALA A O 1
ATOM 5632 N N . ASN A 1 712 ? -23.312 -2.869 43.094 1.00 89.50 712 ASN A N 1
ATOM 5633 C CA . ASN A 1 712 ? -24.378 -1.880 43.143 1.00 89.50 712 ASN A CA 1
ATOM 5634 C C . ASN A 1 712 ? -25.728 -2.589 43.327 1.00 89.50 712 ASN A C 1
ATOM 5636 O O . ASN A 1 712 ? -26.200 -3.287 42.429 1.00 89.50 712 ASN A O 1
ATOM 5640 N N . ARG A 1 713 ? -26.346 -2.396 44.496 1.00 89.81 713 ARG A N 1
ATOM 5641 C CA . ARG A 1 713 ? -27.627 -3.010 44.884 1.00 89.81 713 ARG A CA 1
ATOM 5642 C C . ARG A 1 713 ? -28.817 -2.051 44.791 1.00 89.81 713 ARG A C 1
ATOM 5644 O O . ARG A 1 713 ? -29.884 -2.371 45.299 1.00 89.81 713 ARG A O 1
ATOM 5651 N N . ALA A 1 714 ? -28.634 -0.872 44.192 1.00 89.06 714 ALA A N 1
ATOM 5652 C CA . ALA A 1 714 ? -29.715 0.095 44.059 1.00 89.06 714 ALA A CA 1
ATOM 5653 C C . ALA A 1 714 ? -30.842 -0.472 43.168 1.00 89.06 714 ALA A C 1
ATOM 5655 O O . ALA A 1 714 ? -30.535 -1.061 42.121 1.00 89.06 714 ALA A O 1
ATOM 5656 N N . PRO A 1 715 ? -32.119 -0.319 43.566 1.00 83.31 715 PRO A N 1
ATOM 5657 C CA . PRO A 1 715 ? -33.259 -0.824 42.798 1.00 83.31 715 PRO A CA 1
ATOM 5658 C C . PRO A 1 715 ? -33.420 -0.103 41.452 1.00 83.31 715 PRO A C 1
ATOM 5660 O O . PRO A 1 715 ? -33.884 -0.698 40.494 1.00 83.31 715 PRO A O 1
ATOM 5663 N N . ASP A 1 716 ? -32.950 1.139 41.343 1.00 87.94 716 ASP A N 1
ATOM 5664 C CA . ASP A 1 716 ? -32.966 1.965 40.134 1.00 87.94 716 ASP A CA 1
ATOM 5665 C C . ASP A 1 716 ? -31.609 2.010 39.409 1.00 87.94 716 ASP A C 1
ATOM 5667 O O . ASP A 1 716 ? -31.338 2.937 38.643 1.00 87.94 716 ASP A O 1
ATOM 5671 N N . ALA A 1 717 ? -30.727 1.033 39.658 1.00 90.50 717 ALA A N 1
ATOM 5672 C CA . ALA A 1 717 ? -29.417 0.994 39.018 1.00 90.50 717 ALA A CA 1
ATOM 5673 C C . ALA A 1 717 ? -29.545 0.939 37.489 1.00 90.50 717 ALA A C 1
ATOM 5675 O O . ALA A 1 717 ? -30.309 0.145 36.940 1.00 90.50 717 ALA A O 1
ATOM 5676 N N . ARG A 1 718 ? -28.745 1.765 36.810 1.00 93.12 718 ARG A N 1
ATOM 5677 C CA . ARG A 1 718 ? -28.679 1.851 35.350 1.00 93.12 718 ARG A CA 1
ATOM 5678 C C . ARG A 1 718 ? -27.265 1.576 34.865 1.00 93.12 718 ARG A C 1
ATOM 5680 O O . ARG A 1 718 ? -26.301 1.986 35.514 1.00 93.12 718 ARG A O 1
ATOM 5687 N N . LEU A 1 719 ? -27.170 0.903 33.725 1.00 95.56 719 LEU A N 1
ATOM 5688 C CA . LEU A 1 719 ? -25.947 0.814 32.920 1.00 95.56 719 LEU A CA 1
ATOM 5689 C C . LEU A 1 719 ? -26.088 1.711 31.696 1.00 95.56 719 LEU A C 1
ATOM 5691 O O . LEU A 1 719 ? -27.173 2.216 31.440 1.00 95.56 719 LEU A O 1
ATOM 5695 N N . ASP A 1 720 ? -25.012 1.943 30.953 1.00 96.75 720 ASP A N 1
ATOM 5696 C CA . ASP A 1 720 ? -25.041 2.927 29.869 1.00 96.75 720 ASP A CA 1
ATOM 5697 C C . ASP A 1 720 ? -25.665 2.382 28.585 1.00 96.75 720 ASP A C 1
ATOM 5699 O O . ASP A 1 720 ? -26.398 3.105 27.909 1.00 96.75 720 ASP A O 1
ATOM 5703 N N . ILE A 1 721 ? -25.382 1.122 28.241 1.00 98.12 721 ILE A N 1
ATOM 5704 C CA . ILE A 1 721 ? -25.852 0.502 26.998 1.00 98.12 721 ILE A CA 1
ATOM 5705 C C . ILE A 1 721 ? -26.244 -0.952 27.258 1.00 98.12 721 ILE A C 1
ATOM 5707 O O . ILE A 1 721 ? -25.503 -1.692 27.904 1.00 98.12 721 ILE A O 1
ATOM 5711 N N . HIS A 1 722 ? -27.373 -1.372 26.696 1.00 97.81 722 HIS A N 1
ATOM 5712 C CA . HIS A 1 722 ? -27.750 -2.772 26.512 1.00 97.81 722 HIS A CA 1
ATOM 5713 C C . HIS A 1 722 ? -27.858 -3.083 25.022 1.00 97.81 722 HIS A C 1
ATOM 5715 O O . HIS A 1 722 ? -28.201 -2.218 24.216 1.00 97.81 722 HIS A O 1
ATOM 5721 N N . VAL A 1 723 ? -27.509 -4.312 24.655 1.00 97.25 723 VAL A N 1
ATOM 5722 C CA . VAL A 1 723 ? -27.650 -4.828 23.295 1.00 97.25 723 VAL A CA 1
ATOM 5723 C C . VAL A 1 723 ? -27.940 -6.323 23.311 1.00 97.25 723 VAL A C 1
ATOM 5725 O O . VAL A 1 723 ? -27.490 -7.042 24.208 1.00 97.25 723 VAL A O 1
ATOM 5728 N N . ARG A 1 724 ? -28.608 -6.830 22.269 1.00 95.50 724 ARG A N 1
ATOM 5729 C CA . ARG A 1 724 ? -28.730 -8.270 22.012 1.00 95.50 724 ARG A CA 1
ATOM 5730 C C . ARG A 1 724 ? -27.968 -8.687 20.754 1.00 95.50 724 ARG A C 1
ATOM 5732 O O . ARG A 1 724 ? -28.138 -8.104 19.684 1.00 95.50 724 ARG A O 1
ATOM 5739 N N . GLY A 1 725 ? -27.178 -9.756 20.867 1.00 90.12 725 GLY A N 1
ATOM 5740 C CA . GLY A 1 725 ? -26.510 -10.394 19.730 1.00 90.12 725 GLY A CA 1
ATOM 5741 C C . GLY A 1 725 ? -25.078 -9.932 19.441 1.00 90.12 725 GLY A C 1
ATOM 5742 O O . GLY A 1 725 ? -24.578 -10.229 18.359 1.00 90.12 725 GLY A O 1
ATOM 5743 N N . PHE A 1 726 ? -24.431 -9.193 20.351 1.00 95.56 726 PHE A N 1
ATOM 5744 C CA . PHE A 1 726 ? -23.103 -8.615 20.098 1.00 95.56 726 PHE A CA 1
ATOM 5745 C C . PHE A 1 726 ? -21.952 -9.622 20.265 1.00 95.56 726 PHE A C 1
ATOM 5747 O O . PHE A 1 726 ? -21.145 -9.811 19.347 1.00 95.56 726 PHE A O 1
ATOM 5754 N N . TRP A 1 727 ? -21.883 -10.276 21.430 1.00 93.75 727 TRP A N 1
ATOM 5755 C CA . TRP A 1 727 ? -20.885 -11.313 21.702 1.00 93.75 727 TRP A CA 1
ATOM 5756 C C . TRP A 1 727 ? -21.314 -12.639 21.075 1.00 93.75 727 TRP A C 1
ATOM 5758 O O . TRP A 1 727 ? -20.670 -13.089 20.130 1.00 93.75 727 TRP A O 1
ATOM 5768 N N . ASP A 1 728 ? -22.464 -13.166 21.499 1.00 89.25 728 ASP A N 1
ATOM 5769 C CA . ASP A 1 728 ? -23.074 -14.375 20.944 1.00 89.25 728 ASP A CA 1
ATOM 5770 C C . ASP A 1 728 ? -24.488 -14.126 20.409 1.00 89.25 728 ASP A C 1
ATOM 5772 O O . ASP A 1 728 ? -25.190 -13.188 20.802 1.00 89.25 728 ASP A O 1
ATOM 5776 N N . ARG A 1 729 ? -24.939 -14.999 19.501 1.00 86.25 729 ARG A N 1
ATOM 5777 C CA . ARG A 1 729 ? -26.270 -14.913 18.886 1.00 86.25 729 ARG A CA 1
ATOM 5778 C C . ARG A 1 729 ? -27.357 -14.929 19.966 1.00 86.25 729 ARG A C 1
ATOM 5780 O O . ARG A 1 729 ? -27.434 -15.863 20.750 1.00 86.25 729 ARG A O 1
ATOM 5787 N N . GLN A 1 730 ? -28.234 -13.920 19.944 1.00 87.25 730 GLN A N 1
ATOM 5788 C CA . GLN A 1 730 ? -29.346 -13.729 20.896 1.00 87.25 730 GLN A CA 1
ATOM 5789 C C . GLN A 1 730 ? -28.942 -13.499 22.366 1.00 87.25 730 GLN A C 1
ATOM 5791 O O . GLN A 1 730 ? -29.823 -13.276 23.191 1.00 87.25 730 GLN A O 1
ATOM 5796 N N . GLN A 1 731 ? -27.651 -13.475 22.704 1.00 93.19 731 GLN A N 1
ATOM 5797 C CA . GLN A 1 731 ? -27.201 -13.177 24.061 1.00 93.19 731 GLN A CA 1
ATOM 5798 C C . GLN A 1 731 ? -27.281 -11.671 24.335 1.00 93.19 731 GLN A C 1
ATOM 5800 O O . GLN A 1 731 ? -26.891 -10.859 23.489 1.00 93.19 731 GLN A O 1
ATOM 5805 N N . SER A 1 732 ? -27.776 -11.293 25.515 1.00 96.12 732 SER A N 1
ATOM 5806 C CA . SER A 1 732 ? -27.750 -9.903 25.971 1.00 96.12 732 SER A CA 1
ATOM 5807 C C . SER A 1 732 ? -26.380 -9.525 26.536 1.00 96.12 732 SER A C 1
ATOM 5809 O O . SER A 1 732 ? -25.734 -10.304 27.239 1.00 96.12 732 SER A O 1
ATOM 5811 N N . ALA A 1 733 ? -25.947 -8.307 26.229 1.00 97.12 733 ALA A N 1
ATOM 5812 C CA . ALA A 1 733 ? -24.707 -7.723 26.709 1.00 97.12 733 ALA A CA 1
ATOM 5813 C C . ALA A 1 733 ? -24.953 -6.298 27.207 1.00 97.12 733 ALA A C 1
ATOM 5815 O O . ALA A 1 733 ? -25.688 -5.532 26.584 1.00 97.12 733 ALA A O 1
ATOM 5816 N N . PHE A 1 734 ? -24.314 -5.953 28.320 1.00 98.06 734 PHE A N 1
ATOM 5817 C CA . PHE A 1 734 ? -24.360 -4.629 28.915 1.00 98.06 734 PHE A CA 1
ATOM 5818 C C . PHE A 1 734 ? -22.974 -3.989 28.926 1.00 98.06 734 PHE A C 1
ATOM 5820 O O . PHE A 1 734 ? -21.967 -4.639 29.235 1.00 98.06 734 PHE A O 1
ATOM 5827 N N . PHE A 1 735 ? -22.947 -2.689 28.654 1.00 97.94 735 PHE A N 1
ATOM 5828 C CA . PHE A 1 735 ? -21.748 -1.864 28.656 1.00 97.94 735 PHE A CA 1
ATOM 5829 C C . PHE A 1 735 ? -21.922 -0.657 29.569 1.00 97.94 735 PHE A C 1
ATOM 5831 O O . PHE A 1 735 ? -23.014 -0.104 29.702 1.00 97.94 735 PHE A O 1
ATOM 5838 N N . ASP A 1 736 ? -20.821 -0.240 30.183 1.00 97.31 736 ASP A N 1
ATOM 5839 C CA . ASP A 1 736 ? -20.762 0.945 31.034 1.00 97.31 736 ASP A CA 1
ATOM 5840 C C . ASP A 1 736 ? -19.509 1.750 30.694 1.00 97.31 736 ASP A C 1
ATOM 5842 O O . ASP A 1 736 ? -18.394 1.225 30.718 1.00 97.31 736 ASP A O 1
ATOM 5846 N N . VAL A 1 737 ? -19.714 3.008 30.320 1.00 96.50 737 VAL A N 1
ATOM 5847 C CA . VAL A 1 737 ? -18.705 3.926 29.813 1.00 96.50 737 VAL A CA 1
ATOM 5848 C C . VAL A 1 737 ? -18.105 4.724 30.965 1.00 96.50 737 VAL A C 1
ATOM 5850 O O . VAL A 1 737 ? -18.789 5.330 31.789 1.00 96.50 737 VAL A O 1
ATOM 5853 N N . ARG A 1 738 ? -16.775 4.802 30.994 1.00 95.12 738 ARG A N 1
ATOM 5854 C CA . ARG A 1 738 ? -16.016 5.612 31.952 1.00 95.12 738 ARG A CA 1
ATOM 5855 C C . ARG A 1 738 ? -14.960 6.420 31.218 1.00 95.12 738 ARG A C 1
ATOM 5857 O O . ARG A 1 738 ? -14.083 5.845 30.591 1.00 95.12 738 ARG A O 1
ATOM 5864 N N . VAL A 1 739 ? -14.980 7.742 31.373 1.00 94.25 739 VAL A N 1
ATOM 5865 C CA . VAL A 1 739 ? -13.932 8.640 30.866 1.00 94.25 739 VAL A CA 1
ATOM 5866 C C . VAL A 1 739 ? -13.232 9.329 32.036 1.00 94.25 739 VAL A C 1
ATOM 5868 O O . VAL A 1 739 ? -13.735 10.316 32.593 1.00 94.25 739 VAL A O 1
ATOM 5871 N N . CYS A 1 740 ? -12.065 8.814 32.419 1.00 93.00 740 CYS A N 1
ATOM 5872 C CA . CYS A 1 740 ? -11.262 9.355 33.515 1.00 93.00 740 CYS A CA 1
ATOM 5873 C C . CYS A 1 740 ? -10.224 10.371 33.022 1.00 93.00 740 CYS A C 1
ATOM 5875 O O . CYS A 1 740 ? -9.808 10.356 31.867 1.00 93.00 740 CYS A O 1
ATOM 5877 N N . HIS A 1 741 ? -9.804 11.280 33.899 1.00 93.88 741 HIS A N 1
ATOM 5878 C CA . HIS A 1 741 ? -8.718 12.206 33.599 1.00 93.88 741 HIS A CA 1
ATOM 5879 C C . HIS A 1 741 ? -7.412 11.674 34.210 1.00 93.88 741 HIS A C 1
ATOM 5881 O O . HIS A 1 741 ? -7.351 11.543 35.432 1.00 93.88 741 HIS A O 1
ATOM 5887 N N . PRO A 1 742 ? -6.386 11.349 33.404 1.00 93.25 742 PRO A N 1
ATOM 5888 C CA . PRO A 1 742 ? -5.195 10.652 33.891 1.00 93.25 742 PRO A CA 1
ATOM 5889 C C . PRO A 1 742 ? -4.279 11.511 34.774 1.00 93.25 742 PRO A C 1
ATOM 5891 O O . PRO A 1 742 ? -3.518 10.947 35.553 1.00 93.25 742 PRO A O 1
ATOM 5894 N N . ASN A 1 743 ? -4.380 12.844 34.705 1.00 92.06 743 ASN A N 1
ATOM 5895 C CA . ASN A 1 743 ? -3.574 13.762 35.521 1.00 92.06 743 ASN A CA 1
ATOM 5896 C C . ASN A 1 743 ? -4.293 14.241 36.792 1.00 92.06 743 ASN A C 1
ATOM 5898 O O . ASN A 1 743 ? -3.782 15.114 37.490 1.00 92.06 743 ASN A O 1
ATOM 5902 N N . ALA A 1 744 ? -5.463 13.675 37.116 1.00 90.88 744 ALA A N 1
ATOM 5903 C CA . ALA A 1 744 ? -6.123 13.952 38.389 1.00 90.88 744 ALA A CA 1
ATOM 5904 C C . ALA A 1 744 ? -5.207 13.564 39.564 1.00 90.88 744 ALA A C 1
ATOM 5906 O O . ALA A 1 744 ? -4.484 12.572 39.469 1.00 90.88 744 ALA A O 1
ATOM 5907 N N . ASP A 1 745 ? -5.289 14.276 40.692 1.00 88.12 745 ASP A N 1
ATOM 5908 C CA . ASP A 1 745 ? -4.376 14.086 41.835 1.00 88.12 745 ASP A CA 1
ATOM 5909 C C . ASP A 1 745 ? -4.302 12.631 42.330 1.00 88.12 745 ASP A C 1
ATOM 5911 O O . ASP A 1 745 ? -3.250 12.158 42.745 1.00 88.12 745 ASP A O 1
ATOM 5915 N N . SER A 1 746 ? -5.405 11.880 42.238 1.00 88.81 746 SER A N 1
ATOM 5916 C CA . SER A 1 746 ? -5.456 10.465 42.632 1.00 88.81 746 SER A CA 1
ATOM 5917 C C . SER A 1 746 ? -4.739 9.503 41.672 1.00 88.81 746 SER A C 1
ATOM 5919 O O . SER A 1 746 ? -4.553 8.339 42.022 1.00 88.81 746 SER A O 1
ATOM 5921 N N . TYR A 1 747 ? -4.386 9.948 40.462 1.00 91.31 747 TYR A N 1
ATOM 5922 C CA . TYR A 1 747 ? -3.862 9.113 39.371 1.00 91.31 747 TYR A CA 1
ATOM 5923 C C . TYR A 1 747 ? -2.550 9.624 38.770 1.00 91.31 747 TYR A C 1
ATOM 5925 O O . TYR A 1 747 ? -1.950 8.909 37.971 1.00 91.31 747 TYR A O 1
ATOM 5933 N N . ARG A 1 748 ? -2.100 10.830 39.141 1.00 86.12 748 ARG A N 1
ATOM 5934 C CA . ARG A 1 748 ? -0.951 11.514 38.528 1.00 86.12 748 ARG A CA 1
ATOM 5935 C C . ARG A 1 748 ? 0.330 10.667 38.519 1.00 86.12 748 ARG A C 1
ATOM 5937 O O . ARG A 1 748 ? 1.034 10.669 37.516 1.00 86.12 748 ARG A O 1
ATOM 5944 N N . GLU A 1 749 ? 0.549 9.881 39.573 1.00 89.38 749 GLU A N 1
ATOM 5945 C CA . GLU A 1 749 ? 1.709 8.986 39.739 1.00 89.38 749 GLU A CA 1
ATOM 5946 C C . GLU A 1 749 ? 1.496 7.565 39.177 1.00 89.38 749 GLU A C 1
ATOM 5948 O O . GLU A 1 749 ? 2.351 6.692 39.323 1.00 89.38 749 GLU A O 1
ATOM 5953 N N . LEU A 1 750 ? 0.335 7.280 38.577 1.00 93.62 750 LEU A N 1
ATOM 5954 C CA . LEU A 1 750 ? 0.009 5.963 38.031 1.00 93.62 750 LEU A CA 1
ATOM 5955 C C . LEU A 1 750 ? 0.256 5.911 36.521 1.00 93.62 750 LEU A C 1
ATOM 5957 O O . LEU A 1 750 ? -0.138 6.801 35.762 1.00 93.62 750 LEU A O 1
ATOM 5961 N N . SER A 1 751 ? 0.811 4.790 36.059 1.00 92.56 751 SER A N 1
ATOM 5962 C CA . SER A 1 751 ? 0.906 4.504 34.624 1.00 92.56 751 SER A CA 1
ATOM 5963 C C . SER A 1 751 ? -0.491 4.389 33.987 1.00 92.56 751 SER A C 1
ATOM 5965 O O . SER A 1 751 ? -1.444 3.972 34.662 1.00 92.56 751 SER A O 1
ATOM 5967 N N . PRO A 1 752 ? -0.645 4.668 32.677 1.00 91.88 752 PRO A N 1
ATOM 5968 C CA . PRO A 1 752 ? -1.930 4.530 31.982 1.00 91.88 752 PRO A CA 1
ATOM 5969 C C . PRO A 1 752 ? -2.570 3.151 32.196 1.00 91.88 752 PRO A C 1
ATOM 5971 O O . PRO A 1 752 ? -3.758 3.039 32.500 1.00 91.88 752 PRO A O 1
ATOM 5974 N N . LYS A 1 753 ? -1.755 2.090 32.149 1.00 93.81 753 LYS A N 1
ATOM 5975 C CA . LYS A 1 753 ? -2.193 0.708 32.379 1.00 93.81 753 LYS A CA 1
ATOM 5976 C C . LYS A 1 753 ? -2.788 0.496 33.774 1.00 93.81 753 LYS A C 1
ATOM 5978 O O . LYS A 1 753 ? -3.819 -0.163 33.894 1.00 93.81 753 LYS A O 1
ATOM 5983 N N . GLN A 1 754 ? -2.171 1.052 34.817 1.00 95.81 754 GLN A N 1
ATOM 5984 C CA . GLN A 1 754 ? -2.691 0.957 36.186 1.00 95.81 754 GLN A CA 1
ATOM 5985 C C . GLN A 1 754 ? -4.021 1.706 36.336 1.00 95.81 754 GLN A C 1
ATOM 5987 O O . GLN A 1 754 ? -4.936 1.189 36.975 1.00 95.81 754 GLN A O 1
ATOM 5992 N N . ILE A 1 755 ? -4.154 2.879 35.708 1.00 95.31 755 ILE A N 1
ATOM 5993 C CA . ILE A 1 755 ? -5.396 3.669 35.714 1.00 95.31 755 ILE A CA 1
ATOM 5994 C C . ILE A 1 755 ? -6.539 2.877 35.063 1.00 95.31 755 ILE A C 1
ATOM 5996 O O . ILE A 1 755 ? -7.627 2.775 35.635 1.00 95.31 755 ILE A O 1
ATOM 6000 N N . PHE A 1 756 ? -6.289 2.270 33.898 1.00 95.75 756 PHE A N 1
ATOM 6001 C CA . PHE A 1 756 ? -7.278 1.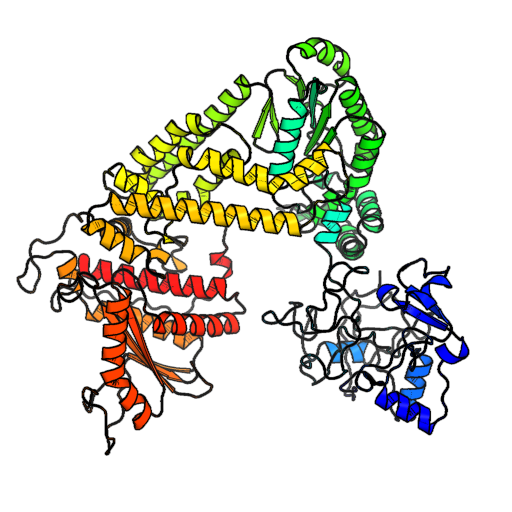432 33.216 1.00 95.75 756 PHE A CA 1
ATOM 6002 C C . PHE A 1 756 ? -7.703 0.237 34.072 1.00 95.75 756 PHE A C 1
ATOM 6004 O O . PHE A 1 756 ? -8.898 0.042 34.296 1.00 95.75 756 PHE A O 1
ATOM 6011 N N . GLN A 1 757 ? -6.742 -0.516 34.616 1.00 96.38 757 GLN A N 1
ATOM 6012 C CA . GLN A 1 757 ? -7.023 -1.677 35.465 1.00 96.38 757 GLN A CA 1
ATOM 6013 C C . GLN A 1 757 ? -7.830 -1.303 36.711 1.00 96.38 757 GLN A C 1
ATOM 6015 O O . GLN A 1 757 ? -8.743 -2.033 37.098 1.00 96.38 757 GLN A O 1
ATOM 6020 N N . LEU A 1 758 ? -7.520 -0.167 37.340 1.00 96.44 758 LEU A N 1
ATOM 6021 C CA . LEU A 1 758 ? -8.242 0.317 38.512 1.00 96.44 758 LEU A CA 1
ATOM 6022 C C . LEU A 1 758 ? -9.725 0.532 38.192 1.00 96.44 758 LEU A C 1
ATOM 6024 O O . LEU A 1 758 ? -10.582 0.009 38.906 1.00 96.44 758 LEU A O 1
ATOM 6028 N N . HIS A 1 759 ? -10.031 1.245 37.107 1.00 96.06 759 HIS A N 1
ATOM 6029 C CA . HIS A 1 759 ? -11.411 1.551 36.730 1.00 96.06 759 HIS A CA 1
ATOM 6030 C C . HIS A 1 759 ? -12.174 0.352 36.162 1.00 96.06 759 HIS A C 1
ATOM 6032 O O . HIS A 1 759 ? -13.348 0.178 36.494 1.00 96.06 759 HIS A O 1
ATOM 6038 N N . GLU A 1 760 ? -11.536 -0.507 35.364 1.00 96.56 760 GLU A N 1
ATOM 6039 C CA . GLU A 1 760 ? -12.168 -1.747 34.899 1.00 96.56 760 GLU A CA 1
ATOM 6040 C C . GLU A 1 760 ? -12.542 -2.641 36.090 1.00 96.56 760 GLU A C 1
ATOM 6042 O O . GLU A 1 760 ? -13.666 -3.138 36.163 1.00 96.56 760 GLU A O 1
ATOM 6047 N N . ASN A 1 761 ? -11.639 -2.801 37.064 1.00 95.88 761 ASN A N 1
ATOM 6048 C CA . ASN A 1 761 ? -11.893 -3.598 38.265 1.00 95.88 761 ASN A CA 1
ATOM 6049 C C . ASN A 1 761 ? -12.948 -2.966 39.181 1.00 95.88 761 ASN A C 1
ATOM 6051 O O . ASN A 1 761 ? -13.721 -3.685 39.815 1.00 95.88 761 ASN A O 1
ATOM 6055 N N . GLU A 1 762 ? -12.991 -1.636 39.276 1.00 95.50 762 GLU A N 1
ATOM 6056 C CA . GLU A 1 762 ? -14.042 -0.905 39.989 1.00 95.50 762 GLU A CA 1
ATOM 6057 C C . GLU A 1 762 ? -15.421 -1.212 39.382 1.00 95.50 762 GLU A C 1
ATOM 6059 O O . GLU A 1 762 ? -16.323 -1.647 40.099 1.00 95.50 762 GLU A O 1
ATOM 6064 N N . LYS A 1 763 ? -15.567 -1.078 38.058 1.00 95.56 763 LYS A N 1
ATOM 6065 C CA . LYS A 1 763 ? -16.832 -1.329 37.352 1.00 95.56 763 LYS A CA 1
ATOM 6066 C C . LYS A 1 763 ? -17.240 -2.799 37.366 1.00 95.56 763 LYS A C 1
ATOM 6068 O O . LYS A 1 763 ? -18.394 -3.108 37.658 1.00 95.56 763 LYS A O 1
ATOM 6073 N N . LYS A 1 764 ? -16.295 -3.720 37.154 1.00 95.81 764 LYS A N 1
ATOM 6074 C CA . LYS A 1 764 ? -16.546 -5.167 37.271 1.00 95.81 764 LYS A CA 1
ATOM 6075 C C . LYS A 1 764 ? -17.032 -5.540 38.672 1.00 95.81 764 LYS A C 1
ATOM 6077 O O . LYS A 1 764 ? -17.996 -6.285 38.816 1.00 95.81 764 LYS A O 1
ATOM 6082 N N . ARG A 1 765 ? -16.434 -4.963 39.721 1.00 95.56 765 ARG A N 1
ATOM 6083 C CA . ARG A 1 765 ? -16.876 -5.177 41.109 1.00 95.56 765 ARG A CA 1
ATOM 6084 C C . ARG A 1 765 ? -18.299 -4.679 41.353 1.00 95.56 765 ARG A C 1
ATOM 6086 O O . ARG A 1 765 ? -19.023 -5.337 42.095 1.00 95.56 765 ARG A O 1
ATOM 6093 N N . GLN A 1 766 ? -18.671 -3.550 40.749 1.00 93.88 766 GLN A N 1
ATOM 6094 C CA . GLN A 1 766 ? -20.003 -2.958 40.881 1.00 93.88 766 GLN A CA 1
ATOM 6095 C C . GLN A 1 766 ? -21.081 -3.771 40.156 1.00 93.88 766 GLN A C 1
ATOM 6097 O O . GLN A 1 766 ? -22.166 -3.932 40.711 1.00 93.88 766 GLN A O 1
ATOM 6102 N N . TYR A 1 767 ? -20.796 -4.293 38.958 1.00 95.31 767 TYR A N 1
ATOM 6103 C CA . TYR A 1 767 ? -21.856 -4.779 38.068 1.00 95.31 767 TYR A CA 1
ATOM 6104 C C . TYR A 1 767 ? -21.697 -6.201 37.534 1.00 95.31 767 TYR A C 1
ATOM 6106 O O . TYR A 1 767 ? -22.722 -6.832 37.298 1.00 95.31 767 TYR A O 1
ATOM 6114 N N . SER A 1 768 ? -20.486 -6.757 37.387 1.00 93.69 768 SER A N 1
ATOM 6115 C CA . SER A 1 768 ? -20.303 -8.050 36.699 1.00 93.69 768 SER A CA 1
ATOM 6116 C C . SER A 1 768 ? -21.166 -9.164 37.280 1.00 93.69 768 SER A C 1
ATOM 6118 O O . SER A 1 768 ? -21.825 -9.873 36.529 1.00 93.69 768 SER A O 1
ATOM 6120 N N . ARG A 1 769 ? -21.193 -9.303 38.612 1.00 91.94 769 ARG A N 1
ATOM 6121 C CA . ARG A 1 769 ? -21.974 -10.360 39.265 1.00 91.94 769 ARG A CA 1
ATOM 6122 C C . ARG A 1 769 ? -23.477 -10.115 39.168 1.00 91.94 769 ARG A C 1
ATOM 6124 O O . ARG A 1 769 ? -24.211 -11.054 38.912 1.00 91.94 769 ARG A O 1
ATOM 6131 N N . ARG A 1 770 ? -23.923 -8.860 39.305 1.00 93.19 770 ARG A N 1
ATOM 6132 C CA . ARG A 1 770 ? -25.343 -8.499 39.171 1.00 93.19 770 ARG A CA 1
ATOM 6133 C C . ARG A 1 770 ? -25.854 -8.770 37.759 1.00 93.19 770 ARG A C 1
ATOM 6135 O O . ARG A 1 770 ? -26.889 -9.395 37.606 1.00 93.19 770 ARG A O 1
ATOM 6142 N N . VAL A 1 771 ? -25.118 -8.338 36.738 1.00 94.38 771 VAL A N 1
ATOM 6143 C CA . VAL A 1 771 ? -25.498 -8.558 35.335 1.00 94.38 771 VAL A CA 1
ATOM 6144 C C . VAL A 1 771 ? -25.492 -10.049 34.994 1.00 94.38 771 VAL A C 1
ATOM 6146 O O . VAL A 1 771 ? -26.383 -10.528 34.302 1.00 94.38 771 VAL A O 1
ATOM 6149 N N . LEU A 1 772 ? -24.525 -10.805 35.515 1.00 93.31 772 LEU A N 1
ATOM 6150 C CA . LEU A 1 772 ? -24.461 -12.241 35.269 1.00 93.31 772 LEU A CA 1
ATOM 6151 C C . LEU A 1 772 ? -25.587 -13.015 35.975 1.00 93.31 772 LEU A C 1
ATOM 6153 O O . LEU A 1 772 ? -26.211 -13.866 35.352 1.00 93.31 772 LEU A O 1
ATOM 6157 N N . GLU A 1 773 ? -25.828 -12.753 37.262 1.00 91.31 773 GLU A N 1
ATOM 6158 C CA . GLU A 1 773 ? -26.758 -13.545 38.083 1.00 91.31 773 GLU A CA 1
ATOM 6159 C C . GLU A 1 773 ? -28.218 -13.086 37.959 1.00 91.31 773 GLU A C 1
ATOM 6161 O O . GLU A 1 773 ? -29.108 -13.930 38.001 1.00 91.31 773 GLU A O 1
ATOM 6166 N N . VAL A 1 774 ? -28.467 -11.783 37.776 1.00 91.81 774 VAL A N 1
ATOM 6167 C CA . VAL A 1 774 ? -29.825 -11.209 37.702 1.00 91.81 774 VAL A CA 1
ATOM 6168 C C . VAL A 1 774 ? -30.265 -11.024 36.247 1.00 91.81 774 VAL A C 1
ATOM 6170 O O . VAL A 1 774 ? -31.316 -11.516 35.852 1.00 91.81 774 VAL A O 1
ATOM 6173 N N . GLU A 1 775 ? -29.445 -10.373 35.413 1.00 92.75 775 GLU A N 1
ATOM 6174 C CA . GLU A 1 775 ? -29.802 -10.122 34.002 1.00 92.75 775 GLU A CA 1
ATOM 6175 C C . GLU A 1 775 ? -29.527 -11.314 33.076 1.00 92.75 775 GLU A C 1
ATOM 6177 O O . GLU A 1 775 ? -29.935 -11.294 31.916 1.00 92.75 775 GLU A O 1
ATOM 6182 N N . GLN A 1 776 ? -28.798 -12.330 33.556 1.00 93.12 776 GLN A N 1
ATOM 6183 C CA . GLN A 1 776 ? -28.333 -13.473 32.757 1.00 93.12 776 GLN A CA 1
ATOM 6184 C C . GLN A 1 776 ? -27.586 -13.040 31.483 1.00 93.12 776 GLN A C 1
ATOM 6186 O O . GLN A 1 776 ? -27.715 -13.637 30.411 1.00 93.12 776 GLN A O 1
ATOM 6191 N N . ALA A 1 777 ? -26.794 -11.975 31.606 1.00 95.50 777 ALA A N 1
ATOM 6192 C CA . ALA A 1 777 ? -26.131 -11.300 30.500 1.00 95.50 777 ALA A CA 1
ATOM 6193 C C . ALA A 1 777 ? -24.624 -11.131 30.753 1.00 95.50 777 ALA A C 1
ATOM 6195 O O . ALA A 1 777 ? -24.110 -11.362 31.849 1.00 95.50 777 ALA A O 1
ATOM 6196 N N . THR A 1 778 ? -23.887 -10.702 29.728 1.00 96.38 778 THR A N 1
ATOM 6197 C CA . THR A 1 778 ? -22.460 -10.363 29.863 1.00 96.38 778 THR A CA 1
ATOM 6198 C C . THR A 1 778 ? -22.271 -8.887 30.197 1.00 96.38 778 THR A C 1
ATOM 6200 O O . THR A 1 778 ? -22.998 -8.047 29.670 1.00 96.38 778 THR A O 1
ATOM 6203 N N . PHE A 1 779 ? -21.247 -8.552 30.984 1.00 97.19 779 PHE A N 1
ATOM 6204 C CA . PHE A 1 779 ? -20.883 -7.168 31.298 1.00 97.19 779 PHE A CA 1
ATOM 6205 C C . PHE A 1 779 ? -19.466 -6.831 30.827 1.00 97.19 779 PHE A C 1
ATOM 6207 O O . PHE A 1 779 ? -18.515 -7.538 31.174 1.00 97.19 779 PHE A O 1
ATOM 6214 N N . THR A 1 780 ? -19.309 -5.712 30.118 1.00 97.44 780 THR A N 1
ATOM 6215 C CA . THR A 1 780 ? -18.002 -5.213 29.669 1.00 97.44 780 THR A CA 1
ATOM 6216 C C . THR A 1 780 ? -17.853 -3.719 30.000 1.00 97.44 780 THR A C 1
ATOM 6218 O O . THR A 1 780 ? -18.599 -2.902 29.459 1.00 97.44 7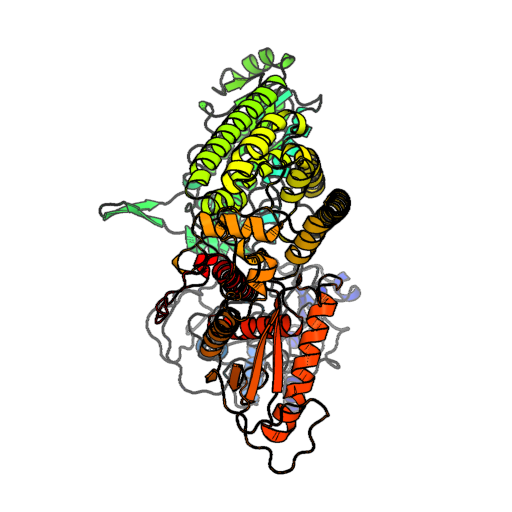80 THR A O 1
ATOM 6221 N N . PRO A 1 781 ? -16.901 -3.319 30.868 1.00 97.56 781 PRO A N 1
ATOM 6222 C CA . PRO A 1 781 ? -16.631 -1.906 31.113 1.00 97.56 781 PRO A CA 1
ATOM 6223 C C . PRO A 1 781 ? -15.879 -1.286 29.930 1.00 97.56 781 PRO A C 1
ATOM 6225 O O . PRO A 1 781 ? -14.892 -1.844 29.451 1.00 97.56 781 PRO A O 1
ATOM 6228 N N . LEU A 1 782 ? -16.314 -0.107 29.497 1.00 97.19 782 LEU A N 1
ATOM 6229 C CA . LEU A 1 782 ? -15.696 0.674 28.433 1.00 97.19 782 LEU A CA 1
ATOM 6230 C C . LEU A 1 782 ? -14.962 1.883 29.036 1.00 97.19 782 LEU A C 1
ATOM 6232 O O . LEU A 1 782 ? -15.522 2.968 29.199 1.00 97.19 782 LEU A O 1
ATOM 6236 N N . VAL A 1 783 ? -13.699 1.684 29.424 1.00 96.62 783 VAL A N 1
ATOM 6237 C CA . VAL A 1 783 ? -12.856 2.700 30.070 1.00 96.62 783 VAL A CA 1
ATOM 6238 C C . VAL A 1 783 ? -11.947 3.428 29.070 1.00 96.62 783 VAL A C 1
ATOM 6240 O O . VAL A 1 783 ? -11.150 2.819 28.352 1.00 96.62 783 VAL A O 1
ATOM 6243 N N . PHE A 1 784 ? -12.006 4.757 29.105 1.00 95.75 784 PHE A N 1
ATOM 6244 C CA . PHE A 1 784 ? -11.209 5.692 28.316 1.00 95.75 784 PHE A CA 1
ATOM 6245 C C . PHE A 1 784 ? -10.527 6.731 29.211 1.00 95.75 784 PHE A C 1
ATOM 6247 O O . PHE A 1 784 ? -11.021 7.057 30.294 1.00 95.75 784 PHE A O 1
ATOM 6254 N N . THR A 1 785 ? -9.427 7.315 28.734 1.00 94.62 785 THR A N 1
ATOM 6255 C CA . THR A 1 785 ? -8.880 8.550 29.308 1.00 94.62 785 THR A CA 1
ATOM 6256 C C . THR A 1 785 ? -9.359 9.774 28.533 1.00 94.62 785 THR A C 1
ATOM 6258 O O . THR A 1 785 ? -9.610 9.712 27.332 1.00 94.62 785 THR A O 1
ATOM 6261 N N . SER A 1 786 ? -9.412 10.933 29.190 1.00 93.00 786 SER A N 1
ATOM 6262 C CA . SER A 1 786 ? -9.715 12.219 28.545 1.00 93.00 786 SER A CA 1
ATOM 6263 C C . SER A 1 786 ? -8.665 12.644 27.509 1.00 93.00 786 SER A C 1
ATOM 6265 O O . SER A 1 786 ? -8.899 13.588 26.765 1.00 93.00 786 SER A O 1
ATOM 6267 N N . THR A 1 787 ? -7.507 11.978 27.480 1.00 92.19 787 THR A N 1
ATOM 6268 C CA . THR A 1 787 ? -6.442 12.162 26.482 1.00 92.19 787 THR A CA 1
ATOM 6269 C C . THR A 1 787 ? -6.591 11.233 25.271 1.00 92.19 787 THR A C 1
ATOM 6271 O O . THR A 1 787 ? -5.791 11.315 24.346 1.00 92.19 787 THR A O 1
ATOM 6274 N N . GLY A 1 788 ? -7.611 10.363 25.254 1.00 91.94 788 GLY A N 1
ATOM 6275 C CA . GLY A 1 788 ? -7.951 9.495 24.121 1.00 91.94 788 GLY A CA 1
ATOM 6276 C C . GLY A 1 788 ? -7.450 8.050 24.218 1.00 91.94 788 GLY A C 1
ATOM 6277 O O . GLY A 1 788 ? -7.693 7.262 23.304 1.00 91.94 788 GLY A O 1
ATOM 6278 N N . GLY A 1 789 ? -6.765 7.676 25.300 1.00 92.81 789 GLY A N 1
ATOM 6279 C CA . GLY A 1 789 ? -6.361 6.292 25.546 1.00 92.81 789 GLY A CA 1
ATOM 6280 C C . GLY A 1 789 ? -7.562 5.400 25.876 1.00 92.81 789 GLY A C 1
ATOM 6281 O O . GLY A 1 789 ? -8.575 5.872 26.394 1.00 92.81 789 GLY A O 1
ATOM 6282 N N . MET A 1 790 ? -7.444 4.100 25.600 1.00 94.81 790 MET A N 1
ATOM 6283 C CA . MET A 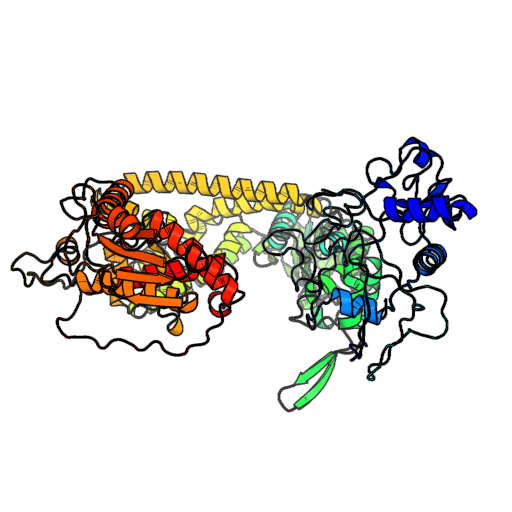1 790 ? -8.502 3.112 25.844 1.00 94.81 790 MET A CA 1
ATOM 6284 C C . MET A 1 790 ? -7.960 1.854 26.527 1.00 94.81 790 MET A C 1
ATOM 6286 O O . MET A 1 790 ? -6.858 1.387 26.217 1.00 94.81 790 MET A O 1
ATOM 6290 N N . ALA A 1 791 ? -8.765 1.287 27.421 1.00 95.19 791 ALA A N 1
ATOM 6291 C CA . ALA A 1 791 ? -8.445 0.050 28.118 1.00 95.19 791 ALA A CA 1
ATOM 6292 C C . ALA A 1 791 ? -8.570 -1.190 27.209 1.00 95.19 791 ALA A C 1
ATOM 6294 O O . ALA A 1 791 ? -9.027 -1.109 26.064 1.00 95.19 791 ALA A O 1
ATOM 6295 N N . ASP A 1 792 ? -8.124 -2.352 27.688 1.00 94.00 792 ASP A N 1
ATOM 6296 C CA . ASP A 1 792 ? -8.051 -3.557 26.856 1.00 94.00 792 ASP A CA 1
ATOM 6297 C C . ASP A 1 792 ? -9.433 -4.147 26.542 1.00 94.00 792 ASP A C 1
ATOM 6299 O O . ASP A 1 792 ? -9.630 -4.642 25.428 1.00 94.00 792 ASP A O 1
ATOM 6303 N N . GLU A 1 793 ? -10.410 -4.026 27.448 1.00 94.94 793 GLU A N 1
ATOM 6304 C CA . GLU A 1 793 ? -11.790 -4.440 27.160 1.00 94.94 793 GLU A CA 1
ATOM 6305 C C . GLU A 1 793 ? -12.415 -3.577 26.048 1.00 94.94 793 GLU A C 1
ATOM 6307 O O . GLU A 1 793 ? -13.037 -4.118 25.132 1.00 94.94 793 GLU A O 1
ATOM 6312 N N . CYS A 1 794 ? -12.149 -2.262 26.028 1.00 94.50 794 CYS A N 1
ATOM 6313 C CA . CYS A 1 794 ? -12.563 -1.377 24.927 1.00 94.50 794 CYS A CA 1
ATOM 6314 C C . CYS A 1 794 ? -11.971 -1.818 23.589 1.00 94.50 794 CYS A C 1
ATOM 6316 O O . CYS A 1 794 ? -12.665 -1.866 22.576 1.00 94.50 794 CYS A O 1
ATOM 6318 N N . LYS A 1 795 ? -10.678 -2.166 23.569 1.00 94.38 795 LYS A N 1
ATOM 6319 C CA . LYS A 1 795 ? -10.002 -2.602 22.337 1.00 94.38 795 LYS A CA 1
ATOM 6320 C C . LYS A 1 795 ? -10.646 -3.868 21.773 1.00 94.38 795 LYS A C 1
ATOM 6322 O O . LYS A 1 795 ? -10.770 -3.986 20.553 1.00 94.38 795 LYS A O 1
ATOM 6327 N N . ARG A 1 796 ? -11.045 -4.808 22.637 1.00 96.12 796 ARG A N 1
ATOM 6328 C CA . ARG A 1 796 ? -11.761 -6.033 22.241 1.00 96.12 796 ARG A CA 1
ATOM 6329 C C . ARG A 1 796 ? -13.157 -5.713 21.725 1.00 96.12 796 ARG A C 1
ATOM 6331 O O . ARG A 1 796 ? -13.514 -6.186 20.650 1.00 96.12 796 ARG A O 1
ATOM 6338 N N . PHE A 1 797 ? -13.888 -4.856 22.436 1.00 97.19 797 PHE A N 1
ATOM 6339 C CA . PHE A 1 797 ? -15.196 -4.361 22.016 1.00 97.19 797 PHE A CA 1
ATOM 6340 C C . PHE A 1 797 ? -15.139 -3.724 20.615 1.00 97.19 797 PHE A C 1
ATOM 6342 O O . PHE A 1 797 ? -15.860 -4.154 19.718 1.00 97.19 797 PHE A O 1
ATOM 6349 N N . HIS A 1 798 ? -14.218 -2.787 20.363 1.00 96.88 798 HIS A N 1
ATOM 6350 C CA . HIS A 1 798 ? -14.076 -2.157 19.041 1.00 96.88 798 HIS A CA 1
ATOM 6351 C C . HIS A 1 798 ? -13.629 -3.124 17.949 1.00 96.88 798 HIS A C 1
ATOM 6353 O O . HIS A 1 798 ? -14.049 -2.967 16.807 1.00 96.88 798 HIS A O 1
ATOM 6359 N N . SER A 1 799 ? -12.796 -4.118 18.276 1.00 95.50 799 SER A N 1
ATOM 6360 C CA . SER A 1 799 ? -12.393 -5.151 17.309 1.00 95.50 799 SER A CA 1
ATOM 6361 C C . SER A 1 799 ? -13.606 -5.978 16.876 1.00 95.50 799 SER A C 1
ATOM 6363 O O . SER A 1 799 ? -13.860 -6.111 15.683 1.00 95.50 799 SER A O 1
ATOM 6365 N N . ARG A 1 800 ? -14.433 -6.421 17.831 1.00 96.56 800 ARG A N 1
ATOM 6366 C CA . ARG A 1 800 ? -15.677 -7.139 17.534 1.00 96.56 800 ARG A CA 1
ATOM 6367 C C . ARG A 1 800 ? -16.670 -6.285 16.744 1.00 96.56 800 ARG A C 1
ATOM 6369 O O . ARG A 1 800 ? -17.248 -6.742 15.762 1.00 96.56 800 ARG A O 1
ATOM 6376 N N . LEU A 1 801 ? -16.849 -5.029 17.144 1.00 96.69 801 LEU A N 1
ATOM 6377 C CA . LEU A 1 801 ? -17.717 -4.089 16.439 1.00 96.69 801 LEU A CA 1
ATOM 6378 C C . LEU A 1 801 ? -17.258 -3.875 14.986 1.00 96.69 801 LEU A C 1
ATOM 6380 O O . LEU A 1 801 ? -18.091 -3.847 14.081 1.00 96.69 801 LEU A O 1
ATOM 6384 N N . ALA A 1 802 ? -15.944 -3.786 14.750 1.00 94.94 802 ALA A N 1
ATOM 6385 C CA . ALA A 1 802 ? -15.378 -3.676 13.409 1.00 94.94 802 ALA A CA 1
ATOM 6386 C C . ALA A 1 802 ? -15.642 -4.919 12.552 1.00 94.94 802 ALA A C 1
ATOM 6388 O O . ALA A 1 802 ? -16.003 -4.761 11.391 1.00 94.94 802 ALA A O 1
ATOM 6389 N N . GLU A 1 803 ? -15.514 -6.132 13.102 1.00 93.69 803 GLU A N 1
ATOM 6390 C CA . GLU A 1 803 ? -15.851 -7.376 12.388 1.00 93.69 803 GLU A CA 1
ATOM 6391 C C . GLU A 1 803 ? -17.307 -7.371 11.907 1.00 93.69 803 GLU A C 1
ATOM 6393 O O . GLU A 1 803 ? -17.583 -7.625 10.734 1.00 93.69 803 GLU A O 1
ATOM 6398 N N . LEU A 1 804 ? -18.240 -7.037 12.806 1.00 92.62 804 LEU A N 1
ATOM 6399 C CA . LEU A 1 804 ? -19.671 -7.010 12.501 1.00 92.62 804 LEU A CA 1
ATOM 6400 C C . LEU A 1 804 ? -20.013 -5.943 11.452 1.00 92.62 804 LEU A C 1
ATOM 6402 O O . LEU A 1 804 ? -20.794 -6.197 10.533 1.00 92.62 804 LEU A O 1
ATOM 6406 N N . LEU A 1 805 ? -19.418 -4.753 11.568 1.00 90.56 805 LEU A N 1
ATOM 6407 C CA . LEU A 1 805 ? -19.625 -3.657 10.621 1.00 90.56 805 LEU A CA 1
ATOM 6408 C C . LEU A 1 805 ? -19.029 -3.964 9.247 1.00 90.56 805 LEU A C 1
ATOM 6410 O O . LEU A 1 805 ? -19.700 -3.731 8.242 1.00 90.56 805 LEU A O 1
ATOM 6414 N N . ALA A 1 806 ? -17.807 -4.499 9.203 1.00 85.44 806 ALA A N 1
ATOM 6415 C CA . ALA A 1 806 ? -17.134 -4.880 7.966 1.00 85.44 806 ALA A CA 1
ATOM 6416 C C . ALA A 1 806 ? -17.947 -5.943 7.219 1.00 85.44 806 ALA A C 1
ATOM 6418 O O . ALA A 1 806 ? -18.235 -5.779 6.035 1.00 85.44 806 ALA A O 1
ATOM 6419 N N . LEU A 1 807 ? -18.428 -6.967 7.935 1.00 87.38 807 LEU A N 1
ATOM 6420 C CA . LEU A 1 807 ? -19.290 -8.001 7.367 1.00 87.38 807 LEU A CA 1
ATOM 6421 C C . LEU A 1 807 ? -20.603 -7.423 6.818 1.00 87.38 807 LEU A C 1
ATOM 6423 O O . LEU A 1 807 ? -21.011 -7.779 5.714 1.00 87.38 807 LEU A O 1
ATOM 6427 N N . LYS A 1 808 ? -21.262 -6.525 7.564 1.00 85.81 808 LYS A N 1
ATOM 6428 C CA . LYS A 1 808 ? -22.535 -5.922 7.138 1.00 85.81 808 LYS A CA 1
ATOM 6429 C C . LYS A 1 808 ? -22.376 -5.020 5.912 1.00 85.81 808 LYS A C 1
ATOM 6431 O O . LYS A 1 808 ? -23.255 -5.018 5.054 1.00 85.81 808 LYS A O 1
ATOM 6436 N N . LYS A 1 809 ? -21.293 -4.242 5.844 1.00 83.56 809 LYS A N 1
ATOM 6437 C CA . LYS A 1 809 ? -21.035 -3.288 4.753 1.00 83.56 809 LYS A CA 1
ATOM 6438 C C . LYS A 1 809 ? -20.321 -3.909 3.549 1.00 83.56 809 LYS A C 1
ATOM 6440 O O . LYS A 1 809 ? -20.347 -3.325 2.475 1.00 83.56 809 LYS A O 1
ATOM 6445 N N . GLY A 1 810 ? -19.709 -5.084 3.712 1.00 79.38 810 GLY A N 1
ATOM 6446 C CA . GLY A 1 810 ? -18.809 -5.663 2.710 1.00 79.38 810 GLY A CA 1
ATOM 6447 C C . GLY A 1 810 ? -17.447 -4.959 2.638 1.00 79.38 810 GLY A C 1
ATOM 6448 O O . GLY A 1 810 ? -16.760 -5.072 1.624 1.00 79.38 810 GLY A O 1
ATOM 6449 N N . ASP A 1 811 ? -17.068 -4.242 3.699 1.00 79.94 811 ASP A N 1
ATOM 6450 C CA . ASP A 1 811 ? -15.835 -3.456 3.793 1.00 79.94 811 ASP A CA 1
ATOM 6451 C C . ASP A 1 811 ? -14.647 -4.292 4.307 1.00 79.94 811 ASP A C 1
ATOM 6453 O O . ASP A 1 811 ? -14.807 -5.380 4.861 1.00 79.94 811 ASP A O 1
ATOM 6457 N N . ASP A 1 812 ? -13.428 -3.763 4.159 1.00 82.62 812 ASP A N 1
ATOM 6458 C CA . ASP A 1 812 ? -12.225 -4.330 4.779 1.00 82.62 812 ASP A CA 1
ATOM 6459 C C . ASP A 1 812 ? -12.143 -4.013 6.284 1.00 82.62 812 ASP A C 1
ATOM 6461 O O . ASP A 1 812 ? -12.312 -2.864 6.703 1.00 82.62 812 ASP A O 1
ATOM 6465 N N . TYR A 1 813 ? -11.799 -5.021 7.095 1.00 86.12 813 TYR A N 1
ATOM 6466 C CA . TYR A 1 813 ? -11.688 -4.890 8.551 1.00 86.12 813 TYR A CA 1
ATOM 6467 C C . TYR A 1 813 ? -10.725 -3.775 8.983 1.00 86.12 813 TYR A C 1
ATOM 6469 O O . TYR A 1 813 ? -11.035 -3.033 9.919 1.00 86.12 813 TYR A O 1
ATOM 6477 N N . ALA A 1 814 ? -9.569 -3.630 8.322 1.00 80.94 814 ALA A N 1
ATOM 6478 C CA . ALA A 1 814 ? -8.571 -2.629 8.695 1.00 80.94 814 ALA A CA 1
ATOM 6479 C C . ALA A 1 814 ? -9.093 -1.203 8.453 1.00 80.94 814 ALA A C 1
ATOM 6481 O O . ALA A 1 814 ? -8.875 -0.311 9.280 1.00 80.94 814 ALA A O 1
ATOM 6482 N N . THR A 1 815 ? -9.846 -1.002 7.371 1.00 82.00 815 THR A N 1
ATOM 6483 C CA . THR A 1 815 ? -10.543 0.261 7.094 1.00 82.00 815 THR A CA 1
ATOM 6484 C C . THR A 1 815 ? -11.606 0.542 8.155 1.00 82.00 815 THR A C 1
ATOM 6486 O O . THR A 1 815 ? -11.632 1.633 8.733 1.00 82.00 815 THR A O 1
ATOM 6489 N N . THR A 1 816 ? -12.439 -0.448 8.483 1.00 88.25 816 THR A N 1
ATOM 6490 C CA . THR A 1 816 ? -13.523 -0.289 9.460 1.00 88.25 816 THR A CA 1
ATOM 6491 C C . THR A 1 816 ? -12.998 0.009 10.868 1.00 88.25 816 THR A C 1
ATOM 6493 O O . THR A 1 816 ? -13.472 0.948 11.509 1.00 88.25 816 THR A O 1
ATOM 6496 N N . ILE A 1 817 ? -11.981 -0.713 11.356 1.00 91.19 817 ILE A N 1
ATOM 6497 C CA . ILE A 1 817 ? -11.411 -0.457 12.691 1.00 91.19 817 ILE A CA 1
ATOM 6498 C C . ILE A 1 817 ? -10.711 0.906 12.766 1.00 91.19 817 ILE A C 1
ATOM 6500 O O . ILE A 1 817 ? -10.744 1.561 13.811 1.00 91.19 817 ILE A O 1
ATOM 6504 N N . SER A 1 818 ? -10.088 1.357 11.672 1.00 89.56 818 SER A N 1
ATOM 6505 C CA . SER A 1 818 ? -9.492 2.695 11.585 1.00 89.56 818 SER A CA 1
ATOM 6506 C C . SER A 1 818 ? -10.561 3.785 11.704 1.00 89.56 818 SER A C 1
ATOM 6508 O O . SER A 1 818 ? -10.404 4.726 12.485 1.00 89.56 818 SER A O 1
ATOM 6510 N N . TRP A 1 819 ? -11.691 3.610 11.011 1.00 90.81 819 TRP A N 1
ATOM 6511 C CA . TRP A 1 819 ? -12.844 4.508 11.087 1.00 90.81 819 TRP A CA 1
ATOM 6512 C C . TRP A 1 819 ? -13.442 4.595 12.502 1.00 90.81 819 TRP A C 1
ATOM 6514 O O . TRP A 1 819 ? -13.632 5.707 13.001 1.00 90.81 819 TRP A O 1
ATOM 6524 N N . ILE A 1 820 ? -13.658 3.461 13.185 1.00 93.31 820 ILE A N 1
ATOM 6525 C CA . ILE A 1 820 ? -14.154 3.438 14.579 1.00 93.31 820 ILE A CA 1
ATOM 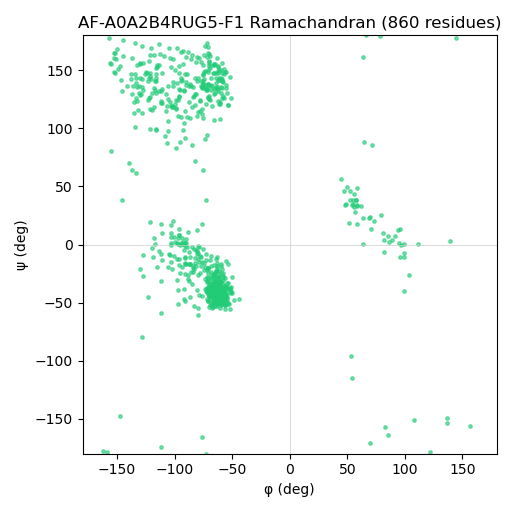6526 C C . ILE A 1 820 ? -13.205 4.216 15.495 1.00 93.31 820 ILE A C 1
ATOM 6528 O O . ILE A 1 820 ? -13.625 5.105 16.235 1.00 93.31 820 ILE A O 1
ATOM 6532 N N . ARG A 1 821 ? -11.898 3.929 15.418 1.00 92.88 821 ARG A N 1
ATOM 6533 C CA . ARG A 1 821 ? -10.894 4.598 16.260 1.00 92.88 821 ARG A CA 1
ATOM 6534 C C . ARG A 1 821 ? -10.836 6.099 16.007 1.00 92.88 821 ARG A C 1
ATOM 6536 O O . ARG A 1 821 ? -10.694 6.859 16.959 1.00 92.88 821 ARG A O 1
ATOM 6543 N N . ALA A 1 822 ? -10.963 6.531 14.753 1.00 93.25 822 ALA A N 1
ATOM 6544 C CA . ALA A 1 822 ? -11.032 7.947 14.419 1.00 93.25 822 ALA A CA 1
ATOM 6545 C C . ALA A 1 822 ? -12.270 8.604 15.048 1.00 93.25 822 ALA A C 1
ATOM 6547 O O . ALA A 1 822 ? -12.124 9.591 15.766 1.00 93.25 822 ALA A O 1
ATOM 6548 N N . LYS A 1 823 ? -13.468 8.027 14.867 1.00 93.94 823 LYS A N 1
ATOM 6549 C CA . LYS A 1 823 ? -14.721 8.534 15.462 1.00 93.94 823 LYS A CA 1
ATOM 6550 C C . LYS A 1 823 ? -14.617 8.696 16.980 1.00 93.94 823 LYS A C 1
ATOM 6552 O O . LYS A 1 823 ? -14.897 9.779 17.491 1.00 93.94 823 LYS A O 1
ATOM 6557 N N . ILE A 1 824 ? -14.141 7.663 17.675 1.00 95.00 824 ILE A N 1
ATOM 6558 C CA . ILE A 1 824 ? -13.952 7.688 19.132 1.00 95.00 824 ILE A CA 1
ATOM 6559 C C . ILE A 1 824 ? -12.923 8.746 19.543 1.00 95.00 824 ILE A C 1
ATOM 6561 O O . ILE A 1 824 ? -13.174 9.525 20.459 1.00 95.00 824 ILE A O 1
ATOM 6565 N N . SER A 1 825 ? -11.794 8.835 18.835 1.00 95.06 825 SER A N 1
ATOM 6566 C CA . SER A 1 825 ? -10.752 9.828 19.117 1.00 95.06 825 SER A CA 1
ATOM 6567 C C . SER A 1 825 ? -11.278 11.266 18.995 1.00 95.06 825 SER A C 1
ATOM 6569 O O . SER A 1 825 ? -11.052 12.074 19.895 1.00 95.06 825 SER A O 1
ATOM 6571 N N . PHE A 1 826 ? -12.063 11.581 17.956 1.00 95.12 826 PHE A N 1
ATOM 6572 C CA . PHE A 1 826 ? -12.707 12.896 17.821 1.00 95.12 826 PHE A CA 1
ATOM 6573 C C . PHE A 1 826 ? -13.763 13.163 18.897 1.00 95.12 826 PHE A C 1
ATOM 6575 O O . PHE A 1 826 ? -13.862 14.297 19.369 1.00 95.12 826 PHE A O 1
ATOM 6582 N N . ALA A 1 827 ? -14.544 12.156 19.295 1.00 94.25 827 ALA A N 1
ATOM 6583 C CA . ALA A 1 827 ? -15.556 12.308 20.338 1.00 94.25 827 ALA A CA 1
ATOM 6584 C C . ALA A 1 827 ? -14.920 12.594 21.710 1.00 94.25 827 ALA A C 1
ATOM 6586 O O . ALA A 1 827 ? -15.331 13.527 22.408 1.00 94.25 827 ALA A O 1
ATOM 6587 N N . ILE A 1 828 ? -13.848 11.874 22.066 1.00 94.50 828 ILE A N 1
ATOM 6588 C CA . ILE A 1 828 ? -13.079 12.138 23.292 1.00 94.50 828 ILE A CA 1
ATOM 6589 C C . ILE A 1 828 ? -12.440 13.527 23.226 1.00 94.50 828 ILE A C 1
ATOM 6591 O O . ILE A 1 828 ? -12.548 14.307 24.171 1.00 94.50 828 ILE A O 1
ATOM 6595 N N . LEU A 1 829 ? -11.822 13.874 22.096 1.00 94.88 829 LEU A N 1
ATOM 6596 C CA . LEU A 1 829 ? -11.158 15.162 21.944 1.00 94.88 829 LEU A CA 1
ATOM 6597 C C . LEU A 1 829 ? -12.139 16.331 22.080 1.00 94.88 829 LEU A C 1
ATOM 6599 O O . LEU A 1 829 ? -11.896 17.265 22.840 1.00 94.88 829 LEU A O 1
ATOM 6603 N N . ARG A 1 830 ? -13.268 16.291 21.368 1.00 92.62 830 ARG A N 1
ATOM 6604 C CA . ARG A 1 830 ? -14.259 17.375 21.407 1.00 92.62 830 ARG A CA 1
ATOM 6605 C C . ARG A 1 830 ? -14.932 17.500 22.758 1.00 92.62 830 ARG A C 1
ATOM 6607 O O . ARG A 1 830 ? -15.186 18.619 23.193 1.00 92.62 830 ARG A O 1
ATOM 6614 N N . SER A 1 831 ? -15.203 16.386 23.430 1.00 92.00 831 SER A N 1
ATOM 6615 C CA . SER A 1 831 ? -15.739 16.434 24.787 1.00 92.00 831 SER A CA 1
ATOM 6616 C C . SER A 1 831 ? -14.719 17.002 25.780 1.00 92.00 831 SER A C 1
ATOM 6618 O O . SER A 1 831 ? -15.102 17.810 26.621 1.00 92.00 831 SER A O 1
ATOM 6620 N N . ALA A 1 832 ? -13.422 16.701 25.641 1.00 92.44 832 ALA A N 1
ATOM 6621 C CA . ALA A 1 832 ? -12.361 17.341 26.426 1.00 92.44 832 ALA A CA 1
ATOM 6622 C C . ALA A 1 832 ? -12.250 18.853 26.139 1.00 92.44 832 ALA A C 1
ATOM 6624 O O . ALA A 1 832 ? -12.194 19.667 27.062 1.00 92.44 832 ALA A O 1
ATOM 6625 N N . LEU A 1 833 ? -12.302 19.258 24.867 1.00 92.19 833 LEU A N 1
ATOM 6626 C CA . LEU A 1 833 ? -12.334 20.672 24.475 1.00 92.19 833 LEU A CA 1
ATOM 6627 C C . LEU A 1 833 ? -13.587 21.387 24.993 1.00 92.19 833 LEU A C 1
ATOM 6629 O O . LEU A 1 833 ? -13.528 22.565 25.344 1.00 92.19 833 LEU A O 1
ATOM 6633 N N . LEU A 1 834 ? -14.716 20.684 25.091 1.00 89.38 834 LEU A N 1
ATOM 6634 C CA . LEU A 1 834 ? -15.937 21.211 25.686 1.00 89.38 834 LEU A CA 1
ATOM 6635 C C . LEU A 1 834 ? -15.787 21.433 27.196 1.00 89.38 834 LEU A C 1
ATOM 6637 O O . LEU A 1 834 ? -16.252 22.459 27.686 1.00 89.38 834 LEU A O 1
ATOM 6641 N N . CYS A 1 835 ? -15.109 20.537 27.922 1.00 89.00 835 CYS A N 1
ATOM 6642 C CA . CYS A 1 835 ? -14.758 20.761 29.330 1.00 89.00 835 CYS A CA 1
ATOM 6643 C C . CYS A 1 835 ? -13.930 22.049 29.498 1.00 89.00 835 CYS A C 1
ATOM 6645 O O . CYS A 1 835 ? -14.132 22.800 30.448 1.00 89.00 835 CYS A O 1
ATOM 6647 N N . LEU A 1 836 ? -13.026 22.316 28.550 1.00 88.94 836 LEU A N 1
ATOM 6648 C CA . LEU A 1 836 ? -12.110 23.455 28.579 1.00 88.94 836 LEU A CA 1
ATOM 6649 C C . LEU A 1 836 ? -12.759 24.789 28.158 1.00 88.94 836 LEU A C 1
ATOM 6651 O O . LEU A 1 836 ? -12.501 25.824 28.768 1.00 88.94 836 LEU A O 1
ATOM 6655 N N . ARG A 1 837 ? -13.569 24.784 27.090 1.00 86.31 837 ARG A N 1
ATOM 6656 C CA . ARG A 1 837 ? -14.071 25.995 26.402 1.00 86.31 837 ARG A CA 1
ATOM 6657 C C . ARG A 1 837 ? -15.595 26.135 26.384 1.00 86.31 837 ARG A C 1
ATOM 6659 O O . ARG A 1 837 ? -16.108 27.107 25.829 1.00 86.31 837 ARG A O 1
ATOM 6666 N N . GLY A 1 838 ? -16.335 25.165 26.915 1.00 72.31 838 GLY A N 1
ATOM 6667 C CA . GLY A 1 838 ? -17.788 25.091 26.794 1.00 72.31 838 GLY A CA 1
ATOM 6668 C C . GLY A 1 838 ? -18.505 26.357 27.264 1.00 72.31 838 GLY A C 1
ATOM 6669 O O . GLY A 1 838 ? -18.294 26.853 28.370 1.00 72.31 838 GLY A O 1
ATOM 6670 N N . THR A 1 839 ? -19.411 26.872 26.426 1.00 60.66 839 THR A N 1
ATOM 6671 C CA . THR A 1 839 ? -20.361 27.909 26.847 1.00 60.66 839 THR A CA 1
ATOM 6672 C C . THR A 1 839 ? -21.451 27.271 27.709 1.00 60.66 839 THR A C 1
ATOM 6674 O O . THR A 1 839 ? -21.980 26.213 27.375 1.00 60.66 839 THR A O 1
ATOM 6677 N N . ARG A 1 840 ? -21.848 27.923 28.810 1.00 55.28 840 ARG A N 1
ATOM 6678 C CA . ARG A 1 840 ? -22.929 27.465 29.712 1.00 55.28 840 ARG A CA 1
ATOM 6679 C C . ARG A 1 840 ? -24.338 27.636 29.106 1.00 55.28 840 ARG A C 1
ATOM 6681 O O . ARG A 1 840 ? -25.274 28.028 29.799 1.00 55.28 840 ARG A O 1
ATOM 6688 N N . ARG A 1 841 ? -24.507 27.398 27.801 1.00 37.03 841 ARG A N 1
ATOM 6689 C CA . ARG A 1 841 ? -25.803 27.386 27.102 1.00 37.03 841 ARG A CA 1
ATOM 6690 C C . ARG A 1 841 ? -25.955 26.082 26.317 1.00 37.03 841 ARG A C 1
ATOM 6692 O O . ARG A 1 841 ? -25.047 25.676 25.601 1.00 37.03 841 ARG A O 1
ATOM 6699 N N . LYS A 1 842 ? -27.126 25.444 26.450 1.00 31.05 842 LYS A N 1
ATOM 6700 C CA . LYS A 1 842 ? -27.481 24.175 25.789 1.00 31.05 842 LYS A CA 1
ATOM 6701 C C . LYS A 1 842 ? -27.269 24.263 24.273 1.00 31.05 842 LYS A C 1
ATOM 6703 O O . LYS A 1 842 ? -27.923 25.064 23.606 1.00 31.05 842 LYS A O 1
ATOM 6708 N N . ARG A 1 843 ? -26.408 23.401 23.728 1.00 35.91 843 ARG A N 1
ATOM 6709 C CA . ARG A 1 843 ? -26.290 23.166 22.282 1.00 35.91 843 ARG A CA 1
ATOM 6710 C C . ARG A 1 843 ? -27.323 22.107 21.872 1.00 35.91 843 ARG A C 1
ATOM 6712 O O . ARG A 1 843 ? -27.517 21.135 22.595 1.00 35.91 843 ARG A O 1
ATOM 6719 N N . ARG A 1 844 ? -28.021 22.320 20.750 1.00 34.38 844 ARG A N 1
ATOM 6720 C CA . ARG A 1 844 ? -28.946 21.330 20.168 1.00 34.38 844 ARG A CA 1
ATOM 6721 C C . ARG A 1 844 ? -28.151 20.152 19.599 1.00 34.38 844 ARG A C 1
ATOM 6723 O O . ARG A 1 844 ? -27.146 20.372 18.928 1.00 34.38 844 ARG A O 1
ATOM 6730 N N . VAL A 1 845 ? -28.637 18.944 19.875 1.00 36.97 845 VAL A N 1
ATOM 6731 C CA . VAL A 1 845 ? -28.153 17.669 19.329 1.00 36.97 845 VAL A CA 1
ATOM 6732 C C . VAL A 1 845 ? -28.337 17.678 17.809 1.00 36.97 845 VAL A C 1
ATOM 6734 O O . VAL A 1 845 ? -29.383 18.111 17.319 1.00 36.97 845 VAL A O 1
ATOM 6737 N N . ALA A 1 846 ? -27.313 17.260 17.066 1.00 36.78 846 ALA A N 1
ATOM 6738 C CA . ALA A 1 846 ? -27.394 17.092 15.621 1.00 36.78 846 ALA A CA 1
ATOM 6739 C C . ALA A 1 846 ? -28.039 15.736 15.303 1.00 36.78 846 ALA A C 1
ATOM 6741 O O . ALA A 1 846 ? -27.621 14.715 15.838 1.00 36.78 846 ALA A O 1
ATOM 6742 N N . ASN A 1 847 ? -29.058 15.743 14.442 1.00 33.59 847 ASN A N 1
ATOM 6743 C CA . ASN A 1 847 ? -29.699 14.533 13.939 1.00 33.59 847 ASN A CA 1
ATOM 6744 C C . ASN A 1 847 ? -28.803 13.918 12.858 1.00 33.59 847 ASN A C 1
ATOM 6746 O O . ASN A 1 847 ? -28.604 14.531 11.809 1.00 33.59 847 ASN A O 1
ATOM 6750 N N . ILE A 1 848 ? -28.270 12.728 13.122 1.00 43.16 848 ILE A N 1
ATOM 6751 C CA . ILE A 1 848 ? -27.603 11.884 12.130 1.00 43.16 848 ILE A CA 1
ATOM 6752 C C . ILE A 1 848 ? -28.643 10.849 11.700 1.00 43.16 848 ILE A C 1
ATOM 6754 O O . ILE A 1 848 ? -28.731 9.761 12.257 1.00 43.16 848 ILE A O 1
ATOM 6758 N N . SER A 1 849 ? -29.506 11.221 10.761 1.00 37.28 849 SER A N 1
ATOM 6759 C CA . SER A 1 849 ? -30.385 10.269 10.083 1.00 37.28 849 SER A CA 1
ATOM 6760 C C . SER A 1 849 ? -30.122 10.366 8.588 1.00 37.28 849 SER A C 1
ATOM 6762 O O . SER A 1 849 ? -30.220 11.454 8.024 1.00 37.28 849 SER A O 1
ATOM 6764 N N . ASP A 1 850 ? -29.789 9.217 8.006 1.00 39.28 850 ASP A N 1
ATOM 6765 C CA . ASP A 1 850 ? -29.555 8.950 6.588 1.00 39.28 850 ASP A CA 1
ATOM 6766 C C . ASP A 1 850 ? -28.367 9.672 5.951 1.00 39.28 850 ASP A C 1
ATOM 6768 O O . ASP A 1 850 ? -28.477 10.718 5.318 1.00 39.28 850 ASP A O 1
ATOM 6772 N N . THR A 1 851 ? -27.203 9.031 6.049 1.00 36.66 851 THR A N 1
ATOM 6773 C CA . THR A 1 851 ? -26.143 9.193 5.050 1.00 36.66 851 THR A CA 1
ATOM 6774 C C . THR A 1 851 ? -25.587 7.819 4.681 1.00 36.66 851 THR A C 1
ATOM 6776 O O . THR A 1 851 ? -24.785 7.236 5.409 1.00 36.66 851 THR A O 1
ATOM 6779 N N . ASP A 1 852 ? -26.029 7.300 3.534 1.00 40.16 852 ASP A N 1
ATOM 6780 C CA . ASP A 1 852 ? -25.308 6.262 2.798 1.00 40.16 852 ASP A CA 1
ATOM 6781 C C . ASP A 1 852 ? -23.937 6.833 2.412 1.00 40.16 852 ASP A C 1
ATOM 6783 O O . ASP A 1 852 ? -23.834 7.734 1.579 1.00 40.16 852 ASP A O 1
ATOM 6787 N N . ILE A 1 853 ? -22.875 6.356 3.063 1.00 39.84 853 ILE A N 1
ATOM 6788 C CA . ILE A 1 853 ? -21.494 6.737 2.750 1.00 39.84 853 ILE A CA 1
ATOM 6789 C C . ILE A 1 853 ? -20.689 5.456 2.562 1.00 39.84 853 ILE A C 1
ATOM 6791 O O . ILE A 1 853 ? -20.471 4.688 3.503 1.00 39.84 853 ILE A O 1
ATOM 6795 N N . THR A 1 854 ? -20.242 5.250 1.325 1.00 34.88 854 THR A N 1
ATOM 6796 C CA . THR A 1 854 ? -19.293 4.214 0.929 1.00 34.88 854 THR A CA 1
ATOM 6797 C C . THR A 1 854 ? -17.921 4.481 1.560 1.00 34.88 854 THR A C 1
ATOM 6799 O O . THR A 1 854 ? -17.399 5.603 1.559 1.00 34.88 854 THR A O 1
ATOM 6802 N N . SER A 1 855 ? -17.326 3.426 2.118 1.00 40.44 855 SER A N 1
ATOM 6803 C CA . SER A 1 855 ? -15.998 3.407 2.750 1.00 40.44 855 SER A CA 1
ATOM 6804 C C . SER A 1 855 ? -14.853 3.813 1.808 1.00 40.44 855 SER A C 1
ATOM 6806 O O . SER A 1 855 ? -13.786 4.213 2.274 1.00 40.44 855 SER A O 1
ATOM 6808 N N . GLU A 1 856 ? -15.092 3.804 0.494 1.00 35.75 856 GLU A N 1
ATOM 6809 C CA . GLU A 1 856 ? -14.166 4.260 -0.552 1.00 35.75 856 GLU A CA 1
ATOM 6810 C C . GLU A 1 856 ? -13.736 5.728 -0.383 1.00 35.75 856 GLU A C 1
ATOM 6812 O O . GLU A 1 856 ? -12.644 6.113 -0.794 1.00 35.75 856 GLU A O 1
ATOM 6817 N N . SER A 1 857 ? -14.532 6.558 0.296 1.00 33.78 857 SER A N 1
ATOM 6818 C CA . SER A 1 857 ? -14.173 7.957 0.573 1.00 33.78 857 SER A CA 1
ATOM 6819 C C . SER A 1 857 ? -13.049 8.121 1.609 1.00 33.78 857 SER A C 1
ATOM 6821 O O . SER A 1 857 ? -12.357 9.138 1.596 1.00 33.78 857 SER A O 1
ATOM 6823 N N . ALA A 1 858 ? -12.784 7.111 2.449 1.00 32.09 858 ALA A N 1
ATOM 6824 C CA . ALA A 1 858 ? -11.581 7.077 3.288 1.00 32.09 858 ALA A CA 1
ATOM 6825 C C . ALA A 1 858 ? -10.312 6.735 2.477 1.00 32.09 858 ALA A C 1
ATOM 6827 O O . ALA A 1 858 ? -9.201 6.976 2.945 1.00 32.09 858 ALA A O 1
ATOM 6828 N N . GLN A 1 859 ? -10.479 6.210 1.257 1.00 34.84 859 GLN A N 1
ATOM 6829 C CA . GLN A 1 859 ? -9.418 5.966 0.275 1.00 34.84 859 GLN A CA 1
ATOM 6830 C C . GLN A 1 859 ? -9.289 7.098 -0.762 1.00 34.84 859 GLN A C 1
ATOM 6832 O O . GLN A 1 859 ? -8.496 6.985 -1.697 1.00 34.84 859 GLN A O 1
ATOM 6837 N N . ALA A 1 860 ? -10.025 8.207 -0.619 1.00 26.02 860 ALA A N 1
ATOM 6838 C CA . ALA A 1 860 ? -10.019 9.277 -1.610 1.00 26.02 860 ALA A CA 1
ATOM 6839 C C . ALA A 1 860 ? -8.720 10.113 -1.570 1.00 26.02 860 ALA A C 1
ATOM 6841 O O . ALA A 1 860 ? -8.647 11.151 -0.917 1.00 26.02 860 ALA A O 1
ATOM 6842 N N . ARG A 1 861 ? -7.759 9.650 -2.384 1.00 30.36 861 ARG A N 1
ATOM 6843 C CA . ARG A 1 861 ? -6.590 10.341 -2.965 1.00 30.36 861 ARG A CA 1
ATOM 6844 C C . ARG A 1 861 ? -5.452 10.693 -1.996 1.00 30.36 861 ARG A C 1
ATOM 6846 O O . ARG A 1 861 ? -5.353 11.821 -1.519 1.00 30.36 861 ARG A O 1
ATOM 6853 N N . ILE A 1 862 ? -4.560 9.713 -1.803 1.00 24.84 862 ILE A N 1
ATOM 6854 C CA . ILE A 1 862 ? -3.105 9.962 -1.747 1.00 24.84 862 ILE A CA 1
ATOM 6855 C C . ILE A 1 862 ? -2.639 10.315 -3.160 1.00 24.84 862 ILE A C 1
ATOM 6857 O O . ILE A 1 862 ? -3.118 9.631 -4.098 1.00 24.84 862 ILE A O 1
#

pLDDT: mean 90.67, std 11.18, range [24.84, 98.62]

Solvent-accessible surface area (backbone atoms only — not comparable to full-atom values): 46827 Å² total; per-residue (Å²): 132,79,36,84,53,58,78,56,55,71,49,73,75,93,81,88,76,77,50,44,58,64,22,33,50,59,51,47,52,54,32,73,74,65,71,64,76,45,61,22,65,72,72,41,32,33,74,30,54,53,85,64,42,52,77,74,64,52,72,79,54,90,63,53,40,87,94,44,68,54,34,29,68,31,62,52,11,22,54,64,14,58,57,12,76,91,43,68,41,86,93,44,40,58,17,55,56,47,66,67,45,73,67,44,50,46,53,53,25,49,74,71,77,48,68,61,44,32,59,59,56,46,52,52,58,40,28,38,87,56,77,98,50,84,44,51,89,35,79,59,80,49,58,96,84,38,68,54,45,44,36,41,37,74,52,81,89,80,41,67,68,30,81,74,74,38,83,48,72,48,47,31,81,46,56,69,52,33,81,75,59,38,22,49,62,41,13,35,58,67,41,72,32,64,16,31,46,68,53,82,63,68,56,62,76,43,70,65,63,62,63,53,97,70,59,92,49,66,36,66,46,44,48,19,25,78,45,62,92,55,57,65,65,48,42,29,58,41,21,18,37,37,32,27,55,31,72,49,81,60,24,69,50,20,49,49,52,32,54,52,56,52,54,70,37,90,74,24,40,32,38,38,43,44,37,43,54,61,38,58,54,39,23,28,36,70,56,29,48,50,39,26,50,70,56,31,56,75,49,23,66,60,52,40,72,70,58,74,55,61,44,81,43,78,45,95,89,79,48,77,47,73,45,73,46,28,48,56,88,89,44,90,57,32,53,50,52,52,34,34,38,45,32,67,53,57,55,51,41,55,76,68,18,86,29,45,49,42,26,49,69,63,45,36,36,34,32,18,35,66,68,27,35,48,46,33,48,54,50,45,70,64,60,23,48,82,50,17,42,36,75,34,39,80,68,16,39,36,34,28,45,72,96,40,45,66,65,47,51,64,77,42,60,89,58,58,50,42,77,38,56,43,46,49,77,49,98,88,37,76,47,69,34,70,66,46,41,51,54,56,50,52,56,51,44,54,54,48,30,52,53,40,47,53,38,19,63,46,10,71,71,38,18,61,60,33,51,42,47,38,69,68,44,57,58,60,63,54,52,54,47,25,33,61,42,82,85,48,31,81,73,31,52,66,41,38,45,32,42,63,72,42,26,48,30,33,41,52,75,47,91,72,52,72,65,51,48,56,38,33,27,35,48,43,73,71,36,22,70,42,60,62,52,57,31,81,44,18,62,59,42,20,53,47,36,53,62,44,24,40,60,49,22,53,24,29,72,68,64,36,52,66,54,59,63,65,67,59,42,55,50,41,49,52,49,48,51,49,55,50,52,55,50,51,49,53,50,51,52,55,45,46,73,69,43,54,74,67,36,36,52,27,28,55,46,26,32,32,71,44,21,44,34,61,77,75,53,74,64,42,64,94,79,63,54,56,65,56,54,64,57,46,28,52,50,54,26,63,45,47,65,47,90,71,82,92,62,58,72,60,38,84,77,73,47,70,44,43,76,66,45,21,61,68,30,82,79,58,8,52,52,68,58,44,35,47,54,49,46,53,52,55,50,53,58,43,54,74,70,41,47,73,68,39,72,56,41,74,47,80,70,86,89,80,75,90,66,61,91,69,39,71,80,60,67,81,39,62,45,46,34,35,32,31,37,77,91,44,88,79,37,44,37,38,34,38,66,41,68,43,51,63,71,38,87,95,33,54,92,49,56,71,68,56,55,40,52,51,52,46,52,51,47,44,46,28,38,37,60,52,34,39,74,72,66,68,25,47,65,48,52,35,41,32,32,51,63,22,24,56,27,71,59,34,54,51,51,48,51,54,53,16,52,50,46,12,66,74,72,72,49,57,50,72,60,38,40,50,50,53,37,27,54,53,15,44,49,34,46,52,36,43,48,38,21,70,68,57,67,101,61,91,76,83,83,80,85,88,75,88,79,96,72,70,73,64,65,84,65,68,73,120

Foldseek 3Di:
DAQPDDDAAEAEDDDDDDQFAAFLQLLVVVCVVPVDDAPCNVVQWDWDFQVLADPVQVVPWPDADPVDRRITIEGQQAQQAPNHDPRGCPVGRQWHGPRHDPVNQQVSQVVVVHGFAAPVRLVCLQCLPPDPAPGLVGPDCADPNAHQAQAADDDPPPDGPCPNVDLAADGRPDGAGHNVSHGQSAARDKAFGQEAGDSDDDRYYYYRDRYDPDHDDTDIGRHYNHHDDDDLVLLDLLLFLQAQQSPNDLSQLLQLVLQQVLCPDPQWFKKKKWDWPPQQLQFALVLLLVLCVPRRVSCSVVSCVVQVFFDWDADDPGDIDTRNGGDDPPPPCSSSSQSSSCSVVLVVLVVFAVWFWHHHRLTIMTIGDLVRVLRSVVSCCVVQNVRSGHTDQCPMEMAGAPVCQVVNCVSCVPRNHHYDQAFDDDSNATHHDPVNNLVSLLVVLVVLLVVLLVLLVVLLFALLQSLCCVQVPSVVSCLVVLQRDPPCLVVCVSVLCSLQVRNVCSNQVDNDDPLLSLQQCADQLQLHLVSHRCSVCSNLNNVLNCQLSVQSSVCSNVVHRGHGDPVSNVVSNVVSVVVVVVVSVVSSVVSLVPDDPQQSQLSLLSNFPLLRLLSVANCDVVLPSHDGSLLSNVLSCSSRVHDDPDFDQAFPVGDGDDLLCLCPPPRQNPVVVLQLLLLVLLLVLCVLQFPDKDAFDFFDQDPDDDADPLAARDNRDTAGIWTADQPHHRAIETEHEEEAACCHPVRVPPRPQVVLVVVQVNVCSHPQRSCCPRVVHGYAYWYHYLSGHTYPSNVVSLLSSLVRNCVVQVHDSVLSSSSSSNSSNVSSSVSSVCSRPNDPDDDDDDDPDDDPDDSCVSVPDD

Nearest PDB structures (foldseek):
  8aru-assembly1_A  TM=9.970E-01  e=1.653E-25  Homo sapiens
  2afy-assembly1_X  TM=9.979E-01  e=1.914E-25  Homo sapiens
  2aii-assembly1_X  TM=9.978E-01  e=1.914E-25  Homo sapiens
  2hib-assembly1_X  TM=9.977E-01  e=2.009E-25  Homo sapiens
  5ssx-assembly1_A  TM=9.823E-01  e=2.009E-25  Homo sapiens

Sequence (862 aa):
MDGEGPAREVKINSFYMDVYETSNAEFEFFFNNTGYVTEAEKFGDSFVLEGKISKEIKKDIHQAVAAAPWWLPVKGAYWKKPEGPDSHIRDRMDHPVLHISWNDAVAFCKWGEKRLPTEAEWEYACRAGLQDKLYSWGNKLKKDGHHMANTWQGRFPTVDSGEDGYSGTAPVTAFPPNKFGLYNMLGNAWEWTQDWWSIRHSSHFQENPKGPASGRDKVKKGGSYMCHNVTKPDVIDASGSLQVCAGHRSGSEAAIHAMRELFEHDNSDAVLLIDASNAFNSLNRAAALHNIGVLCPSIATYAINTYREPARLFIIGGQELRSSEGTTQGDPLAMSLYAISLQPLITRLQVKSAASQCWYADDAIGCGSLGDVKTWWDELMVSGPPLGYIPNPQKCWLIVKPEKERPAKEIFSETNINITTEGRKHLGAALGSRAFFEEYVDEKIEEWVAQVTRLAEFATTQPQSSYAAFVFGLRHRWTYLLRTLPGLAPFLEPLERAIADLLVPAITEHATTQEERDLLELPVRLGGLGLINPARTASQEYEASVKITGPLVRQIIKQAQEPPDETEIKTLQANARREKDELLKRQCEQVRESLSSKTERAVELAAEKGASNWLTVIPIKEMNFNLNKREFRDAIKLRYDWEIADLPAMCTCGDFFTVDHAMVCRHGGLIIQRHNEIRDLEAEMLRMVCTDVETEPVLQEITGEELNRGANRAPDARLDIHVRGFWDRQQSAFFDVRVCHPNADSYRELSPKQIFQLHENEKKRQYSRRVLEVEQATFTPLVFTSTGGMADECKRFHSRLAELLALKKGDDYATTISWIRAKISFAILRSALLCLRGTRRKRRVANISDTDITSESAQARI

InterPro domains:
  IPR005532 Sulfatase-modifying factor enzyme-like domain [PF03781] (2-229)
  IPR007527 Zinc finger, SWIM-type [PS50966] (636-676)
  IPR016187 C-type lectin fold [SSF56436] (2-229)
  IPR042095 Sulfatase-modifying factor enzyme superfamily [G3DSA:3.90.1580.10] (1-250)
  IPR051043 Sulfatase Modifying Factor and Kinase [PTHR23150] (2-229)

Radius of gyration: 34.6 Å; Cα contacts (8 Å, |Δi|>4): 1454; chains: 1; bounding box: 72×89×87 Å

Organism: Stylophora pistillata (NCBI:txid50429)

Secondary structure (DSSP, 8-state):
----PSP--EE-------SSPPBHHHHHHHHHHH----HHHHHTEEEEEGGGS-HHHHTT----BTTBTTEEEEET-BTTBTT-TT--STT-TTSBP-S--HHHHHHHHHHTT--PPPHHHHHHHHHTT-SS-SBTTBS-SEETTEE-S----EETTTEE--TTS-SS---TT-S---TTS---SSSSS-EEEEEEP-S----S-EES----S--SSEEEES--TT----SHHHHHHHHTTTBTTTT-TTHHHHHHHHHHHHHHSTT--EEEEP-BTTHHHHS-HHHHHHHHHHH-HHHHHHHHHHHSSPEEEEETTTEEEEE-SS--TT-TTHHHHHHHHTHHHHHHHHHH---EEEEETTEEEEEE-HHHHHHHHHHHHHHSGGGT--B-TTT-EEEE-GGGHHHHHHHTTTTT-EEESSEEEETTEEEE-HHHHHHHHHHHHHHHHHHHHHHHHHHTT-HHHHHHHIIIIIHHHHHHHHHH-TT-GGGGHHHHHIIIIIIHHHHHSS---HHHHHHHHS-GGGTS-----HHHHHHHHHHHHHHHHHHHHHHHHTT--SPPPHHHHHHHHHHHHHHHHHHHHHHHHHHHHHS-HHHHHHHHHHHSTTTTGGGSS---TTTT----HHHHHHHHHHHHT---SS--SB-TTSSB--HHHHHH-TTTS-HHHHHHHHHHHHHHHHHTT-EEEEESPBPPPPSS--PPTT----TT-B-SEEEESSSSTT-EEEEEEEEE-TTSTTTTTS-HHHHHHHHHHHHHHHHHHHHHHTS-SEEEEEEEETTS-B-HHHHHHHHHHHHHHHHHHT--HHHHHHHHHHHHHHHHHHHHHHHHH--SSPPPPP--------GGGGGS--

Mean predicted aligned error: 13.34 Å